Protein AF-A0A803NIW8-F1 (afdb_monomer_lite)

Foldseek 3Di:
DDPPVVVVVVVVVVVVVVVVPPPPPLPQDQEAEEEEAEQCPDLLNVLLVLLLVVLLVVCQVDCVLQVNHHYHYDYQHCNPPLVSSVVSLLVCLLDLHQEYEDDQALLSVVVSLVVCVQQLHAYEYQRNQAPPCFCVNRVRYFHLAHHLLQLLLQVLLVCLLLPHAEEAEEEEPDRRGVSSVVSNQVSNVVSNHHYPYYQYAYAPPPGDLVSLLVRLVVVLQFFFQHYEYYYADNVSLSNLLNCVVVVSLAPQHAAEYEQRVVSCQQWVPQDDPSSLLSCAQYKYKAWAFDDDPQLVVCQVCVCVSSVVVIGHGVSSQSSSVVSSLLSNLSSVCVVVVHHFDWAFDPVQVVVCPDPDPSSSRTRGPCSVSSSVSSQPDWDQGSRGTFHADPRNYTPWTKIFMWTRHDSHIDGFFMAIPQAGAANDDVVVVVVDHGHPDSVHHDTHFGQHRNRDSDSRPRTDDRPPPDAFEEEEWDALAPCQFWHDDPPDQDIDHLQVVLLVLLQVPFPDHRGHGYDYDDPNPFTDALQVSLVCQLVVVGQWYITQRWDDDVSVVRWDWFDFLFWWFKFKKAFWDFDDDCPPLLVPLDDPVVVVVVVVVLLVLLVVLLVQQVVPPCCCDDPPVSNSVSSNCQSVCLLVVNHDDDRPGPVSVVSSVVVNVVSVVVVVSSVVSSVVVVPDRDTDQCDQTDVSVLPDPFAEEEEPSDCVLVCCCPVSVDDPVRYDYDGYLVSQVVCNVVSVGRIYMTIDLSVLQSCLVPVRMDTHDDRPDGIGGTMIRGPPDPVSVSSNVSSVVCVVVCVSVVSCCVSRVPRPPPPPPPPPDPDDDDDDDDDDDDDDDDDDDDDDDDDDDDDDDDDDDDDDPDDDQFDFFFQKFKKFFFWKFFPLFLRHLFKIAGWPDFFKMKIKGFDPVFAWLAEFEPEEADDPSVVADRPLVRALLSQLLSQLSVVSVTGGTYMYMYMYQRDDPQQLRLSSLRSSLNSNQRNCVSRPNPDDLVSSLVSSQSSCCVPQRRGSNTNSNRNQFGMWGFPDVVVTDIDHQDADPVAWKKKKKKTWPDHQPLVNLVVLFDPDDDPVLVVQSVVLVVQLSVCRNVVVQLSVAVSSARRPTRQVRRQVVQFLSVVLQVQLVVLPFSHWGAGHSHNMIITMDRDQVSSVSSNVSSQVSCCPGRVTHIDIDMTIGTRGRMDIDDGHGD

Sequence (1186 aa):
MNLTFLLLILFILCFWAQCLNGASSSSRPAEVNVGAIFTLKTINGRVSKIAIKAAEHDVNSDKSVLGGTKLSISFHDSNFSGFLGIVGALRYMGSDTVAIIGPQNAVMAHVLSHLANELHIPLLSFTALDPNLSPIQYPYFVQTAPNDLFQMAAIADMVSYFGWSDVIAIFTDDDQSRNGVTALGDKLAEKLCKISYKAALPPDPKATRIDVEKQLVQIRMMESRVIVLHTFSYSGKLVFEVAKELGMMESGYVWIASTWLSTVLDSLSPLPSNTVKSIQGALTLRPHTPDSDKKSAFIARWNQLSNGSIGLNPYGLYAYDTVWIIARALKRLLDQGGNISFSSNTNLKSHSKGTLNLGALSNFDGGENLLNNILQTRMIGLTGPLGFNLDRFPRRPSFDIINVIGNGYKQIGYWSNYSGLSVDSPEVLYTKAPNKSFAHQRLDSVEWPGGTRITPRGWVFRDNGRKLRIGVPKRVSYKNFVSQINGTDMVHGYCIDVFRAAIRQLPYPVPYKFILFGDGHKNPSYSELVNMVSSGVFDAAVGDITIVTNRTKIVDFTQPYIESGLLVVTPVRKLNSIAWAFLRPFTPLMWAVTTVFFFFVGAVVWVLEHRINDEFRGPPKKQIITMIWFSLSTMFFAHRENTMSTLGRFVMLIWLFVVLIITSSYTANLTSILTVQHLSSPITGIDTLVTSNQPVGFQVGSFAENYLREELNIPQSRLVALGSPQEYAMALENGTVAAVIDERPYIELFLSEHCMFAIRGQEFTKSGWGFAFPKDSPLAIDMSTAMLTLSENGDLQKIHSKWLAKRLVHSLQSLTSTMAFSLQVPVKPVTFPLSKPLSKRKPLFVCNLSLPLRYPLTSIEPEPVYASVKAFAPATVANLGPGFDFLGCAVDGVGDYVSLSIDPQVHPGEIAISEINGDNANKLSKNPLWNCAGIAAIEVMKMLGVRSVGLSLSLDKGLPLGSGLGSSAASAAAAAVAVNEIFGGKLGVEELVLAGLKSEEKVSGYHADNVAPAIMGGFILIRNYEPLELIRLSFPEDKELFFVLVSPDFEAPTKKMRAALPAEIGMPHHVWNCSQAGALVASVLQGDLVGLGKALSSDKIVEPRRAPLIPGMEAVKKAAIEAGAYGCTISGAGPTAVAVTDNEMKGKVIGEQMINAFLNEGKLKAVANVQRLDRVGARLIGSIPR

Secondary structure (DSSP, 8-state):
--HHHHHHHHHHHHHHHHHHS--------SEEEEEEEE-TTSHHHHHHHHHHHHHHHHHHH-HHHHTTPEEEEEEEE-TT-HHHHHHHHHHHHTTTEEEEE--SSHHHHHHHHHHHHHHT--EEESS---TT--TTT-TTEEE-S--HHHHHHHHHHHHHHTT--EEEEEEESSHHHHHHHHHHHHHHHTTT-EEEEEEEEPSTT---HHHHHHHHHHHHTSSB-EEEEE--HHHHHHHHHHHHHTTTTSTT-EEEE-THHHHHHHHSPSPPHHHHHHHTT-EEEEE-----HHHHHHHHHHHHHHTTSS---HHHHHHHHHHHHHHHHHHHHHHTT----EEE-HHHHTTTTSSS-GGG-EEETTHHHHHHHHHT--EEETTEEE-B-TTSSBSS-EEEEEEEETTEEEEEEEEETTTEEESS-HHHHTTS-----GGG---PPPPBTTTB-SPP-SB---SS-PPEEEEEE--SS-TTTSEEPTTSS-EESHHHHHHHHHHHTSSS---EEEEEES-SSS---HHHHHHHHHTTSSSEE-SS-B--HHHHTTEEEPPPSEE--EEEEEEPEEP---TTGGGTTS-HHHHHHHHHHHHHHHHHHHHHHTTT-GGG-SSHHHHHHHHHHHHHHHHTT---S----HHHHHHHHHHHHHHHHHHHHHHHHHHHHHH---EE-S--SHHHHHHS---EEEETTSTHHHIIIIIS---GGGEEEE-SHHHHHHHHHTTS-SEEEEEHHHHHHHHHH-TTEEEES------EE--EEETT-HHHHHHHHHHHHHHHTSHHHHHHHHHH-TTTTSSSSSSSSS--------------------------------------S--PPPPPSEEEEEEEEEEEEE--TT-TTTEEEEEEEEEEEEEEEE-TTSPTT-EEEEEEEETTGGGS-SSGGGSHHHHHHHHHHHHHT--S--EEEEEEE-S-TTSSS-HHHHHHHHHHHHHHHHTTS-S-HHHHHHHHHHHHHHHT-S--TTHHHHHH-SEEEEEEETTEEEEEE---TTS--EEEEEEES----HHHHHHTS-SS--HHHHHHHHHHHHHHHHHHHHT-HHHHHHHHT--SSSHHHHGGGSTTHHHHHHHHHHTT-SEEEE-TTSS-EEEEES-HHHHHHHHHHHHHHIIIII---EEEEEEEBPSS-SEEEEEEE-

InterPro domains:
  IPR000870 Homoserine kinase [MF_00384] (869-1181)
  IPR000870 Homoserine kinase [TIGR00191] (871-1179)
  IPR001320 Ionotropic glutamate receptor, C-terminal [PF00060] (590-727)
  IPR001320 Ionotropic glutamate receptor, C-terminal [SM00079] (469-806)
  IPR001638 Solute-binding protein family 3/N-terminal domain of MltF [PF00497] (486-805)
  IPR001638 Solute-binding protein family 3/N-terminal domain of MltF [SM00062] (467-807)
  IPR001828 Receptor, ligand binding region [PF01094] (49-406)
  IPR006203 GHMP kinase, ATP-binding, conserved site [PS00627] (959-970)
  IPR006204 GHMP kinase N-terminal domain [PF00288] (938-1018)
  IPR013750 GHMP kinase, C-terminal domain [PF08544] (1082-1157)
  IPR014721 Small ribosomal subunit protein uS5 domain 2-type fold, subgroup [G3DSA:3.30.230.10] (864-1038)
  IPR015683 Ionotropic glutamate receptor [PTHR18966] (32-814)
  IPR020568 Ribosomal protein uS5 domain 2-type superfamily [SSF54211] (868-1028)
  IPR028082 Periplasmic binding protein-like I [SSF53822] (26-459)
  IPR036554 GHMP kinase, C-terminal domain superfamily [G3DSA:3.30.70.890] (1039-1169)
  IPR036554 GHMP kinase, C-terminal domain superfamily [SSF55060] (1040-1149)
  IPR044440 Plant glutamate receptor, periplasmic ligand-binding domain [cd19990] (33-423)

Structure (mmCIF, N/CA/C/O backbone):
data_AF-A0A803NIW8-F1
#
_entry.id   AF-A0A803NIW8-F1
#
loop_
_atom_site.group_PDB
_atom_site.id
_atom_site.type_symbol
_atom_site.label_atom_id
_atom_site.label_alt_id
_atom_site.label_comp_id
_atom_site.label_asym_id
_atom_site.label_entity_id
_atom_site.label_seq_id
_atom_site.pdbx_PDB_ins_code
_atom_site.Cartn_x
_atom_site.Cartn_y
_atom_site.Cartn_z
_atom_site.occupancy
_atom_site.B_iso_or_equiv
_atom_site.auth_seq_id
_atom_site.auth_comp_id
_atom_site.auth_asym_id
_atom_site.auth_atom_id
_atom_site.pdbx_PDB_model_num
ATOM 1 N N . MET A 1 1 ? -52.975 -57.046 46.363 1.00 48.50 1 MET A N 1
ATOM 2 C CA . MET A 1 1 ? -52.435 -55.789 45.792 1.00 48.50 1 MET A CA 1
ATOM 3 C C . MET A 1 1 ? -52.263 -54.796 46.935 1.00 48.50 1 MET A C 1
ATOM 5 O O . MET A 1 1 ? -53.197 -54.103 47.291 1.00 48.50 1 MET A O 1
ATOM 9 N N . ASN A 1 2 ? -51.259 -55.017 47.776 1.00 50.59 2 ASN A N 1
ATOM 10 C CA . ASN A 1 2 ? -49.882 -54.507 47.707 1.00 50.59 2 ASN A CA 1
ATOM 11 C C . ASN A 1 2 ? -49.752 -53.157 48.420 1.00 50.59 2 ASN A C 1
ATOM 13 O O . ASN A 1 2 ? -49.901 -52.094 47.830 1.00 50.59 2 ASN A O 1
ATOM 17 N N . LEU A 1 3 ? -49.426 -53.255 49.713 1.00 57.06 3 LEU A N 1
ATOM 18 C CA . LEU A 1 3 ? -49.017 -52.172 50.614 1.00 57.06 3 LEU A CA 1
ATOM 19 C C . LEU A 1 3 ? -47.909 -51.291 49.997 1.00 57.06 3 LEU A C 1
ATOM 21 O O . LEU A 1 3 ? -47.823 -50.099 50.274 1.00 57.06 3 LEU A O 1
ATOM 25 N N . THR A 1 4 ? -47.125 -51.861 49.079 1.00 61.88 4 THR A N 1
ATOM 26 C CA . THR A 1 4 ? -46.125 -51.175 48.254 1.00 61.88 4 THR A CA 1
ATOM 27 C C . THR A 1 4 ? -46.719 -50.147 47.285 1.00 61.88 4 THR A C 1
ATOM 29 O O . THR A 1 4 ? -46.072 -49.143 47.015 1.00 61.88 4 THR A O 1
ATOM 32 N N . PHE A 1 5 ? -47.956 -50.323 46.810 1.00 64.00 5 PHE A N 1
ATOM 33 C CA . PHE A 1 5 ? -48.635 -49.364 45.929 1.00 64.00 5 PHE A CA 1
ATOM 34 C C . PHE A 1 5 ? -49.197 -48.164 46.709 1.00 64.00 5 PHE A C 1
ATOM 36 O O . PHE A 1 5 ? -49.139 -47.032 46.236 1.00 64.00 5 PHE A O 1
ATOM 43 N N . LEU A 1 6 ? -49.662 -48.388 47.944 1.00 66.12 6 LEU A N 1
ATOM 44 C CA . LEU A 1 6 ? -50.133 -47.319 48.831 1.00 66.12 6 LEU A CA 1
ATOM 45 C C . LEU A 1 6 ? -48.966 -46.455 49.342 1.00 66.12 6 LEU A C 1
ATOM 47 O O . LEU A 1 6 ? -49.077 -45.233 49.390 1.00 66.12 6 LEU A O 1
ATOM 51 N N . LEU A 1 7 ? -47.827 -47.086 49.651 1.00 65.00 7 LEU A N 1
ATOM 52 C CA . LEU A 1 7 ? -46.582 -46.395 50.003 1.00 65.00 7 LEU A CA 1
ATOM 53 C C . LEU A 1 7 ? -46.025 -45.579 48.833 1.00 65.00 7 LEU A C 1
ATOM 55 O O . LEU A 1 7 ? -45.554 -44.471 49.058 1.00 65.00 7 LEU A O 1
ATOM 59 N N . LEU A 1 8 ? -46.137 -46.068 47.593 1.00 67.81 8 LEU A N 1
ATOM 60 C CA . LEU A 1 8 ? -45.722 -45.320 46.402 1.00 67.81 8 LEU A CA 1
ATOM 61 C C . LEU A 1 8 ? -46.595 -44.073 46.180 1.00 67.81 8 LEU A C 1
ATOM 63 O O . LEU A 1 8 ? -46.072 -43.006 45.879 1.00 67.81 8 LEU A O 1
ATOM 67 N N . ILE A 1 9 ? -47.911 -44.180 46.392 1.00 70.38 9 ILE A N 1
ATOM 68 C CA . ILE A 1 9 ? -48.841 -43.044 46.282 1.00 70.38 9 ILE A CA 1
ATOM 69 C C . ILE A 1 9 ? -48.594 -42.018 47.396 1.00 70.38 9 ILE A C 1
ATOM 71 O O . ILE A 1 9 ? -48.585 -40.821 47.116 1.00 70.38 9 ILE A O 1
ATOM 75 N N . LEU A 1 10 ? -48.319 -42.456 48.631 1.00 65.62 10 LEU A N 1
ATOM 76 C CA . LEU A 1 10 ? -47.940 -41.549 49.722 1.00 65.62 10 LEU A CA 1
ATOM 77 C C . LEU A 1 10 ? -46.584 -40.878 49.473 1.00 65.62 10 LEU A C 1
ATOM 79 O O . LEU A 1 10 ? -46.426 -39.702 49.784 1.00 65.62 10 LEU A O 1
ATOM 83 N N . PHE A 1 11 ? -45.621 -41.591 48.882 1.00 66.38 11 PHE A N 1
ATOM 84 C CA . PHE A 1 11 ? -44.321 -41.021 48.533 1.00 66.38 11 PHE A CA 1
ATOM 85 C C . PHE A 1 11 ? -44.454 -39.991 47.405 1.00 66.38 11 PHE A C 1
ATOM 87 O O . PHE A 1 11 ? -43.863 -38.922 47.497 1.00 66.38 11 PHE A O 1
ATOM 94 N N . ILE A 1 12 ? -45.293 -40.253 46.396 1.00 66.88 12 ILE A N 1
ATOM 95 C CA . ILE A 1 12 ? -45.586 -39.309 45.305 1.00 66.88 12 ILE A CA 1
ATOM 96 C C . ILE A 1 12 ? -46.367 -38.090 45.824 1.00 66.88 12 ILE A C 1
ATOM 98 O O . ILE A 1 12 ? -46.050 -36.968 45.439 1.00 66.88 12 ILE A O 1
ATOM 102 N N . LEU A 1 13 ? -47.320 -38.268 46.746 1.00 61.06 13 LEU A N 1
ATOM 103 C CA . LEU A 1 13 ? -48.052 -37.162 47.380 1.00 61.06 13 LEU A CA 1
ATOM 104 C C . LEU A 1 13 ? -47.162 -36.322 48.307 1.00 61.06 13 LEU A C 1
ATOM 106 O O . LEU A 1 13 ? -47.278 -35.100 48.294 1.00 61.06 13 LEU A O 1
ATOM 110 N N . CYS A 1 14 ? -46.236 -36.932 49.054 1.00 55.09 14 CYS A N 1
ATOM 111 C CA . CYS A 1 14 ? -45.240 -36.203 49.848 1.00 55.09 14 CYS A CA 1
ATOM 112 C C . CYS A 1 14 ? -44.210 -35.479 48.969 1.00 55.09 14 CYS A C 1
ATOM 114 O O . CYS A 1 14 ? -43.810 -34.367 49.306 1.00 55.09 14 CYS A O 1
ATOM 116 N N . PHE A 1 15 ? -43.828 -36.055 47.824 1.00 54.78 15 PHE A N 1
ATOM 117 C CA . PHE A 1 15 ? -42.943 -35.399 46.856 1.00 54.78 15 PHE A CA 1
ATOM 118 C C . PHE A 1 15 ? -43.640 -34.202 46.191 1.00 54.78 15 PHE A C 1
ATOM 120 O O . PHE A 1 15 ? -43.056 -33.130 46.079 1.00 54.78 15 PHE A O 1
ATOM 127 N N . TRP A 1 16 ? -44.927 -34.329 45.847 1.00 49.88 16 TRP A N 1
ATOM 128 C CA . TRP A 1 16 ? -45.732 -33.213 45.336 1.00 49.88 16 TRP A CA 1
ATOM 129 C C . TRP A 1 16 ? -46.012 -32.146 46.407 1.00 49.88 16 TRP A C 1
ATOM 131 O O . TRP A 1 16 ? -45.973 -30.956 46.098 1.00 49.88 16 TRP A O 1
ATOM 141 N N . ALA A 1 17 ? -46.209 -32.531 47.672 1.00 45.41 17 ALA A N 1
ATOM 142 C CA . ALA A 1 17 ? -46.365 -31.594 48.787 1.00 45.41 17 ALA A CA 1
ATOM 143 C C . ALA A 1 17 ? -45.058 -30.851 49.136 1.00 45.41 17 ALA A C 1
ATOM 145 O O . ALA A 1 17 ? -45.107 -29.686 49.528 1.00 45.41 17 ALA A O 1
ATOM 146 N N . GLN A 1 18 ? -43.888 -31.476 48.942 1.00 43.41 18 GLN A N 1
ATOM 147 C CA . GLN A 1 18 ? -42.586 -30.801 49.044 1.00 43.41 18 GLN A CA 1
ATOM 148 C C . GLN A 1 18 ? -42.293 -29.900 47.834 1.00 43.41 18 GLN A C 1
ATOM 150 O O . GLN A 1 18 ? -41.686 -28.845 48.007 1.00 43.41 18 GLN A O 1
ATOM 155 N N . CYS A 1 19 ? -42.791 -30.230 46.637 1.00 41.25 19 CYS A N 1
ATOM 156 C CA . CYS A 1 19 ? -42.693 -29.351 45.466 1.00 41.25 19 CYS A CA 1
ATOM 157 C C . CYS A 1 19 ? -43.647 -28.140 45.514 1.00 41.25 19 CYS A C 1
ATOM 159 O O . CYS A 1 19 ? -43.357 -27.126 44.885 1.00 41.25 19 CYS A O 1
ATOM 161 N N . LEU A 1 20 ? -44.748 -28.201 46.273 1.00 38.25 20 LEU A N 1
ATOM 162 C CA . LEU A 1 20 ? -45.708 -27.093 46.425 1.00 38.25 20 LEU A CA 1
ATOM 163 C C . LEU A 1 20 ? -45.376 -26.118 47.572 1.00 38.25 20 LEU A C 1
ATOM 165 O O . LEU A 1 20 ? -45.937 -25.027 47.607 1.00 38.25 20 LEU A O 1
ATOM 169 N N . ASN A 1 21 ? -44.431 -26.455 48.460 1.00 35.12 21 ASN A N 1
ATOM 170 C CA . ASN A 1 21 ? -44.010 -25.607 49.590 1.00 35.12 21 ASN A CA 1
ATOM 171 C C . ASN A 1 21 ? -42.604 -24.989 49.436 1.00 35.12 21 ASN A C 1
ATOM 173 O O . ASN A 1 21 ? -42.022 -24.499 50.400 1.00 35.12 21 ASN A O 1
ATOM 177 N N . GLY A 1 22 ? -42.077 -24.951 48.211 1.00 33.47 22 GLY A N 1
ATOM 178 C CA . GLY A 1 22 ? -40.828 -24.268 47.858 1.00 33.47 22 GLY A CA 1
ATOM 179 C C . GLY A 1 22 ? -41.006 -22.827 47.370 1.00 33.47 22 GLY A C 1
ATOM 180 O O . GLY A 1 22 ? -40.185 -22.352 46.597 1.00 33.47 22 GLY A O 1
ATOM 181 N N . ALA A 1 23 ? -42.069 -22.120 47.759 1.00 33.22 23 ALA A N 1
ATOM 182 C CA . ALA A 1 23 ? -42.164 -20.679 47.534 1.00 33.22 23 ALA A CA 1
ATOM 183 C C . ALA A 1 23 ? -41.540 -19.948 48.730 1.00 33.22 23 ALA A C 1
ATOM 185 O O . ALA A 1 23 ? -42.242 -19.393 49.573 1.00 33.22 23 ALA A O 1
ATOM 186 N N . SER A 1 24 ? -40.206 -19.948 48.821 1.00 34.69 24 SER A N 1
ATOM 187 C CA . SER A 1 24 ? -39.531 -18.938 49.634 1.00 34.69 24 SER A CA 1
ATOM 188 C C . SER A 1 24 ? -39.844 -17.587 48.994 1.00 34.69 24 SER A C 1
ATOM 190 O O . SER A 1 24 ? -39.315 -17.259 47.930 1.00 34.69 24 SER A O 1
ATOM 192 N N . SER A 1 25 ? -40.754 -16.825 49.595 1.00 37.41 25 SER A N 1
ATOM 193 C CA . SER A 1 25 ? -40.998 -15.440 49.218 1.00 37.41 25 SER A CA 1
ATOM 194 C C . SER A 1 25 ? -39.687 -14.667 49.384 1.00 37.41 25 SER A C 1
ATOM 196 O O . SER A 1 25 ? -39.322 -14.297 50.499 1.00 37.41 25 SER A O 1
ATOM 198 N N . SER A 1 26 ? -38.956 -14.464 48.287 1.00 44.22 26 SER A N 1
ATOM 199 C CA . SER A 1 26 ? -37.843 -13.519 48.227 1.00 44.22 26 SER A CA 1
ATOM 200 C C . SER A 1 26 ? -38.400 -12.149 48.610 1.00 44.22 26 SER A C 1
ATOM 202 O O . SER A 1 26 ? -39.197 -11.559 47.873 1.00 44.22 26 SER A O 1
ATOM 204 N N . SER A 1 27 ? -38.080 -11.680 49.817 1.00 58.97 27 SER A N 1
ATOM 205 C CA . SER A 1 27 ? -38.478 -10.352 50.262 1.00 58.97 27 SER A CA 1
ATOM 206 C C . SER A 1 27 ? -37.719 -9.340 49.412 1.00 58.97 27 SER A C 1
ATOM 208 O O . SER A 1 27 ? -36.509 -9.180 49.575 1.00 58.97 27 SER A O 1
ATOM 210 N N . ARG A 1 28 ? -38.414 -8.670 48.488 1.00 72.00 28 ARG A N 1
ATOM 211 C CA . ARG A 1 28 ? -37.819 -7.569 47.723 1.00 72.00 28 ARG A CA 1
ATOM 212 C C . ARG A 1 28 ? -37.252 -6.530 48.703 1.00 72.00 28 ARG A C 1
ATOM 214 O O . ARG A 1 28 ? -37.962 -6.157 49.640 1.00 72.00 28 ARG A O 1
ATOM 221 N N . PRO A 1 29 ? -36.009 -6.060 48.511 1.00 80.88 29 PRO A N 1
ATOM 222 C CA . PRO A 1 29 ? -35.410 -5.072 49.399 1.00 80.88 29 PRO A CA 1
ATOM 223 C C . PRO A 1 29 ? -36.199 -3.760 49.339 1.00 80.88 29 PRO A C 1
ATOM 225 O O . PRO A 1 29 ? -36.708 -3.382 48.283 1.00 80.88 29 PRO A O 1
ATOM 228 N N . ALA A 1 30 ? -36.313 -3.060 50.469 1.00 83.31 30 ALA A N 1
ATOM 229 C CA . ALA A 1 30 ? -37.034 -1.787 50.533 1.00 83.31 30 ALA A CA 1
ATOM 230 C C . ALA A 1 30 ? -36.297 -0.667 49.774 1.00 83.31 30 ALA A C 1
ATOM 232 O O . ALA A 1 30 ? -36.928 0.171 49.128 1.00 83.31 30 ALA A O 1
ATOM 233 N N . GLU A 1 31 ? -34.963 -0.680 49.811 1.00 89.00 31 GLU A N 1
ATOM 234 C CA . GLU A 1 31 ? -34.096 0.321 49.190 1.00 89.00 31 GLU A CA 1
ATOM 235 C C . GLU A 1 31 ? -32.829 -0.339 48.627 1.00 89.00 31 GLU A C 1
ATOM 237 O O . GLU A 1 31 ? -32.343 -1.327 49.177 1.00 89.00 31 GLU A O 1
ATOM 242 N N . VAL A 1 32 ? -32.310 0.194 47.518 1.00 91.69 32 VAL A N 1
ATOM 243 C CA . VAL A 1 32 ? -31.068 -0.249 46.868 1.00 91.69 32 VAL A CA 1
ATOM 244 C C . VAL A 1 32 ? -30.158 0.949 46.634 1.00 91.69 32 VAL A C 1
ATOM 246 O O . VAL A 1 32 ? -30.580 1.946 46.043 1.00 91.69 32 VAL A O 1
ATOM 249 N N . ASN A 1 33 ? -28.898 0.829 47.057 1.00 93.56 33 ASN A N 1
ATOM 250 C CA . ASN A 1 33 ? -27.931 1.922 47.017 1.00 93.56 33 ASN A CA 1
ATOM 251 C C . ASN A 1 33 ? -27.016 1.837 45.792 1.00 93.56 33 ASN A C 1
ATOM 253 O O . ASN A 1 33 ? -26.425 0.796 45.502 1.00 93.56 33 ASN A O 1
ATOM 257 N N . VAL A 1 34 ? -26.846 2.967 45.110 1.00 95.19 34 VAL A N 1
ATOM 258 C CA . VAL A 1 34 ? -25.893 3.164 44.012 1.00 95.19 34 VAL A CA 1
ATOM 259 C C . VAL A 1 34 ? -24.973 4.333 44.367 1.00 95.19 34 VAL A C 1
ATOM 261 O O . VAL A 1 34 ? -25.415 5.377 44.856 1.00 95.19 34 VAL A O 1
ATOM 264 N N . GLY A 1 35 ? -23.673 4.158 44.144 1.00 94.12 35 GLY A N 1
ATOM 265 C CA . GLY A 1 35 ? -22.672 5.201 44.368 1.00 94.12 35 GLY A CA 1
ATOM 266 C C . GLY A 1 35 ? -22.443 6.028 43.106 1.00 94.12 35 GLY A C 1
ATOM 267 O O . GLY A 1 35 ? -22.520 5.502 42.000 1.00 94.12 35 GLY A O 1
ATOM 268 N N . ALA A 1 36 ? -22.124 7.313 43.244 1.00 94.88 36 ALA A N 1
ATOM 269 C CA . ALA A 1 36 ? -21.737 8.177 42.130 1.00 94.88 36 ALA A CA 1
ATOM 270 C C . ALA A 1 36 ? -20.474 8.983 42.470 1.00 94.88 36 ALA A C 1
ATOM 272 O O . ALA A 1 36 ? -20.463 9.745 43.439 1.00 94.88 36 ALA A O 1
ATOM 273 N N . ILE A 1 37 ? -19.414 8.850 41.665 1.00 93.12 37 ILE A N 1
ATOM 274 C CA . ILE A 1 37 ? -18.107 9.487 41.907 1.00 93.12 37 ILE A CA 1
ATOM 275 C C . ILE A 1 37 ? -17.788 10.469 40.778 1.00 93.12 37 ILE A C 1
ATOM 277 O O . ILE A 1 37 ? -17.453 10.072 39.662 1.00 93.12 37 ILE A O 1
ATOM 281 N N . PHE A 1 38 ? -17.845 11.768 41.073 1.00 90.50 38 PHE A N 1
ATOM 282 C CA . PHE A 1 38 ? -17.615 12.825 40.083 1.00 90.50 38 PHE A CA 1
ATOM 283 C C . PHE A 1 38 ? -16.879 14.020 40.684 1.00 90.50 38 PHE A C 1
ATOM 285 O O . PHE A 1 38 ? -16.930 14.255 41.887 1.00 90.50 38 PHE A O 1
ATOM 292 N N . THR A 1 39 ? -16.253 14.835 39.832 1.00 89.56 39 THR A N 1
ATOM 293 C CA . THR A 1 39 ? -15.745 16.147 40.246 1.00 89.56 39 THR A CA 1
ATOM 294 C C . THR A 1 39 ? -16.846 17.180 40.031 1.00 89.56 39 THR A C 1
ATOM 296 O O . THR A 1 39 ? -17.001 17.732 38.935 1.00 89.56 39 THR A O 1
ATOM 299 N N . LEU A 1 40 ? -17.616 17.463 41.084 1.00 88.38 40 LEU A N 1
ATOM 300 C CA . LEU A 1 40 ? -18.875 18.217 40.988 1.00 88.38 40 LEU A CA 1
ATOM 301 C C . LEU A 1 40 ? -18.700 19.684 40.575 1.00 88.38 40 LEU A C 1
ATOM 303 O O . LEU A 1 40 ? -19.672 20.325 40.186 1.00 88.38 40 LEU A O 1
ATOM 307 N N . LYS A 1 41 ? -17.476 20.217 40.636 1.00 87.06 41 LYS A N 1
ATOM 308 C CA . LYS A 1 41 ? -17.135 21.580 40.195 1.00 87.06 41 LYS A CA 1
ATOM 309 C C . LYS A 1 41 ? -16.961 21.720 38.677 1.00 87.06 41 LYS A C 1
ATOM 311 O O . LYS A 1 41 ? -17.000 22.836 38.168 1.00 87.06 41 LYS A O 1
ATOM 316 N N . THR A 1 42 ? -16.761 20.622 37.950 1.00 89.75 42 THR A N 1
ATOM 317 C CA . THR A 1 42 ? -16.624 20.651 36.482 1.00 89.75 42 THR A CA 1
ATOM 318 C C . THR A 1 42 ? -17.977 20.846 35.791 1.00 89.75 42 THR A C 1
ATOM 320 O O . THR A 1 42 ? -19.021 20.573 36.383 1.00 89.75 42 THR A O 1
ATOM 323 N N . ILE A 1 43 ? -17.973 21.262 34.517 1.00 91.62 43 ILE A N 1
ATOM 324 C CA . ILE A 1 43 ? -19.198 21.379 33.700 1.00 91.62 43 ILE A CA 1
ATOM 325 C C . ILE A 1 43 ? -19.952 20.041 33.686 1.00 91.62 43 ILE A C 1
ATOM 327 O O . ILE A 1 43 ? -21.105 19.978 34.111 1.00 91.62 43 ILE A O 1
ATOM 331 N N . ASN A 1 44 ? -19.271 18.958 33.296 1.00 91.94 44 ASN A N 1
ATOM 332 C CA . ASN A 1 44 ? -19.871 17.625 33.246 1.00 91.94 44 ASN A CA 1
ATOM 333 C C . ASN A 1 44 ? -20.312 17.130 34.625 1.00 91.94 44 ASN A C 1
ATOM 335 O O . ASN A 1 44 ? -21.389 16.555 34.725 1.00 91.94 44 ASN A O 1
ATOM 339 N N . GLY A 1 45 ? -19.562 17.397 35.698 1.00 91.69 45 GLY A N 1
ATOM 340 C CA . GLY A 1 45 ? -19.965 17.026 37.057 1.00 91.69 45 GLY A CA 1
ATOM 341 C C . GLY A 1 45 ? -21.245 17.732 37.521 1.00 91.69 45 GLY A C 1
ATOM 342 O O . GLY A 1 45 ? -22.135 17.083 38.073 1.00 91.69 45 GLY A O 1
ATOM 343 N N . ARG A 1 46 ? -21.387 19.039 37.248 1.00 93.38 46 ARG A N 1
ATOM 344 C CA . ARG A 1 46 ? -22.603 19.813 37.566 1.00 93.38 46 ARG A CA 1
ATOM 345 C C . ARG A 1 46 ? -23.818 19.299 36.797 1.00 93.38 46 ARG A C 1
ATOM 347 O O . ARG A 1 46 ? -24.854 19.043 37.408 1.00 93.38 46 ARG A O 1
ATOM 354 N N . VAL A 1 47 ? -23.678 19.127 35.480 1.00 94.69 47 VAL A N 1
ATOM 355 C CA . VAL A 1 47 ? -24.751 18.626 34.605 1.00 94.69 47 VAL A CA 1
ATOM 356 C C . VAL A 1 47 ? -25.152 17.204 35.008 1.00 94.69 47 VAL A C 1
ATOM 358 O O . VAL A 1 47 ? -26.336 16.936 35.207 1.00 94.69 47 VAL A O 1
ATOM 361 N N . SER A 1 48 ? -24.178 16.316 35.223 1.00 94.56 48 SER A N 1
ATOM 362 C CA . SER A 1 48 ? -24.427 14.921 35.612 1.00 94.56 48 SER A CA 1
ATOM 363 C C . SER A 1 48 ? -25.151 14.816 36.948 1.00 94.56 48 SER A C 1
ATOM 365 O O . SER A 1 48 ? -26.075 14.022 37.074 1.00 94.56 48 SER A O 1
ATOM 367 N N . LYS A 1 49 ? -24.796 15.646 37.940 1.00 95.12 49 LYS A N 1
ATOM 368 C CA . LYS A 1 49 ? -25.471 15.657 39.247 1.00 95.12 49 LYS A CA 1
ATOM 369 C C . LYS A 1 49 ? -26.963 15.966 39.122 1.00 95.12 49 LYS A C 1
ATOM 371 O O . LYS A 1 49 ? -27.774 15.311 39.770 1.00 95.12 49 LYS A O 1
ATOM 376 N N . ILE A 1 50 ? -27.318 16.961 38.308 1.00 96.06 50 ILE A N 1
ATOM 377 C CA . ILE A 1 50 ? -28.717 17.352 38.077 1.00 96.06 50 ILE A CA 1
ATOM 378 C C . ILE A 1 50 ? -29.450 16.234 37.325 1.00 96.06 50 ILE A C 1
ATOM 380 O O . ILE A 1 50 ? -30.529 15.820 37.742 1.00 96.06 50 ILE A O 1
ATOM 384 N N . ALA A 1 51 ? -28.840 15.704 36.263 1.00 96.50 51 ALA A N 1
ATOM 385 C CA . ALA A 1 51 ? -29.434 14.657 35.437 1.00 96.50 51 ALA A CA 1
ATOM 386 C C . ALA A 1 51 ? -29.658 13.338 36.198 1.00 96.50 51 ALA A C 1
ATOM 388 O O . ALA A 1 51 ? -30.744 12.769 36.119 1.00 96.50 51 ALA A O 1
ATOM 389 N N . ILE A 1 52 ? -28.675 12.884 36.982 1.00 96.94 52 ILE A N 1
ATOM 390 C CA . ILE A 1 52 ? -28.771 11.661 37.794 1.00 96.94 52 ILE A CA 1
ATOM 391 C C . ILE A 1 52 ? -29.864 11.804 38.860 1.00 96.94 52 ILE A C 1
ATOM 393 O O . ILE A 1 52 ? -30.665 10.890 39.022 1.00 96.94 52 ILE A O 1
ATOM 397 N N . LYS A 1 53 ? -29.963 12.959 39.535 1.00 96.44 53 LYS A N 1
ATOM 398 C CA . LYS A 1 53 ? -31.046 13.216 40.503 1.00 96.44 53 LYS A CA 1
ATOM 399 C C . LYS A 1 53 ? -32.428 13.256 39.854 1.00 96.44 53 LYS A C 1
ATOM 401 O O . LYS A 1 53 ? -33.394 12.769 40.434 1.00 96.44 53 LYS A O 1
ATOM 406 N N . ALA A 1 54 ? -32.532 13.829 38.656 1.00 96.12 54 ALA A N 1
ATOM 407 C CA . ALA A 1 54 ? -33.780 13.812 37.902 1.00 96.12 54 ALA A CA 1
ATOM 408 C C . ALA A 1 54 ? -34.178 12.375 37.522 1.00 96.12 54 ALA A C 1
ATOM 410 O O . ALA A 1 54 ? -35.341 12.008 37.668 1.00 96.12 54 ALA A O 1
ATOM 411 N N . ALA A 1 55 ? -33.217 11.547 37.099 1.00 96.44 55 ALA A N 1
ATOM 412 C CA . ALA A 1 55 ? -33.459 10.139 36.792 1.00 96.44 55 ALA A CA 1
ATOM 413 C C . ALA A 1 55 ? -33.867 9.331 38.032 1.00 96.44 55 ALA A C 1
ATOM 415 O O . ALA A 1 55 ? -34.826 8.570 37.968 1.00 96.44 55 ALA A O 1
ATOM 416 N N . GLU A 1 56 ? -33.190 9.528 39.168 1.00 96.50 56 GLU A N 1
ATOM 417 C CA . GLU A 1 56 ? -33.542 8.915 40.456 1.00 96.50 56 GLU A CA 1
ATOM 418 C C . GLU A 1 56 ? -34.989 9.236 40.854 1.00 96.50 56 GLU A C 1
ATOM 420 O O . GLU A 1 56 ? -35.750 8.343 41.229 1.00 96.50 56 GLU A O 1
ATOM 425 N N . HIS A 1 57 ? -35.393 10.503 40.729 1.00 94.94 57 HIS A N 1
ATOM 426 C CA . HIS A 1 57 ? -36.761 10.928 41.006 1.00 94.94 57 HIS A CA 1
ATOM 427 C C . HIS A 1 57 ? -37.776 10.262 40.065 1.00 94.94 57 HIS A C 1
ATOM 429 O O . HIS A 1 57 ? -38.795 9.748 40.530 1.00 94.94 57 HIS A O 1
ATOM 435 N N . ASP A 1 58 ? -37.513 10.244 38.757 1.00 94.81 58 ASP A N 1
ATOM 436 C CA . ASP A 1 58 ? -38.432 9.655 37.778 1.00 94.81 58 ASP A CA 1
ATOM 437 C C . ASP A 1 58 ? -38.572 8.135 37.953 1.00 94.81 58 ASP A C 1
ATOM 439 O O . ASP A 1 58 ? -39.688 7.617 37.922 1.00 94.81 58 ASP A O 1
ATOM 443 N N . VAL A 1 59 ? -37.462 7.425 38.194 1.00 94.75 59 VAL A N 1
ATOM 444 C CA . VAL A 1 59 ? -37.456 5.974 38.449 1.00 94.75 59 VAL A CA 1
ATOM 445 C C . VAL A 1 59 ? -38.265 5.639 39.700 1.00 94.75 59 VAL A C 1
ATOM 447 O O . VAL A 1 59 ? -39.055 4.699 39.682 1.00 94.75 59 VAL A O 1
ATOM 450 N N . ASN A 1 60 ? -38.105 6.413 40.775 1.00 94.50 60 ASN A N 1
ATOM 451 C CA . ASN A 1 60 ? -38.831 6.193 42.028 1.00 94.50 60 ASN A CA 1
ATOM 452 C C . ASN A 1 60 ? -40.309 6.610 41.960 1.00 94.50 60 ASN A C 1
ATOM 454 O O . ASN A 1 60 ? -41.129 6.091 42.719 1.00 94.50 60 ASN A O 1
ATOM 458 N N . SER A 1 61 ? -40.658 7.543 41.071 1.00 91.94 61 SER A N 1
ATOM 459 C CA . SER A 1 61 ? -42.045 7.976 40.863 1.00 91.94 61 SER A CA 1
ATOM 460 C C . SER A 1 61 ? -42.875 6.911 40.140 1.00 91.94 61 SER A C 1
ATOM 462 O O . SER A 1 61 ? -44.074 6.779 40.396 1.00 91.94 61 SER A O 1
ATOM 464 N N . ASP A 1 62 ? -42.247 6.118 39.267 1.00 89.88 62 ASP A N 1
ATOM 465 C CA . ASP A 1 62 ? -42.896 5.021 38.555 1.00 89.88 62 ASP A CA 1
ATOM 466 C C . ASP A 1 62 ? -42.745 3.687 39.309 1.00 89.88 62 ASP A C 1
ATOM 468 O O . ASP A 1 62 ? -41.767 2.946 39.175 1.00 89.88 62 ASP A O 1
ATOM 472 N N . LYS A 1 63 ? -43.786 3.333 40.075 1.00 82.88 63 LYS A N 1
ATOM 473 C CA . LYS A 1 63 ? -43.839 2.088 40.862 1.00 82.88 63 LYS A CA 1
ATOM 474 C C . LYS A 1 63 ? -43.686 0.814 40.017 1.00 82.88 63 LYS A C 1
ATOM 476 O O . LYS A 1 63 ? -43.357 -0.235 40.575 1.00 82.88 63 LYS A O 1
ATOM 481 N N . SER A 1 64 ? -43.906 0.873 38.700 1.00 83.81 64 SER A N 1
ATOM 482 C CA . SER A 1 64 ? -43.765 -0.283 37.806 1.00 83.81 64 SER A CA 1
ATOM 483 C C . SER A 1 64 ? -42.301 -0.651 37.517 1.00 83.81 64 SER A C 1
ATOM 485 O O . SER A 1 64 ? -42.008 -1.805 37.173 1.00 83.81 64 SER A O 1
ATOM 487 N N . VAL A 1 65 ? -41.363 0.288 37.707 1.00 84.81 65 VAL A N 1
ATOM 488 C CA . VAL A 1 65 ? -39.950 0.109 37.345 1.00 84.81 65 VAL A CA 1
ATOM 489 C C . VAL A 1 65 ? -39.267 -0.864 38.300 1.00 84.81 65 VAL A C 1
ATOM 491 O O . VAL A 1 65 ? -38.858 -1.935 37.867 1.00 84.81 65 VAL A O 1
ATOM 494 N N . LEU A 1 66 ? -39.211 -0.571 39.600 1.00 86.12 66 LEU A N 1
ATOM 495 C CA . LEU A 1 66 ? -38.560 -1.443 40.594 1.00 86.12 66 LEU A CA 1
ATOM 496 C C . LEU A 1 66 ? -39.543 -2.252 41.461 1.00 86.12 66 LEU A C 1
ATOM 498 O O . LEU A 1 66 ? -39.131 -2.966 42.371 1.00 86.12 66 LEU A O 1
ATOM 502 N N . GLY A 1 67 ? -40.847 -2.194 41.166 1.00 77.44 67 GLY A N 1
ATOM 503 C CA . GLY A 1 67 ? -41.866 -3.031 41.811 1.00 77.44 67 GLY A CA 1
ATOM 504 C C . GLY A 1 67 ? -41.892 -2.902 43.337 1.00 77.44 67 GLY A C 1
ATOM 505 O O . GLY A 1 67 ? -41.951 -3.914 44.032 1.00 77.44 67 GLY A O 1
ATOM 506 N N . GLY A 1 68 ? -41.810 -1.664 43.836 1.00 79.00 68 GLY A N 1
ATOM 507 C CA . GLY A 1 68 ? -41.875 -1.321 45.262 1.00 79.00 68 GLY A CA 1
ATOM 508 C C . GLY A 1 68 ? -40.532 -1.005 45.932 1.00 79.00 68 GLY A C 1
ATOM 509 O O . GLY A 1 68 ? -40.538 -0.341 46.964 1.00 79.00 68 GLY A O 1
ATOM 510 N N . THR A 1 69 ? -39.400 -1.406 45.345 1.00 87.88 69 THR A N 1
ATOM 511 C CA . THR A 1 69 ? -38.053 -1.067 45.838 1.00 87.88 69 THR A CA 1
ATOM 512 C C . THR A 1 69 ? -37.656 0.355 45.433 1.00 87.88 69 THR A C 1
ATOM 514 O O . THR A 1 69 ? -37.824 0.735 44.274 1.00 87.88 69 THR A O 1
ATOM 517 N N . LYS A 1 70 ? -37.101 1.140 46.362 1.00 91.56 70 LYS A N 1
ATOM 518 C CA . LYS A 1 70 ? -36.613 2.503 46.096 1.00 91.56 70 LYS A CA 1
ATOM 519 C C . LYS A 1 70 ? -35.140 2.500 45.663 1.00 91.56 70 LYS A C 1
ATOM 521 O O . LYS A 1 70 ? -34.318 1.826 46.274 1.00 91.56 70 LYS A O 1
ATOM 526 N N . LEU A 1 71 ? -34.795 3.275 44.637 1.00 94.19 71 LEU A N 1
ATOM 527 C CA . LEU A 1 71 ? -33.413 3.530 44.223 1.00 94.19 71 LEU A CA 1
ATOM 528 C C . LEU A 1 71 ? -32.851 4.739 44.980 1.00 94.19 71 LEU A C 1
ATOM 530 O O . LEU A 1 71 ? -33.481 5.796 44.979 1.00 94.19 71 LEU A O 1
ATOM 534 N N . SER A 1 72 ? -31.671 4.588 45.579 1.00 95.50 72 SER A N 1
ATOM 535 C CA . SER A 1 72 ? -30.981 5.634 46.342 1.00 95.50 72 SER A CA 1
ATOM 536 C C . SER A 1 72 ? -29.607 5.900 45.742 1.00 95.50 72 SER A C 1
ATOM 538 O O . SER A 1 72 ? -28.770 4.994 45.694 1.00 95.50 72 SER A O 1
ATOM 540 N N . ILE A 1 73 ? -29.360 7.120 45.255 1.00 95.62 73 ILE A N 1
ATOM 541 C CA . ILE A 1 73 ? -28.076 7.480 44.638 1.00 95.62 73 ILE A CA 1
ATOM 542 C C . ILE A 1 73 ? -27.317 8.469 45.517 1.00 95.62 73 ILE A C 1
ATOM 544 O O . ILE A 1 73 ? -27.697 9.629 45.694 1.00 95.62 73 ILE A O 1
ATOM 548 N N . SER A 1 74 ? -26.173 8.025 46.030 1.00 94.62 74 SER A N 1
ATOM 549 C CA . SER A 1 74 ? -25.298 8.848 46.863 1.00 94.62 74 SER A CA 1
ATOM 550 C C . SER A 1 74 ? -24.130 9.405 46.048 1.00 94.62 74 SER A C 1
ATOM 552 O O . SER A 1 74 ? -23.551 8.711 45.218 1.00 94.62 74 SER A O 1
ATOM 554 N N . PHE A 1 75 ? -23.771 10.672 46.280 1.00 93.38 75 PHE A N 1
ATOM 555 C CA . PHE A 1 75 ? -22.702 11.358 45.544 1.00 93.38 75 PHE A CA 1
ATOM 556 C C . PHE A 1 75 ? -21.461 11.574 46.404 1.00 93.38 75 PHE A C 1
ATOM 558 O O . PHE A 1 75 ? -21.564 12.062 47.532 1.00 93.38 75 PHE A O 1
ATOM 565 N N . HIS A 1 76 ? -20.292 11.333 45.816 1.00 91.88 76 HIS A N 1
ATOM 566 C CA . HIS A 1 76 ? -18.991 11.666 46.382 1.00 91.88 76 HIS A CA 1
ATOM 567 C C . HIS A 1 76 ? -18.244 12.621 45.451 1.00 91.88 76 HIS A C 1
ATOM 569 O O . HIS A 1 76 ? -18.046 12.323 44.271 1.00 91.88 76 HIS A O 1
ATOM 575 N N . ASP A 1 77 ? -17.839 13.777 45.982 1.00 90.69 77 ASP A N 1
ATOM 576 C CA . ASP A 1 77 ? -17.070 14.769 45.227 1.00 90.69 77 ASP A CA 1
ATOM 577 C C . ASP A 1 77 ? -15.572 14.468 45.318 1.00 90.69 77 ASP A C 1
ATOM 579 O O . ASP A 1 77 ? -14.966 14.583 46.385 1.00 90.69 77 ASP A O 1
ATOM 583 N N . SER A 1 78 ? -14.955 14.120 44.188 1.00 85.44 78 SER A N 1
ATOM 584 C CA . SER A 1 78 ? -13.507 13.898 44.121 1.00 85.44 78 SER A CA 1
ATOM 585 C C . SER A 1 78 ? -12.690 15.194 44.158 1.00 85.44 78 SER A C 1
ATOM 587 O O . SER A 1 78 ? -11.484 15.131 44.383 1.00 85.44 78 SER A O 1
ATOM 589 N N . ASN A 1 79 ? -13.298 16.370 43.936 1.00 84.19 79 ASN A N 1
ATOM 590 C CA . ASN A 1 79 ? -12.641 17.687 43.984 1.00 84.19 79 ASN A CA 1
ATOM 591 C C . ASN A 1 79 ? -11.276 17.733 43.248 1.00 84.19 79 ASN A C 1
ATOM 593 O O . ASN A 1 79 ? -10.285 18.210 43.797 1.00 84.19 79 ASN A O 1
ATOM 597 N N . PHE A 1 80 ? -11.218 17.202 42.017 1.00 78.81 80 PHE A N 1
ATOM 598 C CA . PHE A 1 80 ? -10.006 17.086 41.179 1.00 78.81 80 PHE A CA 1
ATOM 599 C C . PHE A 1 80 ? -8.856 16.245 41.771 1.00 78.81 80 PHE A C 1
ATOM 601 O O . PHE A 1 80 ? -7.763 16.215 41.209 1.00 78.81 80 PHE A O 1
ATOM 608 N N . SER A 1 81 ? -9.079 15.533 42.878 1.00 82.44 81 SER A N 1
ATOM 609 C CA . SER A 1 81 ? -8.086 14.665 43.506 1.00 82.44 81 SER A CA 1
ATOM 610 C C . SER A 1 81 ? -8.377 13.201 43.201 1.00 82.44 81 SER A C 1
ATOM 612 O O . SER A 1 81 ? -9.431 12.672 43.560 1.00 82.44 81 SER A O 1
ATOM 614 N N . GLY A 1 82 ? -7.406 12.524 42.583 1.00 81.25 82 GLY A N 1
ATOM 615 C CA . GLY A 1 82 ? -7.491 11.083 42.363 1.00 81.25 82 GLY A CA 1
ATOM 616 C C . GLY A 1 82 ? -7.568 10.302 43.678 1.00 81.25 82 GLY A C 1
ATOM 617 O O . GLY A 1 82 ? -8.386 9.399 43.827 1.00 81.25 82 GLY A O 1
ATOM 618 N N . PHE A 1 83 ? -6.814 10.736 44.690 1.00 84.31 83 PHE A N 1
ATOM 619 C CA . PHE A 1 83 ? -6.851 10.141 46.024 1.00 84.31 83 PHE A CA 1
ATOM 620 C C . PHE A 1 83 ? -8.245 10.220 46.663 1.00 84.31 83 PHE A C 1
ATOM 622 O O . PHE A 1 83 ? -8.758 9.215 47.148 1.00 84.31 83 PHE A O 1
ATOM 629 N N . LEU A 1 84 ? -8.902 11.387 46.613 1.00 85.62 84 LEU A N 1
ATOM 630 C CA . LEU A 1 84 ? -10.267 11.520 47.137 1.00 85.62 84 LEU A CA 1
ATOM 631 C C . LEU A 1 84 ? -11.267 10.670 46.345 1.00 85.62 84 LEU A C 1
ATOM 633 O O . LEU A 1 84 ? -12.223 10.172 46.935 1.00 85.62 84 LEU A O 1
ATOM 637 N N . GLY A 1 85 ? -11.040 10.469 45.043 1.00 85.94 85 GLY A N 1
ATOM 638 C CA . GLY A 1 85 ? -11.808 9.527 44.227 1.00 85.94 85 GLY A CA 1
ATOM 639 C C . GLY A 1 85 ? -11.697 8.083 44.728 1.00 85.94 85 GLY A C 1
ATOM 640 O O . GLY A 1 85 ? -12.718 7.418 44.887 1.00 85.94 85 GLY A O 1
ATOM 641 N N . ILE A 1 86 ? -10.482 7.629 45.058 1.00 87.31 86 ILE A N 1
ATOM 642 C CA . ILE A 1 86 ? -10.230 6.296 45.632 1.00 87.31 86 ILE A CA 1
ATOM 643 C C . ILE A 1 86 ? -10.917 6.147 46.992 1.00 87.31 86 ILE A C 1
ATOM 645 O O . ILE A 1 86 ? -11.601 5.155 47.222 1.00 87.31 86 ILE A O 1
ATOM 649 N N . VAL A 1 87 ? -10.805 7.148 47.871 1.00 86.31 87 VAL A N 1
ATOM 650 C CA . VAL A 1 87 ? -11.486 7.139 49.179 1.00 86.31 87 VAL A CA 1
ATOM 651 C C . VAL A 1 87 ? -13.005 7.020 49.016 1.00 86.31 87 VAL A C 1
ATOM 653 O O . VAL A 1 87 ? -13.644 6.262 49.742 1.00 86.31 87 VAL A O 1
ATOM 656 N N . GLY A 1 88 ? -13.585 7.729 48.044 1.00 86.00 88 GLY A N 1
ATOM 657 C CA . GLY A 1 88 ? -15.008 7.624 47.718 1.00 86.00 88 GLY A CA 1
ATOM 658 C C . GLY A 1 88 ? -15.412 6.233 47.241 1.00 86.00 88 GLY A C 1
ATOM 659 O O . GLY A 1 88 ? -16.407 5.688 47.708 1.00 86.00 88 GLY A O 1
ATOM 660 N N . ALA A 1 89 ? -14.616 5.636 46.352 1.00 86.75 89 ALA A N 1
ATOM 661 C CA . ALA A 1 89 ? -14.861 4.285 45.861 1.00 86.75 89 ALA A CA 1
ATOM 662 C C . ALA A 1 89 ? -14.777 3.247 46.980 1.00 86.75 89 ALA A C 1
ATOM 664 O O . ALA A 1 89 ? -15.705 2.465 47.139 1.00 86.75 89 ALA A O 1
ATOM 665 N N . LEU A 1 90 ? -13.730 3.294 47.809 1.00 86.69 90 LEU A N 1
ATOM 666 C CA . LEU A 1 90 ? -13.577 2.402 48.961 1.00 86.69 90 LEU A CA 1
ATOM 667 C C . LEU A 1 90 ? -14.737 2.543 49.950 1.00 86.69 90 LEU A C 1
ATOM 669 O O . LEU A 1 90 ? -15.199 1.546 50.493 1.00 86.69 90 LEU A O 1
ATOM 673 N N . ARG A 1 91 ? -15.249 3.764 50.152 1.00 86.75 91 ARG A N 1
ATOM 674 C CA . ARG A 1 91 ? -16.439 3.997 50.976 1.00 86.75 91 ARG A CA 1
ATOM 675 C C . ARG A 1 91 ? -17.676 3.308 50.399 1.00 86.75 91 ARG A C 1
ATOM 677 O O . ARG A 1 91 ? -18.407 2.698 51.166 1.00 86.75 91 ARG A O 1
ATOM 684 N N . TYR A 1 92 ? -17.904 3.402 49.088 1.00 88.00 92 TYR A N 1
ATOM 685 C CA . TYR A 1 92 ? -19.046 2.746 48.438 1.00 88.00 92 TYR A CA 1
ATOM 686 C C . TYR A 1 92 ? -18.906 1.232 48.358 1.00 88.00 92 TYR A C 1
ATOM 688 O O . TYR A 1 92 ? -19.897 0.524 48.481 1.00 88.00 92 TYR A O 1
ATOM 696 N N . MET A 1 93 ? -17.687 0.743 48.174 1.00 84.25 93 MET A N 1
ATOM 697 C CA . MET A 1 93 ? -17.358 -0.680 48.132 1.00 84.25 93 MET A CA 1
ATOM 698 C C . MET A 1 93 ? -17.348 -1.333 49.528 1.00 84.25 93 MET A C 1
ATOM 700 O O . MET A 1 93 ? -17.435 -2.551 49.647 1.00 84.25 93 MET A O 1
ATOM 704 N N . GLY A 1 94 ? -17.238 -0.529 50.589 1.00 78.56 94 GLY A N 1
ATOM 705 C CA . GLY A 1 94 ? -17.423 -0.945 51.983 1.00 78.56 94 GLY A CA 1
ATOM 706 C C . GLY A 1 94 ? -18.844 -0.736 52.516 1.00 78.56 94 GLY A C 1
ATOM 707 O O . GLY A 1 94 ? -19.078 -0.932 53.706 1.00 78.56 94 GLY A O 1
ATOM 708 N N . SER A 1 95 ? -19.779 -0.297 51.671 1.00 80.00 95 SER A N 1
ATOM 709 C CA . SER A 1 95 ? -21.210 -0.215 51.980 1.00 80.00 95 SER A CA 1
ATOM 710 C C . SER A 1 95 ? -22.007 -1.132 51.053 1.00 80.00 95 SER A C 1
ATOM 712 O O . SER A 1 95 ? -21.480 -1.579 50.038 1.00 80.00 95 SER A O 1
ATOM 714 N N . ASP A 1 96 ? -23.285 -1.357 51.362 1.00 84.19 96 ASP A N 1
ATOM 715 C CA . ASP A 1 96 ? -24.204 -2.203 50.581 1.00 84.19 96 ASP A CA 1
ATOM 716 C C . ASP A 1 96 ? -24.610 -1.544 49.241 1.00 84.19 96 ASP A C 1
ATOM 718 O O . ASP A 1 96 ? -25.781 -1.236 48.993 1.00 84.19 96 ASP A O 1
ATOM 722 N N . THR A 1 97 ? -23.623 -1.254 48.387 1.00 90.12 97 THR A N 1
ATOM 723 C CA . THR A 1 97 ? -23.771 -0.592 47.086 1.00 90.12 97 THR A CA 1
ATOM 724 C C . THR A 1 97 ? -23.724 -1.623 45.965 1.00 90.12 97 THR A C 1
ATOM 726 O O . THR A 1 97 ? -22.761 -2.373 45.847 1.00 90.12 97 THR A O 1
ATOM 729 N N . VAL A 1 98 ? -24.723 -1.623 45.083 1.00 92.69 98 VAL A N 1
ATOM 730 C CA . VAL A 1 98 ? -24.833 -2.639 44.015 1.00 92.69 98 VAL A CA 1
ATOM 731 C C . VAL A 1 98 ? -24.119 -2.261 42.716 1.00 92.69 98 VAL A C 1
ATOM 733 O O . VAL A 1 98 ? -23.812 -3.129 41.906 1.00 92.69 98 VAL A O 1
ATOM 736 N N . ALA A 1 99 ? -23.886 -0.968 42.482 1.00 95.00 99 ALA A N 1
ATOM 737 C CA . ALA A 1 99 ? -23.206 -0.445 41.298 1.00 95.00 99 ALA A CA 1
ATOM 738 C C . ALA A 1 99 ? -22.635 0.951 41.577 1.00 95.00 99 ALA A C 1
ATOM 740 O O . ALA A 1 99 ? -23.135 1.678 42.443 1.00 95.00 99 ALA A O 1
ATOM 741 N N . ILE A 1 100 ? -21.619 1.353 40.813 1.00 95.69 100 ILE A N 1
ATOM 742 C CA . ILE A 1 100 ? -21.020 2.689 40.907 1.00 95.69 100 ILE A CA 1
ATOM 743 C C . ILE A 1 100 ? -21.090 3.384 39.541 1.00 95.69 100 ILE A C 1
ATOM 745 O O . ILE A 1 100 ? -20.697 2.825 38.519 1.00 95.69 100 ILE A O 1
ATOM 749 N N . ILE A 1 101 ? -21.583 4.623 39.531 1.00 96.44 101 ILE A N 1
ATOM 750 C CA . ILE A 1 101 ? -21.593 5.516 38.371 1.00 96.44 101 ILE A CA 1
ATOM 751 C C . ILE A 1 101 ? -20.368 6.437 38.449 1.00 96.44 101 ILE A C 1
ATOM 753 O O . ILE A 1 101 ? -20.169 7.154 39.431 1.00 96.44 101 ILE A O 1
ATOM 757 N N . GLY A 1 102 ? -19.552 6.447 37.402 1.00 90.38 102 GLY A N 1
ATOM 758 C CA . GLY A 1 102 ? -18.254 7.117 37.366 1.00 90.38 102 GLY A CA 1
ATOM 759 C C . GLY A 1 102 ? -17.093 6.112 37.419 1.00 90.38 102 GLY A C 1
ATOM 760 O O . GLY A 1 102 ? -17.305 4.933 37.166 1.00 90.38 102 GLY A O 1
ATOM 761 N N . PRO A 1 103 ? -15.855 6.548 37.705 1.00 90.62 103 PRO A N 1
ATOM 762 C CA . PRO A 1 103 ? -15.468 7.920 38.003 1.00 90.62 103 PRO A CA 1
ATOM 763 C C . PRO A 1 103 ? -15.539 8.823 36.767 1.00 90.62 103 PRO A C 1
ATOM 765 O O . PRO A 1 103 ? -15.652 8.356 35.630 1.00 90.62 103 PRO A O 1
ATOM 768 N N . GLN A 1 104 ? -15.443 10.136 36.997 1.00 86.50 104 GLN A N 1
ATOM 769 C CA . GLN A 1 104 ? -15.465 11.108 35.906 1.00 86.50 104 GLN A CA 1
ATOM 770 C C . GLN A 1 104 ? -14.242 11.010 34.975 1.00 86.50 104 GLN A C 1
ATOM 772 O O . GLN A 1 104 ? -14.389 11.178 33.769 1.00 86.50 104 GLN A O 1
ATOM 777 N N . ASN A 1 105 ? -13.052 10.790 35.542 1.00 83.75 105 ASN A N 1
ATOM 778 C CA . ASN A 1 105 ? -11.765 10.780 34.840 1.00 83.75 105 ASN A CA 1
ATOM 779 C C . ASN A 1 105 ? -11.303 9.336 34.584 1.00 83.75 105 ASN A C 1
ATOM 781 O O . ASN A 1 105 ? -11.350 8.517 35.507 1.00 83.75 105 ASN A O 1
ATOM 785 N N . ALA A 1 106 ? -10.801 9.040 33.382 1.00 87.50 106 ALA A N 1
ATOM 786 C CA . ALA A 1 106 ? -10.308 7.710 33.040 1.00 87.50 106 ALA A CA 1
ATOM 787 C C . ALA A 1 106 ? -9.064 7.274 33.826 1.00 87.50 106 ALA A C 1
ATOM 789 O O . ALA A 1 106 ? -8.960 6.094 34.148 1.00 87.50 106 ALA A O 1
ATOM 790 N N . VAL A 1 107 ? -8.194 8.203 34.250 1.00 85.44 107 VAL A N 1
ATOM 791 C CA . VAL A 1 107 ? -7.054 7.874 35.136 1.00 85.44 107 VAL A CA 1
ATOM 792 C C . VAL A 1 107 ? -7.554 7.158 36.397 1.00 85.44 107 VAL A C 1
ATOM 794 O O . VAL A 1 107 ? -6.983 6.170 36.850 1.00 85.44 107 VAL A O 1
ATOM 797 N N . MET A 1 108 ? -8.679 7.620 36.951 1.00 87.75 108 MET A N 1
ATOM 798 C CA . MET A 1 108 ? -9.313 6.953 38.087 1.00 87.75 108 MET A CA 1
ATOM 799 C C . MET A 1 108 ? -10.075 5.704 37.674 1.00 87.75 108 MET A C 1
ATOM 801 O O . MET A 1 108 ? -10.126 4.762 38.454 1.00 87.75 108 MET A O 1
ATOM 805 N N . ALA A 1 109 ? -10.653 5.661 36.475 1.00 91.88 109 ALA A N 1
ATOM 806 C CA . ALA A 1 109 ? -11.339 4.466 36.001 1.00 91.88 109 ALA A CA 1
ATOM 807 C C . ALA A 1 109 ? -10.381 3.271 35.913 1.00 91.88 109 ALA A C 1
ATOM 809 O O . ALA A 1 109 ? -10.756 2.195 36.365 1.00 91.88 109 ALA A O 1
ATOM 810 N N . HIS A 1 110 ? -9.138 3.459 35.453 1.00 91.00 110 HIS A N 1
ATOM 811 C CA . HIS A 1 110 ? -8.119 2.401 35.452 1.00 91.00 110 HIS A CA 1
ATOM 812 C C . HIS A 1 110 ? -7.869 1.835 36.855 1.00 91.00 110 HIS A C 1
ATOM 814 O O . HIS A 1 110 ? -7.904 0.622 37.055 1.00 91.00 110 HIS A O 1
ATOM 820 N N . VAL A 1 111 ? -7.677 2.711 37.847 1.00 90.81 111 VAL A N 1
ATOM 821 C CA . VAL A 1 111 ? -7.417 2.303 39.238 1.00 90.81 111 VAL A CA 1
ATOM 822 C C . VAL A 1 111 ? -8.643 1.638 39.867 1.00 90.81 111 VAL A C 1
ATOM 824 O O . VAL A 1 111 ? -8.542 0.561 40.450 1.00 90.81 111 VAL A O 1
ATOM 827 N N . LEU A 1 112 ? -9.817 2.260 39.742 1.00 91.50 112 LEU A N 1
ATOM 828 C CA . LEU A 1 112 ? -11.048 1.775 40.367 1.00 91.50 112 LEU A CA 1
ATOM 829 C C . LEU A 1 112 ? -11.574 0.494 39.724 1.00 91.50 112 LEU A C 1
ATOM 831 O O . LEU A 1 112 ? -12.214 -0.297 40.410 1.00 91.50 112 LEU A O 1
ATOM 835 N N . SER A 1 113 ? -11.279 0.257 38.446 1.00 92.75 113 SER A N 1
ATOM 836 C CA . SER A 1 113 ? -11.684 -0.975 37.770 1.00 92.75 113 SER A CA 1
ATOM 837 C C . SER A 1 113 ? -10.980 -2.207 38.341 1.00 92.75 113 SER A C 1
ATOM 839 O O . SER A 1 113 ? -11.591 -3.267 38.406 1.00 92.75 113 SER A O 1
ATOM 841 N N . HIS A 1 114 ? -9.743 -2.080 38.839 1.00 90.62 114 HIS A N 1
ATOM 842 C CA . HIS A 1 114 ? -9.088 -3.179 39.558 1.00 90.62 114 HIS A CA 1
ATOM 843 C C . HIS A 1 114 ? -9.831 -3.540 40.849 1.00 90.62 114 HIS A C 1
ATOM 845 O O . HIS A 1 114 ? -10.052 -4.715 41.119 1.00 90.62 114 HIS A O 1
ATOM 851 N N . LEU A 1 115 ? -10.278 -2.540 41.613 1.00 88.44 115 LEU A N 1
ATOM 852 C CA . LEU A 1 115 ? -11.071 -2.772 42.825 1.00 88.44 115 LEU A CA 1
ATOM 853 C C . LEU A 1 115 ? -12.452 -3.355 42.495 1.00 88.44 115 LEU A C 1
ATOM 855 O O . LEU A 1 115 ? -12.915 -4.275 43.160 1.00 88.44 115 LEU A O 1
ATOM 859 N N . ALA A 1 116 ? -13.092 -2.843 41.443 1.00 91.19 116 ALA A N 1
ATOM 860 C CA . ALA A 1 116 ? -14.377 -3.332 40.955 1.00 91.19 116 ALA A CA 1
ATOM 861 C C . ALA A 1 116 ? -14.315 -4.807 40.528 1.00 91.19 116 ALA A C 1
ATOM 863 O O . ALA A 1 116 ? -15.250 -5.553 40.812 1.00 91.19 116 ALA A O 1
ATOM 864 N N . ASN A 1 117 ? -13.212 -5.231 39.900 1.00 92.00 117 ASN A N 1
ATOM 865 C CA . ASN A 1 117 ? -12.987 -6.626 39.526 1.00 92.00 117 ASN A CA 1
ATOM 866 C C . ASN A 1 117 ? -12.911 -7.547 40.750 1.00 92.00 117 ASN A C 1
ATOM 868 O O . ASN A 1 117 ? -13.551 -8.590 40.748 1.00 92.00 117 ASN A O 1
ATOM 872 N N . GLU A 1 118 ? -12.166 -7.155 41.786 1.00 88.25 118 GLU A N 1
ATOM 873 C CA . GLU A 1 118 ? -11.991 -7.966 43.002 1.00 88.25 118 GLU A CA 1
ATOM 874 C C . GLU A 1 118 ? -13.273 -8.078 43.840 1.00 88.25 118 GLU A C 1
ATOM 876 O O . GLU A 1 118 ? -13.507 -9.094 44.493 1.00 88.25 118 GLU A O 1
ATOM 881 N N . LEU A 1 119 ? -14.102 -7.029 43.835 1.00 88.81 119 LEU A N 1
ATOM 882 C CA . LEU A 1 119 ? -15.327 -6.952 44.642 1.00 88.81 119 LEU A CA 1
ATOM 883 C C . LEU A 1 119 ? -16.603 -7.271 43.849 1.00 88.81 119 LEU A C 1
ATOM 885 O O . LEU A 1 119 ? -17.700 -7.248 44.407 1.00 88.81 119 LEU A O 1
ATOM 889 N N . HIS A 1 120 ? -16.463 -7.575 42.557 1.00 92.12 120 HIS A N 1
ATOM 890 C CA . HIS A 1 120 ? -17.550 -7.864 41.621 1.00 92.12 120 HIS A CA 1
ATOM 891 C C . HIS A 1 120 ? -18.616 -6.755 41.528 1.00 92.12 120 HIS A C 1
ATOM 893 O O . HIS A 1 120 ? -19.805 -7.027 41.372 1.00 92.12 120 HIS A O 1
ATOM 899 N N . ILE A 1 121 ? -18.218 -5.483 41.607 1.00 93.06 121 ILE A N 1
ATOM 900 C CA . ILE A 1 121 ? -19.153 -4.345 41.551 1.00 93.06 121 ILE A CA 1
ATOM 901 C C . ILE A 1 121 ? -19.116 -3.719 40.150 1.00 93.06 121 ILE A C 1
ATOM 903 O O . ILE A 1 121 ? -18.076 -3.190 39.760 1.00 93.06 121 ILE A O 1
ATOM 907 N N . PRO A 1 122 ? -20.227 -3.708 39.387 1.00 95.19 122 PRO A N 1
ATOM 908 C CA . PRO A 1 122 ? -20.274 -3.045 38.086 1.00 95.19 122 PRO A CA 1
ATOM 909 C C . PRO A 1 122 ? -19.977 -1.539 38.179 1.00 95.19 122 PRO A C 1
ATOM 911 O O . PRO A 1 122 ? -20.609 -0.811 38.954 1.00 95.19 122 PRO A O 1
ATOM 914 N N . LEU A 1 123 ? -19.049 -1.068 37.341 1.00 95.12 123 LEU A N 1
ATOM 915 C CA . LEU A 1 123 ? -18.625 0.329 37.237 1.00 95.12 123 LEU A CA 1
ATOM 916 C C . LEU A 1 123 ? -19.031 0.892 35.867 1.00 95.12 123 LEU A C 1
ATOM 918 O O . LEU A 1 123 ? -18.547 0.431 34.834 1.00 95.12 123 LEU A O 1
ATOM 922 N N . LEU A 1 124 ? -19.932 1.876 35.848 1.00 95.81 124 LEU A N 1
ATOM 923 C CA . LEU A 1 124 ? -20.478 2.451 34.616 1.00 95.81 124 LEU A CA 1
ATOM 924 C C . LEU A 1 124 ? -20.058 3.912 34.480 1.00 95.81 124 LEU A C 1
ATOM 926 O O . LEU A 1 124 ? -20.372 4.726 35.347 1.00 95.81 124 LEU A O 1
ATOM 930 N N . SER A 1 125 ? -19.417 4.282 33.372 1.00 95.38 125 SER A N 1
ATOM 931 C CA . SER A 1 125 ? -19.025 5.676 33.127 1.00 95.38 125 SER A CA 1
ATOM 932 C C . SER A 1 125 ? -19.352 6.139 31.710 1.00 95.38 125 SER A C 1
ATOM 934 O O . SER A 1 125 ? -19.160 5.419 30.735 1.00 95.38 125 SER A O 1
ATOM 936 N N . PHE A 1 126 ? -19.818 7.382 31.600 1.00 94.06 126 PHE A N 1
ATOM 937 C CA . PHE A 1 126 ? -20.069 8.086 30.336 1.00 94.06 126 PHE A CA 1
ATOM 938 C C . PHE A 1 126 ? -19.061 9.220 30.086 1.00 94.06 126 PHE A C 1
ATOM 940 O O . PHE A 1 126 ? -19.190 9.940 29.100 1.00 94.06 126 PHE A O 1
ATOM 947 N N . THR A 1 127 ? -18.075 9.412 30.970 1.00 92.50 127 THR A N 1
ATOM 948 C CA . THR A 1 127 ? -17.029 10.444 30.815 1.00 92.50 127 THR A CA 1
ATOM 949 C C . THR A 1 127 ? -15.605 9.896 30.892 1.00 92.50 127 THR A C 1
ATOM 951 O O . THR A 1 127 ? -14.696 10.547 30.387 1.00 92.50 127 THR A O 1
ATOM 954 N N . ALA A 1 128 ? -15.396 8.708 31.470 1.00 92.81 128 ALA A N 1
ATOM 955 C CA . ALA A 1 128 ? -14.130 7.981 31.375 1.00 92.81 128 ALA A CA 1
ATOM 956 C C . ALA A 1 128 ? -14.078 7.210 30.044 1.00 92.81 128 ALA A C 1
ATOM 958 O O . ALA A 1 128 ? -14.431 6.032 29.962 1.00 92.81 128 ALA A O 1
ATOM 959 N N . LEU A 1 129 ? -13.689 7.923 28.988 1.00 92.31 129 LEU A N 1
ATOM 960 C CA . LEU A 1 129 ? -13.820 7.502 27.590 1.00 92.31 129 LEU A CA 1
ATOM 961 C C . LEU A 1 129 ? -12.508 6.998 26.976 1.00 92.31 129 LEU A C 1
ATOM 963 O O . LEU A 1 129 ? -12.389 6.926 25.755 1.00 92.31 129 LEU A O 1
ATOM 967 N N . ASP A 1 130 ? -11.542 6.622 27.814 1.00 92.81 130 ASP A N 1
ATOM 968 C CA . ASP A 1 130 ? -10.261 6.081 27.362 1.00 92.81 130 ASP A CA 1
ATOM 969 C C . ASP A 1 130 ? -10.469 4.772 26.571 1.00 92.81 130 ASP A C 1
ATOM 971 O O . ASP A 1 130 ? -11.185 3.878 27.046 1.00 92.81 130 ASP A O 1
ATOM 975 N N . PRO A 1 131 ? -9.883 4.645 25.366 1.00 88.94 131 PRO A N 1
ATOM 976 C CA . PRO A 1 131 ? -9.976 3.431 24.560 1.00 88.94 131 PRO A CA 1
ATOM 977 C C . PRO A 1 131 ? -9.287 2.203 25.181 1.00 88.94 131 PRO A C 1
ATOM 979 O O . PRO A 1 131 ? -9.637 1.080 24.822 1.00 88.94 131 PRO A O 1
ATOM 982 N N . ASN A 1 132 ? -8.352 2.380 26.119 1.00 91.12 132 ASN A N 1
ATOM 983 C CA . ASN A 1 132 ? -7.589 1.294 26.744 1.00 91.12 132 ASN A CA 1
ATOM 984 C C . ASN A 1 132 ? -8.296 0.636 27.940 1.00 91.12 132 ASN A C 1
ATOM 986 O O . ASN A 1 132 ? -7.771 -0.321 28.513 1.00 91.12 132 ASN A O 1
ATOM 990 N N . LEU A 1 133 ? -9.494 1.090 28.322 1.00 90.19 133 LEU A N 1
ATOM 991 C CA . LEU A 1 133 ? -10.329 0.438 29.340 1.00 90.19 133 LEU A CA 1
ATOM 992 C C . LEU A 1 133 ? -11.000 -0.831 28.773 1.00 90.19 133 LEU A C 1
ATOM 994 O O . LEU A 1 133 ? -12.221 -0.922 28.660 1.00 90.19 133 LEU A O 1
ATOM 998 N N . SER A 1 134 ? -10.173 -1.811 28.395 1.00 87.38 134 SER A N 1
ATOM 999 C CA . SER A 1 134 ? -10.585 -3.052 27.734 1.00 87.38 134 SER A CA 1
ATOM 1000 C C . SER A 1 134 ? -11.364 -3.986 28.668 1.00 87.38 134 SER A C 1
ATOM 1002 O O . SER A 1 134 ? -10.939 -4.208 29.806 1.00 87.38 134 SER A O 1
ATOM 1004 N N . PRO A 1 135 ? -12.438 -4.638 28.182 1.00 89.62 135 PRO A N 1
ATOM 1005 C CA . PRO A 1 135 ? -13.211 -5.598 28.969 1.00 89.62 135 PRO A CA 1
ATOM 1006 C C . PRO A 1 135 ? -12.420 -6.851 29.367 1.00 89.62 135 PRO A C 1
ATOM 1008 O O . PRO A 1 135 ? -12.832 -7.546 30.291 1.00 89.62 135 PRO A O 1
ATOM 1011 N N . ILE A 1 136 ? -11.303 -7.147 28.687 1.00 88.44 136 ILE A N 1
ATOM 1012 C CA . ILE A 1 136 ? -10.426 -8.283 29.015 1.00 88.44 136 ILE A CA 1
ATOM 1013 C C . ILE A 1 136 ? -9.705 -8.031 30.343 1.00 88.44 136 ILE A C 1
ATOM 1015 O O . ILE A 1 136 ? -9.616 -8.921 31.182 1.00 88.44 136 ILE A O 1
ATOM 1019 N N . GLN A 1 137 ? -9.203 -6.811 30.540 1.00 91.25 137 GLN A N 1
ATOM 1020 C CA . GLN A 1 137 ? -8.504 -6.420 31.764 1.00 91.25 137 GLN A CA 1
ATOM 1021 C C . GLN A 1 137 ? -9.475 -5.931 32.847 1.00 91.25 137 GLN A C 1
ATOM 1023 O O . GLN A 1 137 ? -9.243 -6.134 34.039 1.00 91.25 137 GLN A O 1
ATOM 1028 N N . TYR A 1 138 ? -10.575 -5.299 32.437 1.00 93.31 138 TYR A N 1
ATOM 1029 C CA . TYR A 1 138 ? -11.551 -4.660 33.317 1.00 93.31 138 TYR A CA 1
ATOM 1030 C C . TYR A 1 138 ? -12.961 -5.240 33.112 1.00 93.31 138 TYR A C 1
ATOM 1032 O O . TYR A 1 138 ? -13.868 -4.543 32.645 1.00 93.31 138 TYR A O 1
ATOM 1040 N N . PRO A 1 139 ? -13.182 -6.522 33.466 1.00 92.69 139 PRO A N 1
ATOM 1041 C CA . PRO A 1 139 ? -14.437 -7.231 33.256 1.00 92.69 139 PRO A CA 1
ATOM 1042 C C . PRO A 1 139 ? -15.623 -6.725 34.079 1.00 92.69 139 PRO A C 1
ATOM 1044 O O . PRO A 1 139 ? -16.699 -7.288 33.911 1.00 92.69 139 PRO A O 1
ATOM 1047 N N . TYR A 1 140 ? -15.512 -5.681 34.900 1.00 94.06 140 TYR A N 1
ATOM 1048 C CA . TYR A 1 140 ? -16.666 -5.028 35.541 1.00 94.06 140 TYR A CA 1
ATOM 1049 C C . TYR A 1 140 ? -16.886 -3.578 35.092 1.00 94.06 140 TYR A C 1
ATOM 1051 O O . TYR A 1 140 ? -17.840 -2.940 35.535 1.00 94.06 140 TYR A O 1
ATOM 1059 N N . PHE A 1 141 ? -16.062 -3.066 34.173 1.00 95.12 141 PHE A N 1
ATOM 1060 C CA . PHE A 1 141 ? -16.209 -1.720 33.627 1.00 95.12 141 PHE A CA 1
ATOM 1061 C C . PHE A 1 141 ? -17.084 -1.707 32.365 1.00 95.12 141 PHE A C 1
ATOM 1063 O O . PHE A 1 141 ? -16.992 -2.603 31.516 1.00 95.12 141 PHE A O 1
ATOM 1070 N N . VAL A 1 142 ? -17.949 -0.696 32.246 1.00 94.94 142 VAL A N 1
ATOM 1071 C CA . VAL A 1 142 ? -18.840 -0.484 31.097 1.00 94.94 142 VAL A CA 1
ATOM 1072 C C . VAL A 1 142 ? -18.866 0.998 30.727 1.00 94.94 142 VAL A C 1
ATOM 1074 O O . VAL A 1 142 ? -19.164 1.859 31.558 1.00 94.94 142 VAL A O 1
ATOM 1077 N N . GLN A 1 143 ? -18.608 1.298 29.454 1.00 94.06 143 GLN A N 1
ATOM 1078 C CA . GLN A 1 143 ? -18.716 2.655 28.924 1.00 94.06 143 GLN A CA 1
ATOM 1079 C C . GLN A 1 143 ? -20.136 2.885 28.407 1.00 94.06 143 GLN A C 1
ATOM 1081 O O . GLN A 1 143 ? -20.606 2.167 27.527 1.00 94.06 143 GLN A O 1
ATOM 1086 N N . THR A 1 144 ? -20.841 3.886 28.936 1.00 94.31 144 THR A N 1
ATOM 1087 C CA . THR A 1 144 ? -22.231 4.185 28.541 1.00 94.31 144 THR A CA 1
ATOM 1088 C C . THR A 1 144 ? -22.354 5.293 27.494 1.00 94.31 144 THR A C 1
ATOM 1090 O O . THR A 1 144 ? -23.454 5.542 27.011 1.00 94.31 144 THR A O 1
ATOM 1093 N N . ALA A 1 145 ? -21.236 5.893 27.075 1.00 93.38 145 ALA A N 1
ATOM 1094 C CA . ALA A 1 145 ? -21.145 6.846 25.967 1.00 93.38 145 ALA A CA 1
ATOM 1095 C C . ALA A 1 145 ? -20.043 6.431 24.962 1.00 93.38 145 ALA A C 1
ATOM 1097 O O . ALA A 1 145 ? -19.187 5.612 25.310 1.00 93.38 145 ALA A O 1
ATOM 1098 N N . PRO A 1 146 ? -20.057 6.947 23.714 1.00 92.88 146 PRO A N 1
ATOM 1099 C CA . PRO A 1 146 ? -19.007 6.687 22.726 1.00 92.88 146 PRO A CA 1
ATOM 1100 C C . PRO A 1 146 ? -17.620 7.082 23.240 1.00 92.88 146 PRO A C 1
ATOM 1102 O O . PRO A 1 146 ? -17.437 8.207 23.698 1.00 92.88 146 PRO A O 1
ATOM 1105 N N . ASN A 1 147 ? -16.650 6.171 23.147 1.00 92.44 147 ASN A N 1
ATOM 1106 C CA . ASN A 1 147 ? -15.291 6.403 23.635 1.00 92.44 147 ASN A CA 1
ATOM 1107 C C . ASN A 1 147 ? -14.414 7.202 22.647 1.00 92.44 147 ASN A C 1
ATOM 1109 O O . ASN A 1 147 ? -14.792 7.431 21.491 1.00 92.44 147 ASN A O 1
ATOM 1113 N N . ASP A 1 148 ? -13.232 7.630 23.104 1.00 92.50 148 ASP A N 1
ATOM 1114 C CA . ASP A 1 148 ? -12.353 8.525 22.346 1.00 92.50 148 ASP A CA 1
ATOM 1115 C C . ASP A 1 148 ? -11.804 7.882 21.062 1.00 92.50 148 ASP A C 1
ATOM 1117 O O . ASP A 1 148 ? -11.537 8.606 20.106 1.00 92.50 148 ASP A O 1
ATOM 1121 N N . LEU A 1 149 ? -11.741 6.545 20.953 1.00 94.56 149 LEU A N 1
ATOM 1122 C CA . LEU A 1 149 ? -11.375 5.854 19.703 1.00 94.56 149 LEU A CA 1
ATOM 1123 C C . LEU A 1 149 ? -12.229 6.333 18.522 1.00 94.56 149 LEU A C 1
ATOM 1125 O O . LEU A 1 149 ? -11.712 6.622 17.442 1.00 94.56 149 LEU A O 1
ATOM 1129 N N . PHE A 1 150 ? -13.545 6.429 18.725 1.00 94.88 150 PHE A N 1
ATOM 1130 C CA . PHE A 1 150 ? -14.477 6.827 17.673 1.00 94.88 150 PHE A CA 1
ATOM 1131 C C . PHE A 1 150 ? -14.401 8.325 17.375 1.00 94.88 150 PHE A C 1
ATOM 1133 O O . PHE A 1 150 ? -14.525 8.722 16.219 1.00 94.88 150 PHE A O 1
ATOM 1140 N N . GLN A 1 151 ? -14.139 9.153 18.389 1.00 95.31 151 GLN A N 1
ATOM 1141 C CA . GLN A 1 151 ? -13.881 10.582 18.196 1.00 95.31 151 GLN A CA 1
ATOM 1142 C C . GLN A 1 151 ? -12.627 10.796 17.337 1.00 95.31 151 GLN A C 1
ATOM 1144 O O . GLN A 1 151 ? -12.643 11.606 16.412 1.00 95.31 151 GLN A O 1
ATOM 1149 N N . MET A 1 152 ? -11.554 10.047 17.601 1.00 97.19 152 MET A N 1
ATOM 1150 C CA . MET A 1 152 ? -10.312 10.149 16.833 1.00 97.19 152 MET A CA 1
ATOM 1151 C C . MET A 1 152 ? -10.456 9.607 15.415 1.00 97.19 152 MET A C 1
ATOM 1153 O O . MET A 1 152 ? -9.921 10.202 14.483 1.00 97.19 152 MET A O 1
ATOM 1157 N N . ALA A 1 153 ? -11.236 8.540 15.225 1.00 96.50 153 ALA A N 1
ATOM 1158 C CA . ALA A 1 153 ? -11.588 8.054 13.894 1.00 96.50 153 ALA A CA 1
ATOM 1159 C C . ALA A 1 153 ? -12.357 9.113 13.082 1.00 96.50 153 ALA A C 1
ATOM 1161 O O . ALA A 1 153 ? -12.054 9.319 11.908 1.00 96.50 153 ALA A O 1
ATOM 1162 N N . ALA A 1 154 ? -13.288 9.834 13.714 1.00 96.44 154 ALA A N 1
ATOM 1163 C CA . ALA A 1 154 ? -14.009 10.932 13.075 1.00 96.44 154 ALA A CA 1
ATOM 1164 C C . ALA A 1 154 ? -13.080 12.088 12.673 1.00 96.44 154 ALA A C 1
ATOM 1166 O O . ALA A 1 154 ? -13.165 12.582 11.550 1.00 96.44 154 ALA A O 1
ATOM 1167 N N . ILE A 1 155 ? -12.151 12.481 13.553 1.00 97.44 155 ILE A N 1
ATOM 1168 C CA . ILE A 1 155 ? -11.150 13.518 13.253 1.00 97.44 155 ILE A CA 1
ATOM 1169 C C . ILE A 1 155 ? -10.238 13.079 12.101 1.00 97.44 155 ILE A C 1
ATOM 1171 O O . ILE A 1 155 ? -9.991 13.868 11.193 1.00 97.44 155 ILE A O 1
ATOM 1175 N N . ALA A 1 156 ? -9.763 11.832 12.097 1.00 96.81 156 ALA A N 1
ATOM 1176 C CA . ALA A 1 156 ? -8.918 11.310 11.025 1.00 96.81 156 ALA A CA 1
ATOM 1177 C C . ALA A 1 156 ? -9.648 11.272 9.670 1.00 96.81 156 ALA A C 1
ATOM 1179 O O . ALA A 1 156 ? -9.078 11.674 8.654 1.00 96.81 156 ALA A O 1
ATOM 1180 N N . ASP A 1 157 ? -10.922 10.862 9.651 1.00 94.88 157 ASP A N 1
ATOM 1181 C CA . ASP A 1 157 ? -11.751 10.916 8.443 1.00 94.88 157 ASP A CA 1
ATOM 1182 C C . ASP A 1 157 ? -11.937 12.366 7.958 1.00 94.88 157 ASP A C 1
ATOM 1184 O O . ASP A 1 157 ? -11.838 12.615 6.758 1.00 94.88 157 ASP A O 1
ATOM 1188 N N . MET A 1 158 ? -12.129 13.340 8.860 1.00 95.31 158 MET A N 1
ATOM 1189 C CA . MET A 1 158 ? -12.192 14.765 8.493 1.00 95.31 158 MET A CA 1
ATOM 1190 C C . MET A 1 158 ? -10.875 15.260 7.881 1.00 95.31 158 MET A C 1
ATOM 1192 O O . MET A 1 158 ? -10.896 15.937 6.855 1.00 95.31 158 MET A O 1
ATOM 1196 N N . VAL A 1 159 ? -9.733 14.912 8.480 1.00 95.50 159 VAL A N 1
ATOM 1197 C CA . VAL A 1 159 ? -8.400 15.295 7.983 1.00 95.50 159 VAL A CA 1
ATOM 1198 C C . VAL A 1 159 ? -8.173 14.766 6.565 1.00 95.50 159 VAL A C 1
ATOM 1200 O O . VAL A 1 159 ? -7.788 15.527 5.675 1.00 95.50 159 VAL A O 1
ATOM 1203 N N . SER A 1 160 ? -8.495 13.491 6.339 1.00 92.69 160 SER A N 1
ATOM 1204 C CA . SER A 1 160 ? -8.399 12.850 5.026 1.00 92.69 160 SER A CA 1
ATOM 1205 C C . SER A 1 160 ? -9.378 13.456 4.008 1.00 92.69 160 SER A C 1
ATOM 1207 O O . SER A 1 160 ? -8.994 13.720 2.870 1.00 92.69 160 SER A O 1
ATOM 1209 N N . TYR A 1 161 ? -10.620 13.748 4.414 1.00 93.06 161 TYR A N 1
ATOM 1210 C CA . TYR A 1 161 ? -11.651 14.346 3.555 1.00 93.06 161 TYR A CA 1
ATOM 1211 C C . TYR A 1 161 ? -11.245 15.714 2.995 1.00 93.06 161 TYR A C 1
ATOM 1213 O O . TYR A 1 161 ? -11.466 15.986 1.815 1.00 93.06 161 TYR A O 1
ATOM 1221 N N . PHE A 1 162 ? -10.616 16.565 3.811 1.00 91.88 162 PHE A N 1
ATOM 1222 C CA . PHE A 1 162 ? -10.127 17.874 3.366 1.00 91.88 162 PHE A CA 1
ATOM 1223 C C . PHE A 1 162 ? -8.769 17.817 2.640 1.00 91.88 162 PHE A C 1
ATOM 1225 O O . PHE A 1 162 ? -8.278 18.855 2.196 1.00 91.88 162 PHE A O 1
ATOM 1232 N N . GLY A 1 163 ? -8.184 16.625 2.466 1.00 88.44 163 GLY A N 1
ATOM 1233 C CA . GLY A 1 163 ? -6.946 16.415 1.712 1.00 88.44 163 GLY A CA 1
ATOM 1234 C C . GLY A 1 163 ? -5.670 16.803 2.462 1.00 88.44 163 GLY A C 1
ATOM 1235 O O . GLY A 1 163 ? -4.654 17.078 1.827 1.00 88.44 163 GLY A O 1
ATOM 1236 N N . TRP A 1 164 ? -5.702 16.852 3.796 1.00 91.81 164 TRP A N 1
ATOM 1237 C CA . TRP A 1 164 ? -4.522 17.167 4.603 1.00 91.81 164 TRP A CA 1
ATOM 1238 C C . TRP A 1 164 ? -3.763 15.895 5.001 1.00 91.81 164 TRP A C 1
ATOM 1240 O O . TRP A 1 164 ? -4.362 14.908 5.423 1.00 91.81 164 TRP A O 1
ATOM 1250 N N . SER A 1 165 ? -2.432 15.930 4.914 1.00 86.19 165 SER A N 1
ATOM 1251 C CA . SER A 1 165 ? -1.549 14.798 5.246 1.00 86.19 165 SER A CA 1
ATOM 1252 C C . SER A 1 165 ? -0.881 14.914 6.617 1.00 86.19 165 SER A C 1
ATOM 1254 O O . SER A 1 165 ? -0.556 13.898 7.226 1.00 86.19 165 SER A O 1
ATOM 1256 N N . ASP A 1 166 ? -0.686 16.135 7.119 1.00 90.62 166 ASP A N 1
ATOM 1257 C CA . ASP A 1 166 ? 0.142 16.414 8.293 1.00 90.62 166 ASP A CA 1
ATOM 1258 C C . ASP A 1 166 ? -0.602 17.257 9.322 1.00 90.62 166 ASP A C 1
ATOM 1260 O O . ASP A 1 166 ? -1.000 18.391 9.041 1.00 90.62 166 ASP A O 1
ATOM 1264 N N . VAL A 1 167 ? -0.724 16.738 10.544 1.00 95.38 167 VAL A N 1
ATOM 1265 C CA . VAL A 1 167 ? -1.425 17.418 11.642 1.00 95.38 167 VAL A CA 1
ATOM 1266 C C . VAL A 1 167 ? -0.542 17.602 12.868 1.00 95.38 167 VAL A C 1
ATOM 1268 O O . VAL A 1 167 ? 0.424 16.869 13.083 1.00 95.38 167 VAL A O 1
ATOM 1271 N N . ILE A 1 168 ? -0.900 18.574 13.697 1.00 97.19 168 ILE A N 1
ATOM 1272 C CA . ILE A 1 168 ? -0.288 18.837 14.997 1.00 97.19 168 ILE A CA 1
ATOM 1273 C C . ILE A 1 168 ? -1.314 18.498 16.074 1.00 97.19 168 ILE A C 1
ATOM 1275 O O . ILE A 1 168 ? -2.440 18.985 16.022 1.00 97.19 168 ILE A O 1
ATOM 1279 N N . ALA A 1 169 ? -0.940 17.678 17.053 1.00 97.69 169 ALA A N 1
ATOM 1280 C CA . ALA A 1 169 ? -1.813 17.312 18.164 1.00 97.69 169 ALA A CA 1
ATOM 1281 C C . ALA A 1 169 ? -1.394 18.065 19.432 1.00 97.69 169 ALA A C 1
ATOM 1283 O O . ALA A 1 169 ? -0.288 17.859 19.929 1.00 97.69 169 ALA A O 1
ATOM 1284 N N . ILE A 1 170 ? -2.274 18.914 19.964 1.00 97.81 170 ILE A N 1
ATOM 1285 C CA . ILE A 1 170 ? -2.130 19.544 21.282 1.00 97.81 170 ILE A CA 1
ATOM 1286 C C . ILE A 1 170 ? -3.032 18.794 22.255 1.00 97.81 170 ILE A C 1
ATOM 1288 O O . ILE A 1 170 ? -4.239 18.700 22.019 1.00 97.81 170 ILE A O 1
ATOM 1292 N N . PHE A 1 171 ? -2.470 18.276 23.344 1.00 96.12 171 PHE A N 1
ATOM 1293 C CA . PHE A 1 171 ? -3.219 17.459 24.292 1.00 96.12 171 PHE A CA 1
ATOM 1294 C C . PHE A 1 171 ? -2.774 17.645 25.741 1.00 96.12 171 PHE A C 1
ATOM 1296 O O . PHE A 1 171 ? -1.675 18.123 26.015 1.00 96.12 171 PHE A O 1
ATOM 1303 N N . THR A 1 172 ? -3.650 17.292 26.677 1.00 93.38 172 THR A N 1
ATOM 1304 C CA . THR A 1 172 ? -3.342 17.283 28.112 1.00 93.38 172 THR A CA 1
ATOM 1305 C C . THR A 1 172 ? -2.562 16.010 28.463 1.00 93.38 172 THR A C 1
ATOM 1307 O O . THR A 1 172 ? -2.876 14.941 27.965 1.00 93.38 172 THR A O 1
ATOM 1310 N N . ASP A 1 173 ? -1.524 16.089 29.293 1.00 92.19 173 ASP A N 1
ATOM 1311 C CA . ASP A 1 173 ? -0.641 14.954 29.595 1.00 92.19 173 ASP A CA 1
ATOM 1312 C C . ASP A 1 173 ? -1.216 14.016 30.677 1.00 92.19 173 ASP A C 1
ATOM 1314 O O . ASP A 1 173 ? -0.655 13.831 31.761 1.00 92.19 173 ASP A O 1
ATOM 1318 N N . ASP A 1 174 ? -2.366 13.416 30.381 1.00 89.06 174 ASP A N 1
ATOM 1319 C CA . ASP A 1 174 ? -3.025 12.371 31.171 1.00 89.06 174 ASP A CA 1
ATOM 1320 C C . ASP A 1 174 ? -3.225 11.084 30.350 1.00 89.06 174 ASP A C 1
ATOM 1322 O O . ASP A 1 174 ? -3.016 11.078 29.136 1.00 89.06 174 ASP A O 1
ATOM 1326 N N . ASP A 1 175 ? -3.595 9.979 31.009 1.00 87.38 175 ASP A N 1
ATOM 1327 C CA . ASP A 1 175 ? -3.722 8.668 30.352 1.00 87.38 175 ASP A CA 1
ATOM 1328 C C . ASP A 1 175 ? -4.757 8.684 29.219 1.00 87.38 175 ASP A C 1
ATOM 1330 O O . ASP A 1 175 ? -4.441 8.253 28.110 1.00 87.38 175 ASP A O 1
ATOM 1334 N N . GLN A 1 176 ? -5.932 9.282 29.452 1.00 88.75 176 GLN A N 1
ATOM 1335 C CA . GLN A 1 176 ? -7.014 9.355 28.466 1.00 88.75 176 GLN A CA 1
ATOM 1336 C C . GLN A 1 176 ? -6.572 10.102 27.213 1.00 88.75 176 GLN A C 1
ATOM 1338 O O . GLN A 1 176 ? -6.721 9.610 26.096 1.00 88.75 176 GLN A O 1
ATOM 1343 N N . SER A 1 177 ? -5.989 11.281 27.405 1.00 91.44 177 SER A N 1
ATOM 1344 C CA . SER A 1 177 ? -5.553 12.160 26.329 1.00 91.44 177 SER A CA 1
ATOM 1345 C C . SER A 1 177 ? -4.357 11.576 25.565 1.00 91.44 177 SER A C 1
ATOM 1347 O O . SER A 1 177 ? -4.320 11.650 24.334 1.00 91.44 177 SER A O 1
ATOM 1349 N N . ARG A 1 178 ? -3.393 10.939 26.254 1.00 92.50 178 ARG A N 1
ATOM 1350 C CA . ARG A 1 178 ? -2.269 10.219 25.619 1.00 92.50 178 ARG A CA 1
ATOM 1351 C C . ARG A 1 178 ? -2.759 9.050 24.769 1.00 92.50 178 ARG A C 1
ATOM 1353 O O . ARG A 1 178 ? -2.318 8.892 23.625 1.00 92.50 178 ARG A O 1
ATOM 1360 N N . ASN A 1 179 ? -3.676 8.251 25.307 1.00 93.62 179 ASN A N 1
ATOM 1361 C CA . ASN A 1 179 ? -4.256 7.105 24.612 1.00 93.62 179 ASN A CA 1
ATOM 1362 C C . ASN A 1 179 ? -5.131 7.566 23.437 1.00 93.62 179 ASN A C 1
ATOM 1364 O O . ASN A 1 179 ? -5.045 6.998 22.350 1.00 93.62 179 ASN A O 1
ATOM 1368 N N . GLY A 1 180 ? -5.865 8.671 23.594 1.00 93.62 180 GLY A N 1
ATOM 1369 C CA . GLY A 1 180 ? -6.591 9.344 22.519 1.00 93.62 180 GLY A CA 1
ATOM 1370 C C . GLY A 1 180 ? -5.670 9.806 21.385 1.00 93.62 180 GLY A C 1
ATOM 1371 O O . GLY A 1 180 ? -5.900 9.474 20.227 1.00 93.62 180 GLY A O 1
ATOM 1372 N N . VAL A 1 181 ? -4.570 10.504 21.680 1.00 95.62 181 VAL A N 1
ATOM 1373 C CA . VAL A 1 181 ? -3.605 10.931 20.643 1.00 95.62 181 VAL A CA 1
ATOM 1374 C C . VAL A 1 181 ? -2.894 9.746 19.984 1.00 95.62 181 VAL A C 1
ATOM 1376 O O . VAL A 1 181 ? -2.538 9.821 18.806 1.00 95.62 181 VAL A O 1
ATOM 1379 N N . THR A 1 182 ? -2.699 8.646 20.708 1.00 95.62 182 THR A N 1
ATOM 1380 C CA . THR A 1 182 ? -2.176 7.398 20.133 1.00 95.62 182 THR A CA 1
ATOM 1381 C C . THR A 1 182 ? -3.178 6.802 19.146 1.00 95.62 182 THR A C 1
ATOM 1383 O O . THR A 1 182 ? -2.829 6.616 17.984 1.00 95.62 182 THR A O 1
ATOM 1386 N N . ALA A 1 183 ? -4.447 6.664 19.545 1.00 95.81 183 ALA A N 1
ATOM 1387 C CA . ALA A 1 183 ? -5.522 6.210 18.665 1.00 95.81 183 ALA A CA 1
ATOM 1388 C C . ALA A 1 183 ? -5.717 7.125 17.441 1.00 95.81 183 ALA A C 1
ATOM 1390 O O . ALA A 1 183 ? -5.997 6.645 16.344 1.00 95.81 183 ALA A O 1
ATOM 1391 N N . LEU A 1 184 ? -5.536 8.443 17.593 1.00 97.19 184 LEU A N 1
ATOM 1392 C CA . LEU A 1 184 ? -5.520 9.386 16.471 1.00 97.19 184 LEU A CA 1
ATOM 1393 C C . LEU A 1 184 ? -4.362 9.104 15.512 1.00 97.19 184 LEU A C 1
ATOM 1395 O O . LEU A 1 184 ? -4.566 9.126 14.303 1.00 97.19 184 LEU A O 1
ATOM 1399 N N . GLY A 1 185 ? -3.166 8.835 16.038 1.00 96.38 185 GLY A N 1
ATOM 1400 C CA . GLY A 1 185 ? -2.005 8.455 15.234 1.00 96.38 185 GLY A CA 1
ATOM 1401 C C . GLY A 1 185 ? -2.280 7.212 14.392 1.00 96.38 185 GLY A C 1
ATOM 1402 O O . GLY A 1 185 ? -2.052 7.241 13.184 1.00 96.38 185 GLY A O 1
ATOM 1403 N N . ASP A 1 186 ? -2.853 6.176 15.005 1.00 95.62 186 ASP A N 1
ATOM 1404 C CA . ASP A 1 186 ? -3.211 4.929 14.321 1.00 95.62 186 ASP A CA 1
ATOM 1405 C C . ASP A 1 186 ? -4.267 5.174 13.232 1.00 95.62 186 ASP A C 1
ATOM 1407 O O . ASP A 1 186 ? -4.117 4.736 12.090 1.00 95.62 186 ASP A O 1
ATOM 1411 N N . LYS A 1 187 ? -5.310 5.955 13.546 1.00 96.19 187 LYS A N 1
ATOM 1412 C CA . LYS A 1 187 ? -6.383 6.282 12.594 1.00 96.19 187 LYS A CA 1
ATOM 1413 C C . LYS A 1 187 ? -5.927 7.174 11.444 1.00 96.19 187 LYS A C 1
ATOM 1415 O O . LYS A 1 187 ? -6.446 7.040 10.341 1.00 96.19 187 LYS A O 1
ATOM 1420 N N . LEU A 1 188 ? -4.965 8.065 11.671 1.00 95.31 188 LEU A N 1
ATOM 1421 C CA . LEU A 1 188 ? -4.345 8.856 10.608 1.00 95.31 188 LEU A CA 1
ATOM 1422 C C . LEU A 1 188 ? -3.449 7.986 9.721 1.00 95.31 188 LEU A C 1
ATOM 1424 O O . LEU A 1 188 ? -3.505 8.122 8.500 1.00 95.31 188 LEU A O 1
ATOM 1428 N N . ALA A 1 189 ? -2.689 7.056 10.306 1.00 91.94 189 ALA A N 1
ATOM 1429 C CA . ALA A 1 189 ? -1.823 6.148 9.559 1.00 91.94 189 ALA A CA 1
ATOM 1430 C C . ALA A 1 189 ? -2.621 5.245 8.601 1.00 91.94 189 ALA A C 1
ATOM 1432 O O . ALA A 1 189 ? -2.220 5.077 7.449 1.00 91.94 189 ALA A O 1
ATOM 1433 N N . GLU A 1 190 ? -3.801 4.761 9.018 1.00 91.94 190 GLU A N 1
ATOM 1434 C CA . GLU A 1 190 ? -4.761 4.047 8.151 1.00 91.94 190 GLU A CA 1
ATOM 1435 C C . GLU A 1 190 ? -5.166 4.855 6.898 1.00 91.94 190 GLU A C 1
ATOM 1437 O O . GLU A 1 190 ? -5.628 4.283 5.910 1.00 91.94 190 GLU A O 1
ATOM 1442 N N . LYS A 1 191 ? -5.004 6.184 6.929 1.00 87.19 191 LYS A N 1
ATOM 1443 C CA . LYS A 1 191 ? -5.362 7.126 5.858 1.00 87.19 191 LYS A CA 1
ATOM 1444 C C . LYS A 1 191 ? -4.154 7.745 5.153 1.00 87.19 191 LYS A C 1
ATOM 1446 O O . LYS A 1 191 ? -4.341 8.673 4.372 1.00 87.19 191 LYS A O 1
ATOM 1451 N N . LEU A 1 192 ? -2.940 7.242 5.406 1.00 87.25 192 LEU A N 1
ATOM 1452 C CA . LEU A 1 192 ? -1.678 7.816 4.912 1.00 87.25 192 LEU A CA 1
ATOM 1453 C C . LEU A 1 192 ? -1.429 9.261 5.394 1.00 87.25 192 LEU A C 1
ATOM 1455 O O . LEU A 1 192 ? -0.706 10.023 4.755 1.00 87.25 192 LEU A O 1
ATOM 1459 N N . CYS A 1 193 ? -2.011 9.631 6.533 1.00 90.19 193 CYS A N 1
ATOM 1460 C CA . CYS A 1 193 ? -1.765 10.891 7.226 1.00 90.19 193 CYS A CA 1
ATOM 1461 C C . CYS A 1 193 ? -0.867 10.644 8.451 1.00 90.19 193 CYS A C 1
ATOM 1463 O O . CYS A 1 193 ? -0.795 9.530 8.974 1.00 90.19 193 CYS A O 1
ATOM 1465 N N . LYS A 1 194 ? -0.203 11.685 8.964 1.00 92.50 194 LYS A N 1
ATOM 1466 C CA . LYS A 1 194 ? 0.669 11.580 10.145 1.00 92.50 194 LYS A CA 1
ATOM 1467 C C . LYS A 1 194 ? 0.536 12.760 11.102 1.00 92.50 194 LYS A C 1
ATOM 1469 O O . LYS A 1 194 ? 0.165 13.873 10.728 1.00 92.50 194 LYS A O 1
ATOM 1474 N N . ILE A 1 195 ? 0.880 12.506 12.364 1.00 94.88 195 ILE A N 1
ATOM 1475 C CA . ILE A 1 195 ? 1.062 13.552 13.374 1.00 94.88 195 ILE A CA 1
ATOM 1476 C C . ILE A 1 195 ? 2.512 14.033 13.282 1.00 94.88 195 ILE A C 1
ATOM 1478 O O . ILE A 1 195 ? 3.431 13.298 13.638 1.00 94.88 195 ILE A O 1
ATOM 1482 N N . SER A 1 196 ? 2.716 15.262 12.811 1.00 90.06 196 SER A N 1
ATOM 1483 C CA . SER A 1 196 ? 4.047 15.862 12.646 1.00 90.06 196 SER A CA 1
ATOM 1484 C C . SER A 1 196 ? 4.628 16.382 13.964 1.00 90.06 196 SER A C 1
ATOM 1486 O O . SER A 1 196 ? 5.846 16.400 14.141 1.00 90.06 196 SER A O 1
ATOM 1488 N N . TYR A 1 197 ? 3.767 16.770 14.912 1.00 94.75 197 TYR A N 1
ATOM 1489 C CA . TYR A 1 197 ? 4.180 17.225 16.236 1.00 94.75 197 TYR A CA 1
ATOM 1490 C C . TYR A 1 197 ? 3.119 16.940 17.306 1.00 94.75 197 TYR A C 1
ATOM 1492 O O . TYR A 1 197 ? 1.920 17.088 17.066 1.00 94.75 197 TYR A O 1
ATOM 1500 N N . LYS A 1 198 ? 3.581 16.539 18.495 1.00 96.62 198 LYS A N 1
ATOM 1501 C CA . LYS A 1 198 ? 2.770 16.236 19.680 1.00 96.62 198 LYS A CA 1
ATOM 1502 C C . LYS A 1 198 ? 3.142 17.225 20.789 1.00 96.62 198 LYS A C 1
ATOM 1504 O O . LYS A 1 198 ? 4.239 17.144 21.333 1.00 96.62 198 LYS A O 1
ATOM 1509 N N . ALA A 1 199 ? 2.238 18.144 21.107 1.00 95.50 199 ALA A N 1
ATOM 1510 C CA . ALA A 1 199 ? 2.408 19.159 22.140 1.00 95.50 199 ALA A CA 1
ATOM 1511 C C . ALA A 1 199 ? 1.627 18.767 23.401 1.00 95.50 199 ALA A C 1
ATOM 1513 O O . ALA A 1 199 ? 0.397 18.836 23.423 1.00 95.50 199 ALA A O 1
ATOM 1514 N N . ALA A 1 200 ? 2.346 18.358 24.443 1.00 95.62 200 ALA A N 1
ATOM 1515 C CA . ALA A 1 200 ? 1.762 17.982 25.726 1.00 95.62 200 ALA A CA 1
ATOM 1516 C C . ALA A 1 200 ? 1.651 19.200 26.661 1.00 95.62 200 ALA A C 1
ATOM 1518 O O . ALA A 1 200 ? 2.603 19.970 26.808 1.00 95.62 200 ALA A O 1
ATOM 1519 N N . LEU A 1 201 ? 0.494 19.359 27.305 1.00 95.75 201 LEU A N 1
ATOM 1520 C CA . LEU A 1 201 ? 0.211 20.378 28.319 1.00 95.75 201 LEU A CA 1
ATOM 1521 C C . LEU A 1 201 ? 0.016 19.729 29.697 1.00 95.75 201 LEU A C 1
ATOM 1523 O O . LEU A 1 201 ? -0.461 18.597 29.762 1.00 95.75 201 LEU A O 1
ATOM 1527 N N . PRO A 1 202 ? 0.309 20.422 30.812 1.00 93.31 202 PRO A N 1
ATOM 1528 C CA . PRO A 1 202 ? 0.062 19.877 32.146 1.00 93.31 202 PRO A CA 1
ATOM 1529 C C . PRO A 1 202 ? -1.405 19.451 32.371 1.00 93.31 202 PRO A C 1
ATOM 1531 O O . PRO A 1 202 ? -2.305 20.074 31.799 1.00 93.31 202 PRO A O 1
ATOM 1534 N N . PRO A 1 203 ? -1.673 18.451 33.239 1.00 88.44 203 PRO A N 1
ATOM 1535 C CA . PRO A 1 203 ? -3.026 17.998 33.567 1.00 88.44 203 PRO A CA 1
ATOM 1536 C C . PRO A 1 203 ? -3.974 19.130 33.974 1.00 88.44 203 PRO A C 1
ATOM 1538 O O . PRO A 1 203 ? -3.621 19.980 34.793 1.00 88.44 203 PRO A O 1
ATOM 1541 N N . ASP A 1 204 ? -5.197 19.126 33.447 1.00 83.69 204 ASP A N 1
ATOM 1542 C CA . ASP A 1 204 ? -6.193 20.170 33.716 1.00 83.69 204 ASP A CA 1
ATOM 1543 C C . ASP A 1 204 ? -6.601 20.193 35.207 1.00 83.69 204 ASP A C 1
ATOM 1545 O O . ASP A 1 204 ? -6.811 19.126 35.793 1.00 83.69 204 ASP A O 1
ATOM 1549 N N . PRO A 1 205 ? -6.735 21.365 35.864 1.00 85.81 205 PRO A N 1
ATOM 1550 C CA . PRO A 1 205 ? -6.585 22.738 35.361 1.00 85.81 205 PRO A CA 1
ATOM 1551 C C . PRO A 1 205 ? -5.203 23.368 35.647 1.00 85.81 205 PRO A C 1
ATOM 1553 O O . PRO A 1 205 ? -5.101 24.579 35.826 1.00 85.81 205 PRO A O 1
ATOM 1556 N N . LYS A 1 206 ? -4.127 22.578 35.766 1.00 89.25 206 LYS A N 1
ATOM 1557 C CA . LYS A 1 206 ? -2.799 23.075 36.183 1.00 89.25 206 LYS A CA 1
ATOM 1558 C C . LYS A 1 206 ? -2.005 23.767 35.072 1.00 89.25 206 LYS A C 1
ATOM 1560 O O . LYS A 1 206 ? -0.973 24.358 35.372 1.00 89.25 206 LYS A O 1
ATOM 1565 N N . ALA A 1 207 ? -2.444 23.678 33.816 1.00 91.25 207 ALA A N 1
ATOM 1566 C CA . ALA A 1 207 ? -1.765 24.313 32.692 1.00 91.25 207 ALA A CA 1
ATOM 1567 C C . ALA A 1 207 ? -1.709 25.839 32.870 1.00 91.25 207 ALA A C 1
ATOM 1569 O O . ALA A 1 207 ? -2.734 26.488 33.102 1.00 91.25 207 ALA A O 1
ATOM 1570 N N . THR A 1 208 ? -0.511 26.414 32.755 1.00 94.62 208 THR A N 1
ATOM 1571 C CA . THR A 1 208 ? -0.313 27.864 32.830 1.00 94.62 208 THR A CA 1
ATOM 1572 C C . THR A 1 208 ? -0.274 28.487 31.438 1.00 94.62 208 THR A C 1
ATOM 1574 O O . THR A 1 208 ? -0.045 27.815 30.430 1.00 94.62 208 THR A O 1
ATOM 1577 N N . ARG A 1 209 ? -0.467 29.808 31.370 1.00 95.56 209 ARG A N 1
ATOM 1578 C CA . ARG A 1 209 ? -0.344 30.566 30.118 1.00 95.56 209 ARG A CA 1
ATOM 1579 C C . ARG A 1 209 ? 1.045 30.412 29.488 1.00 95.56 209 ARG A C 1
ATOM 1581 O O . ARG A 1 209 ? 1.138 30.247 28.279 1.00 95.56 209 ARG A O 1
ATOM 1588 N N . ILE A 1 210 ? 2.096 30.378 30.312 1.00 94.25 210 ILE A N 1
ATOM 1589 C CA . ILE A 1 210 ? 3.492 30.217 29.876 1.00 94.25 210 ILE A CA 1
ATOM 1590 C C . ILE A 1 210 ? 3.696 28.859 29.189 1.00 94.25 210 ILE A C 1
ATOM 1592 O O . ILE A 1 210 ? 4.344 28.788 28.144 1.00 94.25 210 ILE A O 1
ATOM 1596 N N . ASP A 1 211 ? 3.114 27.789 29.742 1.00 93.44 211 ASP A N 1
ATOM 1597 C CA . ASP A 1 211 ? 3.200 26.448 29.148 1.00 93.44 211 ASP A CA 1
ATOM 1598 C C . ASP A 1 211 ? 2.579 26.425 27.745 1.00 93.44 211 ASP A C 1
ATOM 1600 O O . ASP A 1 211 ? 3.163 25.881 26.808 1.00 93.44 211 ASP A O 1
ATOM 1604 N N . VAL A 1 212 ? 1.414 27.063 27.593 1.00 95.75 212 VAL A N 1
ATOM 1605 C CA . VAL A 1 212 ? 0.684 27.168 26.323 1.00 95.75 212 VAL A CA 1
ATOM 1606 C C . VAL A 1 212 ? 1.436 28.035 25.310 1.00 95.75 212 VAL A C 1
ATOM 1608 O O . VAL A 1 212 ? 1.629 27.609 24.172 1.00 95.75 212 VAL A O 1
ATOM 1611 N N . GLU A 1 213 ? 1.896 29.222 25.712 1.00 95.31 213 GLU A N 1
ATOM 1612 C CA . GLU A 1 213 ? 2.656 30.142 24.853 1.00 95.31 213 GLU A CA 1
ATOM 1613 C C . GLU A 1 213 ? 3.910 29.468 24.289 1.00 95.31 213 GLU A C 1
ATOM 1615 O O . GLU A 1 213 ? 4.156 29.528 23.082 1.00 95.31 213 GLU A O 1
ATOM 1620 N N . LYS A 1 214 ? 4.659 28.745 25.132 1.00 94.44 214 LYS A N 1
ATOM 1621 C CA . LYS A 1 214 ? 5.854 28.003 24.715 1.00 94.44 214 LYS A CA 1
ATOM 1622 C C . LYS A 1 214 ? 5.553 27.006 23.591 1.00 94.44 214 LYS A C 1
ATOM 1624 O O . LYS A 1 214 ? 6.294 26.953 22.610 1.00 94.44 214 LYS A O 1
ATOM 1629 N N . GLN A 1 215 ? 4.473 26.232 23.722 1.00 95.38 215 GLN A N 1
ATOM 1630 C CA . GLN A 1 215 ? 4.076 25.246 22.711 1.00 95.38 215 GLN A CA 1
ATOM 1631 C C . GLN A 1 215 ? 3.587 25.920 21.422 1.00 95.38 215 GLN A C 1
ATOM 1633 O O . GLN A 1 215 ? 3.994 25.538 20.325 1.00 95.38 215 GLN A O 1
ATOM 1638 N N . LEU A 1 216 ? 2.746 26.953 21.531 1.00 95.31 216 LEU A N 1
ATOM 1639 C CA . LEU A 1 216 ? 2.160 27.623 20.367 1.00 95.31 216 LEU A CA 1
ATOM 1640 C C . LEU A 1 216 ? 3.186 28.409 19.544 1.00 95.31 216 LEU A C 1
ATOM 1642 O O . LEU A 1 216 ? 3.117 28.383 18.315 1.00 95.31 216 LEU A O 1
ATOM 1646 N N . VAL A 1 217 ? 4.180 29.040 20.180 1.00 92.88 217 VAL A N 1
ATOM 1647 C CA . VAL A 1 217 ? 5.294 29.692 19.468 1.00 92.88 217 VAL A CA 1
ATOM 1648 C C . VAL A 1 217 ? 6.073 28.675 18.637 1.00 92.88 217 VAL A C 1
ATOM 1650 O O . VAL A 1 217 ? 6.381 28.937 17.475 1.00 92.88 217 VAL A O 1
ATOM 1653 N N . GLN A 1 218 ? 6.343 27.489 19.188 1.00 90.12 218 GLN A N 1
ATOM 1654 C CA . GLN A 1 218 ? 7.009 26.423 18.445 1.00 90.12 218 GLN A CA 1
ATOM 1655 C C . GLN A 1 218 ? 6.156 25.940 17.262 1.00 90.12 218 GLN A C 1
ATOM 1657 O O . GLN A 1 218 ? 6.673 25.805 16.153 1.00 90.12 218 GLN A O 1
ATOM 1662 N N . ILE A 1 219 ? 4.853 25.737 17.474 1.00 92.75 219 ILE A N 1
ATOM 1663 C CA . ILE A 1 219 ? 3.900 25.305 16.439 1.00 92.75 219 ILE A CA 1
ATOM 1664 C C . ILE A 1 219 ? 3.791 26.330 15.308 1.00 92.75 219 ILE A C 1
ATOM 1666 O O . ILE A 1 219 ? 3.768 25.959 14.135 1.00 92.75 219 ILE A O 1
ATOM 1670 N N . ARG A 1 220 ? 3.775 27.626 15.628 1.00 89.88 220 ARG A N 1
ATOM 1671 C CA . ARG A 1 220 ? 3.707 28.703 14.632 1.00 89.88 220 ARG A CA 1
ATOM 1672 C C . ARG A 1 220 ? 4.861 28.638 13.620 1.00 89.88 220 ARG A C 1
ATOM 1674 O O . ARG A 1 220 ? 4.645 28.912 12.440 1.00 89.88 220 ARG A O 1
ATOM 1681 N N . MET A 1 221 ? 6.049 28.212 14.053 1.00 85.31 221 MET A N 1
ATOM 1682 C CA . MET A 1 221 ? 7.241 28.076 13.202 1.00 85.31 221 MET A CA 1
ATOM 1683 C C . MET A 1 221 ? 7.255 26.802 12.334 1.00 85.31 221 MET A C 1
ATOM 1685 O O . MET A 1 221 ? 8.146 26.639 11.497 1.00 85.31 221 MET A O 1
ATOM 1689 N N . MET A 1 222 ? 6.304 25.882 12.523 1.00 86.31 222 MET A N 1
ATOM 1690 C CA . MET A 1 222 ? 6.198 24.642 11.742 1.00 86.31 222 MET A CA 1
ATOM 1691 C C . MET A 1 222 ? 5.495 24.874 10.398 1.00 86.31 222 MET A C 1
ATOM 1693 O O . MET A 1 222 ? 4.969 25.954 10.145 1.00 86.31 222 MET A O 1
ATOM 1697 N N . GLU A 1 223 ? 5.488 23.869 9.521 1.00 84.75 223 GLU A N 1
ATOM 1698 C CA . GLU A 1 223 ? 4.838 23.951 8.200 1.00 84.75 223 GLU A CA 1
ATOM 1699 C C . GLU A 1 223 ? 3.341 23.642 8.274 1.00 84.75 223 GLU A C 1
ATOM 1701 O O . GLU A 1 223 ? 2.541 24.328 7.638 1.00 84.75 223 GLU A O 1
ATOM 1706 N N . SER A 1 224 ? 2.945 22.650 9.080 1.00 89.75 224 SER A N 1
ATOM 1707 C CA . SER A 1 224 ? 1.535 22.288 9.242 1.00 89.75 224 SER A CA 1
ATOM 1708 C C . SER A 1 224 ? 0.744 23.410 9.926 1.00 89.75 224 SER A C 1
ATOM 1710 O O . SER A 1 224 ? 1.230 24.125 10.807 1.00 89.75 224 SER A O 1
ATOM 1712 N N . ARG A 1 225 ? -0.495 23.587 9.474 1.00 93.12 225 ARG A N 1
ATOM 1713 C CA . ARG A 1 225 ? -1.483 24.544 9.988 1.00 93.12 225 ARG A CA 1
ATOM 1714 C C . ARG A 1 225 ? -2.766 23.858 10.455 1.00 93.12 225 ARG A C 1
ATOM 1716 O O . ARG A 1 225 ? -3.710 24.550 10.830 1.00 93.12 225 ARG A O 1
ATOM 1723 N N . VAL A 1 226 ? -2.791 22.524 10.452 1.00 96.69 226 VAL A N 1
ATOM 1724 C CA . VAL A 1 226 ? -3.915 21.714 10.933 1.00 96.69 226 VAL A CA 1
ATOM 1725 C C . VAL A 1 226 ? -3.636 21.273 12.359 1.00 96.69 226 VAL A C 1
ATOM 1727 O O . VAL A 1 226 ? -2.732 20.477 12.608 1.00 96.69 226 VAL A O 1
ATOM 1730 N N . ILE A 1 227 ? -4.410 21.806 13.301 1.00 98.12 227 ILE A N 1
ATOM 1731 C CA . ILE A 1 227 ? -4.195 21.621 14.733 1.00 98.12 227 ILE A CA 1
ATOM 1732 C C . ILE A 1 227 ? -5.396 20.890 15.330 1.00 98.12 227 ILE A C 1
ATOM 1734 O O . ILE A 1 227 ? -6.528 21.376 15.296 1.00 98.12 227 ILE A O 1
ATOM 1738 N N . VAL A 1 228 ? -5.135 19.719 15.903 1.00 98.19 228 VAL A N 1
ATOM 1739 C CA . VAL A 1 228 ? -6.098 18.939 16.678 1.00 98.19 228 VAL A CA 1
ATOM 1740 C C . VAL A 1 228 ? -5.895 19.250 18.158 1.00 98.19 228 VAL A C 1
ATOM 1742 O O . VAL A 1 228 ? -4.810 19.039 18.696 1.00 98.19 228 VAL A O 1
ATOM 1745 N N . LEU A 1 229 ? -6.938 19.751 18.820 1.00 97.75 229 LEU A N 1
ATOM 1746 C CA . LEU A 1 229 ? -6.916 20.163 20.223 1.00 97.75 229 LEU A CA 1
ATOM 1747 C C . LEU A 1 229 ? -7.720 19.182 21.093 1.00 97.75 229 LEU A C 1
ATOM 1749 O O . LEU A 1 229 ? -8.951 19.272 21.222 1.00 97.75 229 LEU A O 1
ATOM 1753 N N . HIS A 1 230 ? -7.009 18.236 21.703 1.00 96.06 230 HIS A N 1
ATOM 1754 C CA . HIS A 1 230 ? -7.564 17.191 22.560 1.00 96.06 230 HIS A CA 1
ATOM 1755 C C . HIS A 1 230 ? -7.237 17.426 24.039 1.00 96.06 230 HIS A C 1
ATOM 1757 O O . HIS A 1 230 ? -6.266 16.907 24.577 1.00 96.06 230 HIS A O 1
ATOM 1763 N N . THR A 1 231 ? -8.037 18.267 24.690 1.00 93.88 231 THR A N 1
ATOM 1764 C CA . THR A 1 231 ? -7.829 18.715 26.075 1.00 93.88 231 THR A CA 1
ATOM 1765 C C . THR A 1 231 ? -9.161 18.752 26.832 1.00 93.88 231 THR A C 1
ATOM 1767 O O . THR A 1 231 ? -10.184 18.266 26.349 1.00 93.88 231 THR A O 1
ATOM 1770 N N . PHE A 1 232 ? -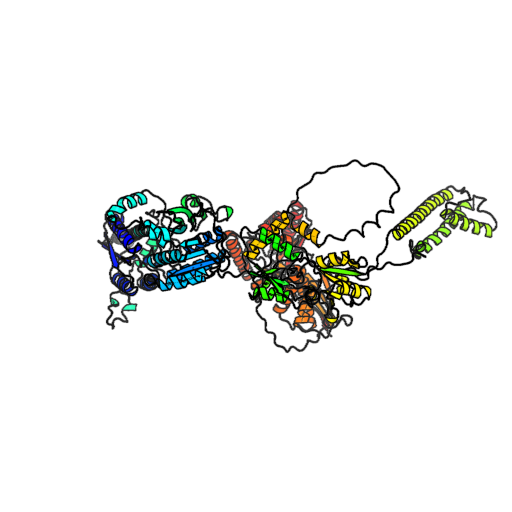9.170 19.363 28.017 1.00 91.00 232 PHE A N 1
ATOM 1771 C CA . PHE A 1 232 ? -10.384 19.690 28.764 1.00 91.00 232 PHE A CA 1
ATOM 1772 C C . PHE A 1 232 ? -10.731 21.183 28.686 1.00 91.00 232 PHE A C 1
ATOM 1774 O O . PHE A 1 232 ? -9.976 22.008 28.170 1.00 91.00 232 PHE A O 1
ATOM 1781 N N . SER A 1 233 ? -11.893 21.551 29.232 1.00 91.44 233 SER A N 1
ATOM 1782 C CA . SER A 1 233 ? -12.479 22.881 29.060 1.00 91.44 233 SER A CA 1
ATOM 1783 C C . SER A 1 233 ? -11.617 24.041 29.570 1.00 91.44 233 SER A C 1
ATOM 1785 O O . SER A 1 233 ? -11.709 25.124 28.997 1.00 91.44 233 SER A O 1
ATOM 1787 N N . TYR A 1 234 ? -10.826 23.886 30.640 1.00 91.25 234 TYR A N 1
ATOM 1788 C CA . TYR A 1 234 ? -9.989 24.987 31.135 1.00 91.25 234 TYR A CA 1
ATOM 1789 C C . TYR A 1 234 ? -8.771 25.206 30.225 1.00 91.25 234 TYR A C 1
ATOM 1791 O O . TYR A 1 234 ? -8.651 26.276 29.626 1.00 91.25 234 TYR A O 1
ATOM 1799 N N . SER A 1 235 ? -7.945 24.175 30.031 1.00 93.38 235 SER A N 1
ATOM 1800 C CA . SER A 1 235 ? -6.761 24.232 29.161 1.00 93.38 235 SER A CA 1
ATOM 1801 C C . SER A 1 235 ? -7.113 24.583 27.709 1.00 93.38 235 SER A C 1
ATOM 1803 O O . SER A 1 235 ? -6.447 25.410 27.094 1.00 93.38 235 SER A O 1
ATOM 1805 N N . GLY A 1 236 ? -8.195 24.024 27.157 1.00 94.19 236 GLY A N 1
ATOM 1806 C CA . GLY A 1 236 ? -8.621 24.294 25.782 1.00 94.19 236 GLY A CA 1
ATOM 1807 C C . GLY A 1 236 ? -9.019 25.752 25.530 1.00 94.19 236 GLY A C 1
ATOM 1808 O O . GLY A 1 236 ? -8.626 26.328 24.517 1.00 94.19 236 GLY A O 1
ATOM 1809 N N . LYS A 1 237 ? -9.735 26.391 26.469 1.00 93.81 237 LYS A N 1
ATOM 1810 C CA . LYS A 1 237 ? -10.058 27.829 26.376 1.00 93.81 237 LYS A CA 1
ATOM 1811 C C . LYS A 1 237 ? -8.801 28.698 26.412 1.00 93.81 237 LYS A C 1
ATOM 1813 O O . LYS A 1 237 ? -8.702 29.631 25.620 1.00 93.81 237 LYS A O 1
ATOM 1818 N N . LEU A 1 238 ? -7.855 28.368 27.295 1.00 95.12 238 LEU A N 1
ATOM 1819 C CA . LEU A 1 238 ? -6.580 29.076 27.409 1.00 95.12 238 LEU A CA 1
ATOM 1820 C C . LEU A 1 238 ? -5.758 28.969 26.114 1.00 95.12 238 LEU A C 1
ATOM 1822 O O . LEU A 1 238 ? -5.213 29.967 25.656 1.00 95.12 238 LEU A O 1
ATOM 1826 N N . VAL A 1 239 ? -5.726 27.788 25.482 1.00 96.88 239 VAL A N 1
ATOM 1827 C CA . VAL A 1 239 ? -5.065 27.589 24.180 1.00 96.88 239 VAL A CA 1
ATOM 1828 C C . VAL A 1 239 ? -5.653 28.501 23.108 1.00 96.88 239 VAL A C 1
ATOM 1830 O O . VAL A 1 239 ? -4.892 29.180 22.428 1.00 96.88 239 VAL A O 1
ATOM 1833 N N . PHE A 1 240 ? -6.979 28.568 22.969 1.00 96.62 240 PHE A N 1
ATOM 1834 C CA . PHE A 1 240 ? -7.607 29.443 21.973 1.00 96.62 240 PHE A CA 1
ATOM 1835 C C . PHE A 1 240 ? -7.390 30.935 22.253 1.00 96.62 240 PHE A C 1
ATOM 1837 O O . PHE A 1 240 ? -7.200 31.712 21.319 1.00 96.62 240 PHE A O 1
ATOM 1844 N N . GLU A 1 241 ? -7.405 31.349 23.524 1.00 95.19 241 GLU A N 1
ATOM 1845 C CA . GLU A 1 241 ? -7.099 32.729 23.919 1.00 95.19 241 GLU A CA 1
ATOM 1846 C C . GLU A 1 241 ? -5.691 33.135 23.464 1.00 95.19 241 GLU A C 1
ATOM 1848 O O . GLU A 1 241 ? -5.544 34.102 22.716 1.00 95.19 241 GLU A O 1
ATOM 1853 N N . VAL A 1 242 ? -4.678 32.340 23.820 1.00 96.19 242 VAL A N 1
ATOM 1854 C CA . VAL A 1 242 ? -3.281 32.593 23.438 1.00 96.19 242 VAL A CA 1
ATOM 1855 C C . VAL A 1 242 ? -3.082 32.457 21.923 1.00 96.19 242 VAL A C 1
ATOM 1857 O O . VAL A 1 242 ? -2.400 33.273 21.308 1.00 96.19 242 VAL A O 1
ATOM 1860 N N . ALA A 1 243 ? -3.707 31.467 21.278 1.00 96.19 243 ALA A N 1
ATOM 1861 C CA . ALA A 1 243 ? -3.627 31.279 19.829 1.00 96.19 243 ALA A CA 1
ATOM 1862 C C . ALA A 1 243 ? -4.130 32.509 19.066 1.00 96.19 243 ALA A C 1
ATOM 1864 O O . ALA A 1 243 ? -3.523 32.913 18.074 1.00 96.19 243 ALA A O 1
ATOM 1865 N N . LYS A 1 244 ? -5.208 33.138 19.541 1.00 94.62 244 LYS A N 1
ATOM 1866 C CA . LYS A 1 244 ? -5.730 34.372 18.954 1.00 94.62 244 LYS A CA 1
ATOM 1867 C C . LYS A 1 244 ? -4.739 35.528 19.084 1.00 94.62 244 LYS A C 1
ATOM 1869 O O . LYS A 1 244 ? -4.525 36.243 18.111 1.00 94.62 244 LYS A O 1
ATOM 1874 N N . GLU A 1 245 ? -4.130 35.704 20.253 1.00 93.94 245 GLU A N 1
ATOM 1875 C CA . GLU A 1 245 ? -3.119 36.746 20.478 1.00 93.94 245 GLU A CA 1
ATOM 1876 C C . GLU A 1 245 ? -1.867 36.548 19.615 1.00 93.94 245 GLU A C 1
ATOM 1878 O O . GLU A 1 245 ? -1.269 37.518 19.155 1.00 93.94 245 GLU A O 1
ATOM 1883 N N . LEU A 1 246 ? -1.503 35.294 19.338 1.00 93.31 246 LEU A N 1
ATOM 1884 C CA . LEU A 1 246 ? -0.383 34.938 18.466 1.00 93.31 246 LEU A CA 1
ATOM 1885 C C . LEU A 1 246 ? -0.716 34.988 16.963 1.00 93.31 246 LEU A C 1
ATOM 1887 O O . LEU A 1 246 ? 0.153 34.650 16.153 1.00 93.31 246 LEU A O 1
ATOM 1891 N N . GLY A 1 247 ? -1.937 35.390 16.581 1.00 92.38 247 GLY A N 1
ATOM 1892 C CA . GLY A 1 247 ? -2.389 35.459 15.183 1.00 92.38 247 GLY A CA 1
ATOM 1893 C C . GLY A 1 247 ? -2.697 34.095 14.550 1.00 92.38 247 GLY A C 1
ATOM 1894 O O . GLY A 1 247 ? -2.828 33.979 13.337 1.00 92.38 247 GLY A O 1
ATOM 1895 N N . MET A 1 248 ? -2.830 33.033 15.349 1.00 94.38 248 MET A N 1
ATOM 1896 C CA . MET A 1 248 ? -3.081 31.664 14.872 1.00 94.38 248 MET A CA 1
ATOM 1897 C C . MET A 1 248 ? -4.573 31.360 14.643 1.00 94.38 248 MET A C 1
ATOM 1899 O O . MET A 1 248 ? -4.934 30.225 14.342 1.00 94.38 248 MET A O 1
ATOM 1903 N N . MET A 1 249 ? -5.444 32.365 14.782 1.00 94.31 249 MET A N 1
ATOM 1904 C CA . MET A 1 249 ? -6.884 32.308 14.467 1.00 94.31 249 MET A CA 1
ATOM 1905 C C . MET A 1 249 ? -7.233 33.086 13.181 1.00 94.31 249 MET A C 1
ATOM 1907 O O . MET A 1 249 ? -8.382 33.477 12.969 1.00 94.31 249 MET A O 1
ATOM 1911 N N . GLU A 1 250 ? -6.238 33.337 12.327 1.00 90.44 250 GLU A N 1
ATOM 1912 C CA . GLU A 1 250 ? -6.389 34.003 11.029 1.00 90.44 250 GLU A CA 1
ATOM 1913 C C . GLU A 1 250 ? -6.530 33.004 9.863 1.00 90.44 250 GLU A C 1
ATOM 1915 O O . GLU A 1 250 ? -6.427 31.786 10.033 1.00 90.44 250 GLU A O 1
ATOM 1920 N N . SER A 1 251 ? -6.756 33.531 8.653 1.00 89.06 251 SER A N 1
ATOM 1921 C CA . SER A 1 251 ? -6.902 32.733 7.430 1.00 89.06 251 SER A CA 1
ATOM 1922 C C . SER A 1 251 ? -5.680 31.846 7.184 1.00 89.06 251 SER A C 1
ATOM 1924 O O . SER A 1 251 ? -4.551 32.325 7.114 1.00 89.06 251 SER A O 1
ATOM 1926 N N . GLY A 1 252 ? -5.918 30.548 6.983 1.00 88.00 252 GLY A N 1
ATOM 1927 C CA . GLY A 1 252 ? -4.883 29.547 6.709 1.00 88.00 252 GLY A CA 1
ATOM 1928 C C . GLY A 1 252 ? -4.687 28.526 7.831 1.00 88.00 252 GLY A C 1
ATOM 1929 O O . GLY A 1 252 ? -4.183 27.438 7.554 1.00 88.00 252 GLY A O 1
ATOM 1930 N N . TYR A 1 253 ? -5.123 28.836 9.057 1.00 93.81 253 TYR A N 1
ATOM 1931 C CA . TYR A 1 253 ? -5.150 27.889 10.173 1.00 93.81 253 TYR A CA 1
ATOM 1932 C C . TYR A 1 253 ? -6.423 27.047 10.183 1.00 93.81 253 TYR A C 1
ATOM 1934 O O . TYR A 1 253 ? -7.495 27.497 9.786 1.00 93.81 253 TYR A O 1
ATOM 1942 N N . VAL A 1 254 ? -6.298 25.821 10.681 1.00 96.94 254 VAL A N 1
ATOM 1943 C CA . VAL A 1 254 ? -7.404 24.890 10.895 1.00 96.94 254 VAL A CA 1
ATOM 1944 C C . VAL A 1 254 ? -7.330 24.392 12.331 1.00 96.94 254 VAL A C 1
ATOM 1946 O O . VAL A 1 254 ? -6.303 23.864 12.751 1.00 96.94 254 VAL A O 1
ATOM 1949 N N . TRP A 1 255 ? -8.435 24.521 13.064 1.00 97.69 255 TRP A N 1
ATOM 1950 C CA . TRP A 1 255 ? -8.556 24.055 14.442 1.00 97.69 255 TRP A CA 1
ATOM 1951 C C . TRP A 1 255 ? -9.679 23.032 14.554 1.00 97.69 255 TRP A C 1
ATOM 1953 O O . TRP A 1 255 ? -10.827 23.335 14.230 1.00 97.69 255 TRP A O 1
ATOM 1963 N N . ILE A 1 256 ? -9.350 21.832 15.029 1.00 98.12 256 ILE A N 1
ATOM 1964 C CA . ILE A 1 256 ? -10.307 20.755 15.298 1.00 98.12 256 ILE A CA 1
ATOM 1965 C C . ILE A 1 256 ? -10.225 20.415 16.784 1.00 98.12 256 ILE A C 1
ATOM 1967 O O . ILE A 1 256 ? -9.269 19.792 17.241 1.00 98.12 256 ILE A O 1
ATOM 1971 N N . ALA A 1 257 ? -11.216 20.836 17.560 1.00 97.38 257 ALA A N 1
ATOM 1972 C CA . ALA A 1 257 ? -11.309 20.540 18.981 1.00 97.38 257 ALA A CA 1
ATOM 1973 C C . ALA A 1 257 ? -12.120 19.263 19.230 1.00 97.38 257 ALA A C 1
ATOM 1975 O O . ALA A 1 257 ? -13.170 19.036 18.628 1.00 97.38 257 ALA A O 1
ATOM 1976 N N . SER A 1 258 ? -11.675 18.453 20.186 1.00 95.38 258 SER A N 1
ATOM 1977 C CA . SER A 1 258 ? -12.475 17.326 20.696 1.00 95.38 258 SER A CA 1
ATOM 1978 C C . SER A 1 258 ? -13.759 17.793 21.413 1.00 95.38 258 SER A C 1
ATOM 1980 O O . SER A 1 258 ? -14.033 18.990 21.529 1.00 95.38 258 SER A O 1
ATOM 1982 N N . THR A 1 259 ? -14.571 16.848 21.894 1.00 95.06 259 THR A N 1
ATOM 1983 C CA . THR A 1 259 ? -15.934 17.090 22.414 1.00 95.06 259 THR A CA 1
ATOM 1984 C C . THR A 1 259 ? -16.045 18.033 23.619 1.00 95.06 259 THR A C 1
ATOM 1986 O O . THR A 1 259 ? -17.147 18.457 23.981 1.00 95.06 259 THR A O 1
ATOM 1989 N N . TRP A 1 260 ? -14.936 18.429 24.249 1.00 93.88 260 TRP A N 1
ATOM 1990 C CA . TRP A 1 260 ? -14.972 19.428 25.318 1.00 93.88 260 TRP A CA 1
ATOM 1991 C C . TRP A 1 260 ? -15.506 20.784 24.828 1.00 93.88 260 TRP A C 1
ATOM 1993 O O . TRP A 1 260 ? -16.143 21.492 25.611 1.00 93.88 260 TRP A O 1
ATOM 2003 N N . LEU A 1 261 ? -15.269 21.161 23.562 1.00 95.00 261 LEU A N 1
ATOM 2004 C CA . LEU A 1 261 ? -15.690 22.467 23.046 1.00 95.00 261 LEU A CA 1
ATOM 2005 C C . LEU A 1 261 ? -17.207 22.512 22.835 1.00 95.00 261 LEU A C 1
ATOM 2007 O O . LEU A 1 261 ? -17.847 23.456 23.292 1.00 95.00 261 LEU A O 1
ATOM 2011 N N . SER A 1 262 ? -17.803 21.467 22.251 1.00 94.56 262 SER A N 1
ATOM 2012 C CA . SER A 1 262 ? -19.268 21.340 22.158 1.00 94.56 262 SER A CA 1
ATOM 2013 C C . SER A 1 262 ? -19.930 21.306 23.538 1.00 94.56 262 SER A C 1
ATOM 2015 O O . SER A 1 262 ? -20.933 21.978 23.759 1.00 94.56 262 SER A O 1
ATOM 2017 N N . THR A 1 263 ? -19.302 20.647 24.513 1.00 94.12 263 THR A N 1
ATOM 2018 C CA . THR A 1 263 ? -19.746 20.659 25.917 1.00 94.12 263 THR A CA 1
ATOM 2019 C C . THR A 1 263 ? -19.788 22.077 26.505 1.00 94.12 263 THR A C 1
ATOM 2021 O O . THR A 1 263 ? -20.721 22.427 27.228 1.00 94.12 263 THR A O 1
ATOM 2024 N N . VAL A 1 264 ? -18.789 22.913 26.205 1.00 93.75 264 VAL A N 1
ATOM 2025 C CA . VAL A 1 264 ? -18.750 24.320 26.640 1.00 93.75 264 VAL A CA 1
ATOM 2026 C C . VAL A 1 264 ? -19.835 25.141 25.941 1.00 93.75 264 VAL A C 1
ATOM 2028 O O . VAL A 1 264 ? -20.503 25.932 26.607 1.00 93.75 264 VAL A O 1
ATOM 2031 N N . LEU A 1 265 ? -20.026 24.935 24.634 1.00 92.38 265 LEU A N 1
ATOM 2032 C CA . LEU A 1 265 ? -21.043 25.625 23.839 1.00 92.38 265 LEU A CA 1
ATOM 2033 C C . LEU A 1 265 ? -22.458 25.316 24.340 1.00 92.38 265 LEU A C 1
ATOM 2035 O O . LEU A 1 265 ? -23.242 26.239 24.523 1.00 92.38 265 LEU A O 1
ATOM 2039 N N . ASP A 1 266 ? -22.770 24.053 24.626 1.00 92.44 266 ASP A N 1
ATOM 2040 C CA . ASP A 1 266 ? -24.112 23.653 25.059 1.00 92.44 266 ASP A CA 1
ATOM 2041 C C . ASP A 1 266 ? -24.396 24.043 26.527 1.00 92.44 266 ASP A C 1
ATOM 2043 O O . ASP A 1 266 ? -25.517 24.416 26.874 1.00 92.44 266 ASP A O 1
ATOM 2047 N N . SER A 1 267 ? -23.390 24.001 27.413 1.00 92.94 267 SER A N 1
ATOM 2048 C CA . SER A 1 267 ? -23.599 24.245 28.850 1.00 92.94 267 SER A CA 1
ATOM 2049 C C . SER A 1 267 ? -23.426 25.690 29.316 1.00 92.94 267 SER A C 1
ATOM 2051 O O . SER A 1 267 ? -24.007 26.047 30.342 1.00 92.94 267 SER A O 1
ATOM 2053 N N . LEU A 1 268 ? -22.618 26.506 28.633 1.00 89.19 268 LEU A N 1
ATOM 2054 C CA . LEU A 1 268 ? -22.278 27.873 29.064 1.00 89.19 268 LEU A CA 1
ATOM 2055 C C . LEU A 1 268 ? -22.770 28.959 28.090 1.00 89.19 268 LEU A C 1
ATOM 2057 O O . LEU A 1 268 ? -22.275 30.082 28.137 1.00 89.19 268 LEU A O 1
ATOM 2061 N N . SER A 1 269 ? -23.718 28.642 27.206 1.00 82.31 269 SER A N 1
ATOM 2062 C CA . SER A 1 269 ? -24.300 29.624 26.284 1.00 82.31 269 SER A CA 1
ATOM 2063 C C . SER A 1 269 ? -25.220 30.628 27.006 1.00 82.31 269 SER A C 1
ATOM 2065 O O . SER A 1 269 ? -26.026 30.203 27.838 1.00 82.31 269 SER A O 1
ATOM 2067 N N . PRO A 1 270 ? -25.158 31.939 26.682 1.00 82.56 270 PRO A N 1
ATOM 2068 C CA . PRO A 1 270 ? -24.235 32.569 25.734 1.00 82.56 270 PRO A CA 1
ATOM 2069 C C . PRO A 1 270 ? -22.830 32.760 26.328 1.00 82.56 270 PRO A C 1
ATOM 2071 O O . PRO A 1 270 ? -22.667 33.194 27.469 1.00 82.56 270 PRO A O 1
ATOM 2074 N N . LEU A 1 271 ? -21.799 32.481 25.526 1.00 85.12 271 LEU A N 1
ATOM 2075 C CA . LEU A 1 271 ? -20.405 32.663 25.934 1.00 85.12 271 LEU A CA 1
ATOM 2076 C C . LEU A 1 271 ? -19.991 34.150 25.934 1.00 85.12 271 LEU A C 1
ATOM 2078 O O . LEU A 1 271 ? -20.517 34.937 25.141 1.00 85.12 271 LEU A O 1
ATOM 2082 N N . PRO A 1 272 ? -18.995 34.548 26.754 1.00 85.56 272 PRO A N 1
ATOM 2083 C CA . PRO A 1 272 ? -18.423 35.891 26.702 1.00 85.56 272 PRO A CA 1
ATOM 2084 C C . PRO A 1 272 ? -17.889 36.232 25.305 1.00 85.56 272 PRO A C 1
ATOM 2086 O O . PRO A 1 272 ? -17.233 35.409 24.662 1.00 85.56 272 PRO A O 1
ATOM 2089 N N . SER A 1 273 ? -18.095 37.473 24.858 1.00 83.44 273 SER A N 1
ATOM 2090 C CA . SER A 1 273 ? -17.737 37.920 23.501 1.00 83.44 273 SER A CA 1
ATOM 2091 C C . SER A 1 273 ? -16.255 37.719 23.152 1.00 83.44 273 SER A C 1
ATOM 2093 O O . SER A 1 273 ? -15.925 37.403 22.010 1.00 83.44 273 SER A O 1
ATOM 2095 N N . ASN A 1 274 ? -15.351 37.853 24.128 1.00 83.88 274 ASN A N 1
ATOM 2096 C CA . ASN A 1 274 ? -13.921 37.603 23.933 1.00 83.88 274 ASN A CA 1
ATOM 2097 C C . ASN A 1 274 ? -13.621 36.131 23.628 1.00 83.88 274 ASN A C 1
ATOM 2099 O O . ASN A 1 274 ? -12.838 35.862 22.717 1.00 83.88 274 ASN A O 1
ATOM 2103 N N . THR A 1 275 ? -14.278 35.209 24.339 1.00 84.00 275 THR A N 1
ATOM 2104 C CA . THR A 1 275 ? -14.149 33.759 24.139 1.00 84.00 275 THR A CA 1
ATOM 2105 C C . THR A 1 275 ? -14.737 33.340 22.802 1.00 84.00 275 THR A C 1
ATOM 2107 O O . THR A 1 275 ? -14.102 32.595 22.073 1.00 84.00 275 THR A O 1
ATOM 2110 N N . VAL A 1 276 ? -15.905 33.866 22.426 1.00 86.75 276 VAL A N 1
ATOM 2111 C CA . VAL A 1 276 ? -16.508 33.600 21.110 1.00 86.75 276 VAL A CA 1
ATOM 2112 C C . VAL A 1 276 ? -15.542 33.973 19.981 1.00 86.75 276 VAL A C 1
ATOM 2114 O O . VAL A 1 276 ? -15.275 33.180 19.082 1.00 86.75 276 VAL A O 1
ATOM 2117 N N . LYS A 1 277 ? -14.932 35.159 20.072 1.00 86.94 277 LYS A N 1
ATOM 2118 C CA . LYS A 1 277 ? -13.960 35.624 19.076 1.00 86.94 277 LYS A CA 1
ATOM 2119 C C . LYS A 1 277 ? -12.665 34.801 19.038 1.00 86.94 277 LYS A C 1
ATOM 2121 O O . LYS A 1 277 ? -11.942 34.927 18.058 1.00 86.94 277 LYS A O 1
ATOM 2126 N N . SER A 1 278 ? -12.307 34.056 20.088 1.00 91.56 278 SER A N 1
ATOM 2127 C CA . SER A 1 278 ? -11.087 33.229 20.102 1.00 91.56 278 SER A CA 1
ATOM 2128 C C . SER A 1 278 ? -11.290 31.824 19.544 1.00 91.56 278 SER A C 1
ATOM 2130 O O . SER A 1 278 ? -10.304 31.166 19.245 1.00 91.56 278 SER A O 1
ATOM 2132 N N . ILE A 1 279 ? -12.538 31.387 19.356 1.00 93.69 279 ILE A N 1
ATOM 2133 C CA . ILE A 1 279 ? -12.888 30.056 18.830 1.00 93.69 279 ILE A CA 1
ATOM 2134 C C . ILE A 1 279 ? -13.588 30.106 17.460 1.00 93.69 279 ILE A C 1
ATOM 2136 O O . ILE A 1 279 ? -14.025 29.075 16.956 1.00 93.69 279 ILE A O 1
ATOM 2140 N N . GLN A 1 280 ? -13.722 31.293 16.857 1.00 92.94 280 GLN A N 1
ATOM 2141 C CA . GLN A 1 280 ? -14.393 31.487 15.566 1.00 92.94 280 GLN A CA 1
ATOM 2142 C C . GLN A 1 280 ? -13.746 30.631 14.464 1.00 92.94 280 GLN A C 1
ATOM 2144 O O . GLN A 1 280 ? -12.536 30.700 14.247 1.00 92.94 280 GLN A O 1
ATOM 2149 N N . GLY A 1 281 ? -14.567 29.862 13.743 1.00 93.56 281 GLY A N 1
ATOM 2150 C CA . GLY A 1 281 ? -14.136 28.981 12.656 1.00 93.56 281 GLY A CA 1
ATOM 2151 C C . GLY A 1 281 ? -13.486 27.668 13.107 1.00 93.56 281 GLY A C 1
ATOM 2152 O O . GLY A 1 281 ? -12.980 26.921 12.270 1.00 93.56 281 GLY A O 1
ATOM 2153 N N . ALA A 1 282 ? -13.463 27.375 14.413 1.00 96.44 282 ALA A N 1
ATOM 2154 C CA . ALA A 1 282 ? -13.024 26.079 14.916 1.00 96.44 282 ALA A CA 1
ATOM 2155 C C . ALA A 1 282 ? -14.101 25.008 14.688 1.00 96.44 282 ALA A C 1
ATOM 2157 O O . ALA A 1 282 ? -15.296 25.238 14.896 1.00 96.44 282 ALA A O 1
ATOM 2158 N N . LEU A 1 283 ? -13.655 23.809 14.321 1.00 97.50 283 LEU A N 1
ATOM 2159 C CA . LEU A 1 283 ? -14.496 22.623 14.229 1.00 97.50 283 LEU A CA 1
ATOM 2160 C C . LEU A 1 283 ? -14.489 21.866 15.554 1.00 97.50 283 LEU A C 1
ATOM 2162 O O . LEU A 1 283 ? -13.474 21.807 16.246 1.00 97.50 283 LEU A O 1
ATOM 2166 N N . THR A 1 284 ? -15.608 21.243 15.899 1.00 96.81 284 THR A N 1
ATOM 2167 C CA . THR A 1 284 ? -15.688 20.321 17.031 1.00 96.81 284 THR A CA 1
ATOM 2168 C C . THR A 1 284 ? -16.689 19.206 16.784 1.00 96.81 284 THR A C 1
ATOM 2170 O O . THR A 1 284 ? -17.521 19.281 15.879 1.00 96.81 284 THR A O 1
ATOM 2173 N N . LEU A 1 285 ? -16.596 18.159 17.597 1.00 96.81 285 LEU A N 1
ATOM 2174 C CA . LEU A 1 285 ? -17.518 17.035 17.581 1.00 96.81 285 LEU A CA 1
ATOM 2175 C C . LEU A 1 285 ? -18.455 17.110 18.779 1.00 96.81 285 LEU A C 1
ATOM 2177 O O . LEU A 1 285 ? -18.066 17.520 19.872 1.00 96.81 285 LEU A O 1
ATOM 2181 N N . ARG A 1 286 ? -19.689 16.662 18.596 1.00 96.12 286 ARG A N 1
ATOM 2182 C CA . ARG A 1 286 ? -20.664 16.474 19.673 1.00 96.12 286 ARG A CA 1
ATOM 2183 C C . ARG A 1 286 ? -21.206 15.052 19.587 1.00 96.12 286 ARG A C 1
ATOM 2185 O O . ARG A 1 286 ? -21.587 14.657 18.492 1.00 96.12 286 ARG A O 1
ATOM 2192 N N . PRO A 1 287 ? -21.244 14.258 20.673 1.00 95.50 287 PRO A N 1
ATOM 2193 C CA . PRO A 1 287 ? -21.856 12.932 20.620 1.00 95.50 287 PRO A CA 1
ATOM 2194 C C . PRO A 1 287 ? -23.290 13.034 20.094 1.00 95.50 287 PRO A C 1
ATOM 2196 O O . PRO A 1 287 ? -24.102 13.777 20.651 1.00 95.50 287 PRO A O 1
ATOM 2199 N N . HIS A 1 288 ? -23.585 12.316 19.011 1.00 94.88 288 HIS A N 1
ATOM 2200 C CA . HIS A 1 288 ? -24.888 12.392 18.364 1.00 94.88 288 HIS A CA 1
ATOM 2201 C C . HIS A 1 288 ? -25.946 11.750 19.263 1.00 94.88 288 HIS A C 1
ATOM 2203 O O . HIS A 1 288 ? -25.762 10.633 19.750 1.00 94.88 288 HIS A O 1
ATOM 2209 N N . THR A 1 289 ? -27.053 12.458 19.474 1.00 93.25 289 THR A N 1
ATOM 2210 C CA . THR A 1 289 ? -28.224 11.949 20.196 1.00 93.25 289 THR A CA 1
ATOM 2211 C C . THR A 1 289 ? -29.468 12.250 19.359 1.00 93.25 289 THR A C 1
ATOM 2213 O O . THR A 1 289 ? -29.771 13.433 19.166 1.00 93.25 289 THR A O 1
ATOM 2216 N N . PRO A 1 290 ? -30.192 11.234 18.858 1.00 91.88 290 PRO A N 1
ATOM 2217 C CA . PRO A 1 290 ? -31.333 11.446 17.975 1.00 91.88 290 PRO A CA 1
ATOM 2218 C C . PRO A 1 290 ? -32.435 12.254 18.660 1.00 91.88 290 PRO A C 1
ATOM 2220 O O . PRO A 1 290 ? -32.641 12.152 19.875 1.00 91.88 290 PRO A O 1
ATOM 2223 N N . ASP A 1 291 ? -33.168 13.048 17.886 1.00 91.25 291 ASP A N 1
ATOM 2224 C CA . ASP A 1 291 ? -34.316 13.779 18.411 1.00 91.25 291 ASP A CA 1
ATOM 2225 C C . ASP A 1 291 ? -35.488 12.831 18.685 1.00 91.25 291 ASP A C 1
ATOM 2227 O O . ASP A 1 291 ? -35.795 11.927 17.908 1.00 91.25 291 ASP A O 1
ATOM 2231 N N . SER A 1 292 ? -36.121 13.005 19.844 1.00 93.56 292 SER A N 1
ATOM 2232 C CA . SER A 1 292 ? -37.251 12.188 20.287 1.00 93.56 292 SER A CA 1
ATOM 2233 C C . SER A 1 292 ? -38.146 12.977 21.235 1.00 93.56 292 SER A C 1
ATOM 2235 O O . SER A 1 292 ? -37.668 13.860 21.950 1.00 93.56 292 SER A O 1
ATOM 2237 N N . ASP A 1 293 ? -39.426 12.609 21.317 1.00 93.25 293 ASP A N 1
ATOM 2238 C CA . ASP A 1 293 ? -40.382 13.265 22.221 1.00 93.25 293 ASP A CA 1
ATOM 2239 C C . ASP A 1 293 ? -39.917 13.220 23.683 1.00 93.25 293 ASP A C 1
ATOM 2241 O O . ASP A 1 293 ? -40.067 14.192 24.423 1.00 93.25 293 ASP A O 1
ATOM 2245 N N . LYS A 1 294 ? -39.269 12.119 24.093 1.00 92.00 294 LYS A N 1
ATOM 2246 C CA . LYS A 1 294 ? -38.692 11.975 25.438 1.00 92.00 294 LYS A CA 1
ATOM 2247 C C . LYS A 1 294 ? -37.563 12.974 25.688 1.00 92.00 294 LYS A C 1
ATOM 2249 O O . LYS A 1 294 ? -37.535 13.609 26.740 1.00 92.00 294 LYS A O 1
ATOM 2254 N N . LYS A 1 295 ? -36.643 13.120 24.726 1.00 94.75 295 LYS A N 1
ATOM 2255 C CA . LYS A 1 295 ? -35.540 14.089 24.789 1.00 94.75 295 LYS A CA 1
ATOM 2256 C C . LYS A 1 295 ? -36.091 15.515 24.847 1.00 94.75 295 LYS A C 1
ATOM 2258 O O . LYS A 1 295 ? -35.695 16.273 25.727 1.00 94.75 295 LYS A O 1
ATOM 2263 N N . SER A 1 296 ? -37.059 15.848 23.994 1.00 94.12 296 SER A N 1
ATOM 2264 C CA . SER A 1 296 ? -37.716 17.161 23.969 1.00 94.12 296 SER A CA 1
ATOM 2265 C C . SER A 1 296 ? -38.427 17.488 25.287 1.00 94.12 296 SER A C 1
ATOM 2267 O O . SER A 1 296 ? -38.250 18.581 25.824 1.00 94.12 296 SER A O 1
ATOM 2269 N N . ALA A 1 297 ? -39.162 16.533 25.868 1.00 94.31 297 ALA A N 1
ATOM 2270 C CA . ALA A 1 297 ? -39.810 16.698 27.171 1.00 94.31 297 ALA A CA 1
ATOM 2271 C C . ALA A 1 297 ? -38.795 16.891 28.312 1.00 94.31 297 ALA A C 1
ATOM 2273 O O . ALA A 1 297 ? -39.005 17.718 29.203 1.00 94.31 297 ALA A O 1
ATOM 2274 N N . PHE A 1 298 ? -37.671 16.167 28.281 1.00 95.50 298 PHE A N 1
ATOM 2275 C CA . PHE A 1 298 ? -36.600 16.333 29.263 1.00 95.50 298 PHE A CA 1
ATOM 2276 C C . PHE A 1 298 ? -35.907 17.698 29.142 1.00 95.50 298 PHE A C 1
ATOM 2278 O O . PHE A 1 298 ? -35.686 18.363 30.155 1.00 95.50 298 PHE A O 1
ATOM 2285 N N . ILE A 1 299 ? -35.622 18.145 27.913 1.00 94.25 299 ILE A N 1
ATOM 2286 C CA . ILE A 1 299 ? -35.064 19.475 27.628 1.00 94.25 299 ILE A CA 1
ATOM 2287 C C . ILE A 1 299 ? -36.009 20.574 28.131 1.00 94.25 299 ILE A C 1
ATOM 2289 O O . ILE A 1 299 ? -35.551 21.515 28.778 1.00 94.25 299 ILE A O 1
ATOM 2293 N N . ALA A 1 300 ? -37.322 20.440 27.911 1.00 93.56 300 ALA A N 1
ATOM 2294 C CA . ALA A 1 300 ? -38.312 21.445 28.308 1.00 93.56 300 ALA A CA 1
ATOM 2295 C C . ALA A 1 300 ? -38.310 21.733 29.821 1.00 93.56 300 ALA A C 1
ATOM 2297 O O . ALA A 1 300 ? -38.453 22.883 30.235 1.00 93.56 300 ALA A O 1
ATOM 2298 N N . ARG A 1 301 ? -38.088 20.710 30.655 1.00 94.88 301 ARG A N 1
ATOM 2299 C CA . ARG A 1 301 ? -37.991 20.866 32.118 1.00 94.88 301 ARG A CA 1
ATOM 2300 C C . ARG A 1 301 ? -36.570 21.131 32.628 1.00 94.88 301 ARG A C 1
ATOM 2302 O O . ARG A 1 301 ? -36.394 21.376 33.820 1.00 94.88 301 ARG A O 1
ATOM 2309 N N . TRP A 1 302 ? -35.548 21.113 31.766 1.00 94.56 302 TRP A N 1
ATOM 2310 C CA . TRP A 1 302 ? -34.151 21.274 32.188 1.00 94.56 302 TRP A CA 1
ATOM 2311 C C . TRP A 1 302 ? -33.897 22.605 32.897 1.00 94.56 302 TRP A C 1
ATOM 2313 O O . TRP A 1 302 ? -33.239 22.625 33.933 1.00 94.56 302 TRP A O 1
ATOM 2323 N N . ASN A 1 303 ? -34.464 23.706 32.393 1.00 89.81 303 ASN A N 1
ATOM 2324 C CA . ASN A 1 303 ? -34.301 25.029 33.005 1.00 89.81 303 ASN A CA 1
ATOM 2325 C C . ASN A 1 303 ? -34.841 25.084 34.442 1.00 89.81 303 ASN A C 1
ATOM 2327 O O . ASN A 1 303 ? -34.237 25.735 35.293 1.00 89.81 303 ASN A O 1
ATOM 2331 N N . GLN A 1 304 ? -35.935 24.367 34.723 1.00 92.12 304 GLN A N 1
ATOM 2332 C CA . GLN A 1 304 ? -36.484 24.236 36.074 1.00 92.12 304 GLN A CA 1
ATOM 2333 C C . GLN A 1 304 ? -35.585 23.360 36.957 1.00 92.12 304 GLN A C 1
ATOM 2335 O O . GLN A 1 304 ? -35.357 23.690 38.114 1.00 92.12 304 GLN A O 1
ATOM 2340 N N . LEU A 1 305 ? -35.038 22.268 36.415 1.00 92.81 305 LEU A N 1
ATOM 2341 C CA . LEU A 1 305 ? -34.137 21.371 37.149 1.00 92.81 305 LEU A CA 1
ATOM 2342 C C . LEU A 1 305 ? -32.783 22.022 37.474 1.00 92.81 305 LEU A C 1
ATOM 2344 O O . LEU A 1 305 ? -32.190 21.739 38.514 1.00 92.81 305 LEU A O 1
ATOM 2348 N N . SER A 1 306 ? -32.278 22.880 36.586 1.00 91.19 306 SER A N 1
ATOM 2349 C CA . SER A 1 306 ? -30.978 23.541 36.728 1.00 91.19 306 SER A CA 1
ATOM 2350 C C . SER A 1 306 ? -31.053 24.916 37.392 1.00 91.19 306 SER A C 1
ATOM 2352 O O . SER A 1 306 ? -30.001 25.519 37.634 1.00 91.19 306 SER A O 1
ATOM 2354 N N . ASN A 1 307 ? -32.259 25.427 37.668 1.00 88.06 307 ASN A N 1
ATOM 2355 C CA . ASN A 1 307 ? -32.522 26.818 38.057 1.00 88.06 307 ASN A CA 1
ATOM 2356 C C . ASN A 1 307 ? -31.866 27.836 37.101 1.00 88.06 307 ASN A C 1
ATOM 2358 O O . ASN A 1 307 ? -31.365 28.871 37.535 1.00 88.06 307 ASN A O 1
ATOM 2362 N N . GLY A 1 308 ? -31.769 27.500 35.809 1.00 83.25 308 GLY A N 1
ATOM 2363 C CA . GLY A 1 308 ? -31.078 28.308 34.796 1.00 83.25 308 GLY A CA 1
ATOM 2364 C C . GLY A 1 308 ? -29.560 28.446 34.993 1.00 83.25 308 GLY A C 1
ATOM 2365 O O . GLY A 1 308 ? -28.925 29.241 34.310 1.00 83.25 308 GLY A O 1
ATOM 2366 N N . SER A 1 309 ? -28.950 27.693 35.917 1.00 86.94 309 SER A N 1
ATOM 2367 C CA . SER A 1 309 ? -27.534 27.865 36.282 1.00 86.94 309 SER A CA 1
ATOM 2368 C C . SER A 1 309 ? -26.536 27.231 35.305 1.00 86.94 309 SER A C 1
ATOM 2370 O O . SER A 1 309 ? -25.334 27.510 35.401 1.00 86.94 309 SER A O 1
ATOM 2372 N N . ILE A 1 310 ? -26.997 26.314 34.445 1.00 92.94 310 ILE A N 1
ATOM 2373 C CA . ILE A 1 310 ? -26.182 25.578 33.469 1.00 92.94 310 ILE A CA 1
ATOM 2374 C C . ILE A 1 310 ? -27.059 24.953 32.369 1.00 92.94 310 ILE A C 1
ATOM 2376 O O . ILE A 1 310 ? -28.142 24.427 32.649 1.00 92.94 310 ILE A O 1
ATOM 2380 N N . GLY A 1 311 ? -26.581 24.983 31.125 1.00 92.94 311 GLY A N 1
ATOM 2381 C CA . GLY A 1 311 ? -27.223 24.344 29.972 1.00 92.94 311 GLY A CA 1
ATOM 2382 C C . GLY A 1 311 ? -26.989 22.829 29.901 1.00 92.94 311 GLY A C 1
ATOM 2383 O O . GLY A 1 311 ? -26.028 22.300 30.475 1.00 92.94 311 GLY A O 1
ATOM 2384 N N . LEU A 1 312 ? -27.881 22.127 29.203 1.00 94.38 312 LEU A N 1
ATOM 2385 C CA . LEU A 1 312 ? -27.823 20.676 29.026 1.00 94.38 312 LEU A CA 1
ATOM 2386 C C . LEU A 1 312 ? -26.877 20.314 27.881 1.00 94.38 312 LEU A C 1
ATOM 2388 O O . LEU A 1 312 ? -27.082 20.749 26.755 1.00 94.38 312 LEU A O 1
ATOM 2392 N N . ASN A 1 313 ? -25.891 19.468 28.165 1.00 94.38 313 ASN A N 1
ATOM 2393 C CA . ASN A 1 313 ? -25.014 18.872 27.158 1.00 94.38 313 ASN A CA 1
ATOM 2394 C C . ASN A 1 313 ? -25.320 17.366 26.980 1.00 94.38 313 ASN A C 1
ATOM 2396 O O . ASN A 1 313 ? -26.012 16.781 27.825 1.00 94.38 313 ASN A O 1
ATOM 2400 N N . PRO A 1 314 ? -24.794 16.703 25.929 1.00 94.62 314 PRO A N 1
ATOM 2401 C CA . PRO A 1 314 ? -25.059 15.283 25.681 1.00 94.62 314 PRO A CA 1
ATOM 2402 C C . PRO A 1 314 ? -24.666 14.352 26.834 1.00 94.62 314 PRO A C 1
ATOM 2404 O O . PRO A 1 314 ? -25.359 13.369 27.082 1.00 94.62 314 PRO A O 1
ATOM 2407 N N . TYR A 1 315 ? -23.607 14.660 27.590 1.00 95.00 315 TYR A N 1
ATOM 2408 C CA . TYR A 1 315 ? -23.199 13.848 28.743 1.00 95.00 315 TYR A CA 1
ATOM 2409 C C . TYR A 1 315 ? -24.239 13.864 29.870 1.00 95.00 315 TYR A C 1
ATOM 2411 O O . TYR A 1 315 ? -24.373 12.873 30.579 1.00 95.00 315 TYR A O 1
ATOM 2419 N N . GLY A 1 316 ? -25.042 14.926 29.994 1.00 95.44 316 GLY A N 1
ATOM 2420 C CA . GLY A 1 316 ? -26.216 14.939 30.872 1.00 95.44 316 GLY A CA 1
ATOM 2421 C C . GLY A 1 316 ? -27.298 13.944 30.450 1.00 95.44 316 GLY A C 1
ATOM 2422 O O . GLY A 1 316 ? -27.900 13.295 31.303 1.00 95.44 316 GLY A O 1
ATOM 2423 N N . LEU A 1 317 ? -27.509 13.772 29.142 1.00 96.25 317 LEU A N 1
ATOM 2424 C CA . LEU A 1 317 ? -28.441 12.772 28.610 1.00 96.25 317 LEU A CA 1
ATOM 2425 C C . LEU A 1 317 ? -27.930 11.350 28.885 1.00 96.25 317 LEU A C 1
ATOM 2427 O O . LEU A 1 317 ? -28.684 10.516 29.384 1.00 96.25 317 LEU A O 1
ATOM 2431 N N . TYR A 1 318 ? -26.637 11.093 28.651 1.00 95.94 318 TYR A N 1
ATOM 2432 C CA . TYR A 1 318 ? -26.012 9.808 28.988 1.00 95.94 318 TYR A CA 1
ATOM 2433 C C . TYR A 1 318 ? -26.046 9.514 30.492 1.00 95.94 318 TYR A C 1
ATOM 2435 O O . TYR A 1 318 ? -26.265 8.368 30.887 1.00 95.94 318 TYR A O 1
ATOM 2443 N N . ALA A 1 319 ? -25.873 10.530 31.341 1.00 96.62 319 ALA A N 1
ATOM 2444 C CA . ALA A 1 319 ? -25.973 10.384 32.790 1.00 96.62 319 ALA A CA 1
ATOM 2445 C C . ALA A 1 319 ? -27.376 9.927 33.218 1.00 96.62 319 ALA A C 1
ATOM 2447 O O . ALA A 1 319 ? -27.508 8.996 34.013 1.00 96.62 319 ALA A O 1
ATOM 2448 N N . TYR A 1 320 ? -28.416 10.544 32.649 1.00 96.69 320 TYR A N 1
ATOM 2449 C CA . TYR A 1 320 ? -29.809 10.170 32.889 1.00 96.69 320 TYR A CA 1
ATOM 2450 C C . TYR A 1 320 ? -30.092 8.730 32.431 1.00 96.69 320 TYR A C 1
ATOM 2452 O O . TYR A 1 320 ? -30.625 7.921 33.191 1.00 96.69 320 TYR A O 1
ATOM 2460 N N . ASP A 1 321 ? -29.676 8.378 31.214 1.00 96.12 321 ASP A N 1
ATOM 2461 C CA . ASP A 1 321 ? -29.887 7.040 30.659 1.00 96.12 321 ASP A CA 1
ATOM 2462 C C . ASP A 1 321 ? -29.092 5.950 31.398 1.00 96.12 321 ASP A C 1
ATOM 2464 O O . ASP A 1 321 ? -29.579 4.830 31.544 1.00 96.12 321 ASP A O 1
ATOM 2468 N N . THR A 1 322 ? -27.909 6.268 31.935 1.00 96.50 322 THR A N 1
ATOM 2469 C CA . THR A 1 322 ? -27.101 5.333 32.741 1.00 96.50 322 THR A CA 1
ATOM 2470 C C . THR A 1 322 ? -27.850 4.884 33.999 1.00 96.50 322 THR A C 1
ATOM 2472 O O . THR A 1 322 ? -27.846 3.697 34.326 1.00 96.50 322 THR A O 1
ATOM 2475 N N . VAL A 1 323 ? -28.561 5.797 34.671 1.00 97.06 323 VAL A N 1
ATOM 2476 C CA . VAL A 1 323 ? -29.408 5.459 35.829 1.00 97.06 323 VAL A CA 1
ATOM 2477 C C . VAL A 1 323 ? -30.551 4.530 35.416 1.00 97.06 323 VAL A C 1
ATOM 2479 O O . VAL A 1 323 ? -30.819 3.539 36.095 1.00 97.06 323 VAL A O 1
ATOM 2482 N N . TRP A 1 324 ? -31.192 4.796 34.276 1.00 95.62 324 TRP A N 1
ATOM 2483 C CA . TRP A 1 324 ? -32.255 3.936 33.754 1.00 95.62 324 TRP A CA 1
ATOM 2484 C C . TRP A 1 324 ? -31.769 2.543 33.347 1.00 95.62 324 TRP A C 1
ATOM 2486 O O . TRP A 1 324 ? -32.494 1.566 33.550 1.00 95.62 324 TRP A O 1
ATOM 2496 N N . ILE A 1 325 ? -30.554 2.433 32.802 1.00 95.31 325 ILE A N 1
ATOM 2497 C CA . ILE A 1 325 ? -29.918 1.144 32.499 1.00 95.31 325 ILE A CA 1
ATOM 2498 C C . ILE A 1 325 ? -29.755 0.335 33.789 1.00 95.31 325 ILE A C 1
ATOM 2500 O O . ILE A 1 325 ? -30.185 -0.818 33.839 1.00 95.31 325 ILE A O 1
ATOM 2504 N N . ILE A 1 326 ? -29.215 0.950 34.847 1.00 95.75 326 ILE A N 1
ATOM 2505 C CA . ILE A 1 326 ? -29.048 0.300 36.154 1.00 95.75 326 ILE A CA 1
ATOM 2506 C C . ILE A 1 326 ? -30.410 -0.105 36.731 1.00 95.75 326 ILE A C 1
ATOM 2508 O O . ILE A 1 326 ? -30.586 -1.255 37.123 1.00 95.75 326 ILE A O 1
ATOM 2512 N N . ALA A 1 327 ? -31.405 0.786 36.713 1.00 94.94 327 ALA A N 1
ATOM 2513 C CA . ALA A 1 327 ? -32.741 0.497 37.233 1.00 94.94 327 ALA A CA 1
ATOM 2514 C C . ALA A 1 327 ? -33.416 -0.684 36.509 1.00 94.94 327 ALA A C 1
ATOM 2516 O O . ALA A 1 327 ? -33.999 -1.559 37.149 1.00 94.94 327 ALA A O 1
ATOM 2517 N N . ARG A 1 328 ? -33.310 -0.765 35.174 1.00 93.56 328 ARG A N 1
ATOM 2518 C CA . ARG A 1 328 ? -33.860 -1.892 34.397 1.00 93.56 328 ARG A CA 1
ATOM 2519 C C . ARG A 1 328 ? -33.103 -3.196 34.626 1.00 93.56 328 ARG A C 1
ATOM 2521 O O . ARG A 1 328 ? -33.731 -4.254 34.664 1.00 93.56 328 ARG A O 1
ATOM 2528 N N . ALA A 1 329 ? -31.784 -3.131 34.775 1.00 93.75 329 ALA A N 1
ATOM 2529 C CA . ALA A 1 329 ? -30.976 -4.302 35.087 1.00 93.75 329 ALA A CA 1
ATOM 2530 C C . ALA A 1 329 ? -31.290 -4.841 36.492 1.00 93.75 329 ALA A C 1
ATOM 2532 O O . ALA A 1 329 ? -31.476 -6.046 36.654 1.00 93.75 329 ALA A O 1
ATOM 2533 N N . LEU A 1 330 ? -31.453 -3.951 37.477 1.00 92.94 330 LEU A N 1
ATOM 2534 C CA . LEU A 1 330 ? -31.886 -4.301 38.832 1.00 92.94 330 LEU A CA 1
ATOM 2535 C C . LEU A 1 330 ? -33.292 -4.895 38.845 1.00 92.94 330 LEU A C 1
ATOM 2537 O O . LEU A 1 330 ? -33.508 -5.919 39.484 1.00 92.94 330 LEU A O 1
ATOM 2541 N N . LYS A 1 331 ? -34.233 -4.317 38.087 1.00 91.69 331 LYS A N 1
ATOM 2542 C CA . LYS A 1 331 ? -35.569 -4.897 37.912 1.00 91.69 331 LYS A CA 1
ATOM 2543 C C . LYS A 1 331 ? -35.479 -6.355 37.459 1.00 91.69 331 LYS A C 1
ATOM 2545 O O . LYS A 1 331 ? -36.096 -7.218 38.070 1.00 91.69 331 LYS A O 1
ATOM 2550 N N . ARG A 1 332 ? -34.703 -6.629 36.404 1.00 91.50 332 ARG A N 1
ATOM 2551 C CA . ARG A 1 332 ? -34.528 -7.991 35.873 1.00 91.50 332 ARG A CA 1
ATOM 2552 C C . ARG A 1 332 ? -33.921 -8.934 36.904 1.00 91.50 332 ARG A C 1
ATOM 2554 O O . ARG A 1 332 ? -34.413 -10.045 37.041 1.00 91.50 332 ARG A O 1
ATOM 2561 N N . LEU A 1 333 ? -32.908 -8.477 37.638 1.00 90.81 333 LEU A N 1
ATOM 2562 C CA . LEU A 1 333 ? -32.277 -9.259 38.698 1.00 90.81 333 LEU A CA 1
ATOM 2563 C C . LEU A 1 333 ? -33.288 -9.650 39.790 1.00 90.81 333 LEU A C 1
ATOM 2565 O O . LEU A 1 333 ? -33.362 -10.815 40.171 1.00 90.81 333 LEU A O 1
ATOM 2569 N N . LEU A 1 334 ? -34.100 -8.693 40.249 1.00 88.69 334 LEU A N 1
ATOM 2570 C CA . LEU A 1 334 ? -35.118 -8.915 41.280 1.00 88.69 334 LEU A CA 1
ATOM 2571 C C . LEU A 1 334 ? -36.282 -9.784 40.777 1.00 88.69 334 LEU A C 1
ATOM 2573 O O . LEU A 1 334 ? -36.766 -10.649 41.504 1.00 88.69 334 LEU A O 1
ATOM 2577 N N . ASP A 1 335 ? -36.722 -9.587 39.532 1.00 87.38 335 ASP A N 1
ATOM 2578 C CA . ASP A 1 335 ? -37.789 -10.380 38.910 1.00 87.38 335 ASP A CA 1
ATOM 2579 C C . ASP A 1 335 ? -37.349 -11.841 38.662 1.00 87.38 335 ASP A C 1
ATOM 2581 O O . ASP A 1 335 ? -38.180 -12.744 38.711 1.00 87.38 335 ASP A O 1
ATOM 2585 N N . GLN A 1 336 ? -36.049 -12.094 38.457 1.00 86.38 336 GLN A N 1
ATOM 2586 C CA . GLN A 1 336 ? -35.452 -13.436 38.343 1.00 86.38 336 GLN A CA 1
ATOM 2587 C C . GLN A 1 336 ? -35.274 -14.151 39.697 1.00 86.38 336 GLN A C 1
ATOM 2589 O O . GLN A 1 336 ? -34.770 -15.271 39.733 1.00 86.38 336 GLN A O 1
ATOM 2594 N N . GLY A 1 337 ? -35.668 -13.523 40.811 1.00 75.75 337 GLY A N 1
ATOM 2595 C CA . GLY A 1 337 ? -35.481 -14.070 42.157 1.00 75.75 337 GLY A CA 1
ATOM 2596 C C . GLY A 1 337 ? -34.063 -13.898 42.712 1.00 75.75 337 GLY A C 1
ATOM 2597 O O . GLY A 1 337 ? -33.727 -14.539 43.705 1.00 75.75 337 GLY A O 1
ATOM 2598 N N . GLY A 1 338 ? -33.233 -13.043 42.103 1.00 74.94 338 GLY A N 1
ATOM 2599 C CA . GLY A 1 338 ? -31.895 -12.733 42.605 1.00 74.94 338 GLY A CA 1
ATOM 2600 C C . GLY A 1 338 ? -31.950 -12.055 43.976 1.00 74.94 338 GLY A C 1
ATOM 2601 O O . GLY A 1 338 ? -32.673 -11.074 44.158 1.00 74.94 338 GLY A O 1
ATOM 2602 N N . ASN A 1 339 ? -31.183 -12.571 44.940 1.00 75.12 339 ASN A N 1
ATOM 2603 C CA . ASN A 1 339 ? -31.046 -11.965 46.264 1.00 75.12 339 ASN A CA 1
ATOM 2604 C C . ASN A 1 339 ? -29.902 -10.936 46.261 1.00 75.12 339 ASN A C 1
ATOM 2606 O O . ASN A 1 339 ? -28.829 -11.213 45.724 1.00 75.12 339 ASN A O 1
ATOM 2610 N N . ILE A 1 340 ? -30.118 -9.758 46.853 1.00 84.31 340 ILE A N 1
ATOM 2611 C CA . ILE A 1 340 ? -29.055 -8.763 47.048 1.00 84.31 340 ILE A CA 1
ATOM 2612 C C . ILE A 1 340 ? -28.349 -9.110 48.358 1.00 84.31 340 ILE A C 1
ATOM 2614 O O . ILE A 1 340 ? -28.846 -8.791 49.436 1.00 84.31 340 ILE A O 1
ATOM 2618 N N . SER A 1 341 ? -27.210 -9.793 48.259 1.00 84.44 341 SER A N 1
ATOM 2619 C CA . SER A 1 341 ? -26.360 -10.145 49.397 1.00 84.44 341 SER A CA 1
ATOM 2620 C C . SER A 1 341 ? -24.914 -9.718 49.170 1.00 84.44 341 SER A C 1
ATOM 2622 O O . SER A 1 341 ? -24.449 -9.585 48.033 1.00 84.44 341 SER A O 1
ATOM 2624 N N . PHE A 1 342 ? -24.222 -9.491 50.283 1.00 85.12 342 PHE A N 1
ATOM 2625 C CA . PHE A 1 342 ? -22.829 -9.079 50.319 1.00 85.12 342 PHE A CA 1
ATOM 2626 C C . PHE A 1 342 ? -22.051 -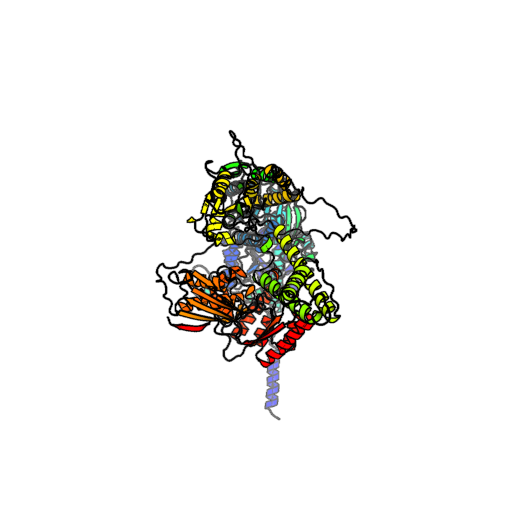10.058 51.198 1.00 85.12 342 PHE A C 1
ATOM 2628 O O . PHE A 1 342 ? -22.403 -10.272 52.362 1.00 85.12 342 PHE A O 1
ATOM 2635 N N . SER A 1 343 ? -20.996 -10.660 50.651 1.00 81.44 343 SER A N 1
ATOM 2636 C CA . SER A 1 343 ? -20.150 -11.615 51.368 1.00 81.44 343 SER A CA 1
ATOM 2637 C C . SER A 1 343 ? -18.801 -11.000 51.738 1.00 81.44 343 SER A C 1
ATOM 2639 O O . SER A 1 343 ? -18.212 -10.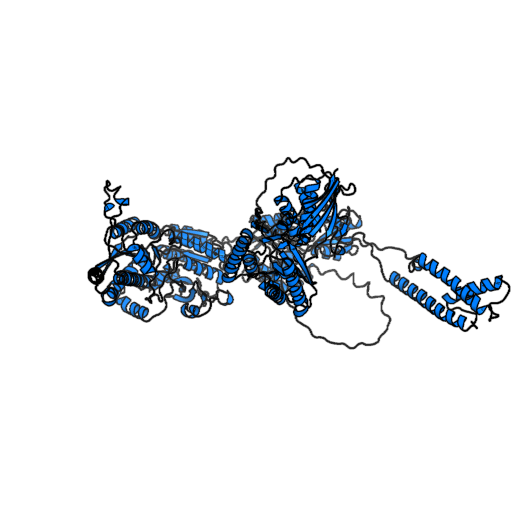203 51.009 1.00 81.44 343 SER A O 1
ATOM 2641 N N . SER A 1 344 ? -18.278 -11.355 52.914 1.00 71.25 344 SER A N 1
ATOM 2642 C CA . SER A 1 344 ? -16.958 -10.878 53.342 1.00 71.25 344 SER A CA 1
ATOM 2643 C C . SER A 1 344 ? -15.855 -11.580 52.542 1.00 71.25 344 SER A C 1
ATOM 2645 O O . SER A 1 344 ? -15.773 -12.810 52.591 1.00 71.25 344 SER A O 1
ATOM 2647 N N . ASN A 1 345 ? -14.971 -10.830 51.882 1.00 63.66 345 ASN A N 1
ATOM 2648 C CA . ASN A 1 345 ? -13.900 -11.406 51.065 1.00 63.66 345 ASN A CA 1
ATOM 2649 C C . ASN A 1 345 ? -12.836 -12.106 51.940 1.00 63.66 345 ASN A C 1
ATOM 2651 O O . ASN A 1 345 ? -12.191 -11.487 52.792 1.00 63.66 345 ASN A O 1
ATOM 2655 N N . THR A 1 346 ? -12.637 -13.411 51.742 1.00 58.12 346 THR A N 1
ATOM 2656 C CA . THR A 1 346 ? -11.710 -14.235 52.539 1.00 58.12 346 THR A CA 1
ATOM 2657 C C . THR A 1 346 ? -10.239 -13.881 52.316 1.00 58.12 346 THR A C 1
ATOM 2659 O O . THR A 1 346 ? -9.448 -14.017 53.249 1.00 58.12 346 THR A O 1
ATOM 2662 N N . ASN A 1 347 ? -9.874 -13.362 51.137 1.00 60.62 347 ASN A N 1
ATOM 2663 C CA . ASN A 1 347 ? -8.496 -12.968 50.814 1.00 60.62 347 ASN A CA 1
ATOM 2664 C C . ASN A 1 347 ? -8.054 -11.717 51.593 1.00 60.62 347 ASN A C 1
ATOM 2666 O O . ASN A 1 347 ? -6.883 -11.586 51.948 1.00 60.62 347 ASN A O 1
ATOM 2670 N N . LEU A 1 348 ? -8.998 -10.831 51.930 1.00 59.06 348 LEU A N 1
ATOM 2671 C CA . LEU A 1 348 ? -8.746 -9.604 52.696 1.00 59.06 348 LEU A CA 1
ATOM 2672 C C . LEU A 1 348 ? -8.725 -9.832 54.219 1.00 59.06 348 LEU A C 1
ATOM 2674 O O . LEU A 1 348 ? -8.174 -9.014 54.958 1.00 59.06 348 LEU A O 1
ATOM 2678 N N . LYS A 1 349 ? -9.254 -10.965 54.710 1.00 51.22 349 LYS A N 1
ATOM 2679 C CA . LYS A 1 349 ? -9.232 -11.311 56.144 1.00 51.22 349 LYS A CA 1
ATOM 2680 C C . LYS A 1 349 ? -7.840 -11.680 56.665 1.00 51.22 349 LYS A C 1
ATOM 2682 O O . LYS A 1 349 ? -7.566 -11.446 57.839 1.00 51.22 349 LYS A O 1
ATOM 2687 N N . SER A 1 350 ? -6.939 -12.208 55.831 1.00 47.56 350 SER A N 1
ATOM 2688 C CA . SER A 1 350 ? -5.602 -12.638 56.286 1.00 47.56 350 SER A CA 1
ATOM 2689 C C . SER A 1 350 ? -4.659 -11.475 56.637 1.00 47.56 350 SER A C 1
ATOM 2691 O O . SER A 1 350 ? -3.675 -11.682 57.344 1.00 47.56 350 SER A O 1
ATOM 2693 N N . HIS A 1 351 ? -4.990 -10.245 56.225 1.00 49.38 351 HIS A N 1
ATOM 2694 C CA . HIS A 1 351 ? -4.180 -9.039 56.443 1.00 49.38 351 HIS A CA 1
ATOM 2695 C C . HIS A 1 351 ? -4.792 -8.055 57.464 1.00 49.38 351 HIS A C 1
ATOM 2697 O O . HIS A 1 351 ? -4.295 -6.940 57.625 1.00 49.38 351 HIS A O 1
ATOM 2703 N N . SER A 1 352 ? -5.836 -8.446 58.211 1.00 46.09 352 SER A N 1
ATOM 2704 C CA . SER A 1 352 ? -6.602 -7.549 59.101 1.00 46.09 352 SER A CA 1
ATOM 2705 C C . SER A 1 352 ? -5.901 -7.140 60.417 1.00 46.09 352 SER A C 1
ATOM 2707 O O . SER A 1 352 ? -6.565 -6.734 61.370 1.00 46.09 352 SER A O 1
ATO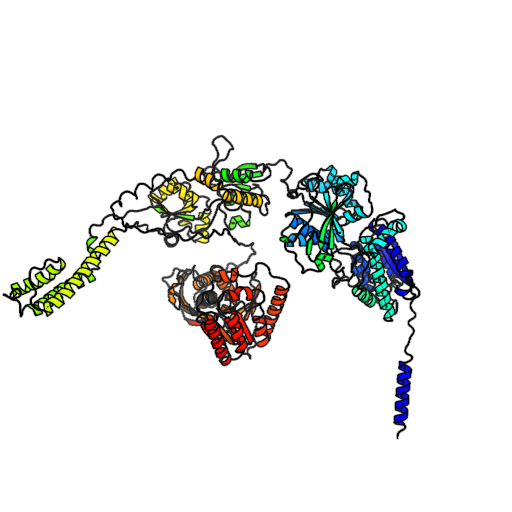M 2709 N N . LYS A 1 353 ? -4.567 -7.245 60.510 1.00 49.50 353 LYS A N 1
ATOM 2710 C CA . LYS A 1 353 ? -3.786 -6.755 61.667 1.00 49.50 353 LYS A CA 1
ATOM 2711 C C . LYS A 1 353 ? -3.346 -5.284 61.540 1.00 49.50 353 LYS A C 1
ATOM 2713 O O . LYS A 1 353 ? -2.715 -4.770 62.458 1.00 49.50 353 LYS A O 1
ATOM 2718 N N . GLY A 1 354 ? -3.653 -4.613 60.426 1.00 51.34 354 GLY A N 1
ATOM 2719 C CA . GLY A 1 354 ? -3.326 -3.199 60.192 1.00 51.34 354 GLY A CA 1
ATOM 2720 C C . GLY A 1 354 ? -4.434 -2.214 60.597 1.00 51.34 354 GLY A C 1
ATOM 2721 O O . GLY A 1 354 ? -5.599 -2.578 60.705 1.00 51.34 354 GLY A O 1
ATOM 2722 N N . THR A 1 355 ? -4.072 -0.939 60.765 1.00 47.47 355 THR A N 1
ATOM 2723 C CA . THR A 1 355 ? -4.940 0.204 61.135 1.00 47.47 355 THR A CA 1
ATOM 2724 C C . THR A 1 355 ? -6.003 0.592 60.093 1.00 47.47 355 THR A C 1
ATOM 2726 O O . THR A 1 355 ? -6.862 1.423 60.382 1.00 47.47 355 THR A O 1
ATOM 2729 N N . LEU A 1 356 ? -5.975 0.008 58.891 1.00 56.25 356 LEU A N 1
ATOM 2730 C CA . LEU A 1 356 ? -6.986 0.203 57.848 1.00 56.25 356 LEU A CA 1
ATOM 2731 C C . LEU A 1 356 ? -8.035 -0.915 57.944 1.00 56.25 356 LEU A C 1
ATOM 2733 O O . LEU A 1 356 ? -7.693 -2.089 57.817 1.00 56.25 356 LEU A O 1
ATOM 2737 N N . ASN A 1 357 ? -9.313 -0.563 58.137 1.00 61.16 357 ASN A N 1
ATOM 2738 C CA . ASN A 1 357 ? -10.430 -1.513 58.255 1.00 61.16 357 ASN A CA 1
ATOM 2739 C C . ASN A 1 357 ? -10.823 -2.128 56.890 1.00 61.16 357 ASN A C 1
ATOM 2741 O O . ASN A 1 357 ? -11.951 -1.991 56.426 1.00 61.16 357 ASN A O 1
ATOM 2745 N N . LEU A 1 358 ? -9.873 -2.789 56.220 1.00 62.94 358 LEU A N 1
ATOM 2746 C CA . LEU A 1 358 ? -10.065 -3.459 54.924 1.00 62.94 358 LEU A CA 1
ATOM 2747 C C . LEU A 1 358 ? -11.021 -4.660 55.015 1.00 62.94 358 LEU A C 1
ATOM 2749 O O . LEU A 1 358 ? -11.549 -5.099 53.999 1.00 62.94 358 LEU A O 1
ATOM 2753 N N . GLY A 1 359 ? -11.283 -5.160 56.228 1.00 58.88 359 GLY A N 1
ATOM 2754 C CA . GLY A 1 359 ? -12.284 -6.197 56.491 1.00 58.88 359 GLY A CA 1
ATOM 2755 C C . GLY A 1 359 ? -13.736 -5.732 56.324 1.00 58.88 359 GLY A C 1
ATOM 2756 O O . GLY A 1 359 ? -14.628 -6.574 56.343 1.00 58.88 359 GLY A O 1
ATOM 2757 N N . ALA A 1 360 ? -13.973 -4.425 56.152 1.00 64.06 360 ALA A N 1
ATOM 2758 C CA . ALA A 1 360 ? -15.288 -3.864 55.837 1.00 64.06 360 ALA A CA 1
ATOM 2759 C C . ALA A 1 360 ? -15.642 -3.932 54.337 1.00 64.06 360 ALA A C 1
ATOM 2761 O O . ALA A 1 360 ? -16.787 -3.680 53.979 1.00 64.06 360 ALA A O 1
ATOM 2762 N N . LEU A 1 361 ? -14.683 -4.254 53.457 1.00 77.88 361 LEU A N 1
ATOM 2763 C CA . LEU A 1 361 ? -14.955 -4.442 52.030 1.00 77.88 361 LEU A CA 1
ATOM 2764 C C . LEU A 1 361 ? -15.667 -5.779 51.809 1.00 77.88 361 LEU A C 1
ATOM 2766 O O . LEU A 1 361 ? -15.234 -6.820 52.315 1.00 77.88 361 LEU A O 1
ATOM 2770 N N . SER A 1 362 ? -16.751 -5.745 51.040 1.00 79.38 362 SER A N 1
ATOM 2771 C CA . SER A 1 362 ? -17.574 -6.917 50.754 1.00 79.38 362 SER A CA 1
ATOM 2772 C C . SER A 1 362 ? -17.696 -7.145 49.252 1.00 79.38 362 SER A C 1
ATOM 2774 O O . SER A 1 362 ? -17.692 -6.201 48.461 1.00 79.38 362 SER A O 1
ATOM 2776 N N . ASN A 1 363 ? -17.763 -8.414 48.864 1.00 84.44 363 ASN A N 1
ATOM 2777 C CA . ASN A 1 363 ? -18.039 -8.804 47.493 1.00 84.44 363 ASN A CA 1
ATOM 2778 C C . ASN A 1 363 ? -19.550 -8.748 47.280 1.00 84.44 363 ASN A C 1
ATOM 2780 O O . ASN A 1 363 ? -20.312 -9.267 48.100 1.00 84.44 363 ASN A O 1
ATOM 2784 N N . PHE A 1 364 ? -19.985 -8.155 46.172 1.00 88.88 364 PHE A N 1
ATOM 2785 C CA . PHE A 1 364 ? -21.388 -8.213 45.786 1.00 88.88 364 PHE A CA 1
ATOM 2786 C C . PHE A 1 364 ? -21.674 -9.555 45.098 1.00 88.88 364 PHE A C 1
ATOM 2788 O O . PHE A 1 364 ? -21.269 -9.778 43.956 1.00 88.88 364 PHE A O 1
ATOM 2795 N N . ASP A 1 365 ? -22.391 -10.452 45.782 1.00 85.94 365 ASP A N 1
ATOM 2796 C CA . ASP A 1 365 ? -22.617 -11.829 45.309 1.00 85.94 365 ASP A CA 1
ATOM 2797 C C . ASP A 1 365 ? -23.426 -11.871 43.999 1.00 85.94 365 ASP A C 1
ATOM 2799 O O . ASP A 1 365 ? -23.254 -12.758 43.165 1.00 85.94 365 ASP A O 1
ATOM 2803 N N . GLY A 1 366 ? -24.299 -10.879 43.791 1.00 86.94 366 GLY A N 1
ATOM 2804 C CA . GLY A 1 366 ? -25.099 -10.713 42.575 1.00 86.94 366 GLY A CA 1
ATOM 2805 C C . GLY A 1 366 ? -24.400 -9.946 41.445 1.00 86.94 366 GLY A C 1
ATOM 2806 O O . GLY A 1 366 ? -25.044 -9.652 40.436 1.00 86.94 366 GLY A O 1
ATOM 2807 N N . GLY A 1 367 ? -23.119 -9.601 41.600 1.00 89.75 367 GLY A N 1
ATOM 2808 C CA . GLY A 1 367 ? -22.373 -8.697 40.722 1.00 89.75 367 GLY A CA 1
ATOM 2809 C C . GLY A 1 367 ? -22.335 -9.097 39.256 1.00 89.75 367 GLY A C 1
ATOM 2810 O O . GLY A 1 367 ? -22.699 -8.311 38.378 1.00 89.75 367 GLY A O 1
ATOM 2811 N N . GLU A 1 368 ? -21.948 -10.341 38.985 1.00 91.69 368 GLU A N 1
ATOM 2812 C CA . GLU A 1 368 ? -21.868 -10.878 37.625 1.00 91.69 368 GLU A CA 1
ATOM 2813 C C . GLU A 1 368 ? -23.251 -10.937 36.955 1.00 91.69 368 GLU A C 1
ATOM 2815 O O . GLU A 1 368 ? -23.415 -10.542 35.799 1.00 91.69 368 GLU A O 1
ATOM 2820 N N . ASN A 1 369 ? -24.281 -11.340 37.704 1.00 92.50 369 ASN A N 1
ATOM 2821 C CA . ASN A 1 369 ? -25.660 -11.371 37.214 1.00 92.50 369 ASN A CA 1
ATOM 2822 C C . ASN A 1 369 ? -26.174 -9.964 36.887 1.00 92.50 369 ASN A C 1
ATOM 2824 O O . ASN A 1 369 ? -26.817 -9.761 35.853 1.00 92.50 369 ASN A O 1
ATOM 2828 N N . LEU A 1 370 ? -25.869 -8.973 37.733 1.00 93.62 370 LEU A N 1
ATOM 2829 C CA . LEU A 1 370 ? -26.226 -7.581 37.473 1.00 93.62 370 LEU A CA 1
ATOM 2830 C C . LEU A 1 370 ? -25.503 -7.043 36.234 1.00 93.62 370 LEU A C 1
ATOM 2832 O O . LEU A 1 370 ? -26.144 -6.425 35.385 1.00 93.62 370 LEU A O 1
ATOM 2836 N N . LEU A 1 371 ? -24.204 -7.314 36.092 1.00 93.94 371 LEU A N 1
ATOM 2837 C CA . LEU A 1 371 ? -23.425 -6.936 34.913 1.00 93.94 371 LEU A CA 1
ATOM 2838 C C . LEU A 1 371 ? -24.002 -7.555 33.632 1.00 93.94 371 LEU A C 1
ATOM 2840 O O . LEU A 1 371 ? -24.215 -6.850 32.644 1.00 93.94 371 LEU A O 1
ATOM 2844 N N . ASN A 1 372 ? -24.319 -8.850 33.652 1.00 93.12 372 ASN A N 1
ATOM 2845 C CA . ASN A 1 372 ? -24.943 -9.535 32.521 1.00 93.12 372 ASN A CA 1
ATOM 2846 C C . ASN A 1 372 ? -26.297 -8.905 32.166 1.00 93.12 372 ASN A C 1
ATOM 2848 O O . ASN A 1 372 ? -26.577 -8.644 30.993 1.00 93.12 372 ASN A O 1
ATOM 2852 N N . ASN A 1 373 ? -27.107 -8.565 33.171 1.00 93.88 373 ASN A N 1
ATOM 2853 C CA . ASN A 1 373 ? -28.372 -7.862 32.973 1.00 93.88 373 ASN A CA 1
ATOM 2854 C C . ASN A 1 373 ? -28.179 -6.443 32.401 1.00 93.88 373 ASN A C 1
ATOM 2856 O O . ASN A 1 373 ? -28.959 -6.034 31.533 1.00 93.88 373 ASN A O 1
ATOM 2860 N N . ILE A 1 374 ? -27.134 -5.711 32.808 1.00 94.75 374 ILE A N 1
ATOM 2861 C CA . ILE A 1 374 ? -26.752 -4.411 32.227 1.00 94.75 374 ILE A CA 1
ATOM 2862 C C . ILE A 1 374 ? -26.423 -4.576 30.739 1.00 94.75 374 ILE A C 1
ATOM 2864 O O . ILE A 1 374 ? -27.015 -3.896 29.901 1.00 94.75 374 ILE A O 1
ATOM 2868 N N . LEU A 1 375 ? -25.546 -5.520 30.387 1.00 92.88 375 LEU A N 1
ATOM 2869 C CA . LEU A 1 375 ? -25.113 -5.743 29.002 1.00 92.88 375 LEU A CA 1
ATOM 2870 C C . LEU A 1 375 ? -26.261 -6.214 28.090 1.00 92.88 375 LEU A C 1
ATOM 2872 O O . LEU A 1 375 ? -26.310 -5.864 26.908 1.00 92.88 375 LEU A O 1
ATOM 2876 N N . GLN A 1 376 ? -27.225 -6.961 28.636 1.00 92.12 376 GLN A N 1
ATOM 2877 C CA . GLN A 1 376 ? -28.431 -7.414 27.931 1.00 92.12 376 GLN A CA 1
ATOM 2878 C C . GLN A 1 376 ? -29.568 -6.378 27.914 1.00 92.12 376 GLN A C 1
ATOM 2880 O O . GLN A 1 376 ? -30.638 -6.633 27.339 1.00 92.12 376 GLN A O 1
ATOM 2885 N N . THR A 1 377 ? -29.395 -5.219 28.553 1.00 90.88 377 THR A N 1
ATOM 2886 C CA . THR A 1 377 ? -30.417 -4.172 28.560 1.00 90.88 377 THR A CA 1
ATOM 2887 C C . THR A 1 377 ? -30.520 -3.544 27.172 1.00 90.88 377 THR A C 1
ATOM 2889 O O . THR A 1 377 ? -29.557 -3.014 26.624 1.00 90.88 377 THR A O 1
ATOM 2892 N N . ARG A 1 378 ? -31.723 -3.609 26.590 1.00 91.88 378 ARG A N 1
ATOM 2893 C CA . ARG A 1 378 ? -32.091 -2.903 25.357 1.00 91.88 378 ARG A CA 1
ATOM 2894 C C . ARG A 1 378 ? -33.225 -1.948 25.681 1.00 91.88 378 ARG A C 1
ATOM 2896 O O . ARG A 1 378 ? -34.276 -2.377 26.165 1.00 91.88 378 ARG A O 1
ATOM 2903 N N . MET A 1 379 ? -33.009 -0.659 25.459 1.00 90.44 379 MET A N 1
ATOM 2904 C CA . MET A 1 379 ? -34.011 0.362 25.752 1.00 90.44 379 MET A CA 1
ATOM 2905 C C . MET A 1 379 ? -33.924 1.546 24.800 1.00 90.44 379 MET A C 1
ATOM 2907 O O . MET A 1 379 ? -32.911 1.749 24.148 1.00 90.44 379 MET A O 1
ATOM 2911 N N . ILE A 1 380 ? -34.996 2.332 24.739 1.00 92.25 380 ILE A N 1
ATOM 2912 C CA . ILE A 1 380 ? -35.005 3.629 24.061 1.00 92.25 380 ILE A CA 1
ATOM 2913 C C . ILE A 1 380 ? -35.006 4.697 25.156 1.00 92.25 380 ILE A C 1
ATOM 2915 O O . ILE A 1 380 ? -36.032 4.893 25.830 1.00 92.25 380 ILE A O 1
ATOM 2919 N N . GLY A 1 381 ? -33.832 5.292 25.365 1.00 92.12 381 GLY A N 1
ATOM 2920 C CA . GLY A 1 381 ? -33.570 6.361 26.328 1.00 92.12 381 GLY A CA 1
ATOM 2921 C C . GLY A 1 381 ? -33.674 7.751 25.701 1.00 92.12 381 GLY A C 1
ATOM 2922 O O . GLY A 1 381 ? -34.241 7.912 24.620 1.00 92.12 381 GLY A O 1
ATOM 2923 N N . LEU A 1 382 ? -33.121 8.753 26.381 1.00 94.12 382 LEU A N 1
ATOM 2924 C CA . LEU A 1 382 ? -33.015 10.126 25.876 1.00 94.12 382 LEU A CA 1
ATOM 2925 C C . LEU A 1 382 ? -31.967 10.265 24.763 1.00 94.12 382 LEU A C 1
ATOM 2927 O O . LEU A 1 382 ? -32.090 11.131 23.902 1.00 94.12 382 LEU A O 1
ATOM 2931 N N . THR A 1 383 ? -30.949 9.410 24.779 1.00 93.50 383 THR A N 1
ATOM 2932 C CA . THR A 1 383 ? -29.859 9.354 23.793 1.00 93.50 383 THR A CA 1
ATOM 2933 C C . THR A 1 383 ? -30.185 8.480 22.578 1.00 93.50 383 THR A C 1
ATOM 2935 O O . THR A 1 383 ? -29.345 8.324 21.697 1.00 93.50 383 THR A O 1
ATOM 2938 N N . GLY A 1 384 ? -31.407 7.936 22.502 1.00 90.19 384 GLY A N 1
ATOM 2939 C CA . GLY A 1 384 ? -31.870 7.068 21.418 1.00 90.19 384 GLY A CA 1
ATOM 2940 C C . GLY A 1 384 ? -31.868 5.573 21.779 1.00 90.19 384 GLY A C 1
ATOM 2941 O O . GLY A 1 384 ? -32.046 5.210 22.948 1.00 90.19 384 GLY A O 1
ATOM 2942 N N . PRO A 1 385 ? -31.749 4.674 20.781 1.00 89.38 385 PRO A N 1
ATOM 2943 C CA . PRO A 1 385 ? -31.673 3.233 21.006 1.00 89.38 385 PRO A CA 1
ATOM 2944 C C . PRO A 1 385 ? -30.364 2.834 21.700 1.00 89.38 385 PRO A C 1
ATOM 2946 O O . PRO A 1 385 ? -29.284 2.910 21.120 1.00 89.38 385 PRO A O 1
ATOM 2949 N N . LEU A 1 386 ? -30.476 2.348 22.932 1.00 87.19 386 LEU A N 1
ATOM 2950 C CA . LEU A 1 386 ? -29.362 1.924 23.772 1.00 87.19 386 LEU A CA 1
ATOM 2951 C C . LEU A 1 386 ? -29.187 0.406 23.752 1.00 87.19 386 LEU A C 1
ATOM 2953 O O . LEU A 1 386 ? -30.143 -0.365 23.898 1.00 87.19 386 LEU A O 1
ATOM 2957 N N . GLY A 1 387 ? -27.932 -0.010 23.623 1.00 87.62 387 GLY A N 1
ATOM 2958 C CA . GLY A 1 387 ? -27.479 -1.386 23.772 1.00 87.62 387 GLY A CA 1
ATOM 2959 C C . GLY A 1 387 ? -25.963 -1.468 23.622 1.00 87.62 387 GLY A C 1
ATOM 2960 O O . GLY A 1 387 ? -25.361 -0.625 22.958 1.00 87.62 387 GLY A O 1
ATOM 2961 N N . PHE A 1 388 ? -25.355 -2.491 24.215 1.00 90.12 388 PHE A N 1
ATOM 2962 C CA . PHE A 1 388 ? -23.900 -2.651 24.245 1.00 90.12 388 PHE A CA 1
ATOM 2963 C C . PHE A 1 388 ? -23.401 -3.647 23.189 1.00 90.12 388 PHE A C 1
ATOM 2965 O O . PHE A 1 388 ? -24.124 -4.561 22.760 1.00 90.12 388 PHE A O 1
ATOM 2972 N N . ASN A 1 389 ? -22.168 -3.437 22.735 1.00 84.06 389 ASN A N 1
ATOM 2973 C CA . ASN A 1 389 ? -21.396 -4.421 21.975 1.00 84.06 389 ASN A CA 1
ATOM 2974 C C . ASN A 1 389 ? -20.671 -5.396 22.916 1.00 84.06 389 ASN A C 1
ATOM 2976 O O . ASN A 1 389 ? -20.662 -5.197 24.129 1.00 84.06 389 ASN A O 1
ATOM 2980 N N . LEU A 1 390 ? -20.045 -6.435 22.350 1.00 82.62 390 LEU A N 1
ATOM 2981 C CA . LEU A 1 390 ? -19.168 -7.347 23.101 1.00 82.62 390 LEU A CA 1
ATOM 2982 C C . LEU A 1 390 ? -18.030 -6.586 23.803 1.00 82.62 390 LEU A C 1
ATOM 2984 O O . LEU A 1 390 ? -17.670 -6.914 24.928 1.00 82.62 390 LEU A O 1
ATOM 2988 N N . ASP A 1 391 ? -17.571 -5.501 23.182 1.00 80.12 391 ASP A N 1
ATOM 2989 C CA . ASP A 1 391 ? -16.529 -4.610 23.697 1.00 80.12 391 ASP A CA 1
ATOM 2990 C C . ASP A 1 391 ? -17.030 -3.598 24.753 1.00 80.12 391 ASP A C 1
ATOM 2992 O O . ASP A 1 391 ? -16.291 -2.714 25.172 1.00 80.12 391 ASP A O 1
ATOM 2996 N N . ARG A 1 392 ? -18.294 -3.715 25.193 1.00 87.38 392 ARG A N 1
ATOM 2997 C CA . ARG A 1 392 ? -18.895 -2.985 26.332 1.00 87.38 392 ARG A CA 1
ATOM 2998 C C . ARG A 1 392 ? -18.971 -1.456 26.236 1.00 87.38 392 ARG A C 1
ATOM 3000 O O . ARG A 1 392 ? -19.086 -0.776 27.254 1.00 87.38 392 ARG A O 1
ATOM 3007 N N . PHE A 1 393 ? -19.011 -0.930 25.020 1.00 87.44 393 PHE A N 1
ATOM 3008 C CA . PHE A 1 393 ? -19.434 0.440 24.714 1.00 87.44 393 PHE A CA 1
ATOM 3009 C C . PHE A 1 393 ? -20.740 0.445 23.890 1.00 87.44 393 PHE A C 1
ATOM 3011 O O . PHE A 1 393 ? -21.179 -0.621 23.424 1.00 87.44 393 PHE A O 1
ATOM 3018 N N . PRO A 1 394 ? -21.398 1.608 23.699 1.00 88.88 394 PRO A N 1
ATOM 3019 C CA . PRO A 1 394 ? -22.680 1.686 23.003 1.00 88.88 394 PRO A CA 1
ATOM 3020 C C . PRO A 1 394 ? -22.607 1.263 21.529 1.00 88.88 394 PRO A C 1
ATOM 3022 O O . PRO A 1 394 ? -21.637 1.528 20.816 1.00 88.88 394 PRO A O 1
ATOM 3025 N N . ARG A 1 395 ? -23.675 0.627 21.040 1.00 85.19 395 ARG A N 1
ATOM 3026 C CA . ARG A 1 395 ? -23.849 0.275 19.623 1.00 85.19 395 ARG A CA 1
ATOM 3027 C C . ARG A 1 395 ? -23.926 1.529 18.754 1.00 85.19 395 ARG A C 1
ATOM 3029 O O . ARG A 1 395 ? -24.648 2.459 19.081 1.00 85.19 395 ARG A O 1
ATOM 3036 N N . ARG A 1 396 ? -23.271 1.480 17.586 1.00 87.69 396 ARG A N 1
ATOM 3037 C CA . ARG A 1 396 ? -23.316 2.519 16.535 1.00 87.69 396 ARG A CA 1
ATOM 3038 C C . ARG A 1 396 ? -22.930 3.924 17.040 1.00 87.69 396 ARG A C 1
ATOM 3040 O O . ARG A 1 396 ? -23.747 4.837 16.976 1.00 87.69 396 ARG A O 1
ATOM 3047 N N . PRO A 1 397 ? -21.686 4.113 17.511 1.00 91.69 397 PRO A N 1
ATOM 3048 C CA . PRO A 1 397 ? -21.206 5.431 17.908 1.00 91.69 397 PRO A CA 1
ATOM 3049 C C . PRO A 1 397 ? -21.228 6.399 16.717 1.00 91.69 397 PRO A C 1
ATOM 3051 O O . PRO A 1 397 ? -20.777 6.068 15.612 1.00 91.69 397 PRO A O 1
ATOM 3054 N N . SER A 1 398 ? -21.747 7.598 16.968 1.00 94.81 398 SER A N 1
ATOM 3055 C CA . SER A 1 398 ? -21.890 8.673 15.989 1.00 94.81 398 SER A CA 1
ATOM 3056 C C . SER A 1 398 ? -21.700 10.043 16.635 1.00 94.81 398 SER A C 1
ATOM 3058 O O . SER A 1 398 ? -21.960 10.220 17.827 1.00 94.81 398 SER A O 1
ATOM 3060 N N . PHE A 1 399 ? -21.262 11.014 15.838 1.00 96.88 399 PHE A N 1
ATOM 3061 C CA . PHE A 1 399 ? -20.993 12.387 16.253 1.00 96.88 399 PHE A CA 1
ATOM 3062 C C . PHE A 1 399 ? -21.616 13.383 15.273 1.00 96.88 399 PHE A C 1
ATOM 3064 O O . PHE A 1 399 ? -21.581 13.169 14.064 1.00 96.88 399 PHE A O 1
ATOM 3071 N N . ASP A 1 400 ? -22.128 14.492 15.794 1.00 97.06 400 ASP A N 1
ATOM 3072 C CA . ASP A 1 400 ? -22.414 15.692 15.013 1.00 97.06 400 ASP A CA 1
ATOM 3073 C C . ASP A 1 400 ? -21.113 16.459 14.810 1.00 97.06 400 ASP A C 1
ATOM 3075 O O . ASP A 1 400 ? -20.331 16.633 15.751 1.00 97.06 400 ASP A O 1
ATOM 3079 N N . ILE A 1 401 ? -20.907 16.966 13.601 1.00 97.44 401 ILE A N 1
ATOM 3080 C CA . ILE A 1 401 ? -19.772 17.823 13.283 1.00 97.44 401 ILE A CA 1
ATOM 3081 C C . ILE A 1 401 ? -20.263 19.262 13.292 1.00 97.44 401 ILE A C 1
ATOM 3083 O O . ILE A 1 401 ? -21.178 19.641 12.557 1.00 97.44 401 ILE A O 1
ATOM 3087 N N . ILE A 1 402 ? -19.649 20.063 14.151 1.00 96.44 402 ILE A N 1
ATOM 3088 C CA . ILE A 1 402 ? -20.077 21.416 14.469 1.00 96.44 402 ILE A CA 1
ATOM 3089 C C . ILE A 1 402 ? -18.986 22.393 14.054 1.00 96.44 402 ILE A C 1
ATOM 3091 O O . ILE A 1 402 ? -17.822 22.218 14.403 1.00 96.44 402 ILE A O 1
ATOM 3095 N N . ASN A 1 403 ? -19.383 23.448 13.348 1.00 96.31 403 ASN A N 1
ATOM 3096 C CA . ASN A 1 403 ? -18.549 24.604 13.066 1.00 96.31 403 ASN A CA 1
ATOM 3097 C C . ASN A 1 403 ? -18.981 25.801 13.921 1.00 96.31 403 ASN A C 1
ATOM 3099 O O . ASN A 1 403 ? -20.165 26.146 13.945 1.00 96.31 403 ASN A O 1
ATOM 3103 N N . VAL A 1 404 ? -18.044 26.447 14.610 1.00 93.75 404 VAL A N 1
ATOM 3104 C CA . VAL A 1 404 ? -18.337 27.600 15.472 1.00 93.75 404 VAL A CA 1
ATOM 3105 C C . VAL A 1 404 ? -18.395 28.882 14.642 1.00 93.75 404 VAL A C 1
ATOM 3107 O O . VAL A 1 404 ? -17.399 29.279 14.036 1.00 93.75 404 VAL A O 1
ATOM 3110 N N . ILE A 1 405 ? -19.563 29.536 14.611 1.00 89.38 405 ILE A N 1
ATOM 3111 C CA . ILE A 1 405 ? -19.816 30.718 13.774 1.00 89.38 405 ILE A CA 1
ATOM 3112 C C . ILE A 1 405 ? -20.592 31.773 14.566 1.00 89.38 405 ILE A C 1
ATOM 3114 O O . ILE A 1 405 ? -21.721 31.542 15.008 1.00 89.38 405 ILE A O 1
ATOM 3118 N N . GLY A 1 406 ? -20.014 32.970 14.686 1.00 82.38 406 GLY A N 1
ATOM 3119 C CA . GLY A 1 406 ? -20.630 34.084 15.398 1.00 82.38 406 GLY A CA 1
ATOM 3120 C C . GLY A 1 406 ? -20.858 33.714 16.861 1.00 82.38 406 GLY A C 1
ATOM 3121 O O . GLY A 1 406 ? -20.031 33.051 17.468 1.00 82.38 406 GLY A O 1
ATOM 3122 N N . ASN A 1 407 ? -22.004 34.090 17.428 1.00 74.50 407 ASN A N 1
ATOM 3123 C CA . ASN A 1 407 ? -22.333 33.787 18.829 1.00 74.50 407 ASN A CA 1
ATOM 3124 C C . ASN A 1 407 ? -22.864 32.360 19.060 1.00 74.50 407 ASN A C 1
ATOM 3126 O O . ASN A 1 407 ? -23.328 32.055 20.158 1.00 74.50 407 ASN A O 1
ATOM 3130 N N . GLY A 1 408 ? -22.843 31.500 18.044 1.00 81.88 408 GLY A N 1
ATOM 3131 C CA . GLY A 1 408 ? -23.390 30.154 18.121 1.00 81.88 408 GLY A CA 1
ATOM 3132 C C . GLY A 1 408 ? -22.567 29.167 17.311 1.00 81.88 408 GLY A C 1
ATOM 3133 O O . GLY A 1 408 ? -21.344 29.260 17.214 1.00 81.88 408 GLY A O 1
ATOM 3134 N N . TYR A 1 409 ? -23.252 28.193 16.733 1.00 90.50 409 TYR A N 1
ATOM 3135 C CA . TYR A 1 409 ? -22.622 27.174 15.919 1.00 90.50 409 TYR A CA 1
ATOM 3136 C C . TYR A 1 409 ? -23.557 26.703 14.811 1.00 90.50 409 TYR A C 1
ATOM 3138 O O . TYR A 1 409 ? -24.779 26.814 14.911 1.00 90.50 409 TYR A O 1
ATOM 3146 N N . LYS A 1 410 ? -22.968 26.153 13.752 1.00 93.00 410 LYS A N 1
ATOM 3147 C CA . LYS A 1 410 ? -23.670 25.499 12.655 1.00 93.00 410 LYS A CA 1
ATOM 3148 C C . LYS A 1 410 ? -23.230 24.044 12.593 1.00 93.00 410 LYS A C 1
ATOM 3150 O O . LYS A 1 410 ? -22.040 23.762 12.494 1.00 93.00 410 LYS A O 1
ATOM 3155 N N . GLN A 1 411 ? -24.181 23.121 12.616 1.00 95.00 411 GLN A N 1
ATOM 3156 C CA . GLN A 1 411 ? -23.892 21.725 12.317 1.00 95.00 411 GLN A CA 1
ATOM 3157 C C . GLN A 1 411 ? -23.670 21.569 10.808 1.00 95.00 411 GLN A C 1
ATOM 3159 O O . GLN A 1 411 ? -24.494 22.027 10.020 1.00 95.00 411 GLN A O 1
ATOM 3164 N N . ILE A 1 412 ? -22.547 20.970 10.415 1.00 95.62 412 ILE A N 1
ATOM 3165 C CA . ILE A 1 412 ? -22.148 20.812 9.004 1.00 95.62 412 ILE A CA 1
ATOM 3166 C C . ILE A 1 412 ? -22.329 19.381 8.484 1.00 95.62 412 ILE A C 1
ATOM 3168 O O . ILE A 1 412 ? -22.152 19.121 7.297 1.00 95.62 412 ILE A O 1
ATOM 3172 N N . GLY A 1 413 ? -22.649 18.446 9.371 1.00 95.75 413 GLY A N 1
ATOM 3173 C CA . GLY A 1 413 ? -22.879 17.051 9.035 1.00 95.75 413 GLY A CA 1
ATOM 3174 C C . GLY A 1 413 ? -22.715 16.150 10.248 1.00 95.75 413 GLY A C 1
ATOM 3175 O O . GLY A 1 413 ? -22.699 16.607 11.394 1.00 95.75 413 GLY A O 1
ATOM 3176 N N . TYR A 1 414 ? -22.565 14.868 9.966 1.00 96.06 414 TYR A N 1
ATOM 3177 C CA . TYR A 1 414 ? -22.476 13.773 10.909 1.00 96.06 414 TYR A CA 1
ATOM 3178 C C . TYR A 1 414 ? -21.299 12.874 10.553 1.00 96.06 414 TYR A C 1
ATOM 3180 O O . TYR A 1 414 ? -20.901 12.749 9.395 1.00 96.06 414 TYR A O 1
ATOM 3188 N N . TRP A 1 415 ? -20.790 12.184 11.560 1.00 96.19 415 TRP A N 1
ATOM 3189 C CA . TRP A 1 415 ? -19.924 11.034 11.395 1.00 96.19 415 TRP A CA 1
ATOM 3190 C C . TRP A 1 415 ? -20.546 9.836 12.102 1.00 96.19 415 TRP A C 1
ATOM 3192 O O . TRP A 1 415 ? -21.040 9.953 13.224 1.00 96.19 415 TRP A O 1
ATOM 3202 N N . SER A 1 416 ? -20.493 8.661 11.481 1.00 93.75 416 SER A N 1
ATOM 3203 C CA . SER A 1 416 ? -20.805 7.406 12.164 1.00 93.75 416 SER A CA 1
ATOM 3204 C C . SER A 1 416 ? -19.783 6.336 11.812 1.00 93.75 416 SER A C 1
ATOM 3206 O O . SER A 1 416 ? -19.301 6.265 10.680 1.00 93.75 416 SER A O 1
ATOM 3208 N N . ASN A 1 417 ? -19.528 5.411 12.739 1.00 90.56 417 ASN A N 1
ATOM 3209 C CA . ASN A 1 417 ? -18.677 4.258 12.434 1.00 90.56 417 ASN A CA 1
ATOM 3210 C C . ASN A 1 417 ? -19.283 3.339 11.341 1.00 90.56 417 ASN A C 1
ATOM 3212 O O . ASN A 1 417 ? -18.607 2.458 10.812 1.00 90.56 417 ASN A O 1
ATOM 3216 N N . TYR A 1 418 ? -20.551 3.537 10.968 1.00 88.88 418 TYR A N 1
ATOM 3217 C CA . TYR A 1 418 ? -21.231 2.775 9.921 1.00 88.88 418 TYR A CA 1
ATOM 3218 C C . TYR A 1 418 ? -20.993 3.354 8.516 1.00 88.88 418 TYR A C 1
ATOM 3220 O O . TYR A 1 418 ? -20.634 2.612 7.603 1.00 88.88 418 TYR A O 1
ATOM 3228 N N . SER A 1 419 ? -21.152 4.670 8.348 1.00 88.56 419 SER A N 1
ATOM 3229 C CA . SER A 1 419 ? -21.165 5.362 7.046 1.00 88.56 419 SER A CA 1
ATOM 3230 C C . SER A 1 419 ? -19.999 6.332 6.815 1.00 88.56 419 SER A C 1
ATOM 3232 O O . SER A 1 419 ? -19.822 6.794 5.694 1.00 88.56 419 SER A O 1
ATOM 3234 N N . GLY A 1 420 ? -19.203 6.658 7.838 1.00 92.50 420 GLY A N 1
ATOM 3235 C CA . GLY A 1 420 ? -18.234 7.759 7.766 1.00 92.50 420 GLY A CA 1
ATOM 3236 C C . GLY A 1 420 ? -18.927 9.127 7.793 1.00 92.50 420 GLY A C 1
ATOM 3237 O O . GLY A 1 420 ? -19.957 9.276 8.456 1.00 92.50 420 GLY A O 1
ATOM 3238 N N . LEU A 1 421 ? -18.362 10.111 7.084 1.00 94.44 421 LEU A N 1
ATOM 3239 C CA . LEU A 1 421 ? -18.864 11.492 7.006 1.00 94.44 421 LEU A CA 1
ATOM 3240 C C . LEU A 1 421 ? -20.103 11.610 6.106 1.00 94.44 421 LEU A C 1
ATOM 3242 O O . LEU A 1 421 ? -20.085 11.148 4.967 1.00 94.44 421 LEU A O 1
ATOM 3246 N N . SER A 1 422 ? -21.166 12.260 6.579 1.00 93.62 422 SER A N 1
ATOM 3247 C CA . SER A 1 422 ? -22.382 12.492 5.792 1.00 93.62 422 SER A CA 1
ATOM 3248 C C . SER A 1 422 ? -23.144 13.740 6.231 1.00 93.62 422 SER A C 1
ATOM 3250 O O . SER A 1 422 ? -23.019 14.185 7.365 1.00 93.62 422 SER A O 1
ATOM 3252 N N . VAL A 1 423 ? -23.985 14.275 5.346 1.00 93.19 423 VAL A N 1
ATOM 3253 C CA . VAL A 1 423 ? -24.959 15.328 5.679 1.00 93.19 423 VAL A CA 1
ATOM 3254 C C . VAL A 1 423 ? -26.272 14.721 6.192 1.00 93.19 423 VAL A C 1
ATOM 3256 O O . VAL A 1 423 ? -26.960 15.341 6.999 1.00 93.19 423 VAL A O 1
ATOM 3259 N N . ASP A 1 424 ? -26.597 13.495 5.773 1.00 91.38 424 ASP A N 1
ATOM 3260 C CA . ASP A 1 424 ? -27.784 12.778 6.239 1.00 91.38 424 ASP A CA 1
ATOM 3261 C C . ASP A 1 424 ? -27.586 12.289 7.680 1.00 91.38 424 ASP A C 1
ATOM 3263 O O . ASP A 1 424 ? -26.483 11.883 8.065 1.00 91.38 424 ASP A O 1
ATOM 3267 N N . SER A 1 425 ? -28.663 12.274 8.471 1.00 92.12 425 SER A N 1
ATOM 3268 C CA . SER A 1 425 ? -28.585 11.810 9.857 1.00 92.12 425 SER A CA 1
ATOM 3269 C C . SER A 1 425 ? -28.241 10.312 9.938 1.00 92.12 425 SER A C 1
ATOM 3271 O O . SER A 1 425 ? -28.625 9.531 9.050 1.00 92.12 425 SER A O 1
ATOM 3273 N N . PRO A 1 426 ? -27.545 9.865 11.002 1.00 91.69 426 PRO A N 1
ATOM 3274 C CA . PRO A 1 426 ? -27.152 8.466 11.146 1.00 91.69 426 PRO A CA 1
ATOM 3275 C C . PRO A 1 426 ? -28.335 7.488 11.071 1.00 91.69 426 PRO A C 1
ATOM 3277 O O . PRO A 1 426 ? -28.203 6.413 10.490 1.00 91.69 426 PRO A O 1
ATOM 3280 N N . GLU A 1 427 ? -29.513 7.868 11.573 1.00 89.88 427 GLU A N 1
ATOM 3281 C CA . GLU A 1 427 ? -30.727 7.036 11.598 1.00 89.88 427 GLU A CA 1
ATOM 3282 C C . GLU A 1 427 ? -31.189 6.678 10.187 1.00 89.88 427 GLU A C 1
ATOM 3284 O O . GLU A 1 427 ? -31.520 5.521 9.919 1.00 89.88 427 GLU A O 1
ATOM 3289 N N . VAL A 1 428 ? -31.170 7.655 9.273 1.00 88.50 428 VAL A N 1
ATOM 3290 C CA . VAL A 1 428 ? -31.524 7.454 7.863 1.00 88.50 428 VAL A CA 1
ATOM 3291 C C . VAL A 1 428 ? -30.515 6.516 7.208 1.00 88.50 428 VAL A C 1
ATOM 3293 O O . VAL A 1 428 ? -30.893 5.600 6.475 1.00 88.50 428 VAL A O 1
ATOM 3296 N N . LEU A 1 429 ? -29.227 6.696 7.495 1.00 87.25 429 LEU A N 1
ATOM 3297 C CA . LEU A 1 429 ? -28.152 5.899 6.905 1.00 87.25 429 LEU A CA 1
ATOM 3298 C C . LEU A 1 429 ? -28.147 4.455 7.405 1.00 87.25 429 LEU A C 1
ATOM 3300 O O . LEU A 1 429 ? -27.855 3.544 6.632 1.00 87.25 429 LEU A O 1
ATOM 3304 N N . TYR A 1 430 ? -28.548 4.218 8.653 1.00 87.25 430 TYR A N 1
ATOM 3305 C CA . TYR A 1 430 ? -28.669 2.876 9.217 1.00 87.25 430 TYR A CA 1
ATOM 3306 C C . TYR A 1 430 ? -29.743 2.007 8.546 1.00 87.25 430 TYR A C 1
ATOM 3308 O O . TYR A 1 430 ? -29.732 0.790 8.742 1.00 87.25 430 TYR A O 1
ATOM 3316 N N . THR A 1 431 ? -30.657 2.596 7.766 1.00 85.50 431 THR A N 1
ATOM 3317 C CA . THR A 1 431 ? -31.643 1.849 6.960 1.00 85.50 431 THR A CA 1
ATOM 3318 C C . THR A 1 431 ? -31.071 1.327 5.639 1.00 85.50 431 THR A C 1
ATOM 3320 O O . THR A 1 431 ? -31.668 0.457 5.007 1.00 85.50 431 THR A O 1
ATOM 3323 N N . LYS A 1 432 ? -29.907 1.836 5.220 1.00 84.56 432 LYS A N 1
ATOM 3324 C CA . LYS A 1 432 ? -29.231 1.493 3.964 1.00 84.56 432 LYS A CA 1
ATOM 3325 C C . LYS A 1 432 ? -28.022 0.594 4.234 1.00 84.56 432 LYS A C 1
ATOM 3327 O O . LYS A 1 432 ? -27.536 0.504 5.361 1.00 84.56 432 LYS A O 1
ATOM 3332 N N . ALA A 1 433 ? -27.507 -0.063 3.195 1.00 81.69 433 ALA A N 1
ATOM 3333 C CA . ALA A 1 433 ? -26.256 -0.820 3.289 1.00 81.69 433 ALA A CA 1
ATOM 3334 C C . ALA A 1 433 ? -25.071 0.111 3.642 1.00 81.69 433 ALA A C 1
ATOM 3336 O O . ALA A 1 433 ? -25.056 1.261 3.192 1.00 81.69 433 ALA A O 1
ATOM 3337 N N . PRO A 1 434 ? -24.081 -0.356 4.427 1.00 79.38 434 PRO A N 1
ATOM 3338 C CA . PRO A 1 434 ? -22.951 0.475 4.827 1.00 79.38 434 PRO A CA 1
ATOM 3339 C C . PRO A 1 434 ? -22.110 0.842 3.602 1.00 79.38 434 PRO A C 1
ATOM 3341 O O . PRO A 1 434 ? -21.704 -0.027 2.831 1.00 79.38 434 PRO A O 1
ATOM 3344 N N . ASN A 1 435 ? -21.831 2.133 3.429 1.00 76.62 435 ASN A N 1
ATOM 3345 C CA . ASN A 1 435 ? -21.027 2.646 2.326 1.00 76.62 435 ASN A CA 1
ATOM 3346 C C . ASN A 1 435 ? -20.082 3.732 2.850 1.00 76.62 435 ASN A C 1
ATOM 3348 O O . ASN A 1 435 ? -20.541 4.795 3.254 1.00 76.62 435 ASN A O 1
ATOM 3352 N N . LYS A 1 436 ? -18.775 3.447 2.845 1.00 79.44 436 LYS A N 1
ATOM 3353 C CA . LYS A 1 436 ? -17.706 4.361 3.293 1.00 79.44 436 LYS A CA 1
ATOM 3354 C C . LYS A 1 436 ? -16.876 4.934 2.136 1.00 79.44 436 LYS A C 1
ATOM 3356 O O . LYS A 1 436 ? -15.816 5.514 2.369 1.00 79.44 436 LYS A O 1
ATOM 3361 N N . SER A 1 437 ? -17.314 4.740 0.890 1.00 78.50 437 SER A N 1
ATOM 3362 C CA . SER A 1 437 ? -16.568 5.208 -0.284 1.00 78.50 437 SER A CA 1
ATOM 3363 C C . SER A 1 437 ? -16.429 6.734 -0.295 1.00 78.50 437 SER A C 1
ATOM 3365 O O . SER A 1 437 ? -17.353 7.459 0.075 1.00 78.50 437 SER A O 1
ATOM 3367 N N . PHE A 1 438 ? -15.278 7.228 -0.762 1.00 74.81 438 PHE A N 1
ATOM 3368 C CA . PHE A 1 438 ? -14.958 8.661 -0.770 1.00 74.81 438 PHE A CA 1
ATOM 3369 C C . PHE A 1 438 ? -16.006 9.502 -1.524 1.00 74.81 438 PHE A C 1
ATOM 3371 O O . PHE A 1 438 ? -16.338 10.601 -1.101 1.00 74.81 438 PHE A O 1
ATOM 3378 N N . ALA A 1 439 ? -16.609 8.960 -2.591 1.00 75.31 439 ALA A N 1
ATOM 3379 C CA . ALA A 1 439 ? -17.635 9.646 -3.386 1.00 75.31 439 ALA A CA 1
ATOM 3380 C C . ALA A 1 439 ? -18.940 9.950 -2.617 1.00 75.31 439 ALA A C 1
ATOM 3382 O O . ALA A 1 439 ? -19.697 10.848 -3.004 1.00 75.31 439 ALA A O 1
ATOM 3383 N N . HIS A 1 440 ? -19.215 9.194 -1.550 1.00 79.62 440 HIS A N 1
ATOM 3384 C CA . HIS A 1 440 ? -20.395 9.362 -0.703 1.00 79.62 440 HIS A CA 1
ATOM 3385 C C . HIS A 1 440 ? -20.117 10.157 0.576 1.00 79.62 440 HIS A C 1
ATOM 3387 O O . HIS A 1 440 ? -21.073 10.560 1.238 1.00 79.62 440 HIS A O 1
ATOM 3393 N N . GLN A 1 441 ? -18.847 10.427 0.896 1.00 85.19 441 GLN A N 1
ATOM 3394 C CA . GLN A 1 441 ? -18.494 11.282 2.022 1.00 85.19 441 GLN A CA 1
ATOM 3395 C C . GLN A 1 441 ? -18.753 12.742 1.665 1.00 85.19 441 GLN A C 1
ATOM 3397 O O . GLN A 1 441 ? -18.252 13.237 0.655 1.00 85.19 441 GLN A O 1
ATOM 3402 N N . ARG A 1 442 ? -19.588 13.419 2.457 1.00 90.44 442 ARG A N 1
ATOM 3403 C CA . ARG A 1 442 ? -19.995 14.807 2.203 1.00 90.44 442 ARG A CA 1
ATOM 3404 C C . ARG A 1 442 ? -20.225 15.552 3.506 1.00 90.44 442 ARG A C 1
ATOM 3406 O O . ARG A 1 442 ? -20.840 15.011 4.420 1.00 90.44 442 ARG A O 1
ATOM 3413 N N . LEU A 1 443 ? -19.784 16.804 3.537 1.00 92.88 443 LEU A N 1
ATOM 3414 C CA . LEU A 1 443 ? -20.061 17.780 4.588 1.00 92.88 443 LEU A CA 1
ATOM 3415 C C . LEU A 1 443 ? -20.505 19.097 3.951 1.00 92.88 443 LEU A C 1
ATOM 3417 O O . LEU A 1 443 ? -20.086 19.423 2.836 1.00 92.88 443 LEU A O 1
ATOM 3421 N N . ASP A 1 444 ? -21.316 19.864 4.672 1.00 93.69 444 ASP A N 1
ATOM 3422 C CA . ASP A 1 444 ? -21.667 21.226 4.288 1.00 93.69 444 ASP A CA 1
ATOM 3423 C C . ASP A 1 444 ? -20.451 22.163 4.328 1.00 93.69 444 ASP A C 1
ATOM 3425 O O . ASP A 1 444 ? -19.433 21.901 4.972 1.00 93.69 444 ASP A O 1
ATOM 3429 N N . SER A 1 445 ? -20.579 23.308 3.650 1.00 91.31 445 SER A N 1
ATOM 3430 C CA . SER A 1 445 ? -19.544 24.346 3.625 1.00 91.31 445 SER A CA 1
ATOM 3431 C C . SER A 1 445 ? -19.147 24.790 5.037 1.00 91.31 445 SER A C 1
ATOM 3433 O O . SER A 1 445 ? -19.993 25.195 5.843 1.00 91.31 445 SER A O 1
ATOM 3435 N N . VAL A 1 446 ? -17.837 24.744 5.286 1.00 94.25 446 VAL A N 1
ATOM 3436 C CA . VAL A 1 446 ? -17.183 25.193 6.517 1.00 94.25 446 VAL A CA 1
ATOM 3437 C C . VAL A 1 446 ? -16.733 26.642 6.367 1.00 94.25 446 VAL A C 1
ATOM 3439 O O . VAL A 1 446 ? -16.244 27.051 5.315 1.00 94.25 446 VAL A O 1
ATOM 3442 N N . GLU A 1 447 ? -16.898 27.412 7.435 1.00 94.31 447 GLU A N 1
ATOM 3443 C CA . GLU A 1 447 ? -16.283 28.725 7.611 1.00 94.31 447 GLU A CA 1
ATOM 3444 C C . GLU A 1 447 ? -15.076 28.558 8.530 1.00 94.31 447 GLU A C 1
ATOM 3446 O O . GLU A 1 447 ? -15.230 28.114 9.665 1.00 94.31 447 GLU A O 1
ATOM 3451 N N . TRP A 1 448 ? -13.895 28.870 8.015 1.00 94.75 448 TRP A N 1
ATOM 3452 C CA . TRP A 1 448 ? -12.610 28.678 8.679 1.00 94.75 448 TRP A CA 1
ATOM 3453 C C . TRP A 1 448 ? -12.190 29.933 9.459 1.00 94.75 448 TRP A C 1
ATOM 3455 O O . TRP A 1 448 ? -12.759 31.014 9.246 1.00 94.75 448 TRP A O 1
ATOM 3465 N N . PRO A 1 449 ? -11.167 29.836 10.330 1.00 94.00 449 PRO A N 1
ATOM 3466 C CA . PRO A 1 449 ? -10.563 31.003 10.965 1.00 94.00 449 PRO A CA 1
ATOM 3467 C C . PRO A 1 449 ? -10.217 32.091 9.933 1.00 94.00 449 PRO A C 1
ATOM 3469 O O . PRO A 1 449 ? -9.840 31.803 8.796 1.00 94.00 449 PRO A O 1
ATOM 3472 N N . GLY A 1 450 ? -10.420 33.359 10.296 1.00 87.94 450 GLY A N 1
ATOM 3473 C CA . GLY A 1 450 ? -10.341 34.491 9.362 1.00 87.94 450 GLY A CA 1
ATOM 3474 C C . GLY A 1 450 ? -11.587 34.732 8.490 1.00 87.94 450 GLY A C 1
ATOM 3475 O O . GLY A 1 450 ? -11.576 35.663 7.690 1.00 87.94 450 GLY A O 1
ATOM 3476 N N . GLY A 1 451 ? -12.663 33.945 8.639 1.00 88.00 451 GLY A N 1
ATOM 3477 C CA . GLY A 1 451 ? -13.962 34.192 7.987 1.00 88.00 451 GLY A CA 1
ATOM 3478 C C . GLY A 1 451 ? -14.044 33.756 6.519 1.00 88.00 451 GLY A C 1
ATOM 3479 O O . GLY A 1 451 ? -14.918 34.208 5.779 1.00 88.00 451 GLY A O 1
ATOM 3480 N N . THR A 1 452 ? -13.131 32.891 6.072 1.00 89.75 452 THR A N 1
ATOM 3481 C CA . THR A 1 452 ? -13.112 32.356 4.702 1.00 89.75 452 THR A CA 1
ATOM 3482 C C . THR A 1 452 ? -13.880 31.040 4.597 1.00 89.75 452 THR A C 1
ATOM 3484 O O . THR A 1 452 ? -13.861 30.219 5.511 1.00 89.75 452 THR A O 1
ATOM 3487 N N . ARG A 1 453 ? -14.530 30.802 3.453 1.00 90.94 453 ARG A N 1
ATOM 3488 C CA . ARG A 1 453 ? -15.147 29.503 3.112 1.00 90.94 453 ARG A CA 1
ATOM 3489 C C . ARG A 1 453 ? -14.254 28.618 2.244 1.00 90.94 453 ARG A C 1
ATOM 3491 O O . ARG A 1 453 ? -14.625 27.492 1.924 1.00 90.94 453 ARG A O 1
ATOM 3498 N N . ILE A 1 454 ? -13.096 29.132 1.833 1.00 89.25 454 ILE A N 1
ATOM 3499 C CA . ILE A 1 454 ? -12.116 28.382 1.049 1.00 89.25 454 ILE A CA 1
ATOM 3500 C C . ILE A 1 454 ? -11.342 27.488 2.013 1.00 89.25 454 ILE A C 1
ATOM 3502 O O . ILE A 1 454 ? -10.741 27.992 2.961 1.00 89.25 454 ILE A O 1
ATOM 3506 N N . THR A 1 455 ? -11.353 26.179 1.762 1.00 90.81 455 THR A N 1
ATOM 3507 C CA . THR A 1 455 ? -10.596 25.202 2.551 1.00 90.81 455 THR A CA 1
ATOM 3508 C C . THR A 1 455 ? -9.112 25.569 2.568 1.00 90.81 455 THR A C 1
ATOM 3510 O O . THR A 1 455 ? -8.500 25.655 1.499 1.00 90.81 455 THR A O 1
ATOM 3513 N N . PRO A 1 456 ? -8.511 25.791 3.752 1.00 91.50 456 PRO A N 1
ATOM 3514 C CA . PRO A 1 456 ? -7.087 26.041 3.855 1.00 91.50 456 PRO A CA 1
ATOM 3515 C C . PRO A 1 456 ? -6.288 24.864 3.303 1.00 91.50 456 PRO A C 1
ATOM 3517 O O . PRO A 1 456 ? -6.650 23.705 3.495 1.00 91.50 456 PRO A O 1
ATOM 3520 N N . ARG A 1 457 ? -5.138 25.154 2.692 1.00 86.44 457 ARG A N 1
ATOM 3521 C CA . ARG A 1 457 ? -4.210 24.125 2.195 1.00 86.44 457 ARG A CA 1
ATOM 3522 C C . ARG A 1 457 ? -3.682 23.201 3.307 1.00 86.44 457 ARG A C 1
ATOM 3524 O O . ARG A 1 457 ? -3.171 22.127 3.023 1.00 86.44 457 ARG A O 1
ATOM 3531 N N . GLY A 1 458 ? -3.765 23.631 4.567 1.00 86.56 458 GLY A N 1
ATOM 3532 C CA . GLY A 1 458 ? -3.317 22.863 5.732 1.00 86.56 458 GLY A CA 1
ATOM 3533 C C . GLY A 1 458 ? -1.813 22.943 6.007 1.00 86.56 458 GLY A C 1
ATOM 3534 O O . GLY A 1 458 ? -1.367 22.489 7.056 1.00 86.56 458 GLY A O 1
ATOM 3535 N N . TRP A 1 459 ? -1.031 23.573 5.127 1.00 86.50 459 TRP A N 1
ATOM 3536 C CA . TRP A 1 459 ? 0.395 23.819 5.337 1.00 86.50 459 TRP A CA 1
ATOM 3537 C C . TRP A 1 459 ? 0.867 25.123 4.684 1.00 86.50 459 TRP A C 1
ATOM 3539 O O . TRP A 1 459 ? 0.320 25.576 3.670 1.00 86.50 459 TRP A O 1
ATOM 3549 N N . VAL A 1 460 ? 1.928 25.710 5.230 1.00 84.56 460 VAL A N 1
ATOM 3550 C CA . VAL A 1 460 ? 2.651 26.867 4.685 1.00 84.56 460 VAL A CA 1
ATOM 3551 C C . VAL A 1 460 ? 4.154 26.607 4.691 1.00 84.56 460 VAL A C 1
ATOM 3553 O O . VAL A 1 460 ? 4.639 25.741 5.414 1.00 84.56 460 VAL A O 1
ATOM 3556 N N . PHE A 1 461 ? 4.906 27.352 3.879 1.00 76.88 461 PHE A N 1
ATOM 3557 C CA . PHE A 1 461 ? 6.361 27.360 4.018 1.00 76.88 461 PHE A CA 1
ATOM 3558 C C . PHE A 1 461 ? 6.732 27.883 5.407 1.00 76.88 461 PHE A C 1
ATOM 3560 O O . PHE A 1 461 ? 6.041 28.753 5.936 1.00 76.88 461 PHE A O 1
ATOM 3567 N N . ARG A 1 462 ? 7.826 27.373 5.983 1.00 71.00 462 ARG A N 1
ATOM 3568 C CA . ARG A 1 462 ? 8.307 27.831 7.294 1.00 71.00 462 ARG A CA 1
ATOM 3569 C C . ARG A 1 462 ? 8.443 29.351 7.303 1.00 71.00 462 ARG A C 1
ATOM 3571 O O . ARG A 1 462 ? 9.100 29.920 6.425 1.00 71.00 462 ARG A O 1
ATOM 3578 N N . ASP A 1 463 ? 7.822 29.979 8.295 1.00 61.97 463 ASP A N 1
ATOM 3579 C CA . ASP A 1 463 ? 7.725 31.432 8.447 1.00 61.97 463 ASP A CA 1
ATOM 3580 C C . ASP A 1 463 ? 9.047 32.031 8.965 1.00 61.97 463 ASP A C 1
ATOM 3582 O O . ASP A 1 463 ? 9.151 32.584 10.055 1.00 61.97 463 ASP A O 1
ATOM 3586 N N . ASN A 1 464 ? 10.110 31.843 8.179 1.00 59.44 464 ASN A N 1
ATOM 3587 C CA . ASN A 1 464 ? 11.476 32.264 8.495 1.00 59.44 464 ASN A CA 1
ATOM 3588 C C . ASN A 1 464 ? 11.987 33.305 7.479 1.00 59.44 464 ASN A C 1
ATOM 3590 O O . ASN A 1 464 ? 13.175 33.625 7.472 1.00 59.44 464 ASN A O 1
ATOM 3594 N N . GLY A 1 465 ? 11.146 33.744 6.528 1.00 59.62 465 GLY A N 1
ATOM 3595 C CA . GLY A 1 465 ? 11.543 34.609 5.403 1.00 59.62 465 GLY A CA 1
ATOM 3596 C C . GLY A 1 465 ? 12.529 33.966 4.411 1.00 59.62 465 GLY A C 1
ATOM 3597 O O . GLY A 1 465 ? 13.081 34.639 3.536 1.00 59.62 465 GLY A O 1
ATOM 3598 N N . ARG A 1 466 ? 12.785 32.657 4.530 1.00 70.38 466 ARG A N 1
ATOM 3599 C CA . ARG A 1 466 ? 13.802 31.940 3.753 1.00 70.38 466 ARG A CA 1
ATOM 3600 C C . ARG A 1 466 ? 13.240 31.489 2.404 1.00 70.38 466 ARG A C 1
ATOM 3602 O O . ARG A 1 466 ? 12.339 30.662 2.348 1.00 70.38 466 ARG A O 1
ATOM 3609 N N . LYS A 1 467 ? 13.823 31.986 1.308 1.00 84.25 467 LYS A N 1
ATOM 3610 C CA . LYS A 1 467 ? 13.554 31.475 -0.050 1.00 84.25 467 LYS A CA 1
ATOM 3611 C C . LYS A 1 467 ? 14.051 30.031 -0.182 1.00 84.25 467 LYS A C 1
ATOM 3613 O O . LYS A 1 467 ? 15.147 29.734 0.303 1.00 84.25 467 LYS A O 1
ATOM 3618 N N . LEU A 1 468 ? 13.306 29.186 -0.898 1.00 88.19 468 LEU A N 1
ATOM 3619 C CA . LEU A 1 468 ? 13.722 27.818 -1.216 1.00 88.19 468 LEU A CA 1
ATOM 3620 C C . LEU A 1 468 ? 15.057 27.828 -1.970 1.00 88.19 468 LEU A C 1
ATOM 3622 O O . LEU A 1 468 ? 15.236 28.566 -2.943 1.00 88.19 468 LEU A O 1
ATOM 3626 N N . ARG A 1 469 ? 16.000 27.013 -1.510 1.00 92.56 469 ARG A N 1
ATOM 3627 C CA . ARG A 1 469 ? 17.313 26.800 -2.118 1.00 92.56 469 ARG A CA 1
ATOM 3628 C C . ARG A 1 469 ? 17.195 25.687 -3.145 1.00 92.56 469 ARG A C 1
ATOM 3630 O O . ARG A 1 469 ? 17.173 24.514 -2.781 1.00 92.56 469 ARG A O 1
ATOM 3637 N N . ILE A 1 470 ? 17.126 26.060 -4.413 1.00 94.56 470 ILE A N 1
ATOM 3638 C CA . ILE A 1 470 ? 17.014 25.099 -5.505 1.00 94.56 470 ILE A CA 1
ATOM 3639 C C . ILE A 1 470 ? 18.406 24.815 -6.056 1.00 94.56 470 ILE A C 1
ATOM 3641 O O . ILE A 1 470 ? 19.028 25.707 -6.634 1.00 94.56 470 ILE A O 1
ATOM 3645 N N . GLY A 1 471 ? 18.886 23.587 -5.877 1.00 94.56 471 GLY A N 1
ATOM 3646 C CA . GLY A 1 471 ? 20.143 23.122 -6.455 1.00 94.56 471 GLY A CA 1
ATOM 3647 C C . GLY A 1 471 ? 20.011 22.922 -7.964 1.00 94.56 471 GLY A C 1
ATOM 3648 O O . GLY A 1 471 ? 19.048 22.312 -8.429 1.00 94.56 471 GLY A O 1
ATOM 3649 N N . VAL A 1 472 ? 20.961 23.443 -8.738 1.00 94.19 472 VAL A N 1
ATOM 3650 C CA . VAL A 1 472 ? 20.950 23.378 -10.206 1.00 94.19 472 VAL A CA 1
ATOM 3651 C C . VAL A 1 472 ? 22.331 22.960 -10.719 1.00 94.19 472 VAL A C 1
ATOM 3653 O O . VAL A 1 472 ? 23.322 23.573 -10.318 1.00 94.19 472 VAL A O 1
ATOM 3656 N N . PRO A 1 473 ? 22.449 21.947 -11.598 1.00 92.25 473 PRO A N 1
ATOM 3657 C CA . PRO A 1 473 ? 23.750 21.465 -12.055 1.00 92.25 473 PRO A CA 1
ATOM 3658 C C . PRO A 1 473 ? 24.466 22.508 -12.928 1.00 92.25 473 PRO A C 1
ATOM 3660 O O . PRO A 1 473 ? 23.931 22.991 -13.926 1.00 92.25 473 PRO A O 1
ATOM 3663 N N . LYS A 1 474 ? 25.712 22.840 -12.579 1.00 90.19 474 LYS A N 1
ATOM 3664 C CA . LYS A 1 474 ? 26.594 23.715 -13.360 1.00 90.19 474 LYS A CA 1
ATOM 3665 C C . LYS A 1 474 ? 27.290 22.900 -14.451 1.00 90.19 474 LYS A C 1
ATOM 3667 O O . LYS A 1 474 ? 28.426 22.463 -14.285 1.00 90.19 474 LYS A O 1
ATOM 3672 N N . ARG A 1 475 ? 26.588 22.666 -15.561 1.00 86.62 475 ARG A N 1
ATOM 3673 C CA . ARG A 1 475 ? 27.097 21.847 -16.672 1.00 86.62 475 ARG A CA 1
ATOM 3674 C C . ARG A 1 475 ? 28.175 22.552 -17.495 1.00 86.62 475 ARG A C 1
ATOM 3676 O O . ARG A 1 475 ? 28.110 23.758 -17.739 1.00 86.62 475 ARG A O 1
ATOM 3683 N N . VAL A 1 476 ? 29.126 21.761 -17.995 1.00 85.19 476 VAL A N 1
ATOM 3684 C CA . VAL A 1 476 ? 30.154 22.206 -18.954 1.00 85.19 476 VAL A CA 1
ATOM 3685 C C . VAL A 1 476 ? 29.784 21.803 -20.384 1.00 85.19 476 VAL A C 1
ATOM 3687 O O . VAL A 1 476 ? 30.019 22.571 -21.317 1.00 85.19 476 VAL A O 1
ATOM 3690 N N . SER A 1 477 ? 29.115 20.658 -20.542 1.00 84.50 477 SER A N 1
ATOM 3691 C CA . SER A 1 477 ? 28.587 20.141 -21.813 1.00 84.50 477 SER A CA 1
ATOM 3692 C C . SER A 1 477 ? 27.067 20.288 -21.921 1.00 84.50 477 SER A C 1
ATOM 3694 O O . SER A 1 477 ? 26.374 20.363 -20.905 1.00 84.50 477 SER A O 1
ATOM 3696 N N . TYR A 1 478 ? 26.548 20.316 -23.155 1.00 86.06 478 TYR A N 1
ATOM 3697 C CA . TYR A 1 478 ? 25.114 20.451 -23.447 1.00 86.06 478 TYR A CA 1
ATOM 3698 C C . TYR A 1 478 ? 24.439 21.625 -22.700 1.00 86.06 478 TYR A C 1
ATOM 3700 O O . TYR A 1 478 ? 23.380 21.492 -22.087 1.00 86.06 478 TYR A O 1
ATOM 3708 N N . LYS A 1 479 ? 25.060 22.814 -22.774 1.00 86.69 479 LYS A N 1
ATOM 3709 C CA . LYS A 1 479 ? 24.652 24.051 -22.070 1.00 86.69 479 LYS A CA 1
ATOM 3710 C C . LYS A 1 479 ? 23.227 24.539 -22.389 1.00 86.69 479 LYS A C 1
ATOM 3712 O O . LYS A 1 479 ? 22.699 25.390 -21.674 1.00 86.69 479 LYS A O 1
ATOM 3717 N N . ASN A 1 480 ? 22.600 23.998 -23.434 1.00 87.00 480 ASN A N 1
ATOM 3718 C CA . ASN A 1 480 ? 21.211 24.256 -23.818 1.00 87.00 480 ASN A CA 1
ATOM 3719 C C . ASN A 1 480 ? 20.209 23.786 -22.747 1.00 87.00 480 ASN A C 1
ATOM 3721 O O . ASN A 1 480 ? 19.138 24.379 -22.613 1.00 87.00 480 ASN A O 1
ATOM 3725 N N . PHE A 1 481 ? 20.539 22.744 -21.975 1.00 89.12 481 PHE A N 1
ATOM 3726 C CA . PHE A 1 481 ? 19.641 22.218 -20.942 1.00 89.12 481 PHE A CA 1
ATOM 3727 C C . PHE A 1 481 ? 19.692 23.039 -19.655 1.00 89.12 481 PHE A C 1
ATOM 3729 O O . PHE A 1 481 ? 18.643 23.427 -19.134 1.00 89.12 481 PHE A O 1
ATOM 3736 N N . VAL A 1 482 ? 20.902 23.359 -19.186 1.00 90.38 482 VAL A N 1
ATOM 3737 C CA . VAL A 1 482 ? 21.154 24.204 -18.014 1.00 90.38 482 VAL A CA 1
ATOM 3738 C C . VAL A 1 482 ? 22.484 24.941 -18.190 1.00 90.38 482 VAL A C 1
ATOM 3740 O O . VAL A 1 482 ? 23.524 24.317 -18.397 1.00 90.38 482 VAL A O 1
ATOM 3743 N N . SER A 1 483 ? 22.476 26.268 -18.073 1.00 85.62 483 SER A N 1
ATOM 3744 C CA . SER A 1 483 ? 23.695 27.079 -18.048 1.00 85.62 483 SER A CA 1
ATOM 3745 C C . SER A 1 483 ? 23.517 28.417 -17.326 1.00 85.62 483 SER A C 1
ATOM 3747 O O . SER A 1 483 ? 22.422 28.980 -17.223 1.00 85.62 483 SER A O 1
ATOM 3749 N N . GLN A 1 484 ? 24.628 28.939 -16.811 1.00 85.69 484 GLN A N 1
ATOM 3750 C CA . GLN A 1 484 ? 24.704 30.265 -16.203 1.00 85.69 484 GLN A CA 1
ATOM 3751 C C . GLN A 1 484 ? 24.955 31.326 -17.280 1.00 85.69 484 GLN A C 1
ATOM 3753 O O . GLN A 1 484 ? 25.748 31.108 -18.196 1.00 85.69 484 GLN A O 1
ATOM 3758 N N . ILE A 1 485 ? 24.299 32.481 -17.165 1.00 81.25 485 ILE A N 1
ATOM 3759 C CA . ILE A 1 485 ? 24.602 33.649 -17.998 1.00 81.25 485 ILE A CA 1
ATOM 3760 C C . ILE A 1 485 ? 25.875 34.306 -17.453 1.00 81.25 485 ILE A C 1
ATOM 3762 O O . ILE A 1 485 ? 25.907 34.736 -16.298 1.00 81.25 485 ILE A O 1
ATOM 3766 N N . ASN A 1 486 ? 26.918 34.383 -18.284 1.00 72.88 486 ASN A N 1
ATOM 3767 C CA . ASN A 1 486 ? 28.221 34.937 -17.909 1.00 72.88 486 ASN A CA 1
ATOM 3768 C C . ASN A 1 486 ? 28.082 36.321 -17.250 1.00 72.88 486 ASN A C 1
ATOM 3770 O O . ASN A 1 486 ? 27.466 37.221 -17.816 1.00 72.88 486 ASN A O 1
ATOM 3774 N N . GLY A 1 487 ? 28.671 36.485 -16.062 1.00 66.06 487 GLY A N 1
ATOM 3775 C CA . GLY A 1 487 ? 28.650 37.744 -15.306 1.00 66.06 487 GLY A CA 1
ATOM 3776 C C . GLY A 1 487 ? 27.408 37.976 -14.436 1.00 66.06 487 GLY A C 1
ATOM 3777 O O . GLY A 1 487 ? 27.314 39.027 -13.811 1.00 66.06 487 GLY A O 1
ATOM 3778 N N . THR A 1 488 ? 26.471 37.020 -14.354 1.00 75.06 488 THR A N 1
ATOM 3779 C CA . THR A 1 488 ? 25.291 37.100 -13.469 1.00 75.06 488 THR A CA 1
ATOM 3780 C C . THR A 1 488 ? 25.027 35.777 -12.742 1.00 75.06 488 THR A C 1
ATOM 3782 O O . THR A 1 488 ? 25.416 34.709 -13.213 1.00 75.06 488 THR A O 1
ATOM 3785 N N . ASP A 1 489 ? 24.273 35.815 -11.641 1.00 69.44 489 ASP A N 1
ATOM 3786 C CA . ASP A 1 489 ? 23.750 34.610 -10.967 1.00 69.44 489 ASP A CA 1
ATOM 3787 C C . ASP A 1 489 ? 22.502 34.026 -11.665 1.00 69.44 489 ASP A C 1
ATOM 3789 O O . ASP A 1 489 ? 21.814 33.150 -11.133 1.00 69.44 489 ASP A O 1
ATOM 3793 N N . MET A 1 490 ? 22.159 34.517 -12.863 1.00 81.88 490 MET A N 1
ATOM 3794 C CA . MET A 1 490 ? 20.972 34.072 -13.583 1.00 81.88 490 MET A CA 1
ATOM 3795 C C . MET A 1 490 ? 21.243 32.767 -14.330 1.00 81.88 490 MET A C 1
ATOM 3797 O O . MET A 1 490 ? 22.164 32.655 -15.141 1.00 81.88 490 MET A O 1
ATOM 3801 N N . VAL A 1 491 ? 20.376 31.785 -14.086 1.00 89.06 491 VAL A N 1
ATOM 3802 C CA . VAL A 1 491 ? 20.397 30.489 -14.769 1.00 89.06 491 VAL A CA 1
ATOM 3803 C C . VAL A 1 491 ? 19.319 30.447 -15.854 1.00 89.06 491 VAL A C 1
ATOM 3805 O O . VAL A 1 491 ? 18.213 30.982 -15.682 1.00 89.06 491 VAL A O 1
ATOM 3808 N N . HIS A 1 492 ? 19.644 29.815 -16.978 1.00 90.44 492 HIS A N 1
ATOM 3809 C CA . HIS A 1 492 ? 18.758 29.601 -18.119 1.00 90.44 492 HIS A CA 1
ATOM 3810 C C . HIS A 1 492 ? 18.989 28.216 -18.738 1.00 90.44 492 HIS A C 1
ATOM 3812 O O . HIS A 1 492 ? 19.927 27.512 -18.370 1.00 90.44 492 HIS A O 1
ATOM 3818 N N . GLY A 1 493 ? 18.102 27.816 -19.646 1.00 91.50 493 GLY A N 1
ATOM 3819 C CA . GLY A 1 493 ? 18.133 26.511 -20.304 1.00 91.50 493 GLY A CA 1
ATOM 3820 C C . GLY A 1 493 ? 16.757 25.854 -20.323 1.00 91.50 493 GLY A C 1
ATOM 3821 O O . GLY A 1 493 ? 15.823 26.328 -19.666 1.00 91.50 493 GLY A O 1
ATOM 3822 N N . TYR A 1 494 ? 16.636 24.761 -21.073 1.00 93.38 494 TYR A N 1
ATOM 3823 C CA . TYR A 1 494 ? 15.398 23.992 -21.210 1.00 93.38 494 TYR A CA 1
ATOM 3824 C C . TYR A 1 494 ? 14.774 23.629 -19.851 1.00 93.38 494 TYR A C 1
ATOM 3826 O O . TYR A 1 494 ? 13.620 23.977 -19.595 1.00 93.38 494 TYR A O 1
ATOM 3834 N N . CYS A 1 495 ? 15.542 23.023 -18.939 1.00 94.50 495 CYS A N 1
ATOM 3835 C CA . CYS A 1 495 ? 15.017 22.531 -17.659 1.00 94.50 495 CYS A CA 1
ATOM 3836 C C . CYS A 1 495 ? 14.548 23.679 -16.744 1.00 94.50 495 CYS A C 1
ATOM 3838 O O . CYS A 1 495 ? 13.585 23.538 -15.989 1.00 94.50 495 CYS A O 1
ATOM 3840 N N . ILE A 1 496 ? 15.193 24.846 -16.847 1.00 94.81 496 ILE A N 1
ATOM 3841 C CA . ILE A 1 496 ? 14.845 26.047 -16.076 1.00 94.81 496 ILE A CA 1
ATOM 3842 C C . ILE A 1 496 ? 13.563 26.695 -16.603 1.00 94.81 496 ILE A C 1
ATOM 3844 O O . ILE A 1 496 ? 12.730 27.137 -15.809 1.00 94.81 496 ILE A O 1
ATOM 3848 N N . ASP A 1 497 ? 13.382 26.745 -17.924 1.00 94.69 497 ASP A N 1
ATOM 3849 C CA . ASP A 1 497 ? 12.152 27.253 -18.534 1.00 94.69 497 ASP A CA 1
ATOM 3850 C C . ASP A 1 497 ? 10.952 26.357 -18.182 1.00 94.69 497 ASP A C 1
ATOM 3852 O O . ASP A 1 497 ? 9.894 26.886 -17.830 1.00 94.69 497 ASP A O 1
ATOM 3856 N N . VAL A 1 498 ? 11.129 25.027 -18.181 1.00 95.25 498 VAL A N 1
ATOM 3857 C CA . VAL A 1 498 ? 10.103 24.068 -17.727 1.00 95.25 498 VAL A CA 1
ATOM 3858 C C . VAL A 1 498 ? 9.747 24.306 -16.256 1.00 95.25 498 VAL A C 1
ATOM 3860 O O . VAL A 1 498 ? 8.571 24.458 -15.927 1.00 95.25 498 VAL A O 1
ATOM 3863 N N . PHE A 1 499 ? 10.742 24.426 -15.370 1.00 95.31 499 PHE A N 1
ATOM 3864 C CA . PHE A 1 499 ? 10.503 24.696 -13.949 1.00 95.31 499 PHE A CA 1
ATOM 3865 C C . PHE A 1 499 ? 9.771 26.028 -13.716 1.00 95.31 499 PHE A C 1
ATOM 3867 O O . PHE A 1 499 ? 8.801 26.092 -12.961 1.00 95.31 499 PHE A O 1
ATOM 3874 N N . ARG A 1 500 ? 10.188 27.105 -14.395 1.00 94.94 500 ARG A N 1
ATOM 3875 C CA . ARG A 1 500 ? 9.525 28.416 -14.296 1.00 94.94 500 ARG A CA 1
ATOM 3876 C C . ARG A 1 500 ? 8.087 28.371 -14.801 1.00 94.94 500 ARG A C 1
ATOM 3878 O O . ARG A 1 500 ? 7.235 29.029 -14.210 1.00 94.94 500 ARG A O 1
ATOM 3885 N N . ALA A 1 501 ? 7.817 27.634 -15.878 1.00 94.62 501 ALA A N 1
ATOM 3886 C CA . ALA A 1 501 ? 6.461 27.438 -16.376 1.00 94.62 501 ALA A CA 1
ATOM 3887 C C . ALA A 1 501 ? 5.598 26.685 -15.352 1.00 94.62 501 ALA A C 1
ATOM 3889 O O . ALA A 1 501 ? 4.460 27.081 -15.128 1.00 94.62 501 ALA A O 1
ATOM 3890 N N . ALA A 1 502 ? 6.164 25.679 -14.677 1.00 94.50 502 ALA A N 1
ATOM 3891 C CA . ALA A 1 502 ? 5.490 24.904 -13.636 1.00 94.50 502 ALA A CA 1
ATOM 3892 C C . ALA A 1 502 ? 5.035 25.775 -12.470 1.00 94.50 502 ALA A C 1
ATOM 3894 O O . ALA A 1 502 ? 3.876 25.751 -12.075 1.00 94.50 502 ALA A O 1
ATOM 3895 N N . ILE A 1 503 ? 5.958 26.588 -11.951 1.00 93.06 503 ILE A N 1
ATOM 3896 C CA . ILE A 1 503 ? 5.701 27.441 -10.793 1.00 93.06 503 ILE A CA 1
ATOM 3897 C C . ILE A 1 503 ? 4.596 28.458 -11.097 1.00 93.06 503 ILE A C 1
ATOM 3899 O O . ILE A 1 503 ? 3.799 28.763 -10.219 1.00 93.06 503 ILE A O 1
ATOM 3903 N N . ARG A 1 504 ? 4.501 28.956 -12.338 1.00 92.69 504 ARG A N 1
ATOM 3904 C CA . ARG A 1 504 ? 3.425 29.880 -12.743 1.00 92.69 504 ARG A CA 1
ATOM 3905 C C . ARG A 1 504 ? 2.034 29.240 -12.753 1.00 92.69 504 ARG A C 1
ATOM 3907 O O . ARG A 1 504 ? 1.063 29.984 -12.739 1.00 92.69 504 ARG A O 1
ATOM 3914 N N . GLN A 1 505 ? 1.936 27.910 -12.804 1.00 92.94 505 GLN A N 1
ATOM 3915 C CA . GLN A 1 505 ? 0.655 27.196 -12.721 1.00 92.94 505 GLN A CA 1
ATOM 3916 C C . GLN A 1 505 ? 0.175 27.021 -11.274 1.00 92.94 505 GLN A C 1
ATOM 3918 O O . GLN A 1 505 ? -0.981 26.668 -11.054 1.00 92.94 505 GLN A O 1
ATOM 3923 N N . LEU A 1 506 ? 1.044 27.248 -10.283 1.00 88.88 506 LEU A N 1
ATOM 3924 C CA . LEU A 1 506 ? 0.666 27.126 -8.881 1.00 88.88 506 LEU A CA 1
ATOM 3925 C C . LEU A 1 506 ? -0.206 28.321 -8.456 1.00 88.88 506 LEU A C 1
ATOM 3927 O O . LEU A 1 506 ? 0.120 29.462 -8.787 1.00 88.88 506 LEU A O 1
ATOM 3931 N N . PRO A 1 507 ? -1.272 28.104 -7.664 1.00 82.62 507 PRO A N 1
ATOM 3932 C CA . PRO A 1 507 ? -2.183 29.171 -7.238 1.00 82.62 507 PRO A CA 1
ATOM 3933 C C . PRO A 1 507 ? -1.602 30.075 -6.134 1.00 82.62 507 PRO A C 1
ATOM 3935 O O . PRO A 1 507 ? -2.314 30.898 -5.563 1.00 82.62 507 PRO A O 1
ATOM 3938 N N . TYR A 1 508 ? -0.319 29.920 -5.800 1.00 82.56 508 TYR A N 1
ATOM 3939 C CA . TYR A 1 508 ? 0.369 30.655 -4.744 1.00 82.56 508 TYR A CA 1
ATOM 3940 C C . TYR A 1 508 ? 1.820 30.959 -5.141 1.00 82.56 508 TYR A C 1
ATOM 3942 O O . TYR A 1 508 ? 2.435 30.211 -5.906 1.00 82.56 508 TYR A O 1
ATOM 3950 N N . PRO A 1 509 ? 2.411 32.037 -4.597 1.00 82.12 509 PRO A N 1
ATOM 3951 C CA . PRO A 1 509 ? 3.806 32.353 -4.852 1.00 82.12 509 PRO A CA 1
ATOM 3952 C C . PRO A 1 509 ? 4.731 31.339 -4.170 1.00 82.12 509 PRO A C 1
ATOM 3954 O O . PRO A 1 509 ? 4.592 31.034 -2.985 1.00 82.12 509 PRO A O 1
ATOM 3957 N N . VAL A 1 510 ? 5.729 30.865 -4.912 1.00 86.94 510 VAL A N 1
ATOM 3958 C CA . VAL A 1 510 ? 6.828 30.049 -4.384 1.00 86.94 510 VAL A CA 1
ATOM 3959 C C . VAL A 1 510 ? 8.109 30.875 -4.462 1.00 86.94 510 VAL A C 1
ATOM 3961 O O . VAL A 1 510 ? 8.657 31.042 -5.552 1.00 86.94 510 VAL A O 1
ATOM 3964 N N . PRO A 1 511 ? 8.598 31.445 -3.349 1.00 87.69 511 PRO A N 1
ATOM 3965 C CA . PRO A 1 511 ? 9.842 32.198 -3.356 1.00 87.69 511 PRO A CA 1
ATOM 3966 C C . PRO A 1 511 ? 11.036 31.238 -3.378 1.00 87.69 511 PRO A C 1
ATOM 3968 O O . PRO A 1 511 ? 11.257 30.480 -2.435 1.00 87.69 511 PRO A O 1
ATOM 3971 N N . TYR A 1 512 ? 11.847 31.298 -4.431 1.00 90.31 512 TYR A N 1
ATOM 3972 C CA . TYR A 1 512 ? 13.035 30.457 -4.584 1.00 90.31 512 TYR A CA 1
ATOM 3973 C C . TYR A 1 512 ? 14.261 31.257 -5.029 1.00 90.31 512 TYR A C 1
ATOM 3975 O O . TYR A 1 512 ? 14.159 32.386 -5.516 1.00 90.31 512 TYR A O 1
ATOM 3983 N N . LYS A 1 513 ? 15.438 30.657 -4.855 1.00 91.62 513 LYS A N 1
ATOM 3984 C CA . LYS A 1 513 ? 16.698 31.077 -5.471 1.00 91.62 513 LYS A CA 1
ATOM 3985 C C . LYS A 1 513 ? 17.427 29.854 -6.019 1.00 91.62 513 LYS A C 1
ATOM 3987 O O . LYS A 1 513 ? 17.421 28.800 -5.383 1.00 91.62 513 LYS A O 1
ATOM 3992 N N . PHE A 1 514 ? 18.058 30.003 -7.178 1.00 92.75 514 PHE A N 1
ATOM 3993 C CA . PHE A 1 514 ? 18.904 28.955 -7.739 1.00 92.75 514 PHE A CA 1
ATOM 3994 C C . PHE A 1 514 ? 20.296 29.010 -7.112 1.00 92.75 514 PHE A C 1
ATOM 3996 O O . PHE A 1 514 ? 20.840 30.091 -6.894 1.00 92.75 514 PHE A O 1
ATOM 4003 N N . ILE A 1 515 ? 20.854 27.842 -6.814 1.00 92.81 515 ILE A N 1
ATOM 4004 C CA . ILE A 1 515 ? 22.220 27.667 -6.333 1.00 92.81 515 ILE A CA 1
ATOM 4005 C C . ILE A 1 515 ? 22.888 26.660 -7.260 1.00 92.81 515 ILE A C 1
ATOM 4007 O O . ILE A 1 515 ? 22.411 25.538 -7.420 1.00 92.81 515 ILE A O 1
ATOM 4011 N N . LEU A 1 516 ? 23.976 27.083 -7.894 1.00 91.00 516 LEU A N 1
ATOM 4012 C CA . LEU A 1 516 ? 24.721 26.245 -8.822 1.00 91.00 516 LEU A CA 1
ATOM 4013 C C . LEU A 1 516 ? 25.522 25.180 -8.068 1.00 91.00 516 LEU A C 1
ATOM 4015 O O . LEU A 1 516 ? 26.137 25.466 -7.042 1.00 91.00 516 LEU A O 1
ATOM 4019 N N . PHE A 1 517 ? 25.526 23.964 -8.604 1.00 90.44 517 PHE A N 1
ATOM 4020 C CA . PHE A 1 517 ? 26.224 22.808 -8.056 1.00 90.44 517 PHE A CA 1
ATOM 4021 C C . PHE A 1 517 ? 27.231 22.254 -9.071 1.00 90.44 517 PHE A C 1
ATOM 4023 O O . PHE A 1 517 ? 26.855 21.938 -10.200 1.00 90.44 517 PHE A O 1
ATOM 4030 N N . GLY A 1 518 ? 28.499 22.132 -8.672 1.00 87.19 518 GLY A N 1
ATOM 4031 C CA . GLY A 1 518 ? 29.608 21.669 -9.515 1.00 87.19 518 GLY A CA 1
ATOM 4032 C C . GLY A 1 518 ? 30.774 22.659 -9.576 1.00 87.19 518 GLY A C 1
ATOM 4033 O O . GLY A 1 518 ? 30.616 23.846 -9.287 1.00 87.19 518 GLY A O 1
ATOM 4034 N N . ASP A 1 519 ? 31.946 22.169 -9.979 1.00 83.06 519 ASP A N 1
ATOM 4035 C CA . ASP A 1 519 ? 33.179 22.962 -10.091 1.00 83.06 519 ASP A CA 1
ATOM 4036 C C . ASP A 1 519 ? 33.174 23.914 -11.308 1.00 83.06 519 ASP A C 1
ATOM 4038 O O . ASP A 1 519 ? 33.842 24.946 -11.312 1.00 83.06 519 ASP A O 1
ATOM 4042 N N . GLY A 1 520 ? 32.360 23.620 -12.327 1.00 80.56 520 GLY A N 1
ATOM 4043 C CA . GLY A 1 520 ? 32.327 24.351 -13.594 1.00 80.56 520 GLY A CA 1
ATOM 4044 C C . GLY A 1 520 ? 33.462 23.991 -14.558 1.00 80.56 520 GLY A C 1
ATOM 4045 O O . GLY A 1 520 ? 33.570 24.630 -15.604 1.00 80.56 520 GLY A O 1
ATOM 4046 N N . HIS A 1 521 ? 34.271 22.981 -14.231 1.00 80.94 521 HIS A N 1
ATOM 4047 C CA . HIS A 1 521 ? 35.312 22.410 -15.086 1.00 80.94 521 HIS A CA 1
ATOM 4048 C C . HIS A 1 521 ? 34.897 21.052 -15.664 1.00 80.94 521 HIS A C 1
ATOM 4050 O O . HIS A 1 521 ? 35.267 20.737 -16.795 1.00 80.94 521 HIS A O 1
ATOM 4056 N N . LYS A 1 522 ? 34.076 20.280 -14.940 1.00 82.19 522 LYS A N 1
ATOM 4057 C CA . LYS A 1 522 ? 33.477 19.017 -15.395 1.00 82.19 522 LYS A CA 1
ATOM 4058 C C . LYS A 1 522 ? 31.970 19.007 -15.124 1.00 82.19 522 LYS A C 1
ATOM 4060 O O . LYS A 1 522 ? 31.456 19.823 -14.361 1.00 82.19 522 LYS A O 1
ATOM 4065 N N . ASN A 1 523 ? 31.234 18.096 -15.767 1.00 84.06 523 ASN A N 1
ATOM 4066 C CA . ASN A 1 523 ? 29.820 17.912 -15.430 1.00 84.06 523 ASN A CA 1
ATOM 4067 C C . ASN A 1 523 ? 29.700 17.381 -13.984 1.00 84.06 523 ASN A C 1
ATOM 4069 O O . ASN A 1 523 ? 30.457 16.479 -13.614 1.00 84.06 523 ASN A O 1
ATOM 4073 N N . PRO A 1 524 ? 28.772 17.915 -13.170 1.00 87.25 524 PRO A N 1
ATOM 4074 C CA . PRO A 1 524 ? 28.634 17.532 -11.767 1.00 87.25 524 PRO A CA 1
ATOM 4075 C C . PRO A 1 524 ? 28.030 16.133 -11.583 1.00 87.25 524 PRO A C 1
ATOM 4077 O O . PRO A 1 524 ? 27.288 15.641 -12.432 1.00 87.25 524 PRO A O 1
ATOM 4080 N N . SER A 1 525 ? 28.284 15.518 -10.422 1.00 88.56 525 SER A N 1
ATOM 4081 C CA . SER A 1 525 ? 27.644 14.258 -10.026 1.00 88.56 525 SER A CA 1
ATOM 4082 C C . SER A 1 525 ? 26.177 14.480 -9.649 1.00 88.56 525 SER A C 1
ATOM 4084 O O . SER A 1 525 ? 25.849 15.053 -8.609 1.00 88.56 525 SER A O 1
ATOM 4086 N N . TYR A 1 526 ? 25.264 13.974 -10.474 1.00 89.12 526 TYR A N 1
ATOM 4087 C CA . TYR A 1 526 ? 23.823 14.080 -10.222 1.00 89.12 526 TYR A CA 1
ATOM 4088 C C . TYR A 1 526 ? 23.372 13.307 -8.975 1.00 89.12 526 TYR A C 1
ATOM 4090 O O . TYR A 1 526 ? 22.380 13.671 -8.346 1.00 89.12 526 TYR A O 1
ATOM 4098 N N . SER A 1 527 ? 24.094 12.251 -8.596 1.00 88.88 527 SER A N 1
ATOM 4099 C CA . SER A 1 527 ? 23.795 11.485 -7.382 1.00 88.88 527 SER A CA 1
ATOM 4100 C C . SER A 1 527 ? 24.126 12.283 -6.117 1.00 88.88 527 SER A C 1
ATOM 4102 O O . SER A 1 527 ? 23.346 12.268 -5.169 1.00 88.88 527 SER A O 1
ATOM 4104 N N . GLU A 1 528 ? 25.218 13.054 -6.120 1.00 90.69 528 GLU A N 1
ATOM 4105 C CA . GLU A 1 528 ? 25.548 13.965 -5.015 1.00 90.69 528 GLU A CA 1
ATOM 4106 C C . GLU A 1 528 ? 24.544 15.113 -4.900 1.00 90.69 528 GLU A C 1
ATOM 4108 O O . GLU A 1 528 ? 24.089 15.417 -3.797 1.00 90.69 528 GLU A O 1
ATOM 4113 N N . LEU A 1 529 ? 24.136 15.703 -6.031 1.00 92.44 529 LEU A N 1
ATOM 4114 C CA . LEU A 1 529 ? 23.110 16.750 -6.056 1.00 92.44 529 LEU A CA 1
ATOM 4115 C C . LEU A 1 529 ? 21.804 16.276 -5.399 1.00 92.44 529 LEU A C 1
ATOM 4117 O O . LEU A 1 529 ? 21.210 16.997 -4.600 1.00 92.44 529 LEU A O 1
ATOM 4121 N N . VAL A 1 530 ? 21.375 15.049 -5.702 1.00 93.19 530 VAL A N 1
ATOM 4122 C CA . VAL A 1 530 ? 20.173 14.451 -5.108 1.00 93.19 530 VAL A CA 1
ATOM 4123 C C . VAL A 1 530 ? 20.371 14.109 -3.626 1.00 93.19 530 VAL A C 1
ATOM 4125 O O . VAL A 1 530 ? 19.483 14.379 -2.817 1.00 93.19 530 VAL A O 1
ATOM 4128 N N . ASN A 1 531 ? 21.547 13.616 -3.228 1.00 93.00 531 ASN A N 1
ATOM 4129 C CA . ASN A 1 531 ? 21.877 13.411 -1.813 1.00 93.00 531 ASN A CA 1
ATOM 4130 C C . ASN A 1 531 ? 21.830 14.722 -1.007 1.00 93.00 531 ASN A C 1
ATOM 4132 O O . ASN A 1 531 ? 21.420 14.719 0.153 1.00 93.00 531 ASN A O 1
ATOM 4136 N N . MET A 1 532 ? 22.204 15.855 -1.609 1.00 94.38 532 MET A N 1
ATOM 4137 C CA . MET A 1 532 ? 22.090 17.176 -0.978 1.00 94.38 532 MET A CA 1
ATOM 4138 C C . MET A 1 532 ? 20.637 17.636 -0.780 1.00 94.38 532 MET A C 1
ATOM 4140 O O . MET A 1 532 ? 20.372 18.427 0.127 1.00 94.38 532 MET A O 1
ATOM 4144 N N . VAL A 1 533 ? 19.687 17.136 -1.578 1.00 94.94 533 VAL A N 1
ATOM 4145 C CA . VAL A 1 533 ? 18.248 17.346 -1.335 1.00 94.94 533 VAL A CA 1
ATOM 4146 C C . VAL A 1 533 ? 17.784 16.495 -0.153 1.00 94.94 533 VAL A C 1
ATOM 4148 O O . VAL A 1 533 ? 17.137 17.006 0.757 1.00 94.94 533 VAL A O 1
ATOM 4151 N N . SER A 1 534 ? 18.175 15.218 -0.118 1.00 91.94 534 SER A N 1
ATOM 4152 C CA . SER A 1 534 ? 17.827 14.302 0.979 1.00 91.94 534 SER A CA 1
ATOM 4153 C C . SER A 1 534 ? 18.383 14.762 2.338 1.00 91.94 534 SER A C 1
ATOM 4155 O O . SER A 1 534 ? 17.688 14.696 3.348 1.00 91.94 534 SER A O 1
ATOM 4157 N N . SER A 1 535 ? 19.600 15.321 2.369 1.00 90.56 535 SER A N 1
ATOM 4158 C CA . SER A 1 535 ? 20.222 15.863 3.590 1.00 90.56 535 SER A CA 1
ATOM 4159 C C . SER A 1 535 ? 19.731 17.264 3.993 1.00 90.56 535 SER A C 1
ATOM 4161 O O . SER A 1 535 ? 20.202 17.819 4.986 1.00 90.56 535 SER A O 1
ATOM 4163 N N . GLY A 1 536 ? 18.797 17.862 3.244 1.00 85.81 536 GLY A N 1
ATOM 4164 C CA . GLY A 1 536 ? 18.236 19.184 3.545 1.00 85.81 536 GLY A CA 1
ATOM 4165 C C . GLY A 1 536 ? 19.188 20.360 3.280 1.00 85.81 536 GLY A C 1
ATOM 4166 O O . GLY A 1 536 ? 18.960 21.475 3.766 1.00 85.81 536 GLY A O 1
ATOM 4167 N N . VAL A 1 537 ? 20.263 20.154 2.510 1.00 92.12 537 VAL A N 1
ATOM 4168 C CA . VAL A 1 537 ? 21.146 21.235 2.028 1.00 92.12 537 VAL A CA 1
ATOM 4169 C C . VAL A 1 537 ? 20.468 22.022 0.905 1.00 92.12 537 VAL A C 1
ATOM 4171 O O . VAL A 1 537 ? 20.546 23.253 0.887 1.00 92.12 537 VAL A O 1
ATOM 4174 N N . PHE A 1 538 ? 19.757 21.335 0.014 1.00 93.44 538 PHE A N 1
ATOM 4175 C CA . PHE A 1 538 ? 18.842 21.939 -0.949 1.00 93.44 538 PHE A CA 1
ATOM 4176 C C . PHE A 1 538 ? 17.404 21.564 -0.613 1.00 93.44 538 PHE A C 1
ATOM 4178 O O . PHE A 1 538 ? 17.134 20.464 -0.145 1.00 93.44 538 PHE A O 1
ATOM 4185 N N . ASP A 1 539 ? 16.483 22.489 -0.866 1.00 91.44 539 ASP A N 1
ATOM 4186 C CA . ASP A 1 539 ? 15.057 22.271 -0.615 1.00 91.44 539 ASP A CA 1
ATOM 4187 C C . ASP A 1 539 ? 14.373 21.622 -1.842 1.00 91.44 539 ASP A C 1
ATOM 4189 O O . ASP A 1 539 ? 13.280 21.078 -1.731 1.00 91.44 539 ASP A O 1
ATOM 4193 N N . ALA A 1 540 ? 15.030 21.667 -3.009 1.00 94.50 540 ALA A N 1
ATOM 4194 C CA . ALA A 1 540 ? 14.714 20.914 -4.225 1.00 94.50 540 ALA A CA 1
ATOM 4195 C C . ALA A 1 540 ? 15.928 20.925 -5.175 1.00 94.50 540 ALA A C 1
ATOM 4197 O O . ALA A 1 540 ? 16.800 21.789 -5.048 1.00 94.50 540 ALA A O 1
ATOM 4198 N N . ALA A 1 541 ? 15.969 20.032 -6.165 1.00 96.56 541 ALA A N 1
ATOM 4199 C CA . ALA A 1 541 ? 16.925 20.101 -7.269 1.00 96.56 541 ALA A CA 1
ATOM 4200 C C . ALA A 1 541 ? 16.221 20.124 -8.630 1.00 96.56 541 ALA A C 1
ATOM 4202 O O . ALA A 1 541 ? 15.309 19.341 -8.902 1.00 96.56 541 ALA A O 1
ATOM 4203 N N . VAL A 1 542 ? 16.668 21.038 -9.491 1.00 96.12 542 VAL A N 1
ATOM 4204 C CA . VAL A 1 542 ? 16.091 21.304 -10.811 1.00 96.12 542 VAL A CA 1
ATOM 4205 C C . VAL A 1 542 ? 17.177 21.176 -11.864 1.00 96.12 542 VAL A C 1
ATOM 4207 O O . VAL A 1 542 ? 18.209 21.839 -11.801 1.00 96.12 542 VAL A O 1
ATOM 4210 N N . GLY A 1 543 ? 16.917 20.345 -12.862 1.00 93.06 543 GLY A N 1
ATOM 4211 C CA . GLY A 1 543 ? 17.827 20.086 -13.962 1.00 93.06 543 GLY A CA 1
ATOM 4212 C C . GLY A 1 543 ? 17.385 18.855 -14.734 1.00 93.06 543 GLY A C 1
ATOM 4213 O O . GLY A 1 543 ? 16.318 18.292 -14.488 1.00 93.06 543 GLY A O 1
ATOM 4214 N N . ASP A 1 544 ? 18.240 18.441 -15.646 1.00 92.19 544 ASP A N 1
ATOM 4215 C CA . ASP A 1 544 ? 18.246 17.187 -16.400 1.00 92.19 544 ASP A CA 1
ATOM 4216 C C . ASP A 1 544 ? 18.586 15.976 -15.509 1.00 92.19 544 ASP A C 1
ATOM 4218 O O . ASP A 1 544 ? 19.533 15.228 -15.738 1.00 92.19 544 ASP A O 1
ATOM 4222 N N . ILE A 1 545 ? 17.827 15.819 -14.422 1.00 93.06 545 ILE A N 1
ATOM 4223 C CA . ILE A 1 545 ? 18.026 14.759 -13.435 1.00 93.06 545 ILE A CA 1
ATOM 4224 C C . ILE A 1 545 ? 17.198 13.544 -13.841 1.00 93.06 545 ILE A C 1
ATOM 4226 O O . ILE A 1 545 ? 15.973 13.537 -13.710 1.00 93.06 545 ILE A O 1
ATOM 4230 N N . THR A 1 546 ? 17.873 12.487 -14.280 1.00 92.25 546 THR A N 1
ATOM 4231 C CA . THR A 1 546 ? 17.215 11.222 -14.623 1.00 92.25 546 THR A CA 1
ATOM 4232 C C . THR A 1 546 ? 16.668 10.512 -13.389 1.00 92.25 546 THR A C 1
ATOM 4234 O O . THR A 1 546 ? 17.378 10.329 -12.388 1.00 92.25 546 THR A O 1
ATOM 4237 N N . ILE A 1 547 ? 15.400 10.101 -13.483 1.00 92.31 547 ILE A N 1
ATOM 4238 C CA . ILE A 1 547 ? 14.688 9.326 -12.466 1.00 92.31 547 ILE A CA 1
ATOM 4239 C C . ILE A 1 547 ? 15.180 7.875 -12.537 1.00 92.31 547 ILE A C 1
ATOM 4241 O O . ILE A 1 547 ? 14.917 7.169 -13.509 1.00 92.31 547 ILE A O 1
ATOM 4245 N N . VAL A 1 548 ? 15.898 7.438 -11.502 1.00 89.38 548 VAL A N 1
ATOM 4246 C CA . VAL A 1 548 ? 16.443 6.076 -11.370 1.00 89.38 548 VAL A CA 1
ATOM 4247 C C . VAL A 1 548 ? 16.179 5.524 -9.973 1.00 89.38 548 VAL A C 1
ATOM 4249 O O . VAL A 1 548 ? 16.099 6.290 -9.009 1.00 89.38 548 VAL A O 1
ATOM 4252 N N . THR A 1 549 ? 16.121 4.196 -9.850 1.00 86.44 549 THR A N 1
ATOM 4253 C CA . THR A 1 549 ? 15.750 3.464 -8.625 1.00 86.44 549 THR A CA 1
ATOM 4254 C C . THR A 1 549 ? 16.499 3.930 -7.380 1.00 86.44 549 THR A C 1
ATOM 4256 O O . THR A 1 549 ? 15.904 4.124 -6.325 1.00 86.44 549 THR A O 1
ATOM 4259 N N . ASN A 1 550 ? 17.818 4.125 -7.480 1.00 85.12 550 ASN A N 1
ATOM 4260 C CA . ASN A 1 550 ? 18.633 4.494 -6.322 1.00 85.12 550 ASN A CA 1
ATOM 4261 C C . ASN A 1 550 ? 18.279 5.899 -5.796 1.00 85.12 550 ASN A C 1
ATOM 4263 O O . ASN A 1 550 ? 18.263 6.139 -4.593 1.00 85.12 550 ASN A O 1
ATOM 4267 N N . ARG A 1 551 ? 17.909 6.821 -6.695 1.00 89.81 551 ARG A N 1
ATOM 4268 C CA . ARG A 1 551 ? 17.516 8.191 -6.333 1.00 89.81 551 ARG A CA 1
ATOM 4269 C C . ARG A 1 551 ? 16.097 8.235 -5.767 1.00 89.81 551 ARG A C 1
ATOM 4271 O O . ARG A 1 551 ? 15.871 8.928 -4.783 1.00 89.81 551 ARG A O 1
ATOM 4278 N N . THR A 1 552 ? 15.162 7.452 -6.313 1.00 89.81 552 THR A N 1
ATOM 4279 C CA . THR A 1 552 ? 13.769 7.400 -5.821 1.00 89.81 552 THR A CA 1
ATOM 4280 C C . THR A 1 552 ? 13.639 6.821 -4.409 1.00 89.81 552 THR A C 1
ATOM 4282 O O . THR A 1 552 ? 12.608 6.990 -3.768 1.00 89.81 552 THR A O 1
ATOM 4285 N N . LYS A 1 553 ? 14.665 6.131 -3.889 1.00 88.75 553 LYS A N 1
ATOM 4286 C CA . LYS A 1 553 ? 14.665 5.646 -2.498 1.00 88.75 553 LYS A CA 1
ATOM 4287 C C . LYS A 1 553 ? 14.775 6.781 -1.473 1.00 88.75 553 LYS A C 1
ATOM 4289 O O . LYS A 1 553 ? 14.206 6.670 -0.383 1.00 88.75 553 LYS A O 1
ATOM 4294 N N . ILE A 1 554 ? 15.500 7.847 -1.823 1.00 91.88 554 ILE A N 1
ATOM 4295 C CA . ILE A 1 554 ? 15.927 8.912 -0.899 1.00 91.88 554 ILE A CA 1
ATOM 4296 C C . ILE A 1 554 ? 15.243 10.267 -1.133 1.00 91.88 554 ILE A C 1
ATOM 4298 O O . ILE A 1 554 ? 15.262 11.108 -0.233 1.00 91.88 554 ILE A O 1
ATOM 4302 N N . VAL A 1 555 ? 14.649 10.482 -2.311 1.00 94.69 555 VAL A N 1
ATOM 4303 C CA . VAL A 1 555 ? 13.913 11.700 -2.689 1.00 94.69 555 VAL A CA 1
ATOM 4304 C C . VAL A 1 555 ? 12.685 11.351 -3.529 1.00 94.69 555 VAL A C 1
ATOM 4306 O O . VAL A 1 555 ? 12.669 10.319 -4.203 1.00 94.69 555 VAL A O 1
ATOM 4309 N N . ASP A 1 556 ? 11.708 12.254 -3.554 1.00 94.06 556 ASP A N 1
ATOM 4310 C CA . ASP A 1 556 ? 10.566 12.170 -4.461 1.00 94.06 556 ASP A CA 1
ATOM 4311 C C . ASP A 1 556 ? 10.825 12.977 -5.732 1.00 94.06 556 ASP A C 1
ATOM 4313 O O . ASP A 1 556 ? 11.468 14.029 -5.713 1.00 94.06 556 ASP A O 1
ATOM 4317 N N . PHE A 1 557 ? 10.309 12.488 -6.856 1.00 95.06 557 PHE A N 1
ATOM 4318 C CA . PHE A 1 557 ? 10.419 13.160 -8.145 1.00 95.06 557 PHE A CA 1
ATOM 4319 C C . PHE A 1 557 ? 9.063 13.636 -8.638 1.00 95.06 557 PHE A C 1
ATOM 4321 O O . PHE A 1 557 ? 8.031 13.012 -8.389 1.00 95.06 557 PHE A O 1
ATOM 4328 N N . THR A 1 558 ? 9.076 14.717 -9.414 1.00 95.94 558 THR A N 1
ATOM 4329 C CA . THR A 1 558 ? 7.902 15.095 -10.198 1.00 95.94 558 THR A CA 1
ATOM 4330 C C . THR A 1 558 ? 7.592 14.057 -11.272 1.00 95.94 558 THR A C 1
ATOM 4332 O O . THR A 1 558 ? 8.449 13.255 -11.651 1.00 95.94 558 THR A O 1
ATOM 4335 N N . GLN A 1 559 ? 6.394 14.136 -11.860 1.00 94.00 559 GLN A N 1
ATOM 4336 C CA . GLN A 1 559 ? 6.151 13.490 -13.153 1.00 94.00 559 GLN A CA 1
ATOM 4337 C C . GLN A 1 559 ? 7.253 13.873 -14.162 1.00 94.00 559 GLN A C 1
ATOM 4339 O O . GLN A 1 559 ? 7.693 15.032 -14.165 1.00 94.00 559 GLN A O 1
ATOM 4344 N N . PRO A 1 560 ? 7.725 12.918 -14.989 1.00 94.12 560 PRO A N 1
ATOM 4345 C CA . PRO A 1 560 ? 8.802 13.182 -15.925 1.00 94.12 560 PRO A CA 1
ATOM 4346 C C . PRO A 1 560 ? 8.345 14.174 -16.991 1.00 94.12 560 PRO A C 1
ATOM 4348 O O . PRO A 1 560 ? 7.275 14.007 -17.577 1.00 94.12 560 PRO A O 1
ATOM 4351 N N . TYR A 1 561 ? 9.163 15.189 -17.253 1.00 92.12 561 TYR A N 1
ATOM 4352 C CA . TYR A 1 561 ? 8.840 16.242 -18.219 1.00 92.12 561 TYR A CA 1
ATOM 4353 C C . TYR A 1 561 ? 9.470 16.009 -19.600 1.00 92.12 561 TYR A C 1
ATOM 4355 O O . TYR A 1 561 ? 9.120 16.697 -20.550 1.00 92.12 561 TYR A O 1
ATOM 4363 N N . ILE A 1 562 ? 10.373 15.037 -19.739 1.00 90.69 562 ILE A N 1
ATOM 4364 C CA . ILE A 1 562 ? 10.939 14.595 -21.021 1.00 90.69 562 ILE A CA 1
ATOM 4365 C C . ILE A 1 562 ? 11.358 13.122 -20.918 1.00 90.69 562 ILE A C 1
ATOM 4367 O O . ILE A 1 562 ? 11.714 12.654 -19.834 1.00 90.69 562 ILE A O 1
ATOM 4371 N N . GLU A 1 563 ? 11.281 12.384 -22.026 1.00 88.06 563 GLU A N 1
ATOM 4372 C CA . GLU A 1 563 ? 11.752 10.995 -22.121 1.00 88.06 563 GLU A CA 1
ATOM 4373 C C . GLU A 1 563 ? 13.273 10.964 -22.340 1.00 88.06 563 GLU A C 1
ATOM 4375 O O . GLU A 1 563 ? 13.801 11.711 -23.162 1.00 88.06 563 GLU A O 1
ATOM 4380 N N . SER A 1 564 ? 13.984 10.128 -21.580 1.00 86.50 564 SER A N 1
ATOM 4381 C CA . SER A 1 564 ? 15.451 10.154 -21.487 1.00 86.50 564 SER A CA 1
ATOM 4382 C C . SER A 1 564 ? 16.080 8.755 -21.441 1.00 86.50 564 SER A C 1
ATOM 4384 O O . SER A 1 564 ? 17.000 8.506 -20.658 1.00 86.50 564 SER A O 1
ATOM 4386 N N . GLY A 1 565 ? 15.569 7.804 -22.225 1.00 87.38 565 GLY A N 1
ATOM 4387 C CA . GLY A 1 565 ? 16.199 6.490 -22.321 1.00 87.38 565 GLY A CA 1
ATOM 4388 C C . GLY A 1 565 ? 17.536 6.505 -23.058 1.00 87.38 565 GLY A C 1
ATOM 4389 O O . GLY A 1 565 ? 17.886 7.470 -23.740 1.00 87.38 565 GLY A O 1
ATOM 4390 N N . LEU A 1 566 ? 18.298 5.426 -22.888 1.00 90.81 566 LEU A N 1
ATOM 4391 C CA . LEU A 1 566 ? 19.642 5.256 -23.433 1.00 90.81 566 LEU A CA 1
ATOM 4392 C C . LEU A 1 566 ? 19.593 4.733 -24.872 1.00 90.81 566 LEU A C 1
ATOM 4394 O O . LEU A 1 566 ? 18.846 3.803 -25.189 1.00 90.81 566 LEU A O 1
ATOM 4398 N N . LEU A 1 567 ? 20.433 5.319 -25.725 1.00 91.44 567 LEU A N 1
ATOM 4399 C CA . LEU A 1 567 ? 20.584 4.975 -27.138 1.00 91.44 567 LEU A CA 1
ATOM 4400 C C . LEU A 1 567 ? 22.037 4.634 -27.465 1.00 91.44 567 LEU A C 1
ATOM 4402 O O . LEU A 1 567 ? 22.955 5.157 -26.840 1.00 91.44 567 LEU A O 1
ATOM 4406 N N . VAL A 1 568 ? 22.241 3.790 -28.480 1.00 91.56 568 VAL A N 1
ATOM 4407 C CA . VAL A 1 568 ? 23.574 3.438 -28.995 1.00 91.56 568 VAL A CA 1
ATOM 4408 C C . VAL A 1 568 ? 23.851 4.223 -30.276 1.00 91.56 568 VAL A C 1
ATOM 4410 O O . VAL A 1 568 ? 23.079 4.143 -31.234 1.00 91.56 568 VAL A O 1
ATOM 4413 N N . VAL A 1 569 ? 24.968 4.951 -30.320 1.00 91.12 569 VAL A N 1
ATOM 4414 C CA . VAL A 1 569 ? 25.409 5.733 -31.486 1.00 91.12 569 VAL A CA 1
ATOM 4415 C C . VAL A 1 569 ? 26.694 5.159 -32.069 1.00 91.12 569 VAL A C 1
ATOM 4417 O O . VAL A 1 569 ? 27.647 4.894 -31.339 1.00 91.12 569 VAL A O 1
ATOM 4420 N N . THR A 1 570 ? 26.723 4.980 -33.394 1.00 89.06 570 THR A N 1
ATOM 4421 C CA . THR A 1 570 ? 27.853 4.383 -34.136 1.00 89.06 570 THR A CA 1
ATOM 4422 C C . THR A 1 570 ? 28.134 5.132 -35.448 1.00 89.06 570 THR A C 1
ATOM 4424 O O . THR A 1 570 ? 27.223 5.776 -35.982 1.00 89.06 570 THR A O 1
ATOM 4427 N N . PRO A 1 571 ? 29.360 5.053 -36.004 1.00 86.31 571 PRO A N 1
ATOM 4428 C CA . PRO A 1 571 ? 29.685 5.639 -37.306 1.00 86.31 571 PRO A CA 1
ATOM 4429 C C . PRO A 1 571 ? 29.054 4.865 -38.477 1.00 86.31 571 PRO A C 1
ATOM 4431 O O . PRO A 1 571 ? 28.953 3.636 -38.457 1.00 86.31 571 PRO A O 1
ATOM 4434 N N . VAL A 1 572 ? 28.663 5.574 -39.541 1.00 76.56 572 VAL A N 1
ATOM 4435 C CA . VAL A 1 572 ? 28.053 4.979 -40.745 1.00 76.56 572 VAL A CA 1
ATOM 4436 C C . VAL A 1 572 ? 29.102 4.777 -41.849 1.00 76.56 572 VAL A C 1
ATOM 4438 O O . VAL A 1 572 ? 29.635 5.746 -42.383 1.00 76.56 572 VAL A O 1
ATOM 4441 N N . ARG A 1 573 ? 29.377 3.521 -42.246 1.00 66.38 573 ARG A N 1
ATOM 4442 C CA . ARG A 1 573 ? 30.300 3.179 -43.354 1.00 66.38 573 ARG A CA 1
ATOM 4443 C C . ARG A 1 573 ? 29.540 2.778 -44.628 1.00 66.38 573 ARG A C 1
ATOM 4445 O O . ARG A 1 573 ? 28.605 1.981 -44.567 1.00 66.38 573 ARG A O 1
ATOM 4452 N N . LYS A 1 574 ? 29.960 3.299 -45.790 1.00 58.72 574 LYS A N 1
ATOM 4453 C CA . LYS A 1 574 ? 29.466 2.899 -47.125 1.00 58.72 574 LYS A CA 1
ATOM 4454 C C . LYS A 1 574 ? 30.401 1.841 -47.735 1.00 58.72 574 LYS A C 1
ATOM 4456 O O . LYS A 1 574 ? 31.610 2.055 -47.758 1.00 58.72 574 LYS A O 1
ATOM 4461 N N . LEU A 1 575 ? 29.865 0.719 -48.223 1.00 55.47 575 LEU A N 1
ATOM 4462 C CA . LEU A 1 575 ? 30.629 -0.321 -48.937 1.00 55.47 575 LEU A CA 1
ATOM 4463 C C . LEU A 1 575 ? 30.798 0.049 -50.424 1.00 55.47 575 LEU A C 1
ATOM 4465 O O . LEU A 1 575 ? 29.830 0.459 -51.059 1.00 55.47 575 LEU A O 1
ATOM 4469 N N . ASN A 1 576 ? 32.000 -0.137 -50.987 1.00 49.16 576 ASN A N 1
ATOM 4470 C CA . ASN A 1 576 ? 32.303 0.129 -52.402 1.00 49.16 576 ASN A CA 1
ATOM 4471 C C . ASN A 1 576 ? 32.466 -1.153 -53.254 1.00 49.16 576 ASN A C 1
ATOM 4473 O O . ASN A 1 576 ? 33.109 -2.112 -52.836 1.00 49.16 576 ASN A O 1
ATOM 4477 N N . SER A 1 577 ? 31.983 -1.037 -54.503 1.00 52.62 577 SER A N 1
ATOM 4478 C CA . SER A 1 577 ? 32.183 -1.827 -55.742 1.00 52.62 577 SER A CA 1
ATOM 4479 C C . SER A 1 577 ? 31.331 -3.085 -56.020 1.00 52.62 577 SER A C 1
ATOM 4481 O O . SER A 1 577 ? 31.417 -4.116 -55.359 1.00 52.62 577 SER A O 1
ATOM 4483 N N . ILE A 1 578 ? 30.553 -2.983 -57.110 1.00 61.94 578 ILE A N 1
ATOM 4484 C CA . ILE A 1 578 ? 29.519 -3.898 -57.643 1.00 61.94 578 ILE A CA 1
ATOM 4485 C C . ILE A 1 578 ? 30.046 -4.636 -58.910 1.00 61.94 578 ILE A C 1
ATOM 4487 O O . ILE A 1 578 ? 29.278 -5.122 -59.728 1.00 61.94 578 ILE A O 1
ATOM 4491 N N . ALA A 1 579 ? 31.365 -4.749 -59.120 1.00 61.12 579 ALA A N 1
ATOM 4492 C CA . ALA A 1 579 ? 31.930 -5.189 -60.413 1.00 61.12 579 ALA A CA 1
ATOM 4493 C C . ALA A 1 579 ? 31.543 -6.620 -60.875 1.00 61.12 579 ALA A C 1
ATOM 4495 O O . ALA A 1 579 ? 31.453 -6.869 -62.072 1.00 61.12 579 ALA A O 1
ATOM 4496 N N . TRP A 1 580 ? 31.260 -7.551 -59.952 1.00 70.06 580 TRP A N 1
ATOM 4497 C CA . TRP A 1 580 ? 30.888 -8.951 -60.257 1.00 70.06 580 TRP A CA 1
ATOM 4498 C C . TRP A 1 580 ? 29.444 -9.306 -59.870 1.00 70.06 580 TRP A C 1
ATOM 4500 O O . TRP A 1 580 ? 29.095 -10.476 -59.706 1.00 70.06 580 TRP A O 1
ATOM 4510 N N . ALA A 1 581 ? 28.578 -8.304 -59.696 1.00 69.88 581 ALA A N 1
ATOM 4511 C CA . ALA A 1 581 ? 27.214 -8.526 -59.219 1.00 69.88 581 ALA A CA 1
ATOM 4512 C C . ALA A 1 581 ? 26.359 -9.394 -60.159 1.00 69.88 581 ALA A C 1
ATOM 4514 O O . ALA A 1 581 ? 25.441 -10.049 -59.682 1.00 69.88 581 ALA A O 1
ATOM 4515 N N . PHE A 1 582 ? 26.692 -9.474 -61.453 1.00 75.81 582 PHE A N 1
ATOM 4516 C CA . PHE A 1 582 ? 25.942 -10.259 -62.442 1.00 75.81 582 PHE A CA 1
ATOM 4517 C C . PHE A 1 582 ? 26.038 -11.787 -62.251 1.00 75.81 582 PHE A C 1
ATOM 4519 O O . PHE A 1 582 ? 25.174 -12.506 -62.747 1.00 75.81 582 PHE A O 1
ATOM 4526 N N . LEU A 1 583 ? 27.038 -12.301 -61.519 1.00 81.38 583 LEU A N 1
ATOM 4527 C CA . LEU A 1 583 ? 27.161 -13.738 -61.209 1.00 81.38 583 LEU A CA 1
ATOM 4528 C C . LEU A 1 583 ? 26.467 -14.141 -59.898 1.00 81.38 583 LEU A C 1
ATOM 4530 O O . LEU A 1 583 ? 26.214 -15.323 -59.689 1.00 81.38 583 LEU A O 1
ATOM 4534 N N . ARG A 1 584 ? 26.135 -13.177 -59.028 1.00 76.88 584 ARG A N 1
ATOM 4535 C CA . ARG A 1 584 ? 25.480 -13.413 -57.727 1.00 76.88 584 ARG A CA 1
ATOM 4536 C C . ARG A 1 584 ? 24.025 -13.919 -57.769 1.00 76.88 584 ARG A C 1
ATOM 4538 O O . ARG A 1 584 ? 23.649 -14.561 -56.791 1.00 76.88 584 ARG A O 1
ATOM 4545 N N . PRO A 1 585 ? 23.192 -13.659 -58.804 1.00 84.88 585 PRO A N 1
ATOM 4546 C CA . PRO A 1 585 ? 21.777 -14.045 -58.776 1.00 84.88 585 PRO A CA 1
ATOM 4547 C C . PRO A 1 585 ? 21.522 -15.554 -58.682 1.00 84.88 585 PRO A C 1
ATOM 4549 O O . PRO A 1 585 ? 20.459 -15.946 -58.202 1.00 84.88 585 PRO A O 1
ATOM 4552 N N . PHE A 1 586 ? 22.479 -16.387 -59.112 1.00 86.94 586 PHE A N 1
ATOM 4553 C CA . PHE A 1 586 ? 22.417 -17.848 -59.029 1.00 86.94 586 PHE A CA 1
ATOM 4554 C C . PHE A 1 586 ? 23.663 -18.426 -58.359 1.00 86.94 586 PHE A C 1
ATOM 4556 O O . PHE A 1 586 ? 24.772 -17.915 -58.514 1.00 86.94 586 PHE A O 1
ATOM 4563 N N . THR A 1 587 ? 23.486 -19.531 -57.631 1.00 89.25 587 THR A N 1
ATOM 4564 C CA . THR A 1 587 ? 24.605 -20.271 -57.039 1.00 89.25 587 THR A CA 1
ATOM 4565 C C . THR A 1 587 ? 25.435 -20.962 -58.129 1.00 89.25 587 THR A C 1
ATOM 4567 O O . THR A 1 587 ? 24.907 -21.282 -59.198 1.00 89.25 587 THR A O 1
ATOM 4570 N N . PRO A 1 588 ? 26.720 -21.271 -57.875 1.00 85.62 588 PRO A N 1
ATOM 4571 C CA . PRO A 1 588 ? 27.547 -22.028 -58.819 1.00 85.62 588 PRO A CA 1
ATOM 4572 C C . PRO A 1 588 ? 26.918 -23.366 -59.241 1.00 85.62 588 PRO A C 1
ATOM 4574 O O . PRO A 1 588 ? 27.025 -23.768 -60.397 1.00 85.62 588 PRO A O 1
ATOM 4577 N N . LEU A 1 589 ? 26.197 -24.021 -58.323 1.00 87.00 589 LEU A N 1
ATOM 4578 C CA . LEU A 1 589 ? 25.457 -25.251 -58.602 1.00 87.00 589 LEU A CA 1
ATOM 4579 C C . LEU A 1 589 ? 24.323 -25.024 -59.614 1.00 87.00 589 LEU A C 1
ATOM 4581 O O . LEU A 1 589 ? 24.174 -25.808 -60.546 1.00 87.00 589 LEU A O 1
ATOM 4585 N N . MET A 1 590 ? 23.556 -23.939 -59.474 1.00 87.19 590 MET A N 1
ATOM 4586 C CA . MET A 1 590 ? 22.474 -23.606 -60.409 1.00 87.19 590 MET A CA 1
ATOM 4587 C C . MET A 1 590 ? 22.999 -23.300 -61.814 1.00 87.19 590 MET A C 1
ATOM 4589 O O . MET A 1 590 ? 22.395 -23.731 -62.798 1.00 87.19 590 MET A O 1
ATOM 4593 N N . TRP A 1 591 ? 24.147 -22.627 -61.925 1.00 88.44 591 TRP A N 1
ATOM 4594 C CA . TRP A 1 591 ? 24.821 -22.417 -63.211 1.00 88.44 591 TRP A CA 1
ATOM 4595 C C . TRP A 1 591 ? 25.237 -23.737 -63.873 1.00 88.44 591 TRP A C 1
ATOM 4597 O O . TRP A 1 591 ? 25.016 -23.926 -65.074 1.00 88.44 591 TRP A O 1
ATOM 4607 N N . ALA A 1 592 ? 25.784 -24.672 -63.092 1.00 86.69 592 ALA A N 1
ATOM 4608 C CA . ALA A 1 592 ? 26.172 -25.992 -63.583 1.00 86.69 592 ALA A CA 1
ATOM 4609 C C . ALA A 1 592 ? 24.959 -26.813 -64.056 1.00 86.69 592 ALA A C 1
ATOM 4611 O O . ALA A 1 592 ? 24.961 -27.313 -65.180 1.00 86.69 592 ALA A O 1
ATOM 4612 N N . VAL A 1 593 ? 23.899 -26.896 -63.242 1.00 87.69 593 VAL A N 1
ATOM 4613 C CA . VAL A 1 593 ? 22.663 -27.628 -63.580 1.00 87.69 593 VAL A CA 1
ATOM 4614 C C . VAL A 1 593 ? 22.017 -27.066 -64.844 1.00 87.69 593 VAL A C 1
ATOM 4616 O O . VAL A 1 593 ? 21.657 -27.826 -65.741 1.00 87.69 593 VAL A O 1
ATOM 4619 N N . THR A 1 594 ? 21.932 -25.738 -64.949 1.00 86.38 594 THR A N 1
ATOM 4620 C CA . THR A 1 594 ? 21.385 -25.056 -66.129 1.00 86.38 594 THR A CA 1
ATOM 4621 C C . THR A 1 594 ? 22.165 -25.450 -67.385 1.00 86.38 594 THR A C 1
ATOM 4623 O O . THR A 1 594 ? 21.572 -25.901 -68.362 1.00 86.38 594 THR A O 1
ATOM 4626 N N . THR A 1 595 ? 23.499 -25.384 -67.333 1.00 85.31 595 THR A N 1
ATOM 4627 C CA . THR A 1 595 ? 24.386 -25.746 -68.452 1.00 85.31 595 THR A CA 1
ATOM 4628 C C . THR A 1 595 ? 24.212 -27.205 -68.890 1.00 85.31 595 THR A C 1
ATOM 4630 O O . THR A 1 595 ? 24.102 -27.478 -70.083 1.00 85.31 595 THR A O 1
ATOM 4633 N N . VAL A 1 596 ? 24.137 -28.151 -67.948 1.00 87.00 596 VAL A N 1
ATOM 4634 C CA . VAL A 1 596 ? 23.927 -29.579 -68.256 1.00 87.00 596 VAL A CA 1
ATOM 4635 C C . VAL A 1 596 ? 22.577 -29.809 -68.937 1.00 87.00 596 VAL A C 1
ATOM 4637 O O . VAL A 1 596 ? 22.492 -30.547 -69.920 1.00 87.00 596 VAL A O 1
ATOM 4640 N N . PHE A 1 597 ? 21.524 -29.149 -68.454 1.00 85.75 597 PHE A N 1
ATOM 4641 C CA . PHE A 1 597 ? 20.178 -29.305 -68.996 1.00 85.75 597 PHE A CA 1
ATOM 4642 C C . PHE A 1 597 ? 20.051 -28.731 -70.421 1.00 85.75 597 PHE A C 1
ATOM 4644 O O . PHE A 1 597 ? 19.362 -29.322 -71.252 1.00 85.75 597 PHE A O 1
ATOM 4651 N N . PHE A 1 598 ? 20.791 -27.660 -70.747 1.00 84.12 598 PHE A N 1
ATOM 4652 C CA . PHE A 1 598 ? 20.904 -27.134 -72.117 1.00 84.12 598 PHE A CA 1
ATOM 4653 C C . PHE A 1 598 ? 21.409 -28.199 -73.103 1.00 84.12 598 PHE A C 1
ATOM 4655 O O . PHE A 1 598 ? 20.790 -28.421 -74.146 1.00 84.12 598 PHE A O 1
ATOM 4662 N N . PHE A 1 599 ? 22.495 -28.901 -72.766 1.00 85.19 599 PHE A N 1
ATOM 4663 C CA . PHE A 1 599 ? 23.036 -29.960 -73.625 1.00 85.19 599 PHE A CA 1
ATOM 4664 C C . PHE A 1 599 ? 22.108 -31.177 -73.711 1.00 85.19 599 PHE A C 1
ATOM 4666 O O . PHE A 1 599 ? 21.956 -31.760 -74.786 1.00 85.19 599 PHE A O 1
ATOM 4673 N N . PHE A 1 600 ? 21.454 -31.539 -72.604 1.00 86.38 600 PHE A N 1
ATOM 4674 C CA . PHE A 1 600 ? 20.508 -32.653 -72.561 1.00 86.38 600 PHE A CA 1
ATOM 4675 C C . PHE A 1 600 ? 19.309 -32.429 -73.492 1.00 86.38 600 PHE A C 1
ATOM 4677 O O . PHE A 1 600 ? 18.997 -33.290 -74.312 1.00 86.38 600 PHE A O 1
ATOM 4684 N N . VAL A 1 601 ? 18.669 -31.257 -73.427 1.00 84.06 601 VAL A N 1
ATOM 4685 C CA . VAL A 1 601 ? 17.523 -30.942 -74.294 1.00 84.06 601 VAL A CA 1
ATOM 4686 C C . VAL A 1 601 ? 17.945 -30.848 -75.761 1.00 84.06 601 VAL A C 1
ATOM 4688 O O . VAL A 1 601 ? 17.235 -31.359 -76.626 1.00 84.06 601 VAL A O 1
ATOM 4691 N N . GLY A 1 602 ? 19.125 -30.284 -76.049 1.00 83.62 602 GLY A N 1
ATOM 4692 C CA . GLY A 1 602 ? 19.697 -30.284 -77.399 1.00 83.62 602 GLY A CA 1
ATOM 4693 C C . GLY A 1 602 ? 19.835 -31.695 -77.980 1.00 83.62 602 GLY A C 1
ATOM 4694 O O . GLY A 1 602 ? 19.431 -31.936 -79.117 1.00 83.62 602 GLY A O 1
ATOM 4695 N N . ALA A 1 603 ? 20.328 -32.649 -77.183 1.00 83.50 603 ALA A N 1
ATOM 4696 C CA . ALA A 1 603 ? 20.441 -34.049 -77.587 1.00 83.50 603 ALA A CA 1
ATOM 4697 C C . ALA A 1 603 ? 19.070 -34.717 -77.802 1.00 83.50 603 ALA A C 1
ATOM 4699 O O . ALA A 1 603 ? 18.891 -35.444 -78.778 1.00 83.50 603 ALA A O 1
ATOM 4700 N N . VAL A 1 604 ? 18.084 -34.448 -76.937 1.00 83.81 604 VAL A N 1
ATOM 4701 C CA . VAL A 1 604 ? 16.717 -34.983 -77.078 1.00 83.81 604 VAL A CA 1
ATOM 4702 C C . VAL A 1 604 ? 16.053 -34.474 -78.359 1.00 83.81 604 VAL A C 1
ATOM 4704 O O . VAL A 1 604 ? 15.503 -35.272 -79.118 1.00 83.81 604 VAL A O 1
ATOM 4707 N N . VAL A 1 605 ? 16.133 -33.170 -78.641 1.00 80.25 605 VAL A N 1
ATOM 4708 C CA . VAL A 1 605 ? 15.572 -32.597 -79.876 1.00 80.25 605 VAL A CA 1
ATOM 4709 C C . VAL A 1 605 ? 16.297 -33.144 -81.104 1.00 80.25 605 VAL A C 1
ATOM 4711 O O . VAL A 1 605 ? 15.641 -33.510 -82.077 1.00 80.25 605 VAL A O 1
ATOM 4714 N N . TRP A 1 606 ? 17.623 -33.302 -81.038 1.00 83.06 606 TRP A N 1
ATOM 4715 C CA . TRP A 1 606 ? 18.390 -33.939 -82.107 1.00 83.06 606 TRP A CA 1
ATOM 4716 C C . TRP A 1 606 ? 17.900 -35.368 -82.388 1.00 83.06 606 TRP A C 1
ATOM 4718 O O . TRP A 1 606 ? 17.610 -35.678 -83.537 1.00 83.06 606 TRP A O 1
ATOM 4728 N N . VAL A 1 607 ? 17.702 -36.220 -81.373 1.00 82.06 607 VAL A N 1
ATOM 4729 C CA . VAL A 1 607 ? 17.184 -37.593 -81.571 1.00 82.06 607 VAL A CA 1
ATOM 4730 C C . VAL A 1 607 ? 15.807 -37.596 -82.247 1.00 82.06 607 VAL A C 1
ATOM 4732 O O . VAL A 1 607 ? 15.543 -38.434 -83.114 1.00 82.06 607 VAL A O 1
ATOM 4735 N N . LEU A 1 608 ? 14.931 -36.664 -81.862 1.00 81.50 608 LEU A N 1
ATOM 4736 C CA . LEU A 1 608 ? 13.558 -36.581 -82.363 1.00 81.50 608 LEU A CA 1
ATOM 4737 C C . LEU A 1 608 ? 13.458 -36.014 -83.786 1.00 81.50 608 LEU A C 1
ATOM 4739 O O . LEU A 1 608 ? 12.591 -36.441 -84.549 1.00 81.50 608 LEU A O 1
ATOM 4743 N N . GLU A 1 609 ? 14.330 -35.075 -84.153 1.00 79.62 609 GLU A N 1
ATOM 4744 C CA . GLU A 1 609 ? 14.297 -34.388 -85.451 1.00 79.62 609 GLU A CA 1
ATOM 4745 C C . GLU A 1 609 ? 15.237 -35.025 -86.487 1.00 79.62 609 GLU A C 1
ATOM 4747 O O . GLU A 1 609 ? 14.928 -35.009 -87.676 1.00 79.62 609 GLU A O 1
ATOM 4752 N N . HIS A 1 610 ? 16.330 -35.678 -86.073 1.00 78.19 610 HIS A N 1
ATOM 4753 C CA . HIS A 1 610 ? 17.351 -36.238 -86.975 1.00 78.19 610 HIS A CA 1
ATOM 4754 C C . HIS A 1 610 ? 16.785 -37.230 -88.009 1.00 78.19 610 HIS A C 1
ATOM 4756 O O . HIS A 1 610 ? 17.252 -37.315 -89.151 1.00 78.19 610 HIS A O 1
ATOM 4762 N N . ARG A 1 611 ? 15.738 -37.976 -87.633 1.00 71.12 611 ARG A N 1
ATOM 4763 C CA . ARG A 1 611 ? 15.093 -38.948 -88.526 1.00 71.12 611 ARG A CA 1
ATOM 4764 C C . ARG A 1 611 ? 14.161 -38.327 -89.561 1.00 71.12 611 ARG A C 1
ATOM 4766 O O . ARG A 1 611 ? 13.925 -38.986 -90.565 1.00 71.12 611 ARG A O 1
ATOM 4773 N N . ILE A 1 612 ? 13.654 -37.113 -89.357 1.00 70.19 612 ILE A N 1
ATOM 4774 C CA . ILE A 1 612 ? 12.555 -36.546 -90.163 1.00 70.19 612 ILE A CA 1
ATOM 4775 C C . ILE A 1 612 ? 12.970 -35.236 -90.851 1.00 70.19 612 ILE A C 1
ATOM 4777 O O . ILE A 1 612 ? 12.448 -34.918 -91.914 1.00 70.19 612 ILE A O 1
ATOM 4781 N N . ASN A 1 613 ? 13.930 -34.505 -90.288 1.00 71.88 613 ASN A N 1
ATOM 4782 C CA . ASN A 1 613 ? 14.304 -33.167 -90.721 1.00 71.88 613 ASN A CA 1
ATOM 4783 C C . ASN A 1 613 ? 15.716 -33.138 -91.324 1.00 71.88 613 ASN A C 1
ATOM 4785 O O . ASN A 1 613 ? 16.693 -33.486 -90.658 1.00 71.88 613 ASN A O 1
ATOM 4789 N N . ASP A 1 614 ? 15.828 -32.696 -92.578 1.00 70.38 614 ASP A N 1
ATOM 4790 C CA . ASP A 1 614 ? 17.105 -32.603 -93.292 1.00 70.38 614 ASP A CA 1
ATOM 4791 C C . ASP A 1 614 ? 18.028 -31.497 -92.744 1.00 70.38 614 ASP A C 1
ATOM 4793 O O . ASP A 1 614 ? 19.246 -31.584 -92.920 1.00 70.38 614 ASP A O 1
ATOM 4797 N N . GLU A 1 615 ? 17.493 -30.512 -92.007 1.00 69.75 615 GLU A N 1
ATOM 4798 C CA . GLU A 1 615 ? 18.288 -29.463 -91.341 1.00 69.75 615 GLU A CA 1
ATOM 4799 C C . GLU A 1 615 ? 19.210 -30.042 -90.248 1.00 69.75 615 GLU A C 1
ATOM 4801 O O . GLU A 1 615 ? 20.344 -29.590 -90.086 1.00 69.75 615 GLU A O 1
ATOM 4806 N N . PHE A 1 616 ? 18.789 -31.133 -89.593 1.00 69.94 616 PHE A N 1
ATOM 4807 C CA . PHE A 1 616 ? 19.546 -31.844 -88.549 1.00 69.94 616 PHE A CA 1
ATOM 4808 C C . PHE A 1 616 ? 20.397 -33.012 -89.103 1.00 69.94 616 PHE A C 1
ATOM 4810 O O . PHE A 1 616 ? 20.861 -33.880 -88.347 1.00 69.94 616 PHE A O 1
ATOM 4817 N N . ARG A 1 617 ? 20.620 -33.056 -90.428 1.00 68.25 617 ARG A N 1
ATOM 4818 C CA . ARG A 1 617 ? 21.415 -34.082 -91.134 1.00 68.25 617 ARG A CA 1
ATOM 4819 C C . ARG A 1 617 ? 22.698 -33.507 -91.758 1.00 68.25 617 ARG A C 1
ATOM 4821 O O . ARG A 1 617 ? 22.832 -32.318 -92.043 1.00 68.25 617 ARG A O 1
ATOM 4828 N N . GLY A 1 618 ? 23.693 -34.373 -91.963 1.00 72.44 618 GLY A N 1
ATOM 4829 C CA . GLY A 1 618 ? 25.010 -34.011 -92.509 1.00 72.44 618 GLY A CA 1
ATOM 4830 C C . GLY A 1 618 ? 26.154 -34.844 -91.917 1.00 72.44 618 GLY A C 1
ATOM 4831 O O . GLY A 1 618 ? 25.886 -35.782 -91.167 1.00 72.44 618 GLY A O 1
ATOM 4832 N N . PRO A 1 619 ? 27.429 -34.528 -92.217 1.00 76.25 619 PRO A N 1
ATOM 4833 C CA . PRO A 1 619 ? 28.573 -35.209 -91.606 1.00 76.25 619 PRO A CA 1
ATOM 4834 C C . PRO A 1 619 ? 28.568 -35.040 -90.072 1.00 76.25 619 PRO A C 1
ATOM 4836 O O . PRO A 1 619 ? 28.073 -34.018 -89.587 1.00 76.25 619 PRO A O 1
ATOM 4839 N N . PRO A 1 620 ? 29.151 -35.975 -89.290 1.00 73.25 620 PRO A N 1
ATOM 4840 C CA . PRO A 1 620 ? 29.028 -36.011 -87.823 1.00 73.25 620 PRO A CA 1
ATOM 4841 C C . PRO A 1 620 ? 29.389 -34.685 -87.135 1.00 73.25 620 PRO A C 1
ATOM 4843 O O . PRO A 1 620 ? 28.740 -34.258 -86.184 1.00 73.25 620 PRO A O 1
ATOM 4846 N N . LYS A 1 621 ? 30.382 -33.974 -87.683 1.00 75.38 621 LYS A N 1
ATOM 4847 C CA . LYS A 1 621 ? 30.813 -32.656 -87.204 1.00 75.38 621 LYS A CA 1
ATOM 4848 C C . LYS A 1 621 ? 29.719 -31.585 -87.321 1.00 75.38 621 LYS A C 1
ATOM 4850 O O . LYS A 1 621 ? 29.598 -30.754 -86.430 1.00 75.38 621 LYS A O 1
ATOM 4855 N N . LYS A 1 622 ? 28.916 -31.602 -88.391 1.00 76.94 622 LYS A N 1
ATOM 4856 C CA . LYS A 1 622 ? 27.816 -30.646 -88.599 1.00 76.94 622 LYS A CA 1
ATOM 4857 C C . LYS A 1 622 ? 26.678 -30.902 -87.608 1.00 76.94 622 LYS A C 1
ATOM 4859 O O . LYS A 1 622 ? 26.164 -29.955 -87.038 1.00 76.94 622 LYS A O 1
ATOM 4864 N N . GLN A 1 623 ? 26.364 -32.166 -87.329 1.00 75.69 623 GLN A N 1
ATOM 4865 C CA . GLN A 1 623 ? 25.280 -32.547 -86.415 1.00 75.69 623 GLN A CA 1
ATOM 4866 C C . GLN A 1 623 ? 25.541 -32.117 -84.964 1.00 75.69 623 GLN A C 1
ATOM 4868 O O . GLN A 1 623 ? 24.651 -31.574 -84.318 1.00 75.69 623 GLN A O 1
ATOM 4873 N N . ILE A 1 624 ? 26.771 -32.295 -84.467 1.00 77.19 624 ILE A N 1
ATOM 4874 C CA . ILE A 1 624 ? 27.152 -31.858 -83.112 1.00 77.19 624 ILE A CA 1
ATOM 4875 C C . ILE A 1 624 ? 27.087 -30.329 -82.995 1.00 77.19 624 ILE A C 1
ATOM 4877 O O . ILE A 1 624 ? 26.605 -29.804 -81.992 1.00 77.19 624 ILE A O 1
ATOM 4881 N N . ILE A 1 625 ? 27.538 -29.610 -84.029 1.00 79.12 625 ILE A N 1
ATOM 4882 C CA . ILE A 1 625 ? 27.464 -28.144 -84.068 1.00 79.12 625 ILE A CA 1
ATOM 4883 C C . ILE A 1 625 ? 26.005 -27.691 -84.055 1.00 79.12 625 ILE A C 1
ATOM 4885 O O . ILE A 1 625 ? 25.655 -26.831 -83.253 1.00 79.12 625 ILE A O 1
ATOM 4889 N N . THR A 1 626 ? 25.154 -28.299 -84.880 1.00 77.62 626 THR A N 1
ATOM 4890 C CA . THR A 1 626 ? 23.722 -27.999 -84.918 1.00 77.62 626 THR A CA 1
ATOM 4891 C C . THR A 1 626 ? 23.054 -28.277 -83.569 1.00 77.62 626 THR A C 1
ATOM 4893 O O . THR A 1 626 ? 22.336 -27.420 -83.074 1.00 77.62 626 THR A O 1
ATOM 4896 N N . MET A 1 627 ? 23.363 -29.395 -82.902 1.00 80.00 627 MET A N 1
ATOM 4897 C CA . MET A 1 627 ? 22.833 -29.729 -81.571 1.00 80.00 627 MET A CA 1
ATOM 4898 C C . MET A 1 627 ? 23.166 -28.659 -80.516 1.00 80.00 627 MET A C 1
ATOM 4900 O O . MET A 1 627 ? 22.277 -28.184 -79.810 1.00 80.00 627 MET A O 1
ATOM 4904 N N . ILE A 1 628 ? 24.440 -28.263 -80.424 1.00 79.50 628 ILE A N 1
ATOM 4905 C CA . ILE A 1 628 ? 24.920 -27.292 -79.427 1.00 79.50 628 ILE A CA 1
ATOM 4906 C C . ILE A 1 628 ? 24.416 -25.881 -79.749 1.00 79.50 628 ILE A C 1
ATOM 4908 O O . ILE A 1 628 ? 23.984 -25.144 -78.859 1.00 79.50 628 ILE A O 1
ATOM 4912 N N . TRP A 1 629 ? 24.460 -25.499 -81.027 1.00 79.69 629 TRP A N 1
ATOM 4913 C CA . TRP A 1 629 ? 24.013 -24.188 -81.485 1.00 79.69 629 TRP A CA 1
ATOM 4914 C C . TRP A 1 629 ? 22.508 -24.020 -81.304 1.00 79.69 629 TRP A C 1
ATOM 4916 O O . TRP A 1 629 ? 22.061 -22.994 -80.793 1.00 79.69 629 TRP A O 1
ATOM 4926 N N . PHE A 1 630 ? 21.730 -25.049 -81.640 1.00 79.12 630 PHE A N 1
ATOM 4927 C CA . PHE A 1 630 ? 20.290 -25.060 -81.438 1.00 79.12 630 PHE A CA 1
ATOM 4928 C C . PHE A 1 630 ? 19.955 -24.893 -79.951 1.00 79.12 630 PHE A C 1
ATOM 4930 O O . PHE A 1 630 ? 19.253 -23.942 -79.607 1.00 79.12 630 PHE A O 1
ATOM 4937 N N . SER A 1 631 ? 20.546 -25.688 -79.045 1.00 77.25 631 SER A N 1
ATOM 4938 C CA . SER A 1 631 ? 20.293 -25.545 -77.602 1.00 77.25 631 SER A CA 1
ATOM 4939 C C . SER A 1 631 ? 20.679 -24.170 -77.052 1.00 77.25 631 SER A C 1
ATOM 4941 O O . SER A 1 631 ? 19.902 -23.572 -76.314 1.00 77.25 631 SER A O 1
ATOM 4943 N N . LEU A 1 632 ? 21.833 -23.614 -77.435 1.00 76.25 632 LEU A N 1
ATOM 4944 C CA . LEU A 1 632 ? 22.273 -22.301 -76.944 1.00 76.25 632 LEU A CA 1
ATOM 4945 C C . LEU A 1 632 ? 21.437 -21.148 -77.517 1.00 76.25 632 LEU A C 1
ATOM 4947 O O . LEU A 1 632 ? 21.125 -20.197 -76.803 1.00 76.25 632 LEU A O 1
ATOM 4951 N N . SER A 1 633 ? 21.019 -21.241 -78.781 1.00 77.00 633 SER A N 1
ATOM 4952 C CA . SER A 1 633 ? 20.211 -20.205 -79.437 1.00 77.00 633 SER A CA 1
ATOM 4953 C C . SER A 1 633 ? 18.817 -20.045 -78.817 1.00 77.00 633 SER A C 1
ATOM 4955 O O . SER A 1 633 ? 18.271 -18.940 -78.812 1.00 77.00 633 SER A O 1
ATOM 4957 N N . THR A 1 634 ? 18.266 -21.110 -78.215 1.00 75.88 634 THR A N 1
ATOM 4958 C CA . THR A 1 634 ? 16.974 -21.049 -77.508 1.00 75.88 634 THR A CA 1
ATOM 4959 C C . THR A 1 634 ? 17.004 -20.160 -76.264 1.00 75.88 634 THR A C 1
ATOM 4961 O O . THR A 1 634 ? 15.988 -19.544 -75.954 1.00 75.88 634 THR A O 1
ATOM 4964 N N . MET A 1 635 ? 18.160 -20.004 -75.601 1.00 74.75 635 MET A N 1
ATOM 4965 C CA . MET A 1 635 ? 18.319 -19.130 -74.427 1.00 74.75 635 MET A CA 1
ATOM 4966 C C . MET A 1 635 ? 18.104 -17.647 -74.760 1.00 74.75 635 MET A C 1
ATOM 4968 O O . MET A 1 635 ? 17.639 -16.878 -73.923 1.00 74.75 635 MET A O 1
ATOM 4972 N N . PHE A 1 636 ? 18.438 -17.258 -75.991 1.00 73.00 636 PHE A N 1
ATOM 4973 C CA . PHE A 1 636 ? 18.359 -15.883 -76.481 1.00 73.00 636 PHE A CA 1
ATOM 4974 C C . PHE A 1 636 ? 17.168 -15.659 -77.423 1.00 73.00 636 PHE A C 1
ATOM 4976 O O . PHE A 1 636 ? 17.122 -14.639 -78.104 1.00 73.00 636 PHE A O 1
ATOM 4983 N N . PHE A 1 637 ? 16.224 -16.612 -77.492 1.00 65.31 637 PHE A N 1
ATOM 4984 C CA . PHE A 1 637 ? 15.092 -16.598 -78.430 1.00 65.31 637 PHE A CA 1
ATOM 4985 C C . PHE A 1 637 ? 15.510 -16.411 -79.907 1.00 65.31 637 PHE A C 1
ATOM 4987 O O . PHE A 1 637 ? 14.776 -15.837 -80.706 1.00 65.31 637 PHE A O 1
ATOM 4994 N N . ALA A 1 638 ? 16.689 -16.914 -80.287 1.00 62.00 638 ALA A N 1
ATOM 4995 C CA . ALA A 1 638 ? 17.306 -16.709 -81.600 1.00 62.00 638 ALA A CA 1
ATOM 4996 C C . ALA A 1 638 ? 17.350 -18.000 -82.444 1.00 62.00 638 ALA A C 1
ATOM 4998 O O . ALA A 1 638 ? 18.364 -18.299 -83.079 1.00 62.00 638 ALA A O 1
ATOM 4999 N N . HIS A 1 639 ? 16.281 -18.808 -82.428 1.00 61.72 639 HIS A N 1
ATOM 5000 C CA . HIS A 1 639 ? 16.268 -20.082 -83.154 1.00 61.72 639 HIS A CA 1
ATOM 5001 C C . HIS A 1 639 ? 16.187 -19.859 -84.675 1.00 61.72 639 HIS A C 1
ATOM 5003 O O . HIS A 1 639 ? 15.384 -19.065 -85.163 1.00 61.72 639 HIS A O 1
ATOM 5009 N N . ARG A 1 640 ? 17.024 -20.569 -85.440 1.00 56.25 640 ARG A N 1
ATOM 5010 C CA . ARG A 1 640 ? 17.121 -20.428 -86.907 1.00 56.25 640 ARG A CA 1
ATOM 5011 C C . ARG A 1 640 ? 16.557 -21.622 -87.688 1.00 56.25 640 ARG A C 1
ATOM 5013 O O . ARG A 1 640 ? 16.318 -21.481 -88.879 1.00 56.25 640 ARG A O 1
ATOM 5020 N N . GLU A 1 641 ? 16.352 -22.757 -87.021 1.00 66.19 641 GLU A N 1
ATOM 5021 C CA . GLU A 1 641 ? 15.940 -24.037 -87.618 1.00 66.19 641 GLU A CA 1
ATOM 5022 C C . GLU A 1 641 ? 14.498 -24.383 -87.224 1.00 66.19 641 GLU A C 1
ATOM 5024 O O . GLU A 1 641 ? 14.068 -24.103 -86.099 1.00 66.19 641 GLU A O 1
ATOM 5029 N N . ASN A 1 642 ? 13.742 -24.974 -88.150 1.00 64.38 642 ASN A N 1
ATOM 5030 C CA . ASN A 1 642 ? 12.324 -25.280 -87.960 1.00 64.38 642 ASN A CA 1
ATOM 5031 C C . ASN A 1 642 ? 12.150 -26.724 -87.478 1.00 64.38 642 ASN A C 1
ATOM 5033 O O . ASN A 1 642 ? 12.613 -27.650 -88.132 1.00 64.38 642 ASN A O 1
ATOM 5037 N N . THR A 1 643 ? 11.425 -26.949 -86.378 1.00 69.75 643 THR A N 1
ATOM 5038 C CA . THR A 1 643 ? 11.089 -28.312 -85.924 1.00 69.75 643 THR A CA 1
ATOM 5039 C C . THR A 1 643 ? 9.918 -28.886 -86.726 1.00 69.75 643 THR A C 1
ATOM 5041 O O . THR A 1 643 ? 8.843 -28.277 -86.836 1.00 69.75 643 THR A O 1
ATOM 5044 N N . MET A 1 644 ? 10.116 -30.068 -87.313 1.00 70.56 644 MET A N 1
ATOM 5045 C CA . MET A 1 644 ? 9.134 -30.729 -88.180 1.00 70.56 644 MET A CA 1
ATOM 5046 C C . MET A 1 644 ? 8.370 -31.836 -87.444 1.00 70.56 644 MET A C 1
ATOM 5048 O O . MET A 1 644 ? 7.222 -32.113 -87.795 1.00 70.56 644 MET A O 1
ATOM 5052 N N . SER A 1 645 ? 8.947 -32.429 -86.391 1.00 79.06 645 SER A N 1
ATOM 5053 C CA . SER A 1 645 ? 8.300 -33.465 -85.580 1.00 79.06 645 SER A CA 1
ATOM 5054 C C . SER A 1 645 ? 7.255 -32.873 -84.631 1.00 79.06 645 SER A C 1
ATOM 5056 O O . SER A 1 645 ? 7.521 -31.922 -83.895 1.00 79.06 645 SER A O 1
ATOM 5058 N N . THR A 1 646 ? 6.062 -33.473 -84.570 1.00 77.81 646 THR A N 1
ATOM 5059 C CA . THR A 1 646 ? 5.027 -33.106 -83.585 1.00 77.81 646 THR A CA 1
ATOM 5060 C C . THR A 1 646 ? 5.506 -33.315 -82.147 1.00 77.81 646 THR A C 1
ATOM 5062 O O . THR A 1 646 ? 5.227 -32.486 -81.282 1.00 77.81 646 THR A O 1
ATOM 5065 N N . LEU A 1 647 ? 6.287 -34.372 -81.898 1.00 77.50 647 LEU A N 1
ATOM 5066 C CA . LEU A 1 647 ? 6.881 -34.647 -80.589 1.00 77.50 647 LEU A CA 1
ATOM 5067 C C . LEU A 1 647 ? 8.043 -33.685 -80.277 1.00 77.50 647 LEU A C 1
ATOM 5069 O O . LEU A 1 647 ? 8.165 -33.221 -79.146 1.00 77.50 647 LEU A O 1
ATOM 5073 N N . GLY A 1 648 ? 8.843 -33.319 -81.287 1.00 77.50 648 GLY A N 1
ATOM 5074 C CA . GLY A 1 648 ? 9.902 -32.307 -81.167 1.00 77.50 648 GLY A CA 1
ATOM 5075 C C . GLY A 1 648 ? 9.352 -30.918 -80.826 1.00 77.50 648 GLY A C 1
ATOM 5076 O O . GLY A 1 648 ? 9.860 -30.256 -79.921 1.00 77.50 648 GLY A O 1
ATOM 5077 N N . ARG A 1 649 ? 8.239 -30.516 -81.457 1.00 78.31 649 ARG A N 1
ATOM 5078 C CA . ARG A 1 649 ? 7.511 -29.274 -81.134 1.00 78.31 649 ARG A CA 1
ATOM 5079 C C . ARG A 1 649 ? 6.987 -29.251 -79.700 1.00 78.31 649 ARG A C 1
ATOM 5081 O O . ARG A 1 649 ? 7.066 -28.214 -79.046 1.00 78.31 649 ARG A O 1
ATOM 5088 N N . PHE A 1 650 ? 6.483 -30.379 -79.197 1.00 81.81 650 PHE A N 1
ATOM 5089 C CA . PHE A 1 650 ? 5.999 -30.475 -77.818 1.00 81.81 650 PHE A CA 1
ATOM 5090 C C . PHE A 1 650 ? 7.135 -30.306 -76.795 1.00 81.81 650 PHE A C 1
ATOM 5092 O O . PHE A 1 650 ? 7.011 -29.511 -75.864 1.00 81.81 650 PHE A O 1
ATOM 5099 N N . VAL A 1 651 ? 8.273 -30.981 -77.005 1.00 83.81 651 VAL A N 1
ATOM 5100 C CA . VAL A 1 651 ? 9.471 -30.833 -76.155 1.00 83.81 651 VAL A CA 1
ATOM 5101 C C . VAL A 1 651 ? 10.010 -29.399 -76.200 1.00 83.81 651 VAL A C 1
ATOM 5103 O O . VAL A 1 651 ? 10.348 -28.835 -75.160 1.00 83.81 651 VAL A O 1
ATOM 5106 N N . MET A 1 652 ? 10.021 -28.773 -77.380 1.00 80.62 652 MET A N 1
ATOM 5107 C CA . MET A 1 652 ? 10.442 -27.380 -77.545 1.00 80.62 652 MET A CA 1
ATOM 5108 C C . MET A 1 652 ? 9.546 -26.379 -76.812 1.00 80.62 652 MET A C 1
ATOM 5110 O O . MET A 1 652 ? 10.055 -25.419 -76.237 1.00 80.62 652 MET A O 1
ATOM 5114 N N . LEU A 1 653 ? 8.231 -26.600 -76.786 1.00 82.56 653 LEU A N 1
ATOM 5115 C CA . LEU A 1 653 ? 7.295 -25.728 -76.075 1.00 82.56 653 LEU A CA 1
ATOM 5116 C C . LEU A 1 653 ? 7.549 -25.753 -74.561 1.00 82.56 653 LEU A C 1
ATOM 5118 O O . LEU A 1 653 ? 7.628 -24.698 -73.931 1.00 82.56 653 LEU A O 1
ATOM 5122 N N . ILE A 1 654 ? 7.748 -26.947 -73.990 1.00 85.00 654 ILE A N 1
ATOM 5123 C CA . ILE A 1 654 ? 8.115 -27.106 -72.574 1.00 85.00 654 ILE A CA 1
ATOM 5124 C C . ILE A 1 654 ? 9.462 -26.430 -72.294 1.00 85.00 654 ILE A C 1
ATOM 5126 O O . ILE A 1 654 ? 9.618 -25.737 -71.291 1.00 85.00 654 ILE A O 1
ATOM 5130 N N . TRP A 1 655 ? 10.434 -26.590 -73.192 1.00 86.69 655 TRP A N 1
ATOM 5131 C CA . TRP A 1 655 ? 11.762 -26.014 -73.021 1.00 86.69 655 TRP A CA 1
ATOM 5132 C C . TRP A 1 655 ? 11.772 -24.481 -73.038 1.00 86.69 655 TRP A C 1
ATOM 5134 O O . TRP A 1 655 ? 12.376 -23.859 -72.164 1.00 86.69 655 TRP A O 1
ATOM 5144 N N . LEU A 1 656 ? 11.043 -23.857 -73.966 1.00 84.38 656 LEU A N 1
ATOM 5145 C CA . LEU A 1 656 ? 10.893 -22.399 -74.014 1.00 84.38 656 LEU A CA 1
ATOM 5146 C C . LEU A 1 656 ? 10.232 -21.848 -72.741 1.00 84.38 656 LEU A C 1
ATOM 5148 O O . LEU A 1 656 ? 10.615 -20.779 -72.265 1.00 84.38 656 LEU A O 1
ATOM 5152 N N . PHE A 1 657 ? 9.297 -22.595 -72.144 1.00 86.12 657 PHE A N 1
ATOM 5153 C CA . PHE A 1 657 ? 8.699 -22.234 -70.858 1.00 86.12 657 PHE A CA 1
ATOM 5154 C C . PHE A 1 657 ? 9.724 -22.265 -69.709 1.00 86.12 657 PHE A C 1
ATOM 5156 O O . PHE A 1 657 ? 9.762 -21.350 -68.887 1.00 86.12 657 PHE A O 1
ATOM 5163 N N . VAL A 1 658 ? 10.614 -23.263 -69.679 1.00 86.88 658 VAL A N 1
ATOM 5164 C CA . VAL A 1 658 ? 11.707 -23.341 -68.691 1.00 86.88 658 VAL A CA 1
ATOM 5165 C C . VAL A 1 658 ? 12.700 -22.185 -68.859 1.00 86.88 658 VAL A C 1
ATOM 5167 O O . VAL A 1 658 ? 13.060 -21.539 -67.875 1.00 86.88 658 VAL A O 1
ATOM 5170 N N . VAL A 1 659 ? 13.101 -21.868 -70.095 1.00 85.62 659 VAL A N 1
ATOM 5171 C CA . VAL A 1 659 ? 14.001 -20.737 -70.393 1.00 85.62 659 VAL A CA 1
ATOM 5172 C C . VAL A 1 659 ? 13.394 -19.401 -69.939 1.00 85.62 659 VAL A C 1
ATOM 5174 O O . VAL A 1 659 ? 14.099 -18.564 -69.365 1.00 85.62 659 VAL A O 1
ATOM 5177 N N . LEU A 1 660 ? 12.083 -19.211 -70.121 1.00 85.75 660 LEU A N 1
ATOM 5178 C CA . LEU A 1 660 ? 11.363 -18.025 -69.648 1.00 85.75 660 LEU A CA 1
ATOM 5179 C C . LEU A 1 660 ? 11.415 -17.890 -68.117 1.00 85.75 660 LEU A C 1
ATOM 5181 O O . LEU A 1 660 ? 11.626 -16.794 -67.601 1.00 85.75 660 LEU A O 1
ATOM 5185 N N . ILE A 1 661 ? 11.258 -18.991 -67.376 1.00 87.75 661 ILE A N 1
ATOM 5186 C CA . ILE A 1 661 ? 11.331 -18.985 -65.906 1.00 87.75 661 ILE A CA 1
ATOM 5187 C C . ILE A 1 661 ? 12.747 -18.636 -65.437 1.00 87.75 661 ILE A C 1
ATOM 5189 O O . ILE A 1 661 ? 12.909 -17.792 -64.553 1.00 87.75 661 ILE A O 1
ATOM 5193 N N . ILE A 1 662 ? 13.774 -19.245 -66.038 1.00 87.50 662 ILE A N 1
ATOM 5194 C CA . ILE A 1 662 ? 15.179 -19.016 -65.665 1.00 87.50 662 ILE A CA 1
ATOM 5195 C C . ILE A 1 662 ? 15.571 -17.550 -65.890 1.00 87.50 662 ILE A C 1
ATOM 5197 O O . ILE A 1 662 ? 16.128 -16.914 -64.995 1.00 87.50 662 ILE A O 1
ATOM 5201 N N . THR A 1 663 ? 15.250 -16.990 -67.059 1.00 84.88 663 THR A N 1
ATOM 5202 C CA . THR A 1 663 ? 15.557 -15.587 -67.391 1.00 84.88 663 THR A CA 1
ATOM 5203 C C . THR A 1 663 ? 14.796 -14.613 -66.488 1.00 84.88 663 THR A C 1
ATOM 5205 O O . THR A 1 663 ? 15.392 -13.681 -65.942 1.00 84.88 663 THR A O 1
ATOM 5208 N N . SER A 1 664 ? 13.511 -14.876 -66.234 1.00 85.81 664 SER A N 1
ATOM 5209 C CA . SER A 1 664 ? 12.678 -14.057 -65.345 1.00 85.81 664 SER A CA 1
ATOM 5210 C C . SER A 1 664 ? 13.195 -14.072 -63.899 1.00 85.81 664 SER A C 1
ATOM 5212 O O . SER A 1 664 ? 13.374 -13.017 -63.291 1.00 85.81 664 SER A O 1
ATOM 5214 N N . SER A 1 665 ? 13.532 -15.249 -63.358 1.00 87.69 665 SER A N 1
ATOM 5215 C CA . SER A 1 665 ? 14.092 -15.388 -62.004 1.00 87.69 665 SER A CA 1
ATOM 5216 C C . SER A 1 665 ? 15.464 -14.724 -61.862 1.00 87.69 665 SER A C 1
ATOM 5218 O O . SER A 1 665 ? 15.728 -14.097 -60.834 1.00 87.69 665 SER A O 1
ATOM 5220 N N . TYR A 1 666 ? 16.322 -14.825 -62.883 1.00 88.88 666 TYR A N 1
ATOM 5221 C CA . TYR A 1 666 ? 17.625 -14.159 -62.898 1.00 88.88 666 TYR A CA 1
ATOM 5222 C C . TYR A 1 666 ? 17.469 -12.637 -62.806 1.00 88.88 666 TYR A C 1
ATOM 5224 O O . TYR A 1 666 ? 18.097 -11.996 -61.959 1.00 88.88 666 TYR A O 1
ATOM 5232 N N . THR A 1 667 ? 16.597 -12.063 -63.644 1.00 85.31 667 THR A N 1
ATOM 5233 C CA . THR A 1 667 ? 16.357 -10.613 -63.653 1.00 85.31 667 THR A CA 1
ATOM 5234 C C . THR A 1 667 ? 15.779 -10.118 -62.328 1.00 85.31 667 THR A C 1
ATOM 5236 O O . THR A 1 667 ? 16.325 -9.174 -61.767 1.00 85.31 667 THR A O 1
ATOM 5239 N N . ALA A 1 668 ? 14.776 -10.799 -61.760 1.00 85.12 668 ALA A N 1
ATOM 5240 C CA . ALA A 1 668 ? 14.168 -10.416 -60.484 1.00 85.12 668 ALA A CA 1
ATOM 5241 C C . ALA A 1 668 ? 15.181 -10.382 -59.323 1.00 85.12 668 ALA A C 1
ATOM 5243 O O . ALA A 1 668 ? 15.226 -9.413 -58.559 1.00 85.12 668 ALA A O 1
ATOM 5244 N N . ASN A 1 669 ? 16.041 -11.400 -59.220 1.00 83.06 669 ASN A N 1
ATOM 5245 C CA . ASN A 1 669 ? 17.074 -11.456 -58.184 1.00 83.06 669 ASN A CA 1
ATOM 5246 C C . ASN A 1 669 ? 18.137 -10.368 -58.371 1.00 83.06 669 ASN A C 1
ATOM 5248 O O . ASN A 1 669 ? 18.537 -9.726 -57.399 1.00 83.06 669 ASN A O 1
ATOM 5252 N N . LEU A 1 670 ? 18.581 -10.127 -59.609 1.00 81.81 670 LEU A N 1
ATOM 5253 C CA . LEU A 1 670 ? 19.555 -9.074 -59.891 1.00 81.81 670 LEU A CA 1
ATOM 5254 C C . LEU A 1 670 ? 18.994 -7.689 -59.538 1.00 81.81 670 LEU A C 1
ATOM 5256 O O . LEU A 1 670 ? 19.686 -6.900 -58.895 1.00 81.81 670 LEU A O 1
ATOM 5260 N N . THR A 1 671 ? 17.736 -7.409 -59.892 1.00 77.38 671 THR A N 1
ATOM 5261 C CA . THR A 1 671 ? 17.074 -6.145 -59.547 1.00 77.38 671 THR A CA 1
ATOM 5262 C C . THR A 1 671 ? 16.936 -5.985 -58.034 1.00 77.38 671 THR A C 1
ATOM 5264 O O . THR A 1 671 ? 17.303 -4.934 -57.515 1.00 77.38 671 THR A O 1
ATOM 5267 N N . SER A 1 672 ? 16.520 -7.031 -57.307 1.00 78.38 672 SER A N 1
ATOM 5268 C CA . SER A 1 672 ? 16.437 -7.003 -55.838 1.00 78.38 672 SER A CA 1
ATOM 5269 C C . SER A 1 672 ? 17.785 -6.671 -55.189 1.00 78.38 672 SER A C 1
ATOM 5271 O O . SER A 1 672 ? 17.846 -5.851 -54.273 1.00 78.38 672 SER A O 1
ATOM 5273 N N . ILE A 1 673 ? 18.876 -7.274 -55.670 1.00 73.06 673 ILE A N 1
ATOM 5274 C CA . ILE A 1 673 ? 20.227 -7.038 -55.141 1.00 73.06 673 ILE A CA 1
ATOM 5275 C C . ILE A 1 673 ? 20.693 -5.605 -55.434 1.00 73.06 673 ILE A C 1
ATOM 5277 O O . ILE A 1 673 ? 21.325 -4.983 -54.584 1.00 73.06 673 ILE A O 1
ATOM 5281 N N . LEU A 1 674 ? 20.366 -5.059 -56.609 1.00 69.06 674 LEU A N 1
ATOM 5282 C CA . LEU A 1 674 ? 20.739 -3.692 -56.988 1.00 69.06 674 LEU A CA 1
ATOM 5283 C C . LEU A 1 674 ? 19.901 -2.615 -56.278 1.00 69.06 674 LEU A C 1
ATOM 5285 O O . LEU A 1 674 ? 20.366 -1.486 -56.139 1.00 69.06 674 LEU A O 1
ATOM 5289 N N . THR A 1 675 ? 18.701 -2.949 -55.795 1.00 66.56 675 THR A N 1
ATOM 5290 C CA . THR A 1 675 ? 17.848 -2.010 -55.044 1.00 66.56 675 THR A CA 1
ATOM 5291 C C . THR A 1 675 ? 18.215 -1.858 -53.563 1.00 66.56 675 THR A C 1
ATOM 5293 O O . THR A 1 675 ? 17.876 -0.839 -52.963 1.00 66.56 675 THR A O 1
ATOM 5296 N N . VAL A 1 676 ? 18.924 -2.817 -52.952 1.00 56.16 676 VAL A N 1
ATOM 5297 C CA . VAL A 1 676 ? 19.249 -2.782 -51.513 1.00 56.16 676 VAL A CA 1
ATOM 5298 C C . VAL A 1 676 ? 20.650 -2.204 -51.287 1.00 56.16 676 VAL A C 1
ATOM 5300 O O . VAL A 1 676 ? 21.663 -2.888 -51.427 1.00 56.16 676 VAL A O 1
ATOM 5303 N N . GLN A 1 677 ? 20.728 -0.934 -50.879 1.00 50.72 677 GLN A N 1
ATOM 5304 C CA . GLN A 1 677 ? 21.968 -0.368 -50.339 1.00 50.72 677 GLN A CA 1
ATOM 5305 C C . GLN A 1 677 ? 22.219 -0.920 -48.928 1.00 50.72 677 GLN A C 1
ATOM 5307 O O . GLN A 1 677 ? 21.571 -0.513 -47.965 1.00 50.72 677 GLN A O 1
ATOM 5312 N N . HIS A 1 678 ? 23.179 -1.832 -48.782 1.00 53.72 678 HIS A N 1
ATOM 5313 C CA . HIS A 1 678 ? 23.606 -2.304 -47.465 1.00 53.72 678 HIS A CA 1
ATOM 5314 C C . HIS A 1 678 ? 24.537 -1.282 -46.789 1.00 53.72 678 HIS A C 1
ATOM 5316 O O . HIS A 1 678 ? 25.678 -1.083 -47.207 1.00 53.72 678 HIS A O 1
ATOM 5322 N N . LEU A 1 679 ? 24.060 -0.658 -45.708 1.00 55.53 679 LEU A N 1
ATOM 5323 C CA . LEU A 1 679 ? 24.894 0.048 -44.731 1.00 55.53 679 LEU A CA 1
ATOM 5324 C C . LEU A 1 679 ? 25.430 -0.983 -43.729 1.00 55.53 679 LEU A C 1
ATOM 5326 O O . LEU A 1 679 ? 24.665 -1.512 -42.925 1.00 55.53 679 LEU A O 1
ATOM 5330 N N . SER A 1 680 ? 26.727 -1.286 -43.764 1.00 54.94 680 SER A N 1
ATOM 5331 C CA . SER A 1 680 ? 27.339 -2.215 -42.808 1.00 54.94 680 SER A CA 1
ATOM 5332 C C . SER A 1 680 ? 27.867 -1.458 -41.588 1.00 54.94 680 SER A C 1
ATOM 5334 O O . SER A 1 680 ? 28.825 -0.692 -41.706 1.00 54.94 680 SER A O 1
ATOM 5336 N N . SER A 1 681 ? 27.279 -1.696 -40.415 1.00 62.94 681 SER A N 1
ATOM 5337 C CA . SER A 1 681 ? 27.926 -1.433 -39.124 1.00 62.94 681 SER A CA 1
ATOM 5338 C C . SER A 1 681 ? 28.071 -2.763 -38.382 1.00 62.94 681 SER A C 1
ATOM 5340 O O . SER A 1 681 ? 27.109 -3.531 -38.374 1.00 62.94 681 SER A O 1
ATOM 5342 N N . PRO A 1 682 ? 29.234 -3.056 -37.772 1.00 66.88 682 PRO A N 1
ATOM 5343 C CA . PRO A 1 682 ? 29.422 -4.260 -36.963 1.00 66.88 682 PRO A CA 1
ATOM 5344 C C . PRO A 1 682 ? 28.581 -4.257 -35.675 1.00 66.88 682 PRO A C 1
ATOM 5346 O O . PRO A 1 682 ? 28.331 -5.320 -35.120 1.00 66.88 682 PRO A O 1
ATOM 5349 N N . ILE A 1 683 ? 28.116 -3.086 -35.218 1.00 78.75 683 ILE A N 1
ATOM 5350 C CA . ILE A 1 683 ? 27.255 -2.942 -34.037 1.00 78.75 683 ILE A CA 1
ATOM 5351 C C . ILE A 1 683 ? 25.838 -2.607 -34.505 1.00 78.75 683 ILE A C 1
ATOM 5353 O O . ILE A 1 683 ? 25.589 -1.540 -35.075 1.00 78.75 683 ILE A O 1
ATOM 5357 N N . THR A 1 684 ? 24.902 -3.524 -34.263 1.00 79.38 684 THR A N 1
ATOM 5358 C CA . THR A 1 684 ? 23.487 -3.378 -34.642 1.00 79.38 684 THR A CA 1
ATOM 5359 C C . THR A 1 684 ? 22.607 -2.919 -33.480 1.00 79.38 684 THR A C 1
ATOM 5361 O O . THR A 1 684 ? 21.497 -2.448 -33.723 1.00 79.38 684 THR A O 1
ATOM 5364 N N . GLY A 1 685 ? 23.106 -2.989 -32.242 1.00 84.12 685 GLY A N 1
ATOM 5365 C CA . GLY A 1 685 ? 22.420 -2.538 -31.032 1.00 84.12 685 GLY A CA 1
ATOM 5366 C C . GLY A 1 685 ? 23.196 -2.860 -29.752 1.00 84.12 685 GLY A C 1
ATOM 5367 O O . GLY A 1 685 ? 24.376 -3.218 -29.798 1.00 84.12 685 GLY A O 1
ATOM 5368 N N . ILE A 1 686 ? 22.520 -2.745 -28.605 1.00 84.81 686 ILE A N 1
ATOM 5369 C CA . ILE A 1 686 ? 23.125 -2.989 -27.289 1.00 84.81 686 ILE A CA 1
ATOM 5370 C C . ILE A 1 686 ? 23.582 -4.443 -27.117 1.00 84.81 686 ILE A C 1
ATOM 5372 O O . ILE A 1 686 ? 24.684 -4.666 -26.624 1.00 84.81 686 ILE A O 1
ATOM 5376 N N . ASP A 1 687 ? 22.819 -5.417 -27.622 1.00 84.31 687 ASP A N 1
ATOM 5377 C CA . ASP A 1 687 ? 23.142 -6.845 -27.489 1.00 84.31 687 ASP A CA 1
ATOM 5378 C C . ASP A 1 687 ? 24.495 -7.176 -28.127 1.00 84.31 687 ASP A C 1
ATOM 5380 O O . ASP A 1 687 ? 25.359 -7.780 -27.495 1.00 84.31 687 ASP A O 1
ATOM 5384 N N . THR A 1 688 ? 24.727 -6.675 -29.348 1.00 83.75 688 THR A N 1
ATOM 5385 C CA . THR A 1 688 ? 26.012 -6.843 -30.045 1.00 83.75 688 THR A CA 1
ATOM 5386 C C . THR A 1 688 ? 27.166 -6.155 -29.324 1.00 83.75 688 THR A C 1
ATOM 5388 O O . THR A 1 688 ? 28.293 -6.648 -29.348 1.00 83.75 688 THR A O 1
ATOM 5391 N N . LEU A 1 689 ? 26.897 -5.024 -28.664 1.00 84.25 689 LEU A N 1
ATOM 5392 C CA . LEU A 1 689 ? 27.911 -4.254 -27.954 1.00 84.25 689 LEU A CA 1
ATOM 5393 C C . LEU A 1 689 ? 28.353 -4.964 -26.668 1.00 84.25 689 LEU A C 1
ATOM 5395 O O . LEU A 1 689 ? 29.555 -5.040 -26.400 1.00 84.25 689 LEU A O 1
ATOM 5399 N N . VAL A 1 690 ? 27.402 -5.525 -25.915 1.00 84.75 690 VAL A N 1
ATOM 5400 C CA . VAL A 1 690 ? 27.662 -6.293 -24.687 1.00 84.75 690 VAL A CA 1
ATOM 5401 C C . VAL A 1 690 ? 28.502 -7.531 -25.001 1.00 84.75 690 VAL A C 1
ATOM 5403 O O . VAL A 1 690 ? 29.509 -7.753 -24.334 1.00 84.75 690 VAL A O 1
ATOM 5406 N N . THR A 1 691 ? 28.162 -8.268 -26.066 1.00 83.25 691 THR A N 1
ATOM 5407 C CA . THR A 1 691 ? 28.909 -9.465 -26.498 1.00 83.25 691 THR A CA 1
ATOM 5408 C C . THR A 1 691 ? 30.273 -9.163 -27.124 1.00 83.25 691 THR A C 1
ATOM 5410 O O . THR A 1 691 ? 31.114 -10.050 -27.226 1.00 83.25 691 THR A O 1
ATOM 5413 N N . SER A 1 692 ? 30.504 -7.932 -27.589 1.00 81.88 692 SER A N 1
ATOM 5414 C CA . SER A 1 692 ? 31.795 -7.530 -28.159 1.00 81.88 692 SER A CA 1
ATOM 5415 C C . SER A 1 692 ? 32.810 -7.200 -27.062 1.00 81.88 692 SER A C 1
ATOM 5417 O O . SER A 1 692 ? 32.421 -6.777 -25.984 1.00 81.88 692 SER A O 1
ATOM 5419 N N . ASN A 1 693 ? 34.112 -7.272 -27.355 1.00 84.31 693 ASN A N 1
ATOM 5420 C CA . ASN A 1 693 ? 35.174 -6.773 -26.463 1.00 84.31 693 ASN A CA 1
ATOM 5421 C C . ASN A 1 693 ? 35.587 -5.320 -26.765 1.00 84.31 693 ASN A C 1
ATOM 5423 O O . ASN A 1 693 ? 36.655 -4.874 -26.349 1.00 84.31 693 ASN A O 1
ATOM 5427 N N . GLN A 1 694 ? 34.773 -4.574 -27.516 1.00 86.38 694 GLN A N 1
ATOM 5428 C CA . GLN A 1 694 ? 35.136 -3.225 -27.947 1.00 86.38 694 GLN A CA 1
ATOM 5429 C C . GLN A 1 694 ? 34.878 -2.171 -26.848 1.00 86.38 694 GLN A C 1
ATOM 5431 O O . GLN A 1 694 ? 33.967 -2.362 -26.027 1.00 86.38 694 GLN A O 1
ATOM 5436 N N . PRO A 1 695 ? 35.658 -1.067 -26.815 1.00 92.25 695 PRO A N 1
ATOM 5437 C CA . PRO A 1 695 ? 35.447 0.029 -25.871 1.00 92.25 695 PRO A CA 1
ATOM 5438 C C . PRO A 1 695 ? 34.143 0.791 -26.142 1.00 92.25 695 PRO A C 1
ATOM 5440 O O . PRO A 1 695 ? 33.759 1.000 -27.298 1.00 92.25 695 PRO A O 1
ATOM 5443 N N . VAL A 1 696 ? 33.488 1.236 -25.069 1.00 92.94 696 VAL A N 1
ATOM 5444 C CA . VAL A 1 696 ? 32.192 1.926 -25.080 1.00 92.94 696 VAL A CA 1
ATOM 5445 C C . VAL A 1 696 ? 32.334 3.292 -24.419 1.00 92.94 696 VAL A C 1
ATOM 5447 O O . VAL A 1 696 ? 32.765 3.392 -23.271 1.00 92.94 696 VAL A O 1
ATOM 5450 N N . GLY A 1 697 ? 31.960 4.345 -25.140 1.00 92.50 697 GLY A N 1
ATOM 5451 C CA . GLY A 1 697 ? 31.937 5.708 -24.617 1.00 92.50 697 GLY A CA 1
ATOM 5452 C C . GLY A 1 697 ? 30.646 6.015 -23.856 1.00 92.50 697 GLY A C 1
ATOM 5453 O O . GLY A 1 697 ? 29.574 5.570 -24.266 1.00 92.50 697 GLY A O 1
ATOM 5454 N N . PHE A 1 698 ? 30.728 6.807 -22.788 1.00 91.44 698 PHE A N 1
ATOM 5455 C CA . PHE A 1 698 ? 29.565 7.304 -22.041 1.00 91.44 698 PHE A CA 1
ATOM 5456 C C . PHE A 1 698 ? 29.813 8.716 -21.489 1.00 91.44 698 PHE A C 1
ATOM 5458 O O . PHE A 1 698 ? 30.959 9.152 -21.371 1.00 91.44 698 PHE A O 1
ATOM 5465 N N . GLN A 1 699 ? 28.749 9.432 -21.115 1.00 87.62 699 GLN A N 1
ATOM 5466 C CA . GLN A 1 699 ? 28.869 10.780 -20.553 1.00 87.62 699 GLN A CA 1
ATOM 5467 C C . GLN A 1 699 ? 29.407 10.787 -19.114 1.00 87.62 699 GLN A C 1
ATOM 5469 O O . GLN A 1 699 ? 28.822 10.166 -18.224 1.00 87.62 699 GLN A O 1
ATOM 5474 N N . VAL A 1 700 ? 30.433 11.597 -18.839 1.00 84.44 700 VAL A N 1
ATOM 5475 C CA . VAL A 1 700 ? 30.910 11.843 -17.463 1.00 84.44 700 VAL A CA 1
ATOM 5476 C C . VAL A 1 700 ? 29.777 12.387 -16.580 1.00 84.44 700 VAL A C 1
ATOM 5478 O O . VAL A 1 700 ? 29.150 13.396 -16.917 1.00 84.44 700 VAL A O 1
ATOM 5481 N N . GLY A 1 701 ? 29.558 11.751 -15.425 1.00 73.38 701 GLY A N 1
ATOM 5482 C CA . GLY A 1 701 ? 28.552 12.153 -14.433 1.00 73.38 701 GLY A CA 1
ATOM 5483 C C . GLY A 1 701 ? 27.124 11.675 -14.732 1.00 73.38 701 GLY A C 1
ATOM 5484 O O . GLY A 1 701 ? 26.217 11.946 -13.939 1.00 73.38 701 GLY A O 1
ATOM 5485 N N . SER A 1 702 ? 26.914 10.956 -15.841 1.00 79.75 702 SER A N 1
ATOM 5486 C CA . SER A 1 702 ? 25.630 10.333 -16.182 1.00 79.75 702 SER A CA 1
ATOM 5487 C C . SER A 1 702 ? 25.393 9.043 -15.395 1.00 79.75 702 SER A C 1
ATOM 5489 O O . SER A 1 702 ? 26.323 8.369 -14.957 1.00 79.75 702 SER A O 1
ATOM 5491 N N . PHE A 1 703 ? 24.120 8.664 -15.244 1.00 84.94 703 PHE A N 1
ATOM 5492 C CA . PHE A 1 703 ? 23.760 7.362 -14.676 1.00 84.94 703 PHE A CA 1
ATOM 5493 C C . PHE A 1 703 ? 24.123 6.192 -15.608 1.00 84.94 703 PHE A C 1
ATOM 5495 O O . PHE A 1 703 ? 24.145 5.048 -15.151 1.00 84.94 703 PHE A O 1
ATOM 5502 N N . ALA A 1 704 ? 24.411 6.476 -16.887 1.00 87.81 704 ALA A N 1
ATOM 5503 C CA . ALA A 1 704 ? 24.790 5.480 -17.882 1.00 87.81 704 ALA A CA 1
ATOM 5504 C C . ALA A 1 704 ? 25.984 4.633 -17.420 1.00 87.81 704 ALA A C 1
ATOM 5506 O O . ALA A 1 704 ? 25.957 3.428 -17.616 1.00 87.81 704 ALA A O 1
ATOM 5507 N N . GLU A 1 705 ? 26.978 5.214 -16.738 1.00 87.81 705 GLU A N 1
ATOM 5508 C CA . GLU A 1 705 ? 28.133 4.463 -16.218 1.00 87.81 705 GLU A CA 1
ATOM 5509 C C . GLU A 1 705 ? 27.708 3.319 -15.294 1.00 87.81 705 GLU A C 1
ATOM 5511 O O . GLU A 1 705 ? 28.020 2.155 -15.544 1.00 87.81 705 GLU A O 1
ATOM 5516 N N . ASN A 1 706 ? 26.951 3.656 -14.246 1.00 85.50 706 ASN A N 1
ATOM 5517 C CA . ASN A 1 706 ? 26.484 2.676 -13.274 1.00 85.50 706 ASN A CA 1
ATOM 5518 C C . ASN A 1 706 ? 25.562 1.657 -13.945 1.00 85.50 706 ASN A C 1
ATOM 5520 O O . ASN A 1 706 ? 25.676 0.475 -13.662 1.00 85.50 706 ASN A O 1
ATOM 5524 N N . TYR A 1 707 ? 24.709 2.082 -14.883 1.00 87.19 707 TYR A N 1
ATOM 5525 C CA . TYR A 1 707 ? 23.842 1.165 -15.623 1.00 87.19 707 TYR A CA 1
ATOM 5526 C C . TYR A 1 707 ? 24.643 0.170 -16.484 1.00 87.19 707 TYR A C 1
ATOM 5528 O O . TYR A 1 707 ? 24.396 -1.032 -16.443 1.00 87.19 707 TYR A O 1
ATOM 5536 N N . LEU A 1 708 ? 25.642 0.641 -17.237 1.00 89.69 708 LEU A N 1
ATOM 5537 C CA . LEU A 1 708 ? 26.487 -0.219 -18.071 1.00 89.69 708 LEU A CA 1
ATOM 5538 C C . LEU A 1 708 ? 27.323 -1.192 -17.230 1.00 89.69 708 LEU A C 1
ATOM 5540 O O . LEU A 1 708 ? 27.488 -2.347 -17.619 1.00 89.69 708 LEU A O 1
ATOM 5544 N N . ARG A 1 709 ? 27.823 -0.743 -16.075 1.00 87.69 709 ARG A N 1
ATOM 5545 C CA . ARG A 1 709 ? 28.639 -1.560 -15.173 1.00 87.69 709 ARG A CA 1
ATOM 5546 C C . ARG A 1 709 ? 27.816 -2.557 -14.359 1.00 87.69 709 ARG A C 1
ATOM 5548 O O . ARG A 1 709 ? 28.190 -3.718 -14.286 1.00 87.69 709 ARG A O 1
ATOM 5555 N N . GLU A 1 710 ? 26.747 -2.104 -13.714 1.00 83.00 710 GLU A N 1
ATOM 5556 C CA . GLU A 1 710 ? 26.015 -2.874 -12.696 1.00 83.00 710 GLU A CA 1
ATOM 5557 C C . GLU A 1 710 ? 24.863 -3.684 -13.300 1.00 83.00 710 GLU A C 1
ATOM 5559 O O . GLU A 1 710 ? 24.646 -4.820 -12.892 1.00 83.00 710 GLU A O 1
ATOM 5564 N N . GLU A 1 711 ? 24.158 -3.147 -14.303 1.00 84.50 711 GLU A N 1
ATOM 5565 C CA . GLU A 1 711 ? 23.004 -3.828 -14.912 1.00 84.50 711 GLU A CA 1
ATOM 5566 C C . GLU A 1 711 ? 23.409 -4.655 -16.139 1.00 84.50 711 GLU A C 1
ATOM 5568 O O . GLU A 1 711 ? 22.942 -5.781 -16.319 1.00 84.50 711 GLU A O 1
ATOM 5573 N N . LEU A 1 712 ? 24.299 -4.121 -16.988 1.00 86.00 712 LEU A N 1
ATOM 5574 C CA . LEU A 1 712 ? 24.776 -4.819 -18.193 1.00 86.00 712 LEU A CA 1
ATOM 5575 C C . LEU A 1 712 ? 26.101 -5.575 -18.002 1.00 86.00 712 LEU A C 1
ATOM 5577 O O . LEU A 1 712 ? 26.554 -6.227 -18.942 1.00 86.00 712 LEU A O 1
ATOM 5581 N N . ASN A 1 713 ? 26.706 -5.522 -16.810 1.00 86.81 713 ASN A N 1
ATOM 5582 C CA . ASN A 1 713 ? 27.963 -6.201 -16.465 1.00 86.81 713 ASN A CA 1
ATOM 5583 C C . ASN A 1 713 ? 29.128 -5.913 -17.435 1.00 86.81 713 ASN A C 1
ATOM 5585 O O . ASN A 1 713 ? 29.978 -6.773 -17.667 1.00 86.81 713 ASN A O 1
ATOM 5589 N N . ILE A 1 714 ? 29.192 -4.707 -18.015 1.00 88.88 714 ILE A N 1
ATOM 5590 C CA . ILE A 1 714 ? 30.321 -4.306 -18.862 1.00 88.88 714 ILE A CA 1
ATOM 5591 C C . ILE A 1 714 ? 31.517 -3.956 -17.958 1.00 88.88 714 ILE A C 1
ATOM 5593 O O . ILE A 1 714 ? 31.397 -3.076 -17.102 1.00 88.88 714 ILE A O 1
ATOM 5597 N N . PRO A 1 715 ? 32.691 -4.592 -18.147 1.00 88.00 715 PRO A N 1
ATOM 5598 C CA . PRO A 1 715 ? 33.888 -4.295 -17.367 1.00 88.00 715 PRO A CA 1
ATOM 5599 C C . PRO A 1 715 ? 34.276 -2.814 -17.428 1.00 88.00 715 PRO A C 1
ATOM 5601 O O . PRO A 1 715 ? 34.330 -2.234 -18.513 1.00 88.00 715 PRO A O 1
ATOM 5604 N N . GLN A 1 716 ? 34.655 -2.225 -16.286 1.00 87.50 716 GLN A N 1
ATOM 5605 C CA . GLN A 1 716 ? 35.086 -0.818 -16.209 1.00 87.50 716 GLN A CA 1
ATOM 5606 C C . GLN A 1 716 ? 36.239 -0.502 -17.178 1.00 87.50 716 GLN A C 1
ATOM 5608 O O . GLN A 1 716 ? 36.309 0.600 -17.707 1.00 87.50 716 GLN A O 1
ATOM 5613 N N . SER A 1 717 ? 37.116 -1.471 -17.465 1.00 90.19 717 SER A N 1
ATOM 5614 C CA . SER A 1 717 ? 38.227 -1.320 -18.417 1.00 90.19 717 SER A CA 1
ATOM 5615 C C . SER A 1 717 ? 37.784 -1.021 -19.854 1.00 90.19 717 SER A C 1
ATOM 5617 O O . SER A 1 717 ? 38.576 -0.496 -20.634 1.00 90.19 717 SER A O 1
ATOM 5619 N N . ARG A 1 718 ? 36.535 -1.342 -20.216 1.00 92.06 718 ARG A N 1
ATOM 5620 C CA . ARG A 1 718 ? 35.943 -1.047 -21.529 1.00 92.06 718 ARG A CA 1
ATOM 5621 C C . ARG A 1 718 ? 35.197 0.284 -21.563 1.00 92.06 718 ARG A C 1
ATOM 5623 O O . ARG A 1 718 ? 34.848 0.733 -22.652 1.00 92.06 718 ARG A O 1
ATOM 5630 N N . LEU A 1 719 ? 34.916 0.888 -20.412 1.00 91.88 719 LEU A N 1
ATOM 5631 C CA . LEU A 1 719 ? 34.114 2.101 -20.313 1.00 91.88 719 LEU A CA 1
ATOM 5632 C C . LEU A 1 719 ? 35.017 3.336 -20.397 1.00 91.88 719 LEU A C 1
ATOM 5634 O O . LEU A 1 719 ? 35.914 3.528 -19.579 1.00 91.88 719 LEU A O 1
ATOM 5638 N N . VAL A 1 720 ? 34.762 4.190 -21.386 1.00 92.81 720 VAL A N 1
ATOM 5639 C CA . VAL A 1 720 ? 35.517 5.425 -21.621 1.00 92.81 720 VAL A CA 1
ATOM 5640 C C . VAL A 1 720 ? 34.622 6.619 -21.320 1.00 92.81 720 VAL A C 1
ATOM 5642 O O . VAL A 1 720 ? 33.613 6.843 -21.989 1.00 92.81 720 VAL A O 1
ATOM 5645 N N . ALA A 1 721 ? 34.993 7.392 -20.304 1.00 90.12 721 ALA A N 1
ATOM 5646 C CA . ALA A 1 721 ? 34.239 8.571 -19.907 1.00 90.12 721 ALA A CA 1
ATOM 5647 C C . ALA A 1 721 ? 34.554 9.744 -20.850 1.00 90.12 721 ALA A C 1
ATOM 5649 O O . ALA A 1 721 ? 35.715 10.113 -21.021 1.00 90.12 721 ALA A O 1
ATOM 5650 N N . LEU A 1 722 ? 33.518 10.330 -21.446 1.00 89.75 722 LEU A N 1
ATOM 5651 C CA . LEU A 1 722 ? 33.609 11.418 -22.418 1.00 89.75 722 LEU A CA 1
ATOM 5652 C C . LEU A 1 722 ? 32.878 12.658 -21.882 1.00 89.75 722 LEU A C 1
ATOM 5654 O O . LEU A 1 722 ? 31.753 12.579 -21.379 1.00 89.75 722 LEU A O 1
ATOM 5658 N N . GLY A 1 723 ? 33.536 13.814 -21.943 1.00 81.88 723 GLY A N 1
ATOM 5659 C CA . GLY A 1 723 ? 33.090 15.045 -21.292 1.00 81.88 723 GLY A CA 1
ATOM 5660 C C . GLY A 1 723 ? 32.285 15.988 -22.181 1.00 81.88 723 GLY A C 1
ATOM 5661 O O . GLY A 1 723 ? 31.524 16.800 -21.654 1.00 81.88 723 GLY A O 1
ATOM 5662 N N . SER A 1 724 ? 32.425 15.900 -23.507 1.00 86.38 724 SER A N 1
ATOM 5663 C CA . SER A 1 724 ? 31.834 16.850 -24.457 1.00 86.38 724 SER A CA 1
ATOM 5664 C C . SER A 1 724 ? 31.320 16.188 -25.746 1.00 86.38 724 SER A C 1
ATOM 5666 O O . SER A 1 724 ? 31.833 15.144 -26.147 1.00 86.38 724 SER A O 1
ATOM 5668 N N . PRO A 1 725 ? 30.343 16.799 -26.450 1.00 86.69 725 PRO A N 1
ATOM 5669 C CA . PRO A 1 725 ? 29.898 16.318 -27.762 1.00 86.69 725 PRO A CA 1
ATOM 5670 C C . PRO A 1 725 ? 31.043 16.225 -28.786 1.00 86.69 725 PRO A C 1
ATOM 5672 O O . PRO A 1 725 ? 31.055 15.339 -29.633 1.00 86.69 725 PRO A O 1
ATOM 5675 N N . GLN A 1 726 ? 32.036 17.113 -28.696 1.00 88.19 726 GLN A N 1
ATOM 5676 C CA . GLN A 1 726 ? 33.215 17.098 -29.563 1.00 88.19 726 GLN A CA 1
ATOM 5677 C C . GLN A 1 726 ? 34.097 15.872 -29.294 1.00 88.19 726 GLN A C 1
ATOM 5679 O O . GLN A 1 726 ? 34.572 15.236 -30.233 1.00 88.19 726 GLN A O 1
ATOM 5684 N N . GLU A 1 727 ? 34.278 15.499 -28.024 1.00 88.75 727 GLU A N 1
ATOM 5685 C CA . GLU A 1 727 ? 34.958 14.252 -27.655 1.00 88.75 727 GLU A CA 1
ATOM 5686 C C . GLU A 1 727 ? 34.197 13.015 -28.147 1.00 88.75 727 GLU A C 1
ATOM 5688 O O . GLU A 1 727 ? 34.837 12.036 -28.522 1.00 88.75 727 GLU A O 1
ATOM 5693 N N . TYR A 1 728 ? 32.858 13.058 -28.217 1.00 89.62 728 TYR A N 1
ATOM 5694 C CA . TYR A 1 728 ? 32.064 11.947 -28.761 1.00 89.62 728 TYR A CA 1
ATOM 5695 C C . TYR A 1 728 ? 32.392 11.723 -30.236 1.00 89.62 728 TYR A C 1
ATOM 5697 O O . TYR A 1 728 ? 32.683 10.596 -30.638 1.00 89.62 728 TYR A O 1
ATOM 5705 N N . ALA A 1 729 ? 32.375 12.797 -31.032 1.00 88.62 729 ALA A N 1
ATOM 5706 C CA . ALA A 1 729 ? 32.686 12.730 -32.455 1.00 88.62 729 ALA A CA 1
ATOM 5707 C C . ALA A 1 729 ? 34.121 12.234 -32.694 1.00 88.62 729 ALA A C 1
ATOM 5709 O O . ALA A 1 729 ? 34.317 11.271 -33.433 1.00 88.62 729 ALA A O 1
ATOM 5710 N N . MET A 1 730 ? 35.106 12.819 -32.000 1.00 90.12 730 MET A N 1
ATOM 5711 C CA . MET A 1 730 ? 36.513 12.423 -32.127 1.00 90.12 730 MET A CA 1
ATOM 5712 C C . MET A 1 730 ? 36.748 10.957 -31.737 1.00 90.12 730 MET A C 1
ATOM 5714 O O . MET A 1 730 ? 37.466 10.245 -32.437 1.00 90.12 730 MET A O 1
ATOM 5718 N N . ALA A 1 731 ? 36.136 10.482 -30.648 1.00 91.31 731 ALA A N 1
ATOM 5719 C CA . ALA A 1 731 ? 36.308 9.105 -30.188 1.00 91.31 731 ALA A CA 1
ATOM 5720 C C . ALA A 1 731 ? 35.674 8.076 -31.144 1.00 91.31 731 ALA A C 1
ATOM 5722 O O . ALA A 1 731 ? 36.236 6.993 -31.327 1.00 91.31 731 ALA A O 1
ATOM 5723 N N . LEU A 1 732 ? 34.537 8.411 -31.769 1.00 89.88 732 LEU A N 1
ATOM 5724 C CA . LEU A 1 732 ? 33.860 7.559 -32.755 1.00 89.88 732 LEU A CA 1
ATOM 5725 C C . LEU A 1 732 ? 34.564 7.559 -34.123 1.00 89.88 732 LEU A C 1
ATOM 5727 O O . LEU A 1 732 ? 34.621 6.516 -34.775 1.00 89.88 732 LEU A O 1
ATOM 5731 N N . GLU A 1 733 ? 35.105 8.697 -34.567 1.00 87.94 733 GLU A N 1
ATOM 5732 C CA . GLU A 1 733 ? 35.840 8.815 -35.839 1.00 87.94 733 GLU A CA 1
ATOM 5733 C C . GLU A 1 733 ? 37.197 8.114 -35.790 1.00 87.94 733 GLU A C 1
ATOM 5735 O O . GLU A 1 733 ? 37.525 7.338 -36.689 1.00 87.94 733 GLU A O 1
ATOM 5740 N N . ASN A 1 734 ? 37.954 8.326 -34.710 1.00 86.81 734 ASN A N 1
ATOM 5741 C CA . ASN A 1 734 ? 39.270 7.713 -34.524 1.00 86.81 734 ASN A CA 1
ATOM 5742 C C . ASN A 1 734 ? 39.190 6.219 -34.167 1.00 86.81 734 ASN A C 1
ATOM 5744 O O . ASN A 1 734 ? 40.218 5.548 -34.091 1.00 86.81 734 ASN A O 1
ATOM 5748 N N . GLY A 1 735 ? 37.985 5.689 -33.922 1.00 82.69 735 GLY A N 1
ATOM 5749 C CA . GLY A 1 735 ? 37.774 4.303 -33.503 1.00 82.69 735 GLY A CA 1
ATOM 5750 C C . GLY A 1 735 ? 38.270 4.001 -32.085 1.00 82.69 735 GLY A C 1
ATOM 5751 O O . GLY A 1 735 ? 38.476 2.837 -31.754 1.00 82.69 735 GLY A O 1
ATOM 5752 N N . THR A 1 736 ? 38.465 5.030 -31.251 1.00 87.19 736 THR A N 1
ATOM 5753 C CA . THR A 1 736 ? 38.818 4.887 -29.828 1.00 87.19 736 THR A CA 1
ATOM 5754 C C . THR A 1 736 ? 37.708 4.179 -29.056 1.00 87.19 736 THR A C 1
ATOM 5756 O O . THR A 1 736 ? 37.982 3.364 -28.179 1.00 87.19 736 THR A O 1
ATOM 5759 N N . VAL A 1 737 ? 36.454 4.467 -29.412 1.00 91.25 737 VAL A N 1
ATOM 5760 C CA . VAL A 1 737 ? 35.274 3.738 -28.942 1.00 91.25 737 VAL A CA 1
ATOM 5761 C C . VAL A 1 737 ? 34.487 3.235 -30.140 1.00 91.25 737 VAL A C 1
ATOM 5763 O O . VAL A 1 737 ? 34.407 3.900 -31.173 1.00 91.25 737 VAL A O 1
ATOM 5766 N N . ALA A 1 738 ? 33.892 2.055 -30.013 1.00 88.69 738 ALA A N 1
ATOM 5767 C CA . ALA A 1 738 ? 33.101 1.483 -31.095 1.00 88.69 738 ALA A CA 1
ATOM 5768 C C . ALA A 1 738 ? 31.658 2.003 -31.116 1.00 88.69 738 ALA A C 1
ATOM 5770 O O . ALA A 1 738 ? 31.033 2.073 -32.176 1.00 88.69 738 ALA A O 1
ATOM 5771 N N . ALA A 1 739 ? 31.148 2.401 -29.951 1.00 92.38 739 ALA A N 1
ATOM 5772 C CA . ALA A 1 739 ? 29.881 3.097 -29.808 1.00 92.38 739 ALA A CA 1
ATOM 5773 C C . ALA A 1 739 ? 29.913 4.056 -28.617 1.00 92.38 739 ALA A C 1
ATOM 5775 O O . ALA A 1 739 ? 30.669 3.853 -27.665 1.00 92.38 739 ALA A O 1
ATOM 5776 N N . VAL A 1 740 ? 29.043 5.062 -28.661 1.00 93.38 740 VAL A N 1
ATOM 5777 C CA . VAL A 1 740 ? 28.727 5.922 -27.516 1.00 93.38 740 VAL A CA 1
ATOM 5778 C C . VAL A 1 740 ? 27.305 5.622 -27.059 1.00 93.38 740 VAL A C 1
ATOM 5780 O O . VAL A 1 740 ? 26.398 5.517 -27.888 1.00 93.38 740 VAL A O 1
ATOM 5783 N N . ILE A 1 741 ? 27.124 5.479 -25.747 1.00 93.06 741 ILE A N 1
ATOM 5784 C CA . ILE A 1 741 ? 25.823 5.324 -25.103 1.00 93.06 741 ILE A CA 1
ATOM 5785 C C . ILE A 1 741 ? 25.528 6.568 -24.282 1.00 93.06 741 ILE A C 1
ATOM 5787 O O . ILE A 1 741 ? 26.286 6.925 -23.379 1.00 93.06 741 ILE A O 1
ATOM 5791 N N . ASP A 1 742 ? 24.404 7.207 -24.582 1.00 91.75 742 ASP A N 1
ATOM 5792 C CA . ASP A 1 742 ? 23.932 8.363 -23.828 1.00 91.75 742 ASP A CA 1
ATOM 5793 C C . ASP A 1 742 ? 22.405 8.487 -23.903 1.00 91.75 742 ASP A C 1
ATOM 5795 O O . ASP A 1 742 ? 21.732 7.760 -24.643 1.00 91.75 742 ASP A O 1
ATOM 5799 N N . GLU A 1 743 ? 21.854 9.401 -23.113 1.00 90.88 743 GLU A N 1
ATOM 5800 C CA . GLU A 1 743 ? 20.421 9.665 -23.059 1.00 90.88 743 GLU A CA 1
ATOM 5801 C C . GLU A 1 743 ? 19.921 10.344 -24.339 1.00 90.88 743 GLU A C 1
ATOM 5803 O O . GLU A 1 743 ? 20.587 11.190 -24.946 1.00 90.88 743 GLU A O 1
ATOM 5808 N N . ARG A 1 744 ? 18.694 10.007 -24.732 1.00 90.06 744 ARG A N 1
ATOM 5809 C CA . ARG A 1 744 ? 18.075 10.452 -25.979 1.00 90.06 744 ARG A CA 1
ATOM 5810 C C . ARG A 1 744 ? 18.125 11.969 -26.233 1.00 90.06 744 ARG A C 1
ATOM 5812 O O . ARG A 1 744 ? 18.547 12.327 -27.332 1.00 90.06 744 ARG A O 1
ATOM 5819 N N . PRO A 1 745 ? 17.787 12.870 -25.285 1.00 89.31 745 PRO A N 1
ATOM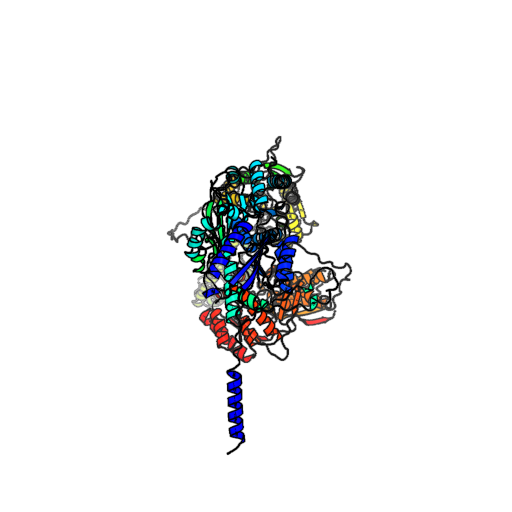 5820 C CA . PRO A 1 745 ? 17.869 14.313 -25.531 1.00 89.31 745 PRO A CA 1
ATOM 5821 C C . PRO A 1 745 ? 19.283 14.803 -25.885 1.00 89.31 745 PRO A C 1
ATOM 5823 O O . PRO A 1 745 ? 19.431 15.727 -26.686 1.00 89.31 745 PRO A O 1
ATOM 5826 N N . TYR A 1 746 ? 20.331 14.181 -25.329 1.00 89.69 746 TYR A N 1
ATOM 5827 C CA . TYR A 1 746 ? 21.718 14.507 -25.672 1.00 89.69 746 TYR A CA 1
ATOM 5828 C C . TYR A 1 746 ? 22.078 13.993 -27.066 1.00 89.69 746 TYR A C 1
ATOM 5830 O O . TYR A 1 746 ? 22.663 14.730 -27.859 1.00 89.69 746 TYR A O 1
ATOM 5838 N N . ILE A 1 747 ? 21.681 12.759 -27.391 1.00 89.56 747 ILE A N 1
ATOM 5839 C CA . ILE A 1 747 ? 21.941 12.146 -28.698 1.00 89.56 747 ILE A CA 1
ATOM 5840 C C . ILE A 1 747 ? 21.213 12.874 -29.831 1.00 89.56 747 ILE A C 1
ATOM 5842 O O . ILE A 1 747 ? 21.817 13.129 -30.870 1.00 89.56 747 ILE A O 1
ATOM 5846 N N . GLU A 1 748 ? 19.947 13.253 -29.648 1.00 87.31 748 GLU A N 1
ATOM 5847 C CA . GLU A 1 748 ? 19.197 14.022 -30.651 1.00 87.31 748 GLU A CA 1
ATOM 5848 C C . GLU A 1 748 ? 19.882 15.364 -30.947 1.00 87.31 748 GLU A C 1
ATOM 5850 O O . GLU A 1 748 ? 20.043 15.738 -32.113 1.00 87.31 748 GLU A O 1
ATOM 5855 N N . LEU A 1 749 ? 20.368 16.052 -29.907 1.00 87.12 749 LEU A N 1
ATOM 5856 C CA . LEU A 1 749 ? 21.120 17.293 -30.067 1.00 87.12 749 LEU A CA 1
ATOM 5857 C C . LEU A 1 749 ? 22.480 17.053 -30.750 1.00 87.12 749 LEU A C 1
ATOM 5859 O O . LEU A 1 749 ? 22.826 17.789 -31.671 1.00 87.12 749 LEU A O 1
ATOM 5863 N N . PHE A 1 750 ? 23.211 15.998 -30.379 1.00 88.25 750 PHE A N 1
ATOM 5864 C CA . PHE A 1 750 ? 24.487 15.620 -31.002 1.00 88.25 750 PHE A CA 1
ATOM 5865 C C . PHE A 1 750 ? 24.349 15.308 -32.502 1.00 88.25 750 PHE A C 1
ATOM 5867 O O . PHE A 1 750 ? 25.104 15.840 -33.320 1.00 88.25 750 PHE A O 1
ATOM 5874 N N . LEU A 1 751 ? 23.356 14.497 -32.880 1.00 87.06 751 LEU A N 1
ATOM 5875 C CA . LEU A 1 751 ? 23.102 14.100 -34.270 1.00 87.06 751 LEU A CA 1
ATOM 5876 C C . LEU A 1 751 ? 22.596 15.258 -35.132 1.00 87.06 751 LEU A C 1
ATOM 5878 O O . LEU A 1 751 ? 22.838 15.271 -36.338 1.00 87.06 751 LEU A O 1
ATOM 5882 N N . SER A 1 752 ? 21.941 16.253 -34.525 1.00 82.69 752 SER A N 1
ATOM 5883 C CA . SER A 1 752 ? 21.566 17.484 -35.231 1.00 82.69 752 SER A CA 1
ATOM 5884 C C . SER A 1 752 ? 22.782 18.284 -35.719 1.00 82.69 752 SER A C 1
ATOM 5886 O O . SER A 1 752 ? 22.666 19.067 -36.662 1.00 82.69 752 SER A O 1
ATOM 5888 N N . GLU A 1 753 ? 23.951 18.068 -35.106 1.00 81.31 753 GLU A N 1
ATOM 5889 C CA . GLU A 1 753 ? 25.211 18.725 -35.457 1.00 81.31 753 GLU A CA 1
ATOM 5890 C C . GLU A 1 753 ? 26.170 17.809 -36.244 1.00 81.31 753 GLU A C 1
ATOM 5892 O O . GLU A 1 753 ? 27.008 18.317 -36.985 1.00 81.31 753 GLU A O 1
ATOM 5897 N N . HIS A 1 754 ? 26.028 16.478 -36.148 1.00 82.56 754 HIS A N 1
ATOM 5898 C CA . HIS A 1 754 ? 26.969 15.505 -36.724 1.00 82.56 754 HIS A CA 1
ATOM 5899 C C . HIS A 1 754 ? 26.261 14.405 -37.541 1.00 82.56 754 HIS A C 1
ATOM 5901 O O . HIS A 1 754 ? 25.767 13.416 -37.002 1.00 82.56 754 HIS A O 1
ATOM 5907 N N . CYS A 1 755 ? 26.268 14.533 -38.875 1.00 79.00 755 CYS A N 1
ATOM 5908 C CA . CYS A 1 755 ? 25.538 13.642 -39.798 1.00 79.00 755 CYS A CA 1
ATOM 5909 C C . CYS A 1 755 ? 26.240 12.307 -40.132 1.00 79.00 755 CYS A C 1
ATOM 5911 O O . CYS A 1 755 ? 25.677 11.487 -40.855 1.00 79.00 755 CYS A O 1
ATOM 5913 N N . MET A 1 756 ? 27.475 12.087 -39.667 1.00 80.19 756 MET A N 1
ATOM 5914 C CA . MET A 1 756 ? 28.254 10.871 -39.975 1.00 80.19 756 MET A CA 1
ATOM 5915 C C . MET A 1 756 ? 27.950 9.689 -39.040 1.00 80.19 756 MET A C 1
ATOM 5917 O O . MET A 1 756 ? 28.429 8.572 -39.261 1.00 80.19 756 MET A O 1
ATOM 5921 N N . PHE A 1 757 ? 27.131 9.921 -38.016 1.00 87.25 757 PHE A N 1
ATOM 5922 C CA . PHE A 1 757 ? 26.752 8.935 -37.014 1.00 87.25 757 PHE A CA 1
ATOM 5923 C C . PHE A 1 757 ? 25.265 8.611 -37.115 1.00 87.25 757 PHE A C 1
ATOM 5925 O O . PHE A 1 757 ? 24.462 9.414 -37.589 1.00 87.25 757 PHE A O 1
ATOM 5932 N N . ALA A 1 758 ? 24.886 7.421 -36.664 1.00 85.31 758 ALA A N 1
ATOM 5933 C CA . ALA A 1 758 ? 23.493 7.011 -36.609 1.00 85.31 758 ALA A CA 1
ATOM 5934 C C . ALA A 1 758 ? 23.199 6.215 -35.340 1.00 85.31 758 ALA A C 1
ATOM 5936 O O . ALA A 1 758 ? 24.060 5.507 -34.808 1.00 85.31 758 ALA A O 1
ATOM 5937 N N . ILE A 1 759 ? 21.942 6.299 -34.908 1.00 87.69 759 ILE A N 1
ATOM 5938 C CA . ILE A 1 759 ? 21.396 5.452 -33.849 1.00 87.69 759 ILE A CA 1
ATOM 5939 C C . ILE A 1 759 ? 21.318 4.011 -34.374 1.00 87.69 759 ILE A C 1
ATOM 5941 O O . ILE A 1 759 ? 20.934 3.764 -35.528 1.00 87.69 759 ILE A O 1
ATOM 5945 N N . ARG A 1 760 ? 21.708 3.053 -33.532 1.00 83.94 760 ARG A N 1
ATOM 5946 C CA . ARG A 1 760 ? 21.590 1.613 -33.787 1.00 83.94 760 ARG A CA 1
ATOM 5947 C C . ARG A 1 760 ? 20.856 0.932 -32.639 1.00 83.94 760 ARG A C 1
ATOM 5949 O O . ARG A 1 760 ? 21.071 1.255 -31.476 1.00 83.94 760 ARG A O 1
ATOM 5956 N N . GLY A 1 761 ? 20.003 -0.026 -32.983 1.00 78.00 761 GLY A N 1
ATOM 5957 C CA . GLY A 1 761 ? 19.136 -0.705 -32.027 1.00 78.00 761 GLY A CA 1
ATOM 5958 C C . GLY A 1 761 ? 17.962 0.156 -31.560 1.00 78.00 761 GLY A C 1
ATOM 5959 O O . GLY A 1 761 ? 17.711 1.245 -32.078 1.00 78.00 761 GLY A O 1
ATOM 5960 N N . GLN A 1 762 ? 17.217 -0.376 -30.595 1.00 81.69 762 GLN A N 1
ATOM 5961 C CA . GLN A 1 762 ? 16.125 0.329 -29.929 1.00 81.69 762 GLN A CA 1
ATOM 5962 C C . GLN A 1 762 ? 16.612 0.967 -28.625 1.00 81.69 762 GLN A C 1
ATOM 5964 O O . GLN A 1 762 ? 17.608 0.540 -28.042 1.00 81.69 762 GLN A O 1
ATOM 5969 N N . GLU A 1 763 ? 15.879 1.977 -28.163 1.00 84.31 763 GLU A N 1
ATOM 5970 C CA . GLU A 1 763 ? 16.014 2.527 -26.814 1.00 84.31 763 GLU A CA 1
ATOM 5971 C C . GLU A 1 763 ? 15.792 1.412 -25.782 1.00 84.31 763 GLU A C 1
ATOM 5973 O O . GLU A 1 763 ? 14.737 0.772 -25.774 1.00 84.31 763 GLU A O 1
ATOM 5978 N N . PHE A 1 764 ? 16.795 1.151 -24.942 1.00 81.88 764 PHE A N 1
ATOM 5979 C CA . PHE A 1 764 ? 16.794 -0.011 -24.041 1.00 81.88 764 PHE A CA 1
ATOM 5980 C C . PHE A 1 764 ? 16.533 0.345 -22.572 1.00 81.88 764 PHE A C 1
ATOM 5982 O O . PHE A 1 764 ? 16.383 -0.546 -21.739 1.00 81.88 764 PHE A O 1
ATOM 5989 N N . THR A 1 765 ? 16.387 1.632 -22.244 1.00 83.31 765 THR A N 1
ATOM 5990 C CA . THR A 1 765 ? 15.865 2.082 -20.945 1.00 83.31 765 THR A CA 1
ATOM 5991 C C . THR A 1 765 ? 14.657 2.986 -21.155 1.00 83.31 765 THR A C 1
ATOM 5993 O O . THR A 1 765 ? 14.606 3.740 -22.113 1.00 83.31 765 THR A O 1
ATOM 5996 N N . LYS A 1 766 ? 13.652 2.910 -20.275 1.00 80.25 766 LYS A N 1
ATOM 5997 C CA . LYS A 1 766 ? 12.473 3.792 -20.315 1.00 80.25 766 LYS A CA 1
ATOM 5998 C C . LYS A 1 766 ? 12.507 4.745 -19.130 1.00 80.25 766 LYS A C 1
ATOM 6000 O O . LYS A 1 766 ? 11.781 4.555 -18.155 1.00 80.25 766 LYS A O 1
ATOM 6005 N N . SER A 1 767 ? 13.369 5.749 -19.226 1.00 82.06 767 SER A N 1
ATOM 6006 C CA . SER A 1 767 ? 13.582 6.754 -18.181 1.00 82.06 767 SER A CA 1
ATOM 6007 C C . SER A 1 767 ? 13.043 8.123 -18.599 1.00 82.06 767 SER A C 1
ATOM 6009 O O . SER A 1 767 ? 12.646 8.335 -19.745 1.00 82.06 767 SER A O 1
ATOM 6011 N N . GLY A 1 768 ? 12.994 9.057 -17.654 1.00 91.12 768 GLY A N 1
ATOM 6012 C CA . GLY A 1 768 ? 12.697 10.459 -17.934 1.00 91.12 768 GLY A CA 1
ATOM 6013 C C . GLY A 1 768 ? 13.361 11.379 -16.920 1.00 91.12 768 GLY A C 1
ATOM 6014 O O . GLY A 1 768 ? 13.771 10.925 -15.845 1.00 91.12 768 GLY A O 1
ATOM 6015 N N . TRP A 1 769 ? 13.448 12.667 -17.246 1.00 94.25 769 TRP A N 1
ATOM 6016 C CA . TRP A 1 769 ? 13.926 13.674 -16.298 1.00 94.25 769 TRP A CA 1
ATOM 6017 C C . TRP A 1 769 ? 12.795 14.191 -15.422 1.00 94.25 769 TRP A C 1
ATOM 6019 O O . TRP A 1 769 ? 11.701 14.469 -15.913 1.00 94.25 769 TRP A O 1
ATOM 6029 N N . GLY A 1 770 ? 13.081 14.362 -14.133 1.00 94.88 770 GLY A N 1
ATOM 6030 C CA . GLY A 1 770 ? 12.165 14.938 -13.152 1.00 94.88 770 GLY A CA 1
ATOM 6031 C C . GLY A 1 770 ? 12.891 15.885 -12.203 1.00 94.88 770 GLY A C 1
ATOM 6032 O O . GLY A 1 770 ? 14.110 15.827 -12.059 1.00 94.88 770 GLY A O 1
ATOM 6033 N N . PHE A 1 771 ? 12.145 16.765 -11.541 1.00 96.81 771 PHE A N 1
ATOM 6034 C CA . PHE A 1 771 ? 12.697 17.592 -10.466 1.00 96.81 771 PHE A CA 1
ATOM 6035 C C . PHE A 1 771 ? 12.647 16.819 -9.152 1.00 96.81 771 PHE A C 1
ATOM 6037 O O . PHE A 1 771 ? 11.647 16.159 -8.875 1.00 96.81 771 PHE A O 1
ATOM 6044 N N . ALA A 1 772 ? 13.717 16.895 -8.363 1.00 96.56 772 ALA A N 1
ATOM 6045 C CA . ALA A 1 772 ? 13.840 16.167 -7.105 1.00 96.56 772 ALA A CA 1
ATOM 6046 C C . ALA A 1 772 ? 13.422 17.044 -5.921 1.00 96.56 772 ALA A C 1
ATOM 6048 O O . ALA A 1 772 ? 13.854 18.193 -5.808 1.00 96.56 772 ALA A O 1
ATOM 6049 N N . PHE A 1 773 ? 12.640 16.477 -5.014 1.00 95.19 773 PHE A N 1
ATOM 6050 C CA . PHE A 1 773 ? 12.167 17.097 -3.782 1.00 95.19 773 PHE A CA 1
ATOM 6051 C C . PHE A 1 773 ? 12.431 16.164 -2.592 1.00 95.19 773 PHE A C 1
ATOM 6053 O O . PHE A 1 773 ? 12.539 14.951 -2.776 1.00 95.19 773 PHE A O 1
ATOM 6060 N N . PRO A 1 774 ? 12.533 16.690 -1.360 1.00 91.25 774 PRO A N 1
ATOM 6061 C CA . PRO A 1 774 ? 12.571 15.854 -0.168 1.00 91.25 774 PRO A CA 1
ATOM 6062 C C . PRO A 1 774 ? 11.388 14.880 -0.140 1.00 91.25 774 PRO A C 1
ATOM 6064 O O . PRO A 1 774 ? 10.309 15.194 -0.646 1.00 91.25 774 PRO A O 1
ATOM 6067 N N . LYS A 1 775 ? 11.600 13.704 0.450 1.00 87.38 775 LYS A N 1
ATOM 6068 C CA . LYS A 1 775 ? 10.562 12.679 0.572 1.00 87.38 775 LYS A CA 1
ATOM 6069 C C . LYS A 1 775 ? 9.340 13.218 1.326 1.00 87.38 775 LYS A C 1
ATOM 6071 O O . LYS A 1 775 ? 9.504 13.957 2.297 1.00 87.38 775 LYS A O 1
ATOM 6076 N N . ASP A 1 776 ? 8.147 12.854 0.869 1.00 80.50 776 ASP A N 1
ATOM 6077 C CA . ASP A 1 776 ? 6.843 13.336 1.339 1.00 80.50 776 ASP A CA 1
ATOM 6078 C C . ASP A 1 776 ? 6.620 14.853 1.147 1.00 80.50 776 ASP A C 1
ATOM 6080 O O . ASP A 1 776 ? 5.790 15.455 1.830 1.00 80.50 776 ASP A O 1
ATOM 6084 N N . SER A 1 777 ? 7.355 15.519 0.245 1.00 84.44 777 SER A N 1
ATOM 6085 C CA . SER A 1 777 ? 7.169 16.958 0.026 1.00 84.44 777 SER A CA 1
ATOM 6086 C C . SER A 1 777 ? 5.821 17.249 -0.655 1.00 84.44 777 SER A C 1
ATOM 6088 O O . SER A 1 777 ? 5.617 16.829 -1.800 1.00 84.44 777 SER A O 1
ATOM 6090 N N . PRO A 1 778 ? 4.925 18.059 -0.053 1.00 81.38 778 PRO A N 1
ATOM 6091 C CA . PRO A 1 778 ? 3.650 18.410 -0.685 1.00 81.38 778 PRO A CA 1
ATOM 6092 C C . PRO A 1 778 ? 3.855 19.214 -1.978 1.00 81.38 778 PRO A C 1
ATOM 6094 O O . PRO A 1 778 ? 3.098 19.078 -2.938 1.00 81.38 778 PRO A O 1
ATOM 6097 N N . LEU A 1 779 ? 4.945 19.987 -2.056 1.00 87.12 779 LEU A N 1
ATOM 6098 C CA . LEU A 1 779 ? 5.297 20.744 -3.253 1.00 87.12 779 LEU A CA 1
ATOM 6099 C C . LEU A 1 779 ? 5.615 19.829 -4.447 1.00 87.12 779 LEU A C 1
ATOM 6101 O O . LEU A 1 779 ? 5.373 20.227 -5.583 1.00 87.12 779 LEU A O 1
ATOM 6105 N N . ALA A 1 780 ? 6.111 18.607 -4.223 1.00 90.56 780 ALA A N 1
ATOM 6106 C CA . ALA A 1 780 ? 6.372 17.649 -5.300 1.00 90.56 780 ALA A CA 1
ATOM 6107 C C . ALA A 1 780 ? 5.076 17.206 -6.003 1.00 90.56 780 ALA A C 1
ATOM 6109 O O . ALA A 1 780 ? 5.055 17.036 -7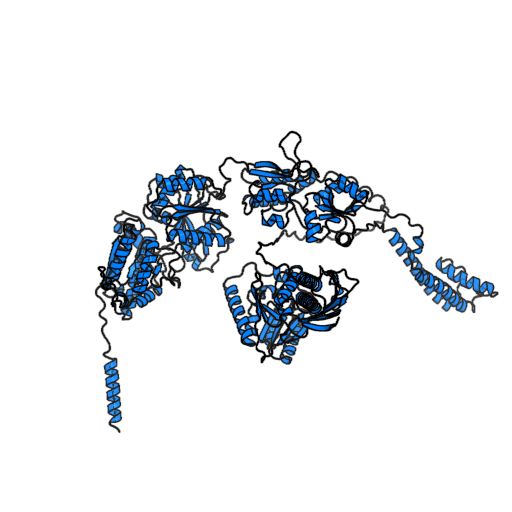.228 1.00 90.56 780 ALA A O 1
ATOM 6110 N N . ILE A 1 781 ? 3.985 17.066 -5.240 1.00 88.12 781 ILE A N 1
ATOM 6111 C CA . ILE A 1 781 ? 2.651 16.706 -5.741 1.00 88.12 781 ILE A CA 1
ATOM 6112 C C . ILE A 1 781 ? 2.066 17.868 -6.551 1.00 88.12 781 ILE A C 1
ATOM 6114 O O . ILE A 1 781 ? 1.636 17.679 -7.694 1.00 88.12 781 ILE A O 1
ATOM 6118 N N . ASP A 1 782 ? 2.121 19.082 -6.002 1.00 89.62 782 ASP A N 1
ATOM 6119 C CA . ASP A 1 782 ? 1.623 20.287 -6.672 1.00 89.62 782 ASP A CA 1
ATOM 6120 C C . ASP A 1 782 ? 2.397 20.558 -7.975 1.00 89.62 782 ASP A C 1
ATOM 6122 O O . ASP A 1 782 ? 1.810 20.801 -9.032 1.00 89.62 782 ASP A O 1
ATOM 6126 N N . MET A 1 783 ? 3.725 20.412 -7.941 1.00 93.50 783 MET A N 1
ATOM 6127 C CA . MET A 1 783 ? 4.588 20.544 -9.118 1.00 93.50 783 MET A CA 1
ATOM 6128 C C . MET A 1 783 ? 4.338 19.448 -10.156 1.00 93.50 783 MET A C 1
ATOM 6130 O O . MET A 1 783 ? 4.367 19.725 -11.353 1.00 93.50 783 MET A O 1
ATOM 6134 N N . SER A 1 784 ? 4.053 18.215 -9.730 1.00 94.38 784 SER A N 1
ATOM 6135 C CA . SER A 1 784 ? 3.659 17.127 -10.635 1.00 94.38 784 SER A CA 1
ATOM 6136 C C . SER A 1 784 ? 2.339 17.416 -11.341 1.00 94.38 784 SER A C 1
ATOM 6138 O O . SER A 1 784 ? 2.214 17.171 -12.540 1.00 94.38 784 SER A O 1
ATOM 6140 N N . THR A 1 785 ? 1.369 17.973 -10.618 1.00 92.69 785 THR A N 1
ATOM 6141 C CA . THR A 1 785 ? 0.084 18.390 -11.188 1.00 92.69 785 THR A CA 1
ATOM 6142 C C . THR A 1 785 ? 0.293 19.514 -12.201 1.00 92.69 785 THR A C 1
ATOM 6144 O O . THR A 1 785 ? -0.203 19.428 -13.322 1.00 92.69 785 THR A O 1
ATOM 6147 N N . ALA A 1 786 ? 1.125 20.507 -11.870 1.00 93.62 786 ALA A N 1
ATOM 6148 C CA . ALA A 1 786 ? 1.518 21.561 -12.802 1.00 93.62 786 ALA A CA 1
ATOM 6149 C C . ALA A 1 786 ? 2.216 21.013 -14.063 1.00 93.62 786 ALA A C 1
ATOM 6151 O O . ALA A 1 786 ? 1.920 21.470 -15.167 1.00 93.62 786 ALA A O 1
ATOM 6152 N N . MET A 1 787 ? 3.102 20.015 -13.934 1.00 94.12 787 MET A N 1
ATOM 6153 C CA . MET A 1 787 ? 3.742 19.344 -15.079 1.00 94.12 787 MET A CA 1
ATOM 6154 C C . MET A 1 787 ? 2.723 18.691 -16.014 1.00 94.12 787 MET A C 1
ATOM 6156 O O . MET A 1 787 ? 2.833 18.823 -17.233 1.00 94.12 787 MET A O 1
ATOM 6160 N N . LEU A 1 788 ? 1.722 18.005 -15.458 1.00 92.00 788 LEU A N 1
ATOM 6161 C CA . LEU A 1 788 ? 0.659 17.390 -16.252 1.00 92.00 788 LEU A CA 1
ATOM 6162 C C . LEU A 1 788 ? -0.159 18.451 -16.996 1.00 92.00 788 LEU A C 1
ATOM 6164 O O . LEU A 1 788 ? -0.375 18.297 -18.196 1.00 92.00 788 LEU A O 1
ATOM 6168 N N . THR A 1 789 ? -0.510 19.561 -16.341 1.00 92.06 789 THR A N 1
ATOM 6169 C CA . THR A 1 789 ? -1.200 20.691 -16.985 1.00 92.06 789 THR A CA 1
ATOM 6170 C C . THR A 1 789 ? -0.393 21.267 -18.155 1.00 92.06 789 THR A C 1
ATOM 6172 O O . THR A 1 789 ? -0.953 21.516 -19.221 1.00 92.06 789 THR A O 1
ATOM 6175 N N . LEU A 1 790 ? 0.927 21.434 -17.997 1.00 93.25 790 LEU A N 1
ATOM 6176 C CA . LEU A 1 790 ? 1.817 21.914 -19.068 1.00 93.25 790 LEU A CA 1
ATOM 6177 C C . LEU A 1 790 ? 1.966 20.927 -20.236 1.00 93.25 790 LEU A C 1
ATOM 6179 O O . LEU A 1 790 ? 2.266 21.324 -21.365 1.00 93.25 790 LEU A O 1
ATOM 6183 N N . SER A 1 791 ? 1.816 19.632 -19.963 1.00 89.69 791 SER A N 1
ATOM 6184 C CA . SER A 1 791 ? 1.804 18.593 -20.991 1.00 89.69 791 SER A CA 1
ATOM 6185 C C . SER A 1 791 ? 0.483 18.618 -21.769 1.00 89.69 791 SER A C 1
ATOM 6187 O O . SER A 1 791 ? 0.486 18.632 -22.998 1.00 89.69 791 SER A O 1
ATOM 6189 N N . GLU A 1 792 ? -0.648 18.722 -21.064 1.00 91.12 792 GLU A N 1
ATOM 6190 C CA . GLU A 1 792 ? -1.995 18.734 -21.650 1.00 91.12 792 GLU A CA 1
ATOM 6191 C C . GLU A 1 792 ? -2.292 20.009 -22.454 1.00 91.12 792 GLU A C 1
ATOM 6193 O O . GLU A 1 792 ? -2.980 19.944 -23.473 1.00 91.12 792 GLU A O 1
ATOM 6198 N N . ASN A 1 793 ? -1.748 21.160 -22.046 1.00 90.62 793 ASN A N 1
ATOM 6199 C CA . ASN A 1 793 ? -1.941 22.434 -22.746 1.00 90.62 793 ASN A CA 1
ATOM 6200 C C . ASN A 1 793 ? -0.945 22.670 -23.910 1.00 90.62 793 ASN A C 1
ATOM 6202 O O . ASN A 1 793 ? -1.066 23.656 -24.643 1.00 90.62 793 ASN A O 1
ATOM 6206 N N . GLY A 1 794 ? 0.041 21.779 -24.084 1.00 87.69 794 GLY A N 1
ATOM 6207 C CA . GLY A 1 794 ? 1.049 21.833 -25.146 1.00 87.69 794 GLY A CA 1
ATOM 6208 C C . GLY A 1 794 ? 2.193 22.837 -24.936 1.00 87.69 794 GLY A C 1
ATOM 6209 O O . GLY A 1 794 ? 3.041 22.980 -25.820 1.00 87.69 794 GLY A O 1
ATOM 6210 N N . ASP A 1 795 ? 2.275 23.531 -23.798 1.00 90.69 795 ASP A N 1
ATOM 6211 C CA . ASP A 1 795 ? 3.361 24.481 -23.519 1.00 90.69 795 ASP A CA 1
ATOM 6212 C C . ASP A 1 795 ? 4.717 23.783 -23.383 1.00 90.69 795 ASP A C 1
ATOM 6214 O O . ASP A 1 795 ? 5.738 24.321 -23.823 1.00 90.69 795 ASP A O 1
ATOM 6218 N N . LEU A 1 796 ? 4.734 22.552 -22.864 1.00 89.94 796 LEU A N 1
ATOM 6219 C CA . LEU A 1 796 ? 5.946 21.739 -22.783 1.00 89.94 796 LEU A CA 1
ATOM 6220 C C . LEU A 1 796 ? 6.550 21.490 -24.180 1.00 89.94 796 LEU A C 1
ATOM 6222 O O . LEU A 1 796 ? 7.760 21.636 -24.367 1.00 89.94 796 LEU A O 1
ATOM 6226 N N . GLN A 1 797 ? 5.709 21.242 -25.191 1.00 87.81 797 GLN A N 1
ATOM 6227 C CA . GLN A 1 797 ? 6.136 21.069 -26.586 1.00 87.81 797 GLN A CA 1
ATOM 6228 C C . GLN A 1 797 ? 6.685 22.368 -27.200 1.00 87.81 797 GLN A C 1
ATOM 6230 O O . GLN A 1 797 ? 7.632 22.336 -27.996 1.00 87.81 797 GLN A O 1
ATOM 6235 N N . LYS A 1 798 ? 6.133 23.532 -26.825 1.00 90.75 798 LYS A N 1
ATOM 6236 C CA . LYS A 1 798 ? 6.651 24.843 -27.259 1.00 90.75 798 LYS A CA 1
ATOM 6237 C C . LYS A 1 798 ? 8.051 25.089 -26.698 1.00 90.75 798 LYS A C 1
ATOM 6239 O O . LYS A 1 798 ? 8.942 25.507 -27.439 1.00 90.75 798 LYS A O 1
ATOM 6244 N N . ILE A 1 799 ? 8.260 24.794 -25.411 1.00 91.31 799 ILE A N 1
ATOM 6245 C CA . ILE A 1 799 ? 9.576 24.906 -24.764 1.00 91.31 799 ILE A CA 1
ATOM 6246 C C . ILE A 1 799 ? 10.561 23.916 -25.403 1.00 91.31 799 ILE A C 1
ATOM 6248 O O . ILE A 1 799 ? 11.684 24.303 -25.722 1.00 91.31 799 ILE A O 1
ATOM 6252 N N . HIS A 1 800 ? 10.135 22.679 -25.676 1.00 88.12 800 HIS A N 1
ATOM 6253 C CA . HIS A 1 800 ? 10.950 21.677 -26.372 1.00 88.12 800 HIS A CA 1
ATOM 6254 C C . HIS A 1 800 ? 11.414 22.178 -27.747 1.00 88.12 800 HIS A C 1
ATOM 6256 O O . HIS A 1 800 ? 12.605 22.198 -28.049 1.00 88.12 800 HIS A O 1
ATOM 6262 N N . SER A 1 801 ? 10.483 22.680 -28.560 1.00 86.19 801 SER A N 1
ATOM 6263 C CA . SER A 1 801 ? 10.779 23.179 -29.909 1.00 86.19 801 SER A CA 1
ATOM 6264 C C . SER A 1 801 ? 11.719 24.392 -29.894 1.00 86.19 801 SER A C 1
ATOM 6266 O O . SER A 1 801 ? 12.613 24.489 -30.734 1.00 86.19 801 SER A O 1
ATOM 6268 N N . LYS A 1 802 ? 11.569 25.293 -28.911 1.00 88.19 802 LYS A N 1
ATOM 6269 C CA . LYS A 1 802 ? 12.444 26.464 -28.720 1.00 88.19 802 LYS A CA 1
ATOM 6270 C C . LYS A 1 802 ? 13.915 26.069 -28.542 1.00 88.19 802 LYS A C 1
ATOM 6272 O O . LYS A 1 802 ? 14.784 26.764 -29.068 1.00 88.19 802 LYS A O 1
ATOM 6277 N N . TRP A 1 803 ? 14.178 24.996 -27.795 1.00 86.38 803 TRP A N 1
ATOM 6278 C CA . TRP A 1 803 ? 15.530 24.600 -27.391 1.00 86.38 803 TRP A CA 1
ATOM 6279 C C . TRP A 1 803 ? 16.154 23.502 -28.268 1.00 86.38 803 TRP A C 1
ATOM 6281 O O . TRP A 1 803 ? 17.371 23.519 -28.436 1.00 86.38 803 TRP A O 1
ATOM 6291 N N . LEU A 1 804 ? 15.354 22.592 -28.842 1.00 79.62 804 LEU A N 1
ATOM 6292 C CA . LEU A 1 804 ? 15.849 21.364 -29.491 1.00 79.62 804 LEU A CA 1
ATOM 6293 C C . LEU A 1 804 ? 15.524 21.238 -30.995 1.00 79.62 804 LEU A C 1
ATOM 6295 O O . LEU A 1 804 ? 16.199 20.490 -31.691 1.00 79.62 804 LEU A O 1
ATOM 6299 N N . ALA A 1 805 ? 14.551 21.977 -31.550 1.00 65.88 805 ALA A N 1
ATOM 6300 C CA . ALA A 1 805 ? 14.128 21.799 -32.955 1.00 65.88 805 ALA A CA 1
ATOM 6301 C C . ALA A 1 805 ? 14.919 22.629 -33.995 1.00 65.88 805 ALA A C 1
ATOM 6303 O O . ALA A 1 805 ? 14.696 22.507 -35.203 1.00 65.88 805 ALA A O 1
ATOM 6304 N N . LYS A 1 806 ? 15.858 23.484 -33.574 1.00 54.91 806 LYS A N 1
ATOM 6305 C CA . LYS A 1 806 ? 16.650 24.325 -34.487 1.00 54.91 806 LYS A CA 1
ATOM 6306 C C . LYS A 1 806 ? 17.862 23.565 -35.050 1.00 54.91 806 LYS A C 1
ATOM 6308 O O . LYS A 1 806 ? 18.959 23.825 -34.575 1.00 54.91 806 LYS A O 1
ATOM 6313 N N . ARG A 1 807 ? 17.670 22.680 -36.051 1.00 50.50 807 ARG A N 1
ATOM 6314 C CA . ARG A 1 807 ? 18.675 22.310 -37.104 1.00 50.50 807 ARG A CA 1
ATOM 6315 C C . ARG A 1 807 ? 18.316 21.140 -38.048 1.00 50.50 807 ARG A C 1
ATOM 6317 O O . ARG A 1 807 ? 19.163 20.704 -38.815 1.00 50.50 807 ARG A O 1
ATOM 6324 N N . LEU A 1 808 ? 17.071 20.667 -38.110 1.00 42.28 808 LEU A N 1
ATOM 6325 C CA . LEU A 1 808 ? 16.655 19.558 -39.001 1.00 42.28 808 LEU A CA 1
ATOM 6326 C C . LEU A 1 808 ? 16.472 19.936 -40.499 1.00 42.28 808 LEU A C 1
ATOM 6328 O O . LEU A 1 808 ? 15.596 19.403 -41.171 1.00 42.28 808 LEU A O 1
ATOM 6332 N N . VAL A 1 809 ? 17.272 20.859 -41.052 1.00 36.84 809 VAL A N 1
ATOM 6333 C CA . VAL A 1 809 ? 17.093 21.357 -42.441 1.00 36.84 809 VAL A CA 1
ATOM 6334 C C . VAL A 1 809 ? 17.948 20.614 -43.486 1.00 36.84 809 VAL A C 1
ATOM 6336 O O . VAL A 1 809 ? 17.659 20.717 -44.672 1.00 36.84 809 VAL A O 1
ATOM 6339 N N . HIS A 1 810 ? 18.934 19.790 -43.109 1.00 33.75 810 HIS A N 1
ATOM 6340 C CA . HIS A 1 810 ? 19.866 19.201 -44.095 1.00 33.75 810 HIS A CA 1
ATOM 6341 C C . HIS A 1 810 ? 19.656 17.727 -44.497 1.00 33.75 810 HIS A C 1
ATOM 6343 O O . HIS A 1 810 ? 20.357 17.260 -45.391 1.00 33.75 810 HIS A O 1
ATOM 6349 N N . SER A 1 811 ? 18.692 16.988 -43.933 1.00 33.53 811 SER A N 1
ATOM 6350 C CA . SER A 1 811 ? 18.529 15.547 -44.232 1.00 33.53 811 SER A CA 1
ATOM 6351 C C . SER A 1 811 ? 17.370 15.180 -45.173 1.00 33.53 811 SER A C 1
ATOM 6353 O O . SER A 1 811 ? 17.270 14.025 -45.577 1.00 33.53 811 SER A O 1
ATOM 6355 N N . LEU A 1 812 ? 16.521 16.133 -45.580 1.00 30.20 812 LEU A N 1
ATOM 6356 C CA . LEU A 1 812 ? 15.318 15.858 -46.390 1.00 30.20 812 LEU A CA 1
ATOM 6357 C C . LEU A 1 812 ? 15.437 16.193 -47.890 1.00 30.20 812 LEU A C 1
ATOM 6359 O O . LEU A 1 812 ? 14.488 15.961 -48.633 1.00 30.20 812 LEU A O 1
ATOM 6363 N N . GLN A 1 813 ? 16.585 16.690 -48.366 1.00 27.84 813 GLN A N 1
ATOM 6364 C CA . GLN A 1 813 ? 16.771 17.084 -49.776 1.00 27.84 813 GLN A CA 1
ATOM 6365 C C . GLN A 1 813 ? 17.461 16.042 -50.677 1.00 27.84 813 GLN A C 1
ATOM 6367 O O . GLN A 1 813 ? 17.515 16.252 -51.884 1.00 27.84 813 GLN A O 1
ATOM 6372 N N . SER A 1 814 ? 17.956 14.911 -50.157 1.00 27.22 814 SER A N 1
ATOM 6373 C CA . SER A 1 814 ? 18.667 13.910 -50.983 1.00 27.22 814 SER A CA 1
ATOM 6374 C C . SER A 1 814 ? 17.848 12.671 -51.374 1.00 27.22 814 SER A C 1
ATOM 6376 O O . SER A 1 814 ? 18.351 11.830 -52.113 1.00 27.22 814 SER A O 1
ATOM 6378 N N . LEU A 1 815 ? 16.594 12.552 -50.921 1.00 30.56 815 LEU A N 1
ATOM 6379 C CA . LEU A 1 815 ? 15.755 11.356 -51.127 1.00 30.56 815 LEU A CA 1
ATOM 6380 C C . LEU A 1 815 ? 14.533 11.574 -52.039 1.00 30.56 815 LEU A C 1
ATOM 6382 O O . LEU A 1 815 ? 13.772 10.639 -52.262 1.00 30.56 815 LEU A O 1
ATOM 6386 N N . THR A 1 816 ? 14.349 12.769 -52.610 1.00 25.92 816 THR A N 1
ATOM 6387 C CA . THR A 1 816 ? 13.171 13.113 -53.433 1.00 25.92 816 THR A CA 1
ATOM 6388 C C . THR A 1 816 ? 13.461 13.372 -54.918 1.00 25.92 816 THR A C 1
ATOM 6390 O O . THR A 1 816 ? 12.562 13.821 -55.623 1.00 25.92 816 THR A O 1
ATOM 6393 N N . SER A 1 817 ? 14.657 13.065 -55.444 1.00 26.56 817 SER A N 1
ATOM 6394 C CA . SER A 1 817 ? 15.001 13.376 -56.850 1.00 26.56 817 SER A CA 1
ATOM 6395 C C . SER A 1 817 ? 15.043 12.203 -57.844 1.00 26.56 817 SER A C 1
ATOM 6397 O O . SER A 1 817 ? 15.353 12.439 -59.008 1.00 26.56 817 SER A O 1
ATOM 6399 N N . THR A 1 818 ? 14.697 10.962 -57.475 1.00 29.45 818 THR A N 1
ATOM 6400 C CA . THR A 1 818 ? 14.839 9.805 -58.398 1.00 29.45 818 THR A CA 1
ATOM 6401 C C . THR A 1 818 ? 13.643 8.857 -58.517 1.00 29.45 818 THR A C 1
ATOM 6403 O O . THR A 1 818 ? 13.806 7.731 -58.976 1.00 29.45 818 THR A O 1
ATOM 6406 N N . MET A 1 819 ? 12.417 9.304 -58.229 1.00 27.20 819 MET A N 1
ATOM 6407 C CA . MET A 1 819 ? 11.213 8.617 -58.726 1.00 27.20 819 MET A CA 1
ATOM 6408 C C . MET A 1 819 ? 10.128 9.611 -59.138 1.00 27.20 819 MET A C 1
ATOM 6410 O O . MET A 1 819 ? 9.178 9.877 -58.410 1.00 27.20 819 MET A O 1
ATOM 6414 N N . ALA A 1 820 ? 10.273 10.147 -60.346 1.00 28.08 820 ALA A N 1
ATOM 6415 C CA . ALA A 1 820 ? 9.199 10.811 -61.067 1.00 28.08 820 ALA A CA 1
ATOM 6416 C C . ALA A 1 820 ? 9.223 10.338 -62.525 1.00 28.08 820 ALA A C 1
ATOM 6418 O O . ALA A 1 820 ? 9.781 11.011 -63.378 1.00 28.08 820 ALA A O 1
ATOM 6419 N N . PHE A 1 821 ? 8.639 9.168 -62.799 1.00 26.64 821 PHE A N 1
ATOM 6420 C CA . PHE A 1 821 ? 8.096 8.832 -64.118 1.00 26.64 821 PHE A CA 1
ATOM 6421 C C . PHE A 1 821 ? 6.900 7.876 -63.963 1.00 26.64 821 PHE A C 1
ATOM 6423 O O . PHE A 1 821 ? 7.047 6.687 -63.708 1.00 26.64 821 PHE A O 1
ATOM 6430 N N . SER A 1 822 ? 5.714 8.488 -64.045 1.00 25.22 822 SER A N 1
ATOM 6431 C CA . SER A 1 822 ? 4.446 8.001 -64.612 1.00 25.22 822 SER A CA 1
ATOM 6432 C C . SER A 1 822 ? 4.059 6.517 -64.502 1.00 25.22 822 SER A C 1
ATOM 6434 O O . SER A 1 822 ? 4.596 5.680 -65.221 1.00 25.22 822 SER A O 1
ATOM 6436 N N . LEU A 1 823 ? 2.948 6.256 -63.801 1.00 26.27 823 LEU A N 1
ATOM 6437 C CA . LEU A 1 823 ? 1.757 5.610 -64.381 1.00 26.27 823 LEU A CA 1
ATOM 6438 C C . LEU A 1 823 ? 0.532 5.884 -63.487 1.00 26.27 823 LEU A C 1
ATOM 6440 O O . LEU A 1 823 ? 0.459 5.454 -62.340 1.00 26.27 823 LEU A O 1
ATOM 6444 N N . GLN A 1 824 ? -0.413 6.657 -64.025 1.00 26.31 824 GLN A N 1
ATOM 6445 C CA . GLN A 1 824 ? -1.741 6.917 -63.463 1.00 26.31 824 GLN A CA 1
ATOM 6446 C C . GLN A 1 824 ? -2.688 5.765 -63.812 1.00 26.31 824 GLN A C 1
ATOM 6448 O O . GLN A 1 824 ? -2.875 5.527 -64.997 1.00 26.31 824 GLN A O 1
ATOM 6453 N N . VAL A 1 825 ? -3.364 5.164 -62.823 1.00 28.16 825 VAL A N 1
ATOM 6454 C CA . VAL A 1 825 ? -4.743 4.620 -62.921 1.00 28.16 825 VAL A CA 1
ATOM 6455 C C . VAL A 1 825 ? -5.383 4.695 -61.512 1.00 28.16 825 VAL A C 1
ATOM 6457 O O . VAL A 1 825 ? -4.665 4.530 -60.524 1.00 28.16 825 VAL A O 1
ATOM 6460 N N . PRO A 1 826 ? -6.689 5.015 -61.372 1.00 30.56 826 PRO A N 1
ATOM 6461 C CA . PRO A 1 826 ? -7.245 5.610 -60.160 1.00 30.56 826 PRO A CA 1
ATOM 6462 C C . PRO A 1 826 ? -7.884 4.580 -59.221 1.00 30.56 826 PRO A C 1
ATOM 6464 O O . PRO A 1 826 ? -8.558 3.655 -59.670 1.00 30.56 826 PRO A O 1
ATOM 6467 N N . VAL A 1 827 ? -7.781 4.800 -57.907 1.00 27.50 827 VAL A N 1
ATOM 6468 C CA . VAL A 1 827 ? -8.608 4.096 -56.914 1.00 27.50 827 VAL A CA 1
ATOM 6469 C C . VAL A 1 827 ? -9.270 5.118 -55.992 1.00 27.50 827 VAL A C 1
ATOM 6471 O O . VAL A 1 827 ? -8.614 5.970 -55.396 1.00 27.50 827 VAL A O 1
ATOM 6474 N N . LYS A 1 828 ? -10.605 5.048 -55.949 1.00 28.06 828 LYS A N 1
ATOM 6475 C CA . LYS A 1 828 ? -11.515 5.866 -55.136 1.00 28.06 828 LYS A CA 1
ATOM 6476 C C . LYS A 1 828 ? -11.270 5.676 -53.626 1.00 28.06 828 LYS A C 1
ATOM 6478 O O . LYS A 1 828 ? -10.876 4.586 -53.215 1.00 28.06 828 LYS A O 1
ATOM 6483 N N . PRO A 1 829 ? -11.579 6.688 -52.795 1.00 25.45 829 PRO A N 1
ATOM 6484 C CA . PRO A 1 829 ? -11.404 6.615 -51.351 1.00 25.45 829 PRO A CA 1
ATOM 6485 C C . PRO A 1 829 ? -12.546 5.820 -50.708 1.00 25.45 829 PRO A C 1
ATOM 6487 O O . PRO A 1 829 ? -13.719 6.112 -50.941 1.00 25.45 829 PRO A O 1
ATOM 6490 N N . VAL A 1 830 ? -12.203 4.846 -49.865 1.00 28.12 830 VAL A N 1
ATOM 6491 C CA . VAL A 1 830 ? -13.136 4.248 -48.904 1.00 28.12 830 VAL A CA 1
ATOM 6492 C C . VAL A 1 830 ? -12.766 4.752 -47.517 1.00 28.12 830 VAL A C 1
ATOM 6494 O O . VAL A 1 830 ? -11.697 4.467 -46.983 1.00 28.12 830 VAL A O 1
ATOM 6497 N N . THR A 1 831 ? -13.669 5.549 -46.967 1.00 25.55 831 THR A N 1
ATOM 6498 C CA . THR A 1 831 ? -13.722 6.012 -45.586 1.00 25.55 831 THR A CA 1
ATOM 6499 C C . THR A 1 831 ? -14.206 4.885 -44.672 1.00 25.55 831 THR A C 1
ATOM 6501 O O . THR A 1 831 ? -15.269 4.316 -44.904 1.00 25.55 831 THR A O 1
ATOM 6504 N N . PHE A 1 832 ? -13.476 4.623 -43.585 1.00 27.02 832 PHE A N 1
ATOM 6505 C CA . PHE A 1 832 ? -14.027 4.002 -42.376 1.00 27.02 832 PHE A CA 1
ATOM 6506 C C . PHE A 1 832 ? -13.792 4.924 -41.166 1.00 27.02 832 PHE A C 1
ATOM 6508 O O . PHE A 1 832 ? -12.818 5.682 -41.163 1.00 27.02 832 PHE A O 1
ATOM 6515 N N . PRO A 1 833 ? -14.697 4.930 -40.168 1.00 28.97 833 PRO A N 1
ATOM 6516 C CA . PRO A 1 833 ? -14.786 5.991 -39.173 1.00 28.97 833 PRO A CA 1
ATOM 6517 C C . PRO A 1 833 ? -13.758 5.856 -38.046 1.00 28.97 833 PRO A C 1
ATOM 6519 O O . PRO A 1 833 ? -13.418 4.758 -37.610 1.00 28.97 833 PRO A O 1
ATOM 6522 N N . LEU A 1 834 ? -13.354 7.017 -37.525 1.00 26.97 834 LEU A N 1
ATOM 6523 C CA . LEU A 1 834 ? -12.609 7.205 -36.283 1.00 26.97 834 LEU A CA 1
ATOM 6524 C C . LEU A 1 834 ? -13.306 6.537 -35.084 1.00 26.97 834 LEU A C 1
ATOM 6526 O O . LEU A 1 834 ? -14.433 6.897 -34.737 1.00 26.97 834 LEU A O 1
ATOM 6530 N N . SER A 1 835 ? -12.568 5.702 -34.351 1.00 27.20 835 SER A N 1
ATOM 6531 C CA . SER A 1 835 ? -12.817 5.438 -32.931 1.00 27.20 835 SER A CA 1
ATOM 6532 C C . SER A 1 835 ? -11.737 6.097 -32.064 1.00 27.20 835 SER A C 1
ATOM 6534 O O . SER A 1 835 ? -10.548 6.043 -32.365 1.00 27.20 835 SER A O 1
ATOM 6536 N N . LYS A 1 836 ? -12.220 6.744 -31.003 1.00 29.25 836 LYS A N 1
ATOM 6537 C CA . LYS A 1 836 ? -11.582 7.669 -30.054 1.00 29.25 836 LYS A CA 1
ATOM 6538 C C . LYS A 1 836 ? -10.287 7.173 -29.374 1.00 29.25 836 LYS A C 1
ATOM 6540 O O . LYS A 1 836 ? -10.121 5.971 -29.183 1.00 29.25 836 LYS A O 1
ATOM 6545 N N . PRO A 1 837 ? -9.435 8.105 -28.896 1.00 25.38 837 PRO A N 1
ATOM 6546 C CA . PRO A 1 837 ? -8.246 7.792 -28.114 1.00 25.38 837 PRO A CA 1
ATOM 6547 C C . PRO A 1 837 ? -8.617 7.556 -26.642 1.00 25.38 837 PRO A C 1
ATOM 6549 O O . PRO A 1 837 ? -9.317 8.365 -26.032 1.00 25.38 837 PRO A O 1
ATOM 6552 N N . LEU A 1 838 ? -8.124 6.463 -26.057 1.00 25.45 838 LEU A N 1
ATOM 6553 C CA . LEU A 1 838 ? -8.182 6.224 -24.616 1.00 25.45 838 LEU A CA 1
ATOM 6554 C C . LEU A 1 838 ? -6.800 6.460 -24.019 1.00 25.45 838 LEU A C 1
ATOM 6556 O O . LEU A 1 838 ? -5.825 5.768 -24.299 1.00 25.45 838 LEU A O 1
ATOM 6560 N N . SER A 1 839 ? -6.754 7.520 -23.225 1.00 26.16 839 SER A N 1
ATOM 6561 C CA . SER A 1 839 ? -5.603 7.989 -22.483 1.00 26.16 839 SER A CA 1
ATOM 6562 C C . SER A 1 839 ? -5.287 7.093 -21.280 1.00 26.16 839 SER A C 1
ATOM 6564 O O . SER A 1 839 ? -6.203 6.601 -20.624 1.00 26.16 839 SER A O 1
ATOM 6566 N N . LYS A 1 840 ? -3.996 7.106 -20.922 1.00 27.50 840 LYS A N 1
ATOM 6567 C CA . LYS A 1 840 ? -3.417 6.999 -19.568 1.00 27.50 840 LYS A CA 1
ATOM 6568 C C . LYS A 1 840 ? -3.380 5.607 -18.915 1.00 27.50 840 LYS A C 1
ATOM 6570 O O . LYS A 1 840 ? -4.380 5.112 -18.413 1.00 27.50 840 LYS A O 1
ATOM 6575 N N . ARG A 1 841 ? -2.151 5.098 -18.725 1.00 23.97 841 ARG A N 1
ATOM 6576 C CA . ARG A 1 841 ? -1.433 5.146 -17.424 1.00 23.97 841 ARG A CA 1
ATOM 6577 C C . ARG A 1 841 ? -0.003 4.566 -17.521 1.00 23.97 841 ARG A C 1
ATOM 6579 O O . ARG A 1 841 ? 0.196 3.449 -17.982 1.00 23.97 841 ARG A O 1
ATOM 6586 N N . LYS A 1 842 ? 0.978 5.340 -17.042 1.00 28.06 842 LYS A N 1
ATOM 6587 C CA . LYS A 1 842 ? 2.199 4.881 -16.332 1.00 28.06 842 LYS A CA 1
ATOM 6588 C C . LYS A 1 842 ? 1.841 4.765 -14.823 1.00 28.06 842 LYS A C 1
ATOM 6590 O O . LYS A 1 842 ? 0.747 5.215 -14.473 1.00 28.06 842 LYS A O 1
ATOM 6595 N N . PRO A 1 843 ? 2.747 4.407 -13.889 1.00 35.16 843 PRO A N 1
ATOM 6596 C CA . PRO A 1 843 ? 3.867 3.446 -13.871 1.00 35.16 843 PRO A CA 1
ATOM 6597 C C . PRO A 1 843 ? 3.790 2.537 -12.608 1.00 35.16 843 PRO A C 1
ATOM 6599 O O . PRO A 1 843 ? 2.870 2.666 -11.810 1.00 35.16 843 PRO A O 1
ATOM 6602 N N . LEU A 1 844 ? 4.774 1.661 -12.374 1.00 25.17 844 LEU A N 1
ATOM 6603 C CA . LEU A 1 844 ? 5.107 1.186 -11.021 1.00 25.17 844 LEU A CA 1
ATOM 6604 C C . LEU A 1 844 ? 6.613 0.909 -10.945 1.00 25.17 844 LEU A C 1
ATOM 6606 O O . LEU A 1 844 ? 7.148 0.142 -11.742 1.00 25.17 844 LEU A O 1
ATOM 6610 N N . PHE A 1 845 ? 7.264 1.583 -10.000 1.00 24.61 845 PHE A N 1
ATOM 6611 C CA . PHE A 1 845 ? 8.600 1.293 -9.493 1.00 24.61 845 PHE A CA 1
ATOM 6612 C C . PHE A 1 845 ? 8.428 0.661 -8.107 1.00 24.61 845 PHE A C 1
ATOM 6614 O O . PHE A 1 845 ? 7.599 1.122 -7.324 1.00 24.61 845 PHE A O 1
ATOM 6621 N N . VAL A 1 846 ? 9.230 -0.359 -7.810 1.00 28.23 846 VAL A N 1
ATOM 6622 C CA . VAL A 1 846 ? 9.413 -0.975 -6.488 1.00 28.23 846 VAL A CA 1
ATOM 6623 C C . VAL A 1 846 ? 10.912 -0.943 -6.190 1.00 28.23 846 VAL A C 1
ATOM 6625 O O . VAL A 1 846 ? 11.689 -1.273 -7.085 1.00 28.23 846 VAL A O 1
ATOM 6628 N N . CYS A 1 847 ? 11.320 -0.559 -4.968 1.00 25.50 847 CYS A N 1
ATOM 6629 C CA . CYS A 1 847 ? 12.459 -1.194 -4.282 1.00 25.50 847 CYS A CA 1
ATOM 6630 C C . CYS A 1 847 ? 12.689 -0.710 -2.829 1.00 25.50 847 CYS A C 1
ATOM 6632 O O . CYS A 1 847 ? 13.138 0.413 -2.598 1.00 25.50 847 CYS A O 1
ATOM 6634 N N . ASN A 1 848 ? 12.453 -1.641 -1.901 1.00 28.03 848 ASN A N 1
ATOM 6635 C CA . ASN A 1 848 ? 13.189 -2.090 -0.705 1.00 28.03 848 ASN A CA 1
ATOM 6636 C C . ASN A 1 848 ? 14.132 -1.170 0.097 1.00 28.03 848 ASN A C 1
ATOM 6638 O O . ASN A 1 848 ? 15.117 -0.619 -0.419 1.00 28.03 848 ASN A O 1
ATOM 6642 N N . LEU A 1 849 ? 13.879 -1.219 1.416 1.00 25.47 849 LEU A N 1
ATOM 6643 C CA . LEU A 1 849 ? 14.824 -1.092 2.527 1.00 25.47 849 LEU A CA 1
ATOM 6644 C C . LEU A 1 849 ? 15.364 -2.484 2.914 1.00 25.47 849 LEU A C 1
ATOM 6646 O O . LEU A 1 849 ? 14.696 -3.495 2.745 1.00 25.47 849 LEU A O 1
ATOM 6650 N N . SER A 1 850 ? 16.590 -2.488 3.419 1.00 28.44 850 SER A N 1
ATOM 6651 C CA . SER A 1 850 ? 17.492 -3.614 3.674 1.00 28.44 850 SER A CA 1
ATOM 6652 C C . SER A 1 850 ? 17.508 -4.089 5.134 1.00 28.44 850 SER A C 1
ATOM 6654 O O . SER A 1 850 ? 17.479 -3.252 6.035 1.00 28.44 850 SER A O 1
ATOM 6656 N N . LEU A 1 851 ? 17.738 -5.389 5.357 1.00 29.12 851 LEU A N 1
ATOM 6657 C CA . LEU A 1 851 ? 18.337 -5.950 6.582 1.00 29.12 851 LEU A CA 1
ATOM 6658 C C . LEU A 1 851 ? 19.440 -6.976 6.218 1.00 29.12 851 LEU A C 1
ATOM 6660 O O . LEU A 1 851 ? 19.408 -7.533 5.121 1.00 29.12 851 LEU A O 1
ATOM 6664 N N . PRO A 1 852 ? 20.457 -7.179 7.082 1.00 38.09 852 PRO A N 1
ATOM 6665 C CA . PRO A 1 852 ? 21.751 -7.736 6.693 1.00 38.09 852 PRO A CA 1
ATOM 6666 C C . PRO A 1 852 ? 21.866 -9.247 6.949 1.00 38.09 852 PRO A C 1
ATOM 6668 O O . PRO A 1 852 ? 21.510 -9.730 8.021 1.00 38.09 852 PRO A O 1
ATOM 6671 N N . LEU A 1 853 ? 22.486 -9.971 6.015 1.00 32.25 853 LEU A N 1
ATOM 6672 C CA . LEU A 1 853 ? 23.018 -11.320 6.234 1.00 32.25 853 LEU A CA 1
ATOM 6673 C C . LEU A 1 853 ? 24.546 -11.244 6.357 1.00 32.25 853 LEU A C 1
ATOM 6675 O O . LEU A 1 853 ? 25.238 -10.754 5.466 1.00 32.25 853 LEU A O 1
ATOM 6679 N N . ARG A 1 854 ? 25.066 -11.705 7.498 1.00 30.97 854 ARG A N 1
ATOM 6680 C CA . ARG A 1 854 ? 26.491 -11.988 7.715 1.00 30.97 854 ARG A CA 1
ATOM 6681 C C . ARG A 1 854 ? 26.813 -13.334 7.061 1.00 30.97 854 ARG A C 1
ATOM 6683 O O . ARG A 1 854 ? 26.196 -14.321 7.440 1.00 30.97 854 ARG A O 1
ATOM 6690 N N . TYR A 1 855 ? 27.822 -13.391 6.195 1.00 34.50 855 TYR A N 1
ATOM 6691 C CA . TYR A 1 855 ? 28.482 -14.647 5.816 1.00 34.50 855 TYR A CA 1
ATOM 6692 C C . TYR A 1 855 ? 29.931 -14.645 6.333 1.00 34.50 855 TYR A C 1
ATOM 6694 O O . TYR A 1 855 ? 30.601 -13.612 6.226 1.00 34.50 855 TYR A O 1
ATOM 6702 N N . PRO A 1 856 ? 30.437 -15.752 6.910 1.00 35.25 856 PRO A N 1
ATOM 6703 C CA . PRO A 1 856 ? 31.837 -15.864 7.293 1.00 35.25 856 PRO A CA 1
ATOM 6704 C C . PRO A 1 856 ? 32.710 -16.057 6.048 1.00 35.25 856 PRO A C 1
ATOM 6706 O O . PRO A 1 856 ? 32.467 -16.930 5.220 1.00 35.25 856 PRO A O 1
ATOM 6709 N N . LEU A 1 857 ? 33.773 -15.263 5.944 1.00 35.66 857 LEU A N 1
ATOM 6710 C CA . LEU A 1 857 ? 34.891 -15.502 5.035 1.00 35.66 857 LEU A CA 1
ATOM 6711 C C . LEU A 1 857 ? 35.676 -16.723 5.527 1.00 35.66 857 LEU A C 1
ATOM 6713 O O . LEU A 1 857 ? 36.503 -16.573 6.421 1.00 35.66 857 LEU A O 1
ATOM 6717 N N . THR A 1 858 ? 35.384 -17.916 5.002 1.00 40.84 858 THR A N 1
ATOM 6718 C CA . THR A 1 858 ? 36.301 -19.074 4.855 1.00 40.84 858 THR A CA 1
ATOM 6719 C C . THR A 1 858 ? 35.516 -20.291 4.344 1.00 40.84 858 THR A C 1
ATOM 6721 O O . THR A 1 858 ? 35.160 -21.182 5.105 1.00 40.84 858 THR A O 1
ATOM 6724 N N . SER A 1 859 ? 35.250 -20.369 3.040 1.00 46.69 859 SER A N 1
ATOM 6725 C CA . SER A 1 859 ? 34.875 -21.638 2.403 1.00 46.69 859 SER A CA 1
ATOM 6726 C C . SER A 1 859 ? 35.848 -21.918 1.267 1.00 46.69 859 SER A C 1
ATOM 6728 O O . SER A 1 859 ? 35.955 -21.147 0.316 1.00 46.69 859 SER A O 1
ATOM 6730 N N . ILE A 1 860 ? 36.606 -23.001 1.413 1.00 65.62 860 ILE A N 1
ATOM 6731 C CA . ILE A 1 860 ? 37.449 -23.567 0.359 1.00 65.62 860 ILE A CA 1
ATOM 6732 C C . ILE A 1 860 ? 36.527 -23.927 -0.814 1.00 65.62 860 ILE A C 1
ATOM 6734 O O . ILE A 1 860 ? 35.499 -24.573 -0.598 1.00 65.62 860 ILE A O 1
ATOM 6738 N N . GLU A 1 861 ? 36.871 -23.479 -2.025 1.00 81.81 861 GLU A N 1
ATOM 6739 C CA . GLU A 1 861 ? 36.106 -23.772 -3.243 1.00 81.81 861 GLU A CA 1
ATOM 6740 C C . GLU A 1 861 ? 35.899 -25.294 -3.392 1.00 81.81 861 GLU A C 1
ATOM 6742 O O . GLU A 1 861 ? 36.854 -26.059 -3.235 1.00 81.81 861 GLU A O 1
ATOM 6747 N N . PRO A 1 862 ? 34.668 -25.770 -3.650 1.00 84.38 862 PRO A N 1
ATOM 6748 C CA . PRO A 1 862 ? 34.412 -27.191 -3.822 1.00 84.38 862 PRO A CA 1
ATOM 6749 C C . PRO A 1 862 ? 34.972 -27.714 -5.148 1.00 84.38 862 PRO A C 1
ATOM 6751 O O . PRO A 1 862 ? 34.653 -27.191 -6.212 1.00 84.38 862 PRO A O 1
ATOM 6754 N N . GLU A 1 863 ? 35.741 -28.803 -5.099 1.00 87.50 863 GLU A N 1
ATOM 6755 C CA . GLU A 1 863 ? 36.063 -29.560 -6.311 1.00 87.50 863 GLU A CA 1
ATOM 6756 C C . GLU A 1 863 ? 34.832 -30.342 -6.802 1.00 87.50 863 GLU A C 1
ATOM 6758 O O . GLU A 1 863 ? 34.071 -30.864 -5.978 1.00 87.50 863 GLU A O 1
ATOM 6763 N N . PRO A 1 864 ? 34.611 -30.446 -8.126 1.00 89.62 864 PRO A N 1
ATOM 6764 C CA . PRO A 1 864 ? 33.502 -31.223 -8.654 1.00 89.62 864 PRO A CA 1
ATOM 6765 C C . PRO A 1 864 ? 33.751 -32.722 -8.451 1.00 89.62 864 PRO A C 1
ATOM 6767 O O . PRO A 1 864 ? 34.809 -33.245 -8.812 1.00 89.62 864 PRO A O 1
ATOM 6770 N N . VAL A 1 865 ? 32.747 -33.392 -7.885 1.00 93.00 865 VAL A N 1
ATOM 6771 C CA . VAL A 1 865 ? 32.723 -34.827 -7.553 1.00 93.00 865 VAL A CA 1
ATOM 6772 C C . VAL A 1 865 ? 32.370 -35.673 -8.780 1.00 93.00 865 VAL A C 1
ATOM 6774 O O . VAL A 1 865 ? 32.828 -36.807 -8.922 1.00 93.00 865 VAL A O 1
ATOM 6777 N N . TYR A 1 866 ? 31.577 -35.110 -9.690 1.00 93.88 866 TYR A N 1
ATOM 6778 C CA . TYR A 1 866 ? 31.116 -35.774 -10.905 1.00 93.88 866 TYR A CA 1
ATOM 6779 C C . TYR A 1 866 ? 31.596 -35.020 -12.149 1.00 93.88 866 TYR A C 1
ATOM 6781 O O . TYR A 1 866 ? 31.640 -33.791 -12.167 1.00 93.88 866 TYR A O 1
ATOM 6789 N N . ALA A 1 867 ? 31.927 -35.750 -13.214 1.00 91.25 867 ALA A N 1
ATOM 6790 C CA . ALA A 1 867 ? 32.214 -35.180 -14.529 1.00 91.25 867 ALA A CA 1
ATOM 6791 C C . ALA A 1 867 ? 30.937 -34.673 -15.220 1.00 91.25 867 ALA A C 1
ATOM 6793 O O . ALA A 1 867 ? 30.961 -33.669 -15.935 1.00 91.25 867 ALA A O 1
ATOM 6794 N N . SER A 1 868 ? 29.813 -35.362 -14.995 1.00 96.06 868 SER A N 1
ATOM 6795 C CA . SER A 1 868 ? 28.486 -34.908 -15.413 1.00 96.06 868 SER A CA 1
ATOM 6796 C C . SER A 1 868 ? 27.384 -35.444 -14.503 1.00 96.06 868 SER A C 1
ATOM 6798 O O . SER A 1 868 ? 27.545 -36.479 -13.855 1.00 96.06 868 SER A O 1
ATOM 6800 N N . VAL A 1 869 ? 26.261 -34.736 -14.463 1.00 97.69 869 VAL A N 1
ATOM 6801 C CA . VAL A 1 869 ? 25.063 -35.077 -13.692 1.00 97.69 869 VAL A CA 1
ATOM 6802 C C . VAL A 1 869 ? 23.808 -34.791 -14.508 1.00 97.69 869 VAL A C 1
ATOM 6804 O O . VAL A 1 869 ? 23.799 -33.907 -15.362 1.00 97.69 869 VAL A O 1
ATOM 6807 N N . LYS A 1 870 ? 22.727 -35.518 -14.231 1.00 97.94 870 LYS A N 1
ATOM 6808 C CA . LYS A 1 870 ? 21.387 -35.242 -14.746 1.00 97.94 870 LYS A CA 1
ATOM 6809 C C . LYS A 1 870 ? 20.409 -35.175 -13.581 1.00 97.94 870 LYS A C 1
ATOM 6811 O O . LYS A 1 870 ? 20.300 -36.131 -12.815 1.00 97.94 870 LYS A O 1
ATOM 6816 N N . ALA A 1 871 ? 19.702 -34.060 -13.457 1.00 97.81 871 ALA A N 1
ATOM 6817 C CA . ALA A 1 871 ? 18.673 -33.838 -12.450 1.00 97.81 871 ALA A CA 1
ATOM 6818 C C . ALA A 1 871 ? 17.292 -33.713 -13.101 1.00 97.81 871 ALA A C 1
ATOM 6820 O O . ALA A 1 871 ? 17.164 -33.266 -14.241 1.00 97.81 871 ALA A O 1
ATOM 6821 N N . PHE A 1 872 ? 16.266 -34.106 -12.358 1.00 97.81 872 PHE A N 1
ATOM 6822 C CA . PHE A 1 872 ? 14.858 -33.931 -12.695 1.00 97.81 872 PHE A CA 1
ATOM 6823 C C . PHE A 1 872 ? 14.208 -33.017 -11.661 1.00 97.81 872 PHE A C 1
ATOM 6825 O O . PHE A 1 872 ? 14.490 -33.163 -10.472 1.00 97.81 872 PHE A O 1
ATOM 6832 N N . ALA A 1 873 ? 13.309 -32.134 -12.092 1.00 97.75 873 ALA A N 1
ATOM 6833 C CA . ALA A 1 873 ? 12.411 -31.420 -11.192 1.00 97.75 873 ALA A CA 1
ATOM 6834 C C . ALA A 1 873 ? 10.953 -31.559 -11.647 1.00 97.75 873 ALA A C 1
ATOM 6836 O O . ALA A 1 873 ? 10.664 -31.322 -12.826 1.00 97.75 873 ALA A O 1
ATOM 6837 N N . PRO A 1 874 ? 10.037 -31.908 -10.728 1.00 97.12 874 PRO A N 1
ATOM 6838 C CA . PRO A 1 874 ? 8.632 -32.094 -11.046 1.00 97.12 874 PRO A CA 1
ATOM 6839 C C . PRO A 1 874 ? 7.932 -30.771 -11.366 1.00 97.12 874 PRO A C 1
ATOM 6841 O O . PRO A 1 874 ? 8.348 -29.687 -10.946 1.00 97.12 874 PRO A O 1
ATOM 6844 N N . ALA A 1 875 ? 6.813 -30.878 -12.074 1.00 95.50 875 ALA A N 1
ATOM 6845 C CA . ALA A 1 875 ? 5.836 -29.812 -12.178 1.00 95.50 875 ALA A CA 1
ATOM 6846 C C . ALA A 1 875 ? 5.228 -29.498 -10.813 1.00 95.50 875 ALA A C 1
ATOM 6848 O O . ALA A 1 875 ? 5.228 -30.318 -9.888 1.00 95.50 875 ALA A O 1
ATOM 6849 N N . THR A 1 876 ? 4.644 -28.311 -10.704 1.00 95.38 876 THR A N 1
ATOM 6850 C CA . THR A 1 876 ? 3.989 -27.879 -9.476 1.00 95.38 876 THR A CA 1
ATOM 6851 C C . THR A 1 876 ? 2.611 -27.311 -9.736 1.00 95.38 876 THR A C 1
ATOM 6853 O O . THR A 1 876 ? 2.320 -26.737 -10.785 1.00 95.38 876 THR A O 1
ATOM 6856 N N . VAL A 1 877 ? 1.745 -27.503 -8.749 1.00 93.69 877 VAL A N 1
ATOM 6857 C CA . VAL A 1 877 ? 0.430 -26.886 -8.668 1.00 93.69 877 VAL A CA 1
ATOM 6858 C C . VAL A 1 877 ? 0.488 -25.890 -7.524 1.00 93.69 877 VAL A C 1
ATOM 6860 O O . VAL A 1 877 ? 0.670 -26.265 -6.368 1.00 93.69 877 VAL A O 1
ATOM 6863 N N . ALA A 1 878 ? 0.339 -24.615 -7.848 1.00 91.12 878 ALA A N 1
ATOM 6864 C CA . ALA A 1 878 ? 0.354 -23.527 -6.878 1.00 91.12 878 ALA A CA 1
ATOM 6865 C C . ALA A 1 878 ? -0.956 -22.740 -6.932 1.00 91.12 878 ALA A C 1
ATOM 6867 O O . ALA A 1 878 ? -1.794 -22.988 -7.801 1.00 91.12 878 ALA A O 1
ATOM 6868 N N . ASN A 1 879 ? -1.138 -21.782 -6.022 1.00 87.94 879 ASN A N 1
ATOM 6869 C CA . ASN A 1 879 ? -2.382 -21.017 -5.900 1.00 87.94 879 ASN A CA 1
ATOM 6870 C C . ASN A 1 879 ? -3.609 -21.928 -5.749 1.00 87.94 879 ASN A C 1
ATOM 6872 O O . ASN A 1 879 ? -4.603 -21.738 -6.444 1.00 87.94 879 ASN A O 1
ATOM 6876 N N . LEU A 1 880 ? -3.515 -22.934 -4.871 1.00 89.06 880 LEU A N 1
ATOM 6877 C CA . LEU A 1 880 ? -4.541 -23.952 -4.604 1.00 89.06 880 LEU A CA 1
ATOM 6878 C C . LEU A 1 880 ? -5.830 -23.327 -4.018 1.00 89.06 880 LEU A C 1
ATOM 6880 O O . LEU A 1 880 ? -6.118 -23.466 -2.831 1.00 89.06 880 LEU A O 1
ATOM 6884 N N . GLY A 1 881 ? -6.579 -22.580 -4.830 1.00 91.88 881 GLY A N 1
ATOM 6885 C CA . GLY A 1 881 ? -7.719 -21.766 -4.416 1.00 91.88 881 GLY A CA 1
ATOM 6886 C C . GLY A 1 881 ? -7.311 -20.654 -3.439 1.00 91.88 881 GLY A C 1
ATOM 6887 O O . GLY A 1 881 ? -6.540 -19.766 -3.808 1.00 91.88 881 GLY A O 1
ATOM 6888 N N . PRO A 1 882 ? -7.783 -20.674 -2.173 1.00 94.50 882 PRO A N 1
ATOM 6889 C CA . PRO A 1 882 ? -7.449 -19.645 -1.185 1.00 94.50 882 PRO A CA 1
ATOM 6890 C C . PRO A 1 882 ? -5.956 -19.610 -0.799 1.00 94.50 882 PRO A C 1
ATOM 6892 O O . PRO A 1 882 ? -5.544 -18.670 -0.125 1.00 94.50 882 PRO A O 1
ATOM 6895 N N . GLY A 1 883 ? -5.151 -20.593 -1.231 1.00 93.56 883 GLY A N 1
ATOM 6896 C CA . GLY A 1 883 ? -3.695 -20.694 -1.039 1.00 93.56 883 GLY A CA 1
ATOM 6897 C C . GLY A 1 883 ? -2.826 -19.773 -1.911 1.00 93.56 883 GLY A C 1
ATOM 6898 O O . GLY A 1 883 ? -1.686 -20.120 -2.214 1.00 93.56 883 GLY A O 1
ATOM 6899 N N . PHE A 1 884 ? -3.366 -18.651 -2.386 1.00 91.62 884 PHE A N 1
ATOM 6900 C CA . PHE A 1 884 ? -2.725 -17.780 -3.376 1.00 91.62 884 PHE A CA 1
ATOM 6901 C C . PHE A 1 884 ? -1.381 -17.187 -2.899 1.00 91.62 884 PHE A C 1
ATOM 6903 O O . PHE A 1 884 ? -1.344 -16.516 -1.874 1.00 91.62 884 PHE A O 1
ATOM 6910 N N . ASP A 1 885 ? -0.302 -17.400 -3.662 1.00 89.38 885 ASP A N 1
ATOM 6911 C CA . ASP A 1 885 ? 1.091 -16.961 -3.441 1.00 89.38 885 ASP A CA 1
ATOM 6912 C C . ASP A 1 885 ? 1.770 -17.474 -2.142 1.00 89.38 885 ASP A C 1
ATOM 6914 O O . ASP A 1 885 ? 2.910 -17.095 -1.850 1.00 89.38 885 ASP A O 1
ATOM 6918 N N . PHE A 1 886 ? 1.121 -18.359 -1.370 1.00 93.12 886 PHE A N 1
ATOM 6919 C CA . PHE A 1 886 ? 1.693 -18.918 -0.133 1.00 93.12 886 PHE A CA 1
ATOM 6920 C C . PHE A 1 886 ? 1.579 -20.442 0.020 1.00 93.12 886 PHE A C 1
ATOM 6922 O O . PHE A 1 886 ? 2.125 -20.985 0.980 1.00 93.12 886 PHE A O 1
ATOM 6929 N N . LEU A 1 887 ? 0.901 -21.153 -0.885 1.00 95.25 887 LEU A N 1
ATOM 6930 C CA . LEU A 1 887 ? 0.784 -22.611 -0.824 1.00 95.25 887 LEU A CA 1
ATOM 6931 C C . LEU A 1 887 ? 0.863 -23.241 -2.219 1.00 95.25 887 LEU A C 1
ATOM 6933 O O . LEU A 1 887 ? 0.106 -22.881 -3.125 1.00 95.25 887 LEU A O 1
ATOM 6937 N N . GLY A 1 888 ? 1.723 -24.247 -2.359 1.00 95.75 888 GLY A N 1
ATOM 6938 C CA . GLY A 1 888 ? 1.798 -25.080 -3.557 1.00 95.75 888 GLY A CA 1
ATOM 6939 C C . GLY A 1 888 ? 2.304 -26.487 -3.265 1.00 95.75 888 GLY A C 1
ATOM 6940 O O . GLY A 1 888 ? 2.745 -26.788 -2.152 1.00 95.75 888 GLY A O 1
ATOM 6941 N N . CYS A 1 889 ? 2.216 -27.364 -4.262 1.00 96.19 889 CYS A N 1
ATOM 6942 C CA . CYS A 1 889 ? 2.673 -28.744 -4.165 1.00 96.19 889 CYS A CA 1
ATOM 6943 C C . CYS A 1 889 ? 3.285 -29.280 -5.458 1.00 96.19 889 CYS A C 1
ATOM 6945 O O . CYS A 1 889 ? 2.944 -28.828 -6.551 1.00 96.19 889 CYS A O 1
ATOM 6947 N N . ALA A 1 890 ? 4.164 -30.271 -5.330 1.00 96.81 890 ALA A N 1
ATOM 6948 C CA . ALA A 1 890 ? 4.758 -30.968 -6.467 1.00 96.81 890 ALA A CA 1
ATOM 6949 C C . ALA A 1 890 ? 3.892 -32.137 -6.947 1.00 96.81 890 ALA A C 1
ATOM 6951 O O . ALA A 1 890 ? 3.273 -32.839 -6.146 1.00 96.81 890 ALA A O 1
ATOM 6952 N N . VAL A 1 891 ? 3.860 -32.349 -8.261 1.00 94.19 891 VAL A N 1
ATOM 6953 C CA . VAL A 1 891 ? 3.127 -33.450 -8.897 1.00 94.19 891 VAL A CA 1
ATOM 6954 C C . VAL A 1 891 ? 4.086 -34.347 -9.662 1.00 94.19 891 VAL A C 1
ATOM 6956 O O . VAL A 1 891 ? 5.004 -33.872 -10.326 1.00 94.19 891 VAL A O 1
ATOM 6959 N N . ASP A 1 892 ? 3.885 -35.651 -9.534 1.00 88.38 892 ASP A N 1
ATOM 6960 C CA . ASP A 1 892 ? 4.813 -36.649 -10.057 1.00 88.38 892 ASP A CA 1
ATOM 6961 C C . ASP A 1 892 ? 4.665 -36.821 -11.580 1.00 88.38 892 ASP A C 1
ATOM 6963 O O . ASP A 1 892 ? 3.690 -36.379 -12.193 1.00 88.38 892 ASP A O 1
ATOM 6967 N N . GLY A 1 893 ? 5.657 -37.454 -12.205 1.00 83.12 893 GLY A N 1
ATOM 6968 C CA . GLY A 1 893 ? 5.626 -37.909 -13.598 1.00 83.12 893 GLY A CA 1
ATOM 6969 C C . GLY A 1 893 ? 5.931 -36.858 -14.672 1.00 83.12 893 GLY A C 1
ATOM 6970 O O . GLY A 1 893 ? 6.580 -37.188 -15.661 1.00 83.12 893 GLY A O 1
ATOM 6971 N N . VAL A 1 894 ? 5.505 -35.602 -14.505 1.00 89.75 894 VAL A N 1
ATOM 6972 C CA . VAL A 1 894 ? 5.762 -34.509 -15.467 1.00 89.75 894 VAL A CA 1
ATOM 6973 C C . VAL A 1 894 ? 6.716 -33.477 -14.878 1.00 89.75 894 VAL A C 1
ATOM 6975 O O . VAL A 1 894 ? 6.569 -33.093 -13.724 1.00 89.75 894 VAL A O 1
ATOM 6978 N N . GLY A 1 895 ? 7.692 -33.007 -15.655 1.00 94.12 895 GLY A N 1
ATOM 6979 C CA . GLY A 1 895 ? 8.720 -32.089 -15.166 1.00 94.12 895 GLY A CA 1
ATOM 6980 C C . GLY A 1 895 ? 9.798 -31.788 -16.201 1.00 94.12 895 GLY A C 1
ATOM 6981 O O . GLY A 1 895 ? 9.697 -32.223 -17.346 1.00 94.12 895 GLY A O 1
ATOM 6982 N N . ASP A 1 896 ? 10.826 -31.054 -15.788 1.00 96.12 896 ASP A N 1
ATOM 6983 C CA . ASP A 1 896 ? 11.966 -30.694 -16.636 1.00 96.12 896 ASP A CA 1
ATOM 6984 C C . ASP A 1 896 ? 13.222 -31.462 -16.202 1.00 96.12 896 ASP A C 1
ATOM 6986 O O . ASP A 1 896 ? 13.410 -31.760 -15.017 1.00 96.12 896 ASP A O 1
ATOM 6990 N N . TYR A 1 897 ? 14.109 -31.747 -17.159 1.00 97.06 897 TYR A N 1
ATOM 6991 C CA . TYR A 1 897 ? 15.408 -32.357 -16.884 1.00 97.06 897 TYR A CA 1
ATOM 6992 C C . TYR A 1 897 ? 16.544 -31.403 -17.232 1.00 97.06 897 TYR A C 1
ATOM 6994 O O . TYR A 1 897 ? 16.522 -30.735 -18.263 1.00 97.06 897 TYR A O 1
ATOM 7002 N N . VAL A 1 898 ? 17.576 -31.387 -16.394 1.00 97.88 898 VAL A N 1
ATOM 7003 C CA . VAL A 1 898 ? 18.803 -30.629 -16.637 1.00 97.88 898 VAL A CA 1
ATOM 7004 C C . VAL A 1 898 ? 19.983 -31.582 -16.598 1.00 97.88 898 VAL A C 1
ATOM 7006 O O . VAL A 1 898 ? 20.209 -32.250 -15.592 1.00 97.88 898 VAL A O 1
ATOM 7009 N N . SER A 1 899 ? 20.731 -31.637 -17.696 1.00 97.69 899 SER A N 1
ATOM 7010 C CA . SER A 1 899 ? 22.016 -32.332 -17.771 1.00 97.69 899 SER A CA 1
ATOM 7011 C C . SER A 1 899 ? 23.133 -31.297 -17.683 1.00 97.69 899 SER A C 1
ATOM 7013 O O . SER A 1 899 ? 23.089 -30.283 -18.375 1.00 97.69 899 SER A O 1
ATOM 7015 N N . LEU A 1 900 ? 24.120 -31.536 -16.831 1.00 96.81 900 LEU A N 1
ATOM 7016 C CA . LEU A 1 900 ? 25.211 -30.614 -16.549 1.00 96.81 900 LEU A CA 1
ATOM 7017 C C . LEU A 1 900 ? 26.536 -31.369 -16.637 1.00 96.81 900 LEU A C 1
ATOM 7019 O O . LEU A 1 900 ? 26.667 -32.441 -16.051 1.00 96.81 900 LEU A O 1
ATOM 7023 N N . SER A 1 901 ? 27.522 -30.823 -17.340 1.00 96.38 901 SER A N 1
ATOM 7024 C CA . SER A 1 901 ? 28.858 -31.414 -17.455 1.00 96.38 901 SER A CA 1
ATOM 7025 C C . SER A 1 901 ? 29.949 -30.364 -17.320 1.00 96.38 901 SER A C 1
ATOM 7027 O O . SER A 1 901 ? 29.755 -29.208 -17.695 1.00 96.38 901 SER A O 1
ATOM 7029 N N . ILE A 1 902 ? 31.118 -30.775 -16.835 1.00 94.75 902 ILE A N 1
ATOM 7030 C CA . ILE A 1 902 ? 32.315 -29.931 -16.869 1.00 94.75 902 ILE A CA 1
ATOM 7031 C C . ILE A 1 902 ? 32.745 -29.772 -18.328 1.00 94.75 902 ILE A C 1
ATOM 7033 O O . ILE A 1 902 ? 32.959 -30.767 -19.020 1.00 94.75 902 ILE A O 1
ATOM 7037 N N . ASP A 1 903 ? 32.883 -28.532 -18.790 1.00 92.69 903 ASP A N 1
ATOM 7038 C CA . ASP A 1 903 ? 33.257 -28.229 -20.170 1.00 92.69 903 ASP A CA 1
ATOM 7039 C C . ASP A 1 903 ? 34.468 -27.284 -20.203 1.00 92.69 903 ASP A C 1
ATOM 7041 O O . ASP A 1 903 ? 34.337 -26.108 -19.858 1.00 92.69 903 ASP A O 1
ATOM 7045 N N . PRO A 1 904 ? 35.649 -27.767 -20.636 1.00 87.88 904 PRO A N 1
ATOM 7046 C CA . PRO A 1 904 ? 36.849 -26.942 -20.762 1.00 87.88 904 PRO A CA 1
ATOM 7047 C C . PRO A 1 904 ? 36.726 -25.786 -21.765 1.00 87.88 904 PRO A C 1
ATOM 7049 O O . PRO A 1 904 ? 37.571 -24.892 -21.753 1.00 87.88 904 PRO A O 1
ATOM 7052 N N . GLN A 1 905 ? 35.732 -25.810 -22.662 1.00 90.12 905 GLN A N 1
ATOM 7053 C CA . GLN A 1 905 ? 35.477 -24.723 -23.611 1.00 90.12 905 GLN A CA 1
ATOM 7054 C C . GLN A 1 905 ? 34.672 -23.574 -22.994 1.00 90.12 905 GLN A C 1
ATOM 7056 O O . GLN A 1 905 ? 34.671 -22.472 -23.542 1.00 90.12 905 GLN A O 1
ATOM 7061 N N . VAL A 1 906 ? 34.004 -23.809 -21.862 1.00 92.44 906 VAL A N 1
ATOM 7062 C CA . VAL A 1 906 ? 33.319 -22.767 -21.093 1.00 92.44 906 VAL A CA 1
ATOM 7063 C C . VAL A 1 906 ? 34.325 -22.123 -20.143 1.00 92.44 906 VAL A C 1
ATOM 7065 O O . VAL A 1 906 ? 35.115 -22.812 -19.496 1.00 92.44 906 VAL A O 1
ATOM 7068 N N . HIS A 1 907 ? 34.323 -20.791 -20.057 1.00 89.12 907 HIS A N 1
ATOM 7069 C CA . HIS A 1 907 ? 35.259 -20.089 -19.185 1.00 89.12 907 HIS A CA 1
ATOM 7070 C C . HIS A 1 907 ? 35.071 -20.502 -17.710 1.00 89.12 907 HIS A C 1
ATOM 7072 O O . HIS A 1 907 ? 33.937 -20.662 -17.253 1.00 89.12 907 HIS A O 1
ATOM 7078 N N . PRO A 1 908 ? 36.166 -20.677 -16.943 1.00 87.94 908 PRO A N 1
ATOM 7079 C CA . PRO A 1 908 ? 36.085 -20.989 -15.520 1.00 87.94 908 PRO A CA 1
ATOM 7080 C C . PRO A 1 908 ? 35.216 -19.994 -14.739 1.00 87.94 908 PRO A C 1
ATOM 7082 O O . PRO A 1 908 ? 35.370 -18.782 -14.884 1.00 87.94 908 PRO A O 1
ATOM 7085 N N . GLY A 1 909 ? 34.302 -20.511 -13.913 1.00 86.31 909 GLY A N 1
ATOM 7086 C CA . GLY A 1 909 ? 33.331 -19.709 -13.162 1.00 86.31 909 GLY A CA 1
ATOM 7087 C C . GLY A 1 909 ? 32.080 -19.314 -13.955 1.00 86.31 909 GLY A C 1
ATOM 7088 O O . GLY A 1 909 ? 31.189 -18.679 -13.393 1.00 86.31 909 GLY A O 1
ATOM 7089 N N . GLU A 1 910 ? 31.982 -19.702 -15.228 1.00 92.62 910 GLU A N 1
ATOM 7090 C CA . GLU A 1 910 ? 30.812 -19.463 -16.071 1.00 92.62 910 GLU A CA 1
ATOM 7091 C C . GLU A 1 910 ? 30.041 -20.754 -16.370 1.00 92.62 910 GLU A C 1
ATOM 7093 O O . GLU A 1 910 ? 30.538 -21.876 -16.235 1.00 92.62 910 GLU A O 1
ATOM 7098 N N . ILE A 1 911 ? 28.797 -20.573 -16.811 1.00 95.94 911 ILE A N 1
ATOM 7099 C CA . ILE A 1 911 ? 27.952 -21.638 -17.339 1.00 95.94 911 ILE A CA 1
ATOM 7100 C C . ILE A 1 911 ? 27.490 -21.262 -18.744 1.00 95.94 911 ILE A C 1
ATOM 7102 O O . ILE A 1 911 ? 27.177 -20.101 -18.996 1.00 95.94 911 ILE A O 1
ATOM 7106 N N . ALA A 1 912 ? 27.409 -22.227 -19.653 1.00 96.00 912 ALA A N 1
ATOM 7107 C CA . ALA A 1 912 ? 26.825 -22.054 -20.981 1.00 96.00 912 ALA A CA 1
ATOM 7108 C C . ALA A 1 912 ? 25.665 -23.033 -21.174 1.00 96.00 912 ALA A C 1
ATOM 7110 O O . ALA A 1 912 ? 25.744 -24.174 -20.732 1.00 96.00 912 ALA A O 1
ATOM 7111 N N . ILE A 1 913 ? 24.592 -22.613 -21.852 1.00 96.88 913 ILE A N 1
ATOM 7112 C CA . ILE A 1 913 ? 23.513 -23.531 -22.240 1.00 96.88 913 ILE A CA 1
ATOM 7113 C C . ILE A 1 913 ? 23.810 -24.041 -23.650 1.00 96.88 913 ILE A C 1
ATOM 7115 O O . ILE A 1 913 ? 23.636 -23.314 -24.632 1.00 96.88 913 ILE A O 1
ATOM 7119 N N . SER A 1 914 ? 24.278 -25.281 -23.756 1.00 93.75 914 SER A N 1
ATOM 7120 C CA . SER A 1 914 ? 24.635 -25.907 -25.032 1.00 93.75 914 SER A CA 1
ATOM 7121 C C . SER A 1 914 ? 23.389 -26.259 -25.848 1.00 93.75 914 SER A C 1
ATOM 7123 O O . SER A 1 914 ? 23.310 -25.971 -27.051 1.00 93.75 914 SER A O 1
ATOM 7125 N N . GLU A 1 915 ? 22.361 -26.791 -25.190 1.00 93.94 915 GLU A N 1
ATOM 7126 C CA . GLU A 1 915 ? 21.150 -27.287 -25.838 1.00 93.94 915 GLU A CA 1
ATOM 7127 C C . GLU A 1 915 ? 19.884 -27.026 -25.010 1.00 93.94 915 GLU A C 1
ATOM 7129 O O . GLU A 1 915 ? 19.909 -26.969 -23.782 1.00 93.94 915 GLU A O 1
ATOM 7134 N N . ILE A 1 916 ? 18.771 -26.814 -25.716 1.00 95.19 916 ILE A N 1
ATOM 7135 C CA . ILE A 1 916 ? 17.428 -26.773 -25.139 1.00 95.19 916 ILE A CA 1
ATOM 7136 C C . ILE A 1 916 ? 16.560 -27.656 -26.030 1.00 95.19 916 ILE A C 1
ATOM 7138 O O . ILE A 1 916 ? 16.435 -27.368 -27.221 1.00 95.19 916 ILE A O 1
ATOM 7142 N N . ASN A 1 917 ? 15.972 -28.700 -25.458 1.00 90.94 917 ASN A N 1
ATOM 7143 C CA . ASN A 1 917 ? 15.108 -29.660 -26.137 1.00 90.94 917 ASN A CA 1
ATOM 7144 C C . ASN A 1 917 ? 13.672 -29.557 -25.608 1.00 90.94 917 ASN A C 1
ATOM 7146 O O . ASN A 1 917 ? 13.446 -29.040 -24.516 1.00 90.94 917 ASN A O 1
ATOM 7150 N N . GLY A 1 918 ? 12.703 -30.063 -26.374 1.00 84.44 918 GLY A N 1
ATOM 7151 C CA . GLY A 1 918 ? 11.286 -30.099 -25.995 1.00 84.44 918 GLY A CA 1
ATOM 7152 C C . GLY A 1 918 ? 10.402 -29.090 -26.732 1.00 84.44 918 GLY A C 1
ATOM 7153 O O . GLY A 1 918 ? 10.856 -28.279 -27.548 1.00 84.44 918 GLY A O 1
ATOM 7154 N N . ASP A 1 919 ? 9.103 -29.145 -26.447 1.00 67.62 919 ASP A N 1
ATOM 7155 C CA . ASP A 1 919 ? 8.109 -28.312 -27.119 1.00 67.62 919 ASP A CA 1
ATOM 7156 C C . ASP A 1 919 ? 8.314 -26.830 -26.781 1.00 67.62 919 ASP A C 1
ATOM 7158 O O . ASP A 1 919 ? 8.382 -26.427 -25.621 1.00 67.62 919 ASP A O 1
ATOM 7162 N N . ASN A 1 920 ? 8.375 -25.986 -27.816 1.00 68.00 920 ASN A N 1
ATOM 7163 C CA . ASN A 1 920 ? 8.725 -24.561 -27.728 1.00 68.00 920 ASN A CA 1
ATOM 7164 C C . ASN A 1 920 ? 10.187 -24.248 -27.341 1.00 68.00 920 ASN A C 1
ATOM 7166 O O . ASN A 1 920 ? 10.467 -23.093 -27.013 1.00 68.00 920 ASN A O 1
ATOM 7170 N N . ALA A 1 921 ? 11.131 -25.193 -27.454 1.00 72.06 921 ALA A N 1
ATOM 7171 C CA . ALA A 1 921 ? 12.561 -24.933 -27.224 1.00 72.06 921 ALA A CA 1
ATOM 7172 C C . ALA A 1 921 ? 13.094 -23.705 -27.995 1.00 72.06 921 ALA A C 1
ATOM 7174 O O . ALA A 1 921 ? 13.829 -22.890 -27.443 1.00 72.06 921 ALA A O 1
ATOM 7175 N N . ASN A 1 922 ? 12.623 -23.493 -29.230 1.00 75.00 922 ASN A N 1
ATOM 7176 C CA . ASN A 1 922 ? 12.998 -22.350 -30.075 1.00 75.00 922 ASN A CA 1
ATOM 7177 C C . ASN A 1 922 ? 12.579 -20.976 -29.511 1.00 75.00 922 ASN A C 1
ATOM 7179 O O . ASN A 1 922 ? 13.060 -19.951 -29.991 1.00 75.00 922 ASN A O 1
ATOM 7183 N N . LYS A 1 923 ? 11.662 -20.931 -28.534 1.00 80.56 923 LYS A N 1
ATOM 7184 C CA . LYS A 1 923 ? 11.224 -19.691 -27.868 1.00 80.56 923 LYS A CA 1
ATOM 7185 C C . LYS A 1 923 ? 12.074 -19.345 -26.640 1.00 80.56 923 LYS A C 1
ATOM 7187 O O . LYS A 1 923 ? 11.925 -18.246 -26.109 1.00 80.56 923 LYS A O 1
ATOM 7192 N N . LEU A 1 924 ? 12.926 -20.257 -26.166 1.00 85.50 924 LEU A N 1
ATOM 7193 C CA . LEU A 1 924 ? 13.751 -20.065 -24.974 1.00 85.50 924 LEU A CA 1
ATOM 7194 C C . LEU A 1 924 ? 15.172 -19.640 -25.351 1.00 85.50 924 LEU A C 1
ATOM 7196 O O . LEU A 1 924 ? 15.776 -20.157 -26.287 1.00 85.50 924 LEU A O 1
ATOM 7200 N N . SER A 1 925 ? 15.718 -18.687 -24.598 1.00 89.56 925 SER A N 1
ATOM 7201 C CA . SER A 1 925 ? 17.082 -18.208 -24.812 1.00 89.56 925 SER A CA 1
ATOM 7202 C C . SER A 1 925 ? 18.105 -19.236 -24.326 1.00 89.56 925 SER A C 1
ATOM 7204 O O . SER A 1 925 ? 17.980 -19.758 -23.218 1.00 89.56 925 SER A O 1
ATOM 7206 N N . LYS A 1 926 ? 19.155 -19.469 -25.123 1.00 91.31 926 LYS A N 1
ATOM 7207 C CA . LYS A 1 926 ? 20.370 -20.183 -24.688 1.00 91.31 926 LYS A CA 1
ATOM 7208 C C . LYS A 1 926 ? 21.324 -19.297 -23.880 1.00 91.31 926 LYS A C 1
ATOM 7210 O O . LYS A 1 926 ? 22.331 -19.778 -23.379 1.00 91.31 926 LYS A O 1
ATOM 7215 N N . ASN A 1 927 ? 21.038 -18.001 -23.741 1.00 91.06 927 ASN A N 1
ATOM 7216 C CA . ASN A 1 927 ? 21.813 -17.152 -22.846 1.00 91.06 927 ASN A CA 1
ATOM 7217 C C . ASN A 1 927 ? 21.436 -17.487 -21.387 1.00 91.06 927 ASN A C 1
ATOM 7219 O O . ASN A 1 927 ? 20.275 -17.273 -21.018 1.00 91.06 927 ASN A O 1
ATOM 7223 N N . PRO A 1 928 ? 22.382 -17.954 -20.549 1.00 91.81 928 PRO A N 1
ATOM 7224 C CA . PRO A 1 928 ? 22.106 -18.323 -19.162 1.00 91.81 928 PRO A CA 1
ATOM 7225 C C . PRO A 1 928 ? 21.475 -17.200 -18.331 1.00 91.81 928 PRO A C 1
ATOM 7227 O O . PRO A 1 928 ? 20.662 -17.472 -17.458 1.00 91.81 928 PRO A O 1
ATOM 7230 N N . LEU A 1 929 ? 21.785 -15.932 -18.626 1.00 90.56 929 LEU A N 1
ATOM 7231 C CA . LEU A 1 929 ? 21.231 -14.778 -17.908 1.00 90.56 929 LEU A CA 1
ATOM 7232 C C . LEU A 1 929 ? 19.757 -14.502 -18.241 1.00 90.56 929 LEU A C 1
ATOM 7234 O O . LEU A 1 929 ? 19.107 -13.746 -17.517 1.00 90.56 929 LEU A O 1
ATOM 7238 N N . TRP A 1 930 ? 19.232 -15.079 -19.323 1.00 88.81 930 TRP A N 1
ATOM 7239 C CA . TRP A 1 930 ? 17.850 -14.916 -19.794 1.00 88.81 930 TRP A CA 1
ATOM 7240 C C . TRP A 1 930 ? 17.068 -16.237 -19.778 1.00 88.81 930 TRP A C 1
ATOM 7242 O O . TRP A 1 930 ? 16.036 -16.357 -20.438 1.00 88.81 930 TRP A O 1
ATOM 7252 N N . ASN A 1 931 ? 17.558 -17.231 -19.038 1.00 92.38 931 ASN A N 1
ATOM 7253 C CA . ASN A 1 931 ? 16.950 -18.548 -18.919 1.00 92.38 931 ASN A CA 1
ATOM 7254 C C . ASN A 1 931 ? 16.858 -18.943 -17.441 1.00 92.38 931 ASN A C 1
ATOM 7256 O O . ASN A 1 931 ? 17.847 -18.841 -16.721 1.00 92.38 931 ASN A O 1
ATOM 7260 N N . CYS A 1 932 ? 15.692 -19.415 -16.993 1.00 92.69 932 CYS A N 1
ATOM 7261 C CA . CYS A 1 932 ? 15.454 -19.787 -15.595 1.00 92.69 932 CYS A CA 1
ATOM 7262 C C . CYS A 1 932 ? 16.475 -20.802 -15.056 1.00 92.69 932 CYS A C 1
ATOM 7264 O O . CYS A 1 932 ? 17.001 -20.625 -13.959 1.00 92.69 932 CYS A O 1
ATOM 7266 N N . ALA A 1 933 ? 16.801 -21.827 -15.853 1.00 95.94 933 ALA A N 1
ATOM 7267 C CA . ALA A 1 933 ? 17.804 -22.826 -15.492 1.00 95.94 933 ALA A CA 1
ATOM 7268 C C . ALA A 1 933 ? 19.197 -22.192 -15.351 1.00 95.94 933 ALA A C 1
ATOM 7270 O O . ALA A 1 933 ? 19.901 -22.439 -14.377 1.00 95.94 933 ALA A O 1
ATOM 7271 N N . GLY A 1 934 ? 19.572 -21.317 -16.290 1.00 96.44 934 GLY A N 1
ATOM 7272 C CA . GLY A 1 934 ? 20.856 -20.617 -16.262 1.00 96.44 934 GLY A CA 1
ATOM 7273 C C . GLY A 1 934 ? 20.999 -19.671 -15.067 1.00 96.44 934 GLY A C 1
ATOM 7274 O O . GLY A 1 934 ? 22.036 -19.675 -14.411 1.00 96.44 934 GLY A O 1
ATOM 7275 N N . ILE A 1 935 ? 19.954 -18.906 -14.735 1.00 96.31 935 ILE A N 1
ATOM 7276 C CA . ILE A 1 935 ? 19.964 -17.969 -13.601 1.00 96.31 935 ILE A CA 1
ATOM 7277 C C . ILE A 1 935 ? 20.121 -18.724 -12.278 1.00 96.31 935 ILE A C 1
ATOM 7279 O O . ILE A 1 935 ? 20.977 -18.359 -11.473 1.00 96.31 935 ILE A O 1
ATOM 7283 N N . ALA A 1 936 ? 19.332 -19.782 -12.069 1.00 97.06 936 ALA A N 1
ATOM 7284 C CA . ALA A 1 936 ? 19.414 -20.591 -10.855 1.00 97.06 936 ALA A CA 1
ATOM 7285 C C . ALA A 1 936 ? 20.779 -21.288 -10.732 1.00 97.06 936 ALA A C 1
ATOM 7287 O O . ALA A 1 936 ? 21.382 -21.280 -9.661 1.00 97.06 936 ALA A O 1
ATOM 7288 N N . ALA A 1 937 ? 21.307 -21.820 -11.839 1.00 97.12 937 ALA A N 1
ATOM 7289 C CA . ALA A 1 937 ? 22.625 -22.441 -11.870 1.00 97.12 937 ALA A CA 1
ATOM 7290 C C . ALA A 1 937 ? 23.752 -21.462 -11.503 1.00 97.12 937 ALA A C 1
ATOM 7292 O O . ALA A 1 937 ? 24.600 -21.784 -10.673 1.00 97.12 937 ALA A O 1
ATOM 7293 N N . ILE A 1 938 ? 23.735 -20.251 -12.074 1.00 96.81 938 ILE A N 1
ATOM 7294 C CA . ILE A 1 938 ? 24.695 -19.187 -11.744 1.00 96.81 938 ILE A CA 1
ATOM 7295 C C . ILE A 1 938 ? 24.631 -18.846 -10.254 1.00 96.81 938 ILE A C 1
ATOM 7297 O O . ILE A 1 938 ? 25.668 -18.653 -9.622 1.00 96.81 938 ILE A O 1
ATOM 7301 N N . GLU A 1 939 ? 23.430 -18.756 -9.687 1.00 96.56 939 GLU A N 1
ATOM 7302 C CA . GLU A 1 939 ? 23.270 -18.399 -8.280 1.00 96.56 939 GLU A CA 1
ATOM 7303 C C . GLU A 1 939 ? 23.809 -19.490 -7.346 1.00 96.56 939 GLU A C 1
ATOM 7305 O O . GLU A 1 939 ? 24.543 -19.178 -6.409 1.00 96.56 939 GLU A O 1
ATOM 7310 N N . VAL A 1 940 ? 23.574 -20.769 -7.659 1.00 97.00 940 VAL A N 1
ATOM 7311 C CA . VAL A 1 940 ? 24.185 -21.885 -6.919 1.00 97.00 940 VAL A CA 1
ATOM 7312 C C . VAL A 1 940 ? 25.713 -21.879 -7.052 1.00 97.00 940 VAL A C 1
ATOM 7314 O O . VAL A 1 940 ? 26.407 -22.021 -6.045 1.00 97.00 940 VAL A O 1
ATOM 7317 N N . MET A 1 941 ? 26.267 -21.642 -8.249 1.00 94.94 941 MET A N 1
ATOM 7318 C CA . MET A 1 941 ? 27.724 -21.516 -8.434 1.00 94.94 941 MET A CA 1
ATOM 7319 C C . MET A 1 941 ? 28.315 -20.387 -7.579 1.00 94.94 941 MET A C 1
ATOM 7321 O O . MET A 1 941 ? 29.381 -20.559 -6.985 1.00 94.94 941 MET A O 1
ATOM 7325 N N . LYS A 1 942 ? 27.620 -19.246 -7.472 1.00 94.06 942 LYS A N 1
ATOM 7326 C CA . LYS A 1 942 ? 28.035 -18.121 -6.620 1.00 94.06 942 LYS A CA 1
ATOM 7327 C C . LYS A 1 942 ? 27.991 -18.471 -5.137 1.00 94.06 942 LYS A C 1
ATOM 7329 O O . LYS A 1 942 ? 28.954 -18.165 -4.439 1.00 94.06 942 LYS A O 1
ATOM 7334 N N . MET A 1 943 ? 26.914 -19.107 -4.671 1.00 93.56 943 MET A N 1
ATOM 7335 C CA . MET A 1 943 ? 26.767 -19.550 -3.277 1.00 93.56 943 MET A CA 1
ATOM 7336 C C . MET A 1 943 ? 27.862 -20.550 -2.884 1.00 93.56 943 MET A C 1
ATOM 7338 O O . MET A 1 943 ? 28.404 -20.473 -1.786 1.00 93.56 943 MET A O 1
ATOM 7342 N N . LEU A 1 944 ? 28.244 -21.436 -3.807 1.00 91.62 944 LEU A N 1
ATOM 7343 C CA . LEU A 1 944 ? 29.346 -22.385 -3.636 1.00 91.62 944 LEU A CA 1
ATOM 7344 C C . LEU A 1 944 ? 30.742 -21.759 -3.811 1.00 91.62 944 LEU A C 1
ATOM 7346 O O . LEU A 1 944 ? 31.740 -22.378 -3.443 1.00 91.62 944 LEU A O 1
ATOM 7350 N N . GLY A 1 945 ? 30.837 -20.554 -4.379 1.00 89.25 945 GLY A N 1
ATOM 7351 C CA . GLY A 1 945 ? 32.105 -19.882 -4.662 1.00 89.25 945 GLY A CA 1
ATOM 7352 C C . GLY A 1 945 ? 32.915 -20.500 -5.809 1.00 89.25 945 GLY A C 1
ATOM 7353 O O . GLY A 1 945 ? 34.136 -20.358 -5.815 1.00 89.25 945 GLY A O 1
ATOM 7354 N N . VAL A 1 946 ? 32.264 -21.168 -6.768 1.00 89.44 946 VAL A N 1
ATOM 7355 C CA . VAL A 1 946 ? 32.910 -21.861 -7.900 1.00 89.44 946 VAL A CA 1
ATOM 7356 C C . VAL A 1 946 ? 33.524 -20.860 -8.881 1.00 89.44 946 VAL A C 1
ATOM 7358 O O . VAL A 1 946 ? 32.850 -19.952 -9.367 1.00 89.44 946 VAL A O 1
ATOM 7361 N N . ARG A 1 947 ? 34.811 -21.034 -9.192 1.00 88.00 947 ARG A N 1
ATOM 7362 C CA . ARG A 1 947 ? 35.607 -20.172 -10.087 1.00 88.00 947 ARG A CA 1
ATOM 7363 C C . ARG A 1 947 ? 36.566 -20.950 -10.989 1.00 88.00 947 ARG A C 1
ATOM 7365 O O . ARG A 1 947 ? 37.032 -20.407 -11.983 1.00 88.00 947 ARG A O 1
ATOM 7372 N N . SER A 1 948 ? 36.884 -22.191 -10.639 1.00 85.25 948 SER A N 1
ATOM 7373 C CA . SER A 1 948 ? 37.942 -22.998 -11.255 1.00 85.25 948 SER A CA 1
ATOM 7374 C C . SER A 1 948 ? 37.495 -23.812 -12.471 1.00 85.25 948 SER A C 1
ATOM 7376 O O . SER A 1 948 ? 38.342 -24.227 -13.262 1.00 85.25 948 SER A O 1
ATOM 7378 N N . VAL A 1 949 ? 36.187 -24.023 -12.655 1.00 90.56 949 VAL A N 1
ATOM 7379 C CA . VAL A 1 949 ? 35.629 -24.850 -13.738 1.00 90.56 949 VAL A CA 1
ATOM 7380 C C . VAL A 1 949 ? 34.505 -24.137 -14.484 1.00 90.56 949 VAL A C 1
ATOM 7382 O O . VAL A 1 949 ? 33.749 -23.371 -13.887 1.00 90.56 949 VAL A O 1
ATOM 7385 N N . GLY A 1 950 ? 34.418 -24.375 -15.794 1.00 93.69 950 GLY A N 1
ATOM 7386 C CA . GLY A 1 950 ? 33.290 -23.980 -16.635 1.00 93.69 950 GLY A CA 1
ATOM 7387 C C . GLY A 1 950 ? 32.297 -25.133 -16.778 1.00 93.69 950 GLY A C 1
ATOM 7388 O O . GLY A 1 950 ? 32.698 -26.300 -16.833 1.00 93.69 950 GLY A O 1
ATOM 7389 N N . LEU A 1 951 ? 31.001 -24.820 -16.808 1.00 96.38 951 LEU A N 1
ATOM 7390 C CA . LEU A 1 951 ? 29.931 -25.820 -16.880 1.00 96.38 951 LEU A CA 1
ATOM 7391 C C . LEU A 1 951 ? 29.102 -25.660 -18.158 1.00 96.38 951 LEU A C 1
ATOM 7393 O O . LEU A 1 951 ? 28.738 -24.554 -18.550 1.00 96.38 951 LEU A O 1
ATOM 7397 N N . SER A 1 952 ? 28.752 -26.775 -18.791 1.00 97.12 952 SER A N 1
ATOM 7398 C CA . SER A 1 952 ? 27.822 -26.824 -19.921 1.00 97.12 952 SER A CA 1
ATOM 7399 C C . SER A 1 952 ? 26.509 -27.453 -19.473 1.00 97.12 952 SER A C 1
ATOM 7401 O O . SER A 1 952 ? 26.501 -28.522 -18.864 1.00 97.12 952 SER A O 1
ATOM 7403 N N . LEU A 1 953 ? 25.402 -26.765 -19.745 1.00 97.56 953 LEU A N 1
ATOM 7404 C CA . LEU A 1 953 ? 24.045 -27.129 -19.351 1.00 97.56 953 LEU A CA 1
ATOM 7405 C C . LEU A 1 953 ? 23.215 -27.474 -20.591 1.00 97.56 953 LEU A C 1
ATOM 7407 O O . LEU A 1 953 ? 23.144 -26.687 -21.532 1.00 97.56 953 LEU A O 1
ATOM 7411 N N . SER A 1 954 ? 22.529 -28.612 -20.559 1.00 97.31 954 SER A N 1
ATOM 7412 C CA . SER A 1 954 ? 21.466 -28.967 -21.502 1.00 97.31 954 SER A CA 1
ATOM 7413 C C . SER A 1 954 ? 20.134 -29.076 -20.760 1.00 97.31 954 SER A C 1
ATOM 7415 O O . SER A 1 954 ? 20.052 -29.725 -19.713 1.00 97.31 954 SER A O 1
ATOM 7417 N N . LEU A 1 955 ? 19.106 -28.398 -21.273 1.00 96.94 955 LEU A N 1
ATOM 7418 C CA . LEU A 1 955 ? 17.766 -28.344 -20.686 1.00 96.94 955 LEU A CA 1
ATOM 7419 C C . LEU A 1 955 ? 16.774 -29.124 -21.557 1.00 96.94 955 LEU A C 1
ATOM 7421 O O . LEU A 1 955 ? 16.461 -28.690 -22.663 1.00 96.94 955 LEU A O 1
ATOM 7425 N N . ASP A 1 956 ? 16.204 -30.206 -21.033 1.00 95.56 956 ASP A N 1
ATOM 7426 C CA . ASP A 1 956 ? 15.075 -30.903 -21.653 1.00 95.56 956 ASP A CA 1
ATOM 7427 C C . ASP A 1 956 ? 13.768 -30.401 -21.012 1.00 95.56 956 ASP A C 1
ATOM 7429 O O . ASP A 1 956 ? 13.438 -30.748 -19.873 1.00 95.56 956 ASP A O 1
ATOM 7433 N N . LYS A 1 957 ? 13.018 -29.566 -21.741 1.00 92.06 957 LYS A N 1
ATOM 7434 C CA . LYS A 1 957 ? 11.710 -29.045 -21.317 1.00 92.06 957 LYS A CA 1
ATOM 7435 C C . LYS A 1 957 ? 10.626 -30.102 -21.484 1.00 92.06 957 LYS A C 1
ATOM 7437 O O . LYS A 1 957 ? 10.283 -30.461 -22.610 1.00 92.06 957 LYS A O 1
ATOM 7442 N N . GLY A 1 958 ? 10.034 -30.531 -20.374 1.00 88.50 958 GLY A N 1
ATOM 7443 C CA . GLY A 1 958 ? 8.849 -31.390 -20.371 1.00 88.50 958 GLY A CA 1
ATOM 7444 C C . GLY A 1 958 ? 7.548 -30.629 -20.118 1.00 88.50 958 GLY A C 1
ATOM 7445 O O . GLY A 1 958 ? 6.472 -31.177 -20.349 1.00 88.50 958 GLY A O 1
ATOM 7446 N N . LEU A 1 959 ? 7.618 -29.366 -19.671 1.00 88.75 959 LEU A N 1
ATOM 7447 C CA . LEU A 1 959 ? 6.433 -28.574 -19.325 1.00 88.75 959 LEU A CA 1
ATOM 7448 C C . LEU A 1 959 ? 6.144 -27.426 -20.306 1.00 88.75 959 LEU A C 1
ATOM 7450 O O . LEU A 1 959 ? 7.029 -26.600 -20.559 1.00 88.75 959 LEU A O 1
ATOM 7454 N N . PRO A 1 960 ? 4.887 -27.270 -20.769 1.00 83.94 960 PRO A N 1
ATOM 7455 C CA . PRO A 1 960 ? 4.507 -26.178 -21.657 1.00 83.94 960 PRO A CA 1
ATOM 7456 C C . PRO A 1 960 ? 4.655 -24.806 -20.984 1.00 83.94 960 PRO A C 1
ATOM 7458 O O . PRO A 1 960 ? 4.338 -24.628 -19.801 1.00 83.94 960 PRO A O 1
ATOM 7461 N N . LEU A 1 961 ? 5.115 -23.817 -21.758 1.00 82.31 961 LEU A N 1
ATOM 7462 C CA . LEU A 1 961 ? 5.315 -22.440 -21.297 1.00 82.31 961 LEU A CA 1
ATOM 7463 C C . LEU A 1 961 ? 3.978 -21.792 -20.916 1.00 82.31 961 LEU A C 1
ATOM 7465 O O . LEU A 1 961 ? 2.988 -21.944 -21.623 1.00 82.31 961 LEU A O 1
ATOM 7469 N N . GLY A 1 962 ? 3.943 -21.070 -19.792 1.00 75.94 962 GLY A N 1
ATOM 7470 C CA . GLY A 1 962 ? 2.744 -20.334 -19.362 1.00 75.94 962 GLY A CA 1
ATOM 7471 C C . GLY A 1 962 ? 1.537 -21.206 -18.980 1.00 75.94 962 GLY A C 1
ATOM 7472 O O . GLY A 1 962 ? 0.441 -20.685 -18.802 1.00 75.94 962 GLY A O 1
ATOM 7473 N N . SER A 1 963 ? 1.721 -22.519 -18.821 1.00 82.38 963 SER A N 1
ATOM 7474 C CA . SER A 1 963 ? 0.639 -23.483 -18.567 1.00 82.38 963 SER A CA 1
ATOM 7475 C C . SER A 1 963 ? 0.013 -23.394 -17.174 1.00 82.38 963 SER A C 1
ATOM 7477 O O . SER A 1 963 ? -1.130 -23.802 -16.988 1.00 82.38 963 SER A O 1
ATOM 7479 N N . GLY A 1 964 ? 0.728 -22.843 -16.190 1.00 83.88 964 GLY A N 1
ATOM 7480 C CA . GLY A 1 964 ? 0.303 -22.843 -14.783 1.00 83.88 964 GLY A CA 1
ATOM 7481 C C . GLY A 1 964 ? 0.781 -24.062 -13.988 1.00 83.88 964 GLY A C 1
ATOM 7482 O O . GLY A 1 964 ? 0.347 -24.237 -12.858 1.00 83.88 964 GLY A O 1
ATOM 7483 N N . LEU A 1 965 ? 1.680 -24.870 -14.561 1.00 89.75 965 LEU A N 1
ATOM 7484 C CA . LEU A 1 965 ? 2.287 -26.056 -13.939 1.00 89.75 965 LEU A CA 1
ATOM 7485 C C . LEU A 1 965 ? 3.712 -25.811 -13.394 1.00 89.75 965 LEU A C 1
ATOM 7487 O O . LEU A 1 965 ? 4.526 -26.728 -13.331 1.00 89.75 965 LEU A O 1
ATOM 7491 N N . GLY A 1 966 ? 4.069 -24.556 -13.102 1.00 90.06 966 GLY A N 1
ATOM 7492 C CA . GLY A 1 966 ? 5.409 -24.225 -12.602 1.00 90.06 966 GLY A CA 1
ATOM 7493 C C . GLY A 1 966 ? 6.554 -24.445 -13.606 1.00 90.06 966 GLY A C 1
ATOM 7494 O O . GLY A 1 966 ? 7.674 -24.718 -13.197 1.00 90.06 966 GLY A O 1
ATOM 7495 N N . SER A 1 967 ? 6.314 -24.314 -14.919 1.00 89.56 967 SER A N 1
ATOM 7496 C CA . SER A 1 967 ? 7.314 -24.591 -15.979 1.00 89.56 967 SER A CA 1
ATOM 7497 C C . SER A 1 967 ? 8.638 -23.808 -15.848 1.00 89.56 967 SER A C 1
ATOM 7499 O O . SER A 1 967 ? 9.684 -24.293 -16.267 1.00 89.56 967 SER A O 1
ATOM 7501 N N . SER A 1 968 ? 8.634 -22.587 -15.303 1.00 90.44 968 SER A N 1
ATOM 7502 C CA . SER A 1 968 ? 9.872 -21.838 -15.016 1.00 90.44 968 SER A CA 1
ATOM 7503 C C . SER A 1 968 ? 10.570 -22.347 -13.751 1.00 90.44 968 SER A C 1
ATOM 7505 O O . SER A 1 968 ? 11.785 -22.552 -13.753 1.00 90.44 968 SER A O 1
ATOM 7507 N N . ALA A 1 969 ? 9.783 -22.624 -12.711 1.00 93.50 969 ALA A N 1
ATOM 7508 C CA . ALA A 1 969 ? 10.241 -23.143 -11.433 1.00 93.50 969 ALA A CA 1
ATOM 7509 C C . ALA A 1 969 ? 10.879 -24.536 -11.557 1.00 93.50 969 ALA A C 1
ATOM 7511 O O . ALA A 1 969 ? 11.916 -24.767 -10.946 1.00 93.50 969 ALA A O 1
ATOM 7512 N N . ALA A 1 970 ? 10.326 -25.432 -12.384 1.00 95.31 970 ALA A N 1
ATOM 7513 C CA . ALA A 1 970 ? 10.895 -26.757 -12.641 1.00 95.31 970 ALA A CA 1
ATOM 7514 C C . ALA A 1 970 ? 12.290 -26.658 -13.286 1.00 95.31 970 ALA A C 1
ATOM 7516 O O . ALA A 1 970 ? 13.253 -27.221 -12.770 1.00 95.31 970 ALA A O 1
ATOM 7517 N N . SER A 1 971 ? 12.439 -25.858 -14.349 1.00 95.50 971 SER A N 1
ATOM 7518 C CA . SER A 1 971 ? 13.743 -25.595 -14.977 1.00 95.50 971 SER A CA 1
ATOM 7519 C C . SER A 1 971 ? 14.775 -25.038 -13.982 1.00 95.50 971 SER A C 1
ATOM 7521 O O . SER A 1 971 ? 15.927 -25.471 -13.971 1.00 95.50 971 SER A O 1
ATOM 7523 N N . ALA A 1 972 ? 14.368 -24.082 -13.138 1.00 96.75 972 ALA A N 1
ATOM 7524 C CA . ALA A 1 972 ? 15.232 -23.482 -12.122 1.00 96.75 972 ALA A CA 1
ATOM 7525 C C . ALA A 1 972 ? 15.632 -24.490 -11.029 1.00 96.75 972 ALA A C 1
ATOM 7527 O O . ALA A 1 972 ? 16.806 -24.584 -10.677 1.00 96.75 972 ALA A O 1
ATOM 7528 N N . ALA A 1 973 ? 14.675 -25.273 -10.529 1.00 97.62 973 ALA A N 1
ATOM 7529 C CA . ALA A 1 973 ? 14.883 -26.286 -9.499 1.00 97.62 973 ALA A CA 1
ATOM 7530 C C . ALA A 1 973 ? 15.820 -27.407 -9.971 1.00 97.62 973 ALA A C 1
ATOM 7532 O O . ALA A 1 973 ? 16.769 -27.751 -9.266 1.00 97.62 973 ALA A O 1
ATOM 7533 N N . ALA A 1 974 ? 15.605 -27.932 -11.183 1.00 97.81 974 ALA A N 1
ATOM 7534 C CA . ALA A 1 974 ? 16.457 -28.969 -11.763 1.00 97.81 974 ALA A CA 1
ATOM 7535 C C . ALA A 1 974 ? 17.900 -28.472 -11.929 1.00 97.81 974 ALA A C 1
ATOM 7537 O O . ALA A 1 974 ? 18.841 -29.193 -11.606 1.00 97.81 974 ALA A O 1
ATOM 7538 N N . ALA A 1 975 ? 18.083 -27.227 -12.377 1.00 98.00 975 ALA A N 1
ATOM 7539 C CA . ALA A 1 975 ? 19.404 -26.633 -12.536 1.00 98.00 975 ALA A CA 1
ATOM 7540 C C . ALA A 1 975 ? 20.101 -26.359 -11.197 1.00 98.00 975 ALA A C 1
ATOM 7542 O O . ALA A 1 975 ? 21.287 -26.657 -11.060 1.00 98.00 975 ALA A O 1
ATOM 7543 N N . ALA A 1 976 ? 19.372 -25.844 -10.201 1.00 98.00 976 ALA A N 1
ATOM 7544 C CA . ALA A 1 976 ? 19.909 -25.606 -8.865 1.00 98.00 976 ALA A CA 1
ATOM 7545 C C . ALA A 1 976 ? 20.403 -26.912 -8.222 1.00 98.00 976 ALA A C 1
ATOM 7547 O O . ALA A 1 976 ? 21.527 -26.969 -7.723 1.00 98.00 976 ALA A O 1
ATOM 7548 N N . VAL A 1 977 ? 19.600 -27.980 -8.304 1.00 97.81 977 VAL A N 1
ATOM 7549 C CA . VAL A 1 977 ? 19.994 -29.310 -7.822 1.00 97.81 977 VAL A CA 1
ATOM 7550 C C . VAL A 1 977 ? 21.164 -29.865 -8.632 1.00 97.81 977 VAL A C 1
ATOM 7552 O O . VAL A 1 977 ? 22.137 -30.302 -8.033 1.00 97.81 977 VAL A O 1
ATOM 7555 N N . ALA A 1 978 ? 21.143 -29.795 -9.968 1.00 97.75 978 ALA A N 1
ATOM 7556 C CA . ALA A 1 978 ? 22.243 -30.300 -10.795 1.00 97.75 978 ALA A CA 1
ATOM 7557 C C . ALA A 1 978 ? 23.591 -29.644 -10.446 1.00 97.75 978 ALA A C 1
ATOM 7559 O O . ALA A 1 978 ? 24.590 -30.341 -10.273 1.00 97.75 978 ALA A O 1
ATOM 7560 N N . VAL A 1 979 ? 23.631 -28.315 -10.295 1.00 97.50 979 VAL A N 1
ATOM 7561 C CA . VAL A 1 979 ? 24.865 -27.620 -9.899 1.00 97.50 979 VAL A CA 1
ATOM 7562 C C . VAL A 1 979 ? 25.256 -27.981 -8.468 1.00 97.50 979 VAL A C 1
ATOM 7564 O O . VAL A 1 979 ? 26.430 -28.203 -8.210 1.00 97.50 979 VAL A O 1
ATOM 7567 N N . ASN A 1 980 ? 24.321 -28.088 -7.526 1.00 97.06 980 ASN A N 1
ATOM 7568 C CA . ASN A 1 980 ? 24.685 -28.478 -6.163 1.00 97.06 980 ASN A CA 1
ATOM 7569 C C . ASN A 1 980 ? 25.299 -29.889 -6.123 1.00 97.06 980 ASN A C 1
ATOM 7571 O O . ASN A 1 980 ? 26.340 -30.107 -5.505 1.00 97.06 980 ASN A O 1
ATOM 7575 N N . GLU A 1 981 ? 24.693 -30.836 -6.839 1.00 96.38 981 GLU A N 1
ATOM 7576 C CA . GLU A 1 981 ? 25.096 -32.242 -6.869 1.00 96.38 981 GLU A CA 1
ATOM 7577 C C . GLU A 1 981 ? 26.440 -32.467 -7.569 1.00 96.38 981 GLU A C 1
ATOM 7579 O O . GLU A 1 981 ? 27.244 -33.261 -7.081 1.00 96.38 981 GLU A O 1
ATOM 7584 N N . ILE A 1 982 ? 26.755 -31.739 -8.654 1.00 95.88 982 ILE A N 1
ATOM 7585 C CA . ILE A 1 982 ? 28.061 -31.887 -9.328 1.00 95.88 982 ILE A CA 1
ATOM 7586 C C . ILE A 1 982 ? 29.235 -31.552 -8.386 1.00 95.88 982 ILE A C 1
ATOM 7588 O O . ILE A 1 982 ? 30.320 -32.113 -8.536 1.00 95.88 982 ILE A O 1
ATOM 7592 N N . PHE A 1 983 ? 28.999 -30.713 -7.370 1.00 94.81 983 PHE A N 1
ATOM 7593 C CA . PHE A 1 983 ? 29.953 -30.333 -6.318 1.00 94.81 983 PHE A CA 1
ATOM 7594 C C . PHE A 1 983 ? 29.743 -31.071 -4.982 1.00 94.81 983 PHE A C 1
ATOM 7596 O O . PHE A 1 983 ? 30.308 -30.675 -3.958 1.00 94.81 983 PHE A O 1
ATOM 7603 N N . GLY A 1 984 ? 28.960 -32.154 -4.981 1.00 90.88 984 GLY A N 1
ATOM 7604 C CA . GLY A 1 984 ? 28.768 -33.026 -3.820 1.00 90.88 984 GLY A CA 1
ATOM 7605 C C . GLY A 1 984 ? 27.696 -32.572 -2.825 1.00 90.88 984 GLY A C 1
ATOM 7606 O O . GLY A 1 984 ? 27.777 -32.948 -1.660 1.00 90.88 984 GLY A O 1
ATOM 7607 N N . GLY A 1 985 ? 26.723 -31.761 -3.250 1.00 92.06 985 GLY A N 1
ATOM 7608 C CA . GLY A 1 985 ? 25.518 -31.462 -2.468 1.00 92.06 985 GLY A CA 1
ATOM 7609 C C . GLY A 1 985 ? 25.765 -30.592 -1.233 1.00 92.06 985 GLY A C 1
ATOM 7610 O O . GLY A 1 985 ? 25.253 -30.887 -0.157 1.00 92.06 985 GLY A O 1
ATOM 7611 N N . LYS A 1 986 ? 26.593 -29.545 -1.351 1.00 91.56 986 LYS A N 1
ATOM 7612 C CA . LYS A 1 986 ? 27.038 -28.747 -0.192 1.00 91.56 986 LYS A CA 1
ATOM 7613 C C . LYS A 1 986 ? 26.029 -27.710 0.303 1.00 91.56 986 LYS A C 1
ATOM 7615 O O . LYS A 1 986 ? 26.132 -27.306 1.458 1.00 91.56 986 LYS A O 1
ATOM 7620 N N . LEU A 1 987 ? 25.101 -27.265 -0.545 1.00 93.62 987 LEU A N 1
ATOM 7621 C CA . LEU A 1 987 ? 24.033 -26.344 -0.153 1.00 93.62 987 LEU A CA 1
ATOM 7622 C C . LEU A 1 987 ? 22.823 -27.103 0.391 1.00 93.62 987 LEU A C 1
ATOM 7624 O O . LEU A 1 987 ? 22.435 -28.147 -0.140 1.00 93.62 987 LEU A O 1
ATOM 7628 N N . GLY A 1 988 ? 22.208 -26.534 1.422 1.00 91.44 988 GLY A N 1
ATOM 7629 C CA . GLY A 1 988 ? 20.943 -26.974 1.981 1.00 91.44 988 GLY A CA 1
ATOM 7630 C C . GLY A 1 988 ? 19.752 -26.619 1.092 1.00 91.44 988 GLY A C 1
ATOM 7631 O O . GLY A 1 988 ? 19.806 -25.766 0.208 1.00 91.44 988 GLY A O 1
ATOM 7632 N N . VAL A 1 989 ? 18.624 -27.272 1.362 1.00 91.50 989 VAL A N 1
ATOM 7633 C CA . VAL A 1 989 ? 17.411 -27.168 0.541 1.00 91.50 989 VAL A CA 1
ATOM 7634 C C . VAL A 1 989 ? 16.871 -25.732 0.465 1.00 91.50 989 VAL A C 1
ATOM 7636 O O . VAL A 1 989 ? 16.472 -25.289 -0.607 1.00 91.50 989 VAL A O 1
ATOM 7639 N N . GLU A 1 990 ? 16.906 -24.974 1.564 1.00 90.19 990 GLU A N 1
ATOM 7640 C CA . GLU A 1 990 ? 16.462 -23.570 1.589 1.00 90.19 990 GLU A CA 1
ATOM 7641 C C . GLU A 1 990 ? 17.323 -22.662 0.696 1.00 90.19 990 GLU A C 1
ATOM 7643 O O . GLU A 1 990 ? 16.797 -21.771 0.030 1.00 90.19 990 GLU A O 1
ATOM 7648 N N . GLU A 1 991 ? 18.631 -22.918 0.615 1.00 94.69 991 GLU A N 1
ATOM 7649 C CA . GLU A 1 991 ? 19.558 -22.168 -0.243 1.00 94.69 991 GLU A CA 1
ATOM 7650 C C . GLU A 1 991 ? 19.282 -22.448 -1.725 1.00 94.69 991 GLU A C 1
ATOM 7652 O O . GLU A 1 991 ? 19.281 -21.529 -2.545 1.00 94.69 991 GLU A O 1
ATOM 7657 N N . LEU A 1 992 ? 18.937 -23.695 -2.066 1.00 96.38 992 LEU A N 1
ATOM 7658 C CA . LEU A 1 992 ? 18.482 -24.045 -3.414 1.00 96.38 992 LEU A CA 1
ATOM 7659 C C . LEU A 1 992 ? 17.166 -23.342 -3.762 1.00 96.38 992 LEU A C 1
ATOM 7661 O O . LEU A 1 992 ? 17.008 -22.860 -4.886 1.00 96.38 992 LEU A O 1
ATOM 7665 N N . VAL A 1 993 ? 16.234 -23.235 -2.806 1.00 96.25 993 VAL A N 1
ATOM 7666 C CA . VAL A 1 993 ? 14.991 -22.472 -3.002 1.00 96.25 993 VAL A CA 1
ATOM 7667 C C . VAL A 1 993 ? 15.283 -20.990 -3.212 1.00 96.25 993 VAL A C 1
ATOM 7669 O O . VAL A 1 993 ? 14.685 -20.388 -4.101 1.00 96.25 993 VAL A O 1
ATOM 7672 N N . LEU A 1 994 ? 16.232 -20.404 -2.478 1.00 94.44 994 LEU A N 1
ATOM 7673 C CA . LEU A 1 994 ? 16.670 -19.022 -2.697 1.00 94.44 994 LEU A CA 1
ATOM 7674 C C . LEU A 1 994 ? 17.273 -18.822 -4.095 1.00 94.44 994 LEU A C 1
ATOM 7676 O O . LEU A 1 994 ? 16.933 -17.847 -4.770 1.00 94.44 994 LEU A O 1
ATOM 7680 N N . ALA A 1 995 ? 18.103 -19.754 -4.569 1.00 94.62 995 ALA A N 1
ATOM 7681 C CA . ALA A 1 995 ? 18.649 -19.709 -5.925 1.00 94.62 995 ALA A CA 1
ATOM 7682 C C . ALA A 1 995 ? 17.546 -19.802 -6.996 1.00 94.62 995 ALA A C 1
ATOM 7684 O O . ALA A 1 995 ? 17.533 -19.040 -7.967 1.00 94.62 995 ALA A O 1
ATOM 7685 N N . GLY A 1 996 ? 16.568 -20.686 -6.793 1.00 94.38 996 GLY A N 1
ATOM 7686 C CA . GLY A 1 996 ? 15.396 -20.793 -7.657 1.00 94.38 996 GLY A CA 1
ATOM 7687 C C . GLY A 1 996 ? 14.502 -19.543 -7.629 1.00 94.38 996 GLY A C 1
ATOM 7688 O O . GLY A 1 996 ? 14.033 -19.090 -8.673 1.00 94.38 996 GLY A O 1
ATOM 7689 N N . LEU A 1 997 ? 14.324 -18.923 -6.460 1.00 92.19 997 LEU A N 1
ATOM 7690 C CA . LEU A 1 997 ? 13.589 -17.665 -6.294 1.00 92.19 997 LEU A CA 1
ATOM 7691 C C . LEU A 1 997 ? 14.238 -16.506 -7.046 1.00 92.19 997 LEU A C 1
ATOM 7693 O O . LEU A 1 997 ? 13.526 -15.694 -7.636 1.00 92.19 997 LEU A O 1
ATOM 7697 N N . LYS A 1 998 ? 15.575 -16.446 -7.092 1.00 91.62 998 LYS A N 1
ATOM 7698 C CA . LYS A 1 998 ? 16.296 -15.452 -7.903 1.00 91.62 998 LYS A CA 1
ATOM 7699 C C . LYS A 1 998 ? 15.988 -15.572 -9.393 1.00 91.62 998 LYS A C 1
ATOM 7701 O O . LYS A 1 998 ? 15.932 -14.560 -10.091 1.00 91.62 998 LYS A O 1
ATOM 7706 N N . SER A 1 999 ? 15.735 -16.786 -9.875 1.00 90.06 999 SER A N 1
ATOM 7707 C CA . SER A 1 999 ? 15.222 -17.003 -11.229 1.00 90.06 999 SER A CA 1
ATOM 7708 C C . SER A 1 999 ? 13.776 -16.509 -11.382 1.00 90.06 999 SER A C 1
ATOM 7710 O O . SER A 1 999 ? 13.487 -15.761 -12.319 1.00 90.06 999 SER A O 1
ATOM 7712 N N . GLU A 1 1000 ? 12.871 -16.880 -10.471 1.00 86.06 1000 GLU A N 1
ATOM 7713 C CA . GLU A 1 1000 ? 11.455 -16.475 -10.539 1.00 86.06 1000 GLU A CA 1
ATOM 7714 C C . GLU A 1 1000 ? 11.273 -14.948 -10.461 1.00 86.06 1000 GLU A C 1
ATOM 7716 O O . GLU A 1 1000 ? 10.494 -14.384 -11.234 1.00 86.06 1000 GLU A O 1
ATOM 7721 N N . GLU A 1 1001 ? 12.066 -14.256 -9.634 1.00 86.38 1001 GLU A N 1
ATOM 7722 C CA . GLU A 1 1001 ? 12.092 -12.790 -9.515 1.00 86.38 1001 GLU A CA 1
ATOM 7723 C C . GLU A 1 1001 ? 12.241 -12.102 -10.879 1.00 86.38 1001 GLU A C 1
ATOM 7725 O O . GLU A 1 1001 ? 11.555 -11.119 -11.171 1.00 86.38 1001 GLU A O 1
ATOM 7730 N N . LYS A 1 1002 ? 13.099 -12.653 -11.746 1.00 79.31 1002 LYS A N 1
ATOM 7731 C CA . LYS A 1 1002 ? 13.409 -12.081 -13.059 1.00 79.31 1002 LYS A CA 1
ATOM 7732 C C . LYS A 1 1002 ? 12.326 -12.346 -14.112 1.00 79.31 1002 LYS A C 1
ATOM 7734 O O . LYS A 1 1002 ? 12.281 -11.636 -15.117 1.00 79.31 1002 LYS A O 1
ATOM 7739 N N . VAL A 1 1003 ? 11.465 -13.349 -13.912 1.00 70.94 1003 VAL A N 1
ATOM 7740 C CA . VAL A 1 1003 ? 10.547 -13.857 -14.951 1.00 70.94 1003 VAL A CA 1
ATOM 7741 C C . VAL A 1 1003 ? 9.072 -13.657 -14.606 1.00 70.94 1003 VAL A C 1
ATOM 7743 O O . VAL A 1 1003 ? 8.297 -13.211 -15.456 1.00 70.94 1003 VAL A O 1
ATOM 7746 N N . SER A 1 1004 ? 8.662 -13.983 -13.383 1.00 67.75 1004 SER A N 1
ATOM 7747 C CA . SER A 1 1004 ? 7.252 -14.071 -12.975 1.00 67.75 1004 SER A CA 1
ATOM 7748 C C . SER A 1 1004 ? 6.933 -13.258 -11.704 1.00 67.75 1004 SER A C 1
ATOM 7750 O O . SER A 1 1004 ? 5.762 -12.938 -11.461 1.00 67.75 1004 SER A O 1
ATOM 7752 N N . GLY A 1 1005 ? 7.964 -12.870 -10.944 1.00 74.44 1005 GLY A N 1
ATOM 7753 C CA . GLY A 1 1005 ? 7.904 -12.143 -9.673 1.00 74.44 1005 GLY A CA 1
ATOM 7754 C C . GLY A 1 1005 ? 8.401 -12.990 -8.494 1.00 74.44 1005 GLY A C 1
ATOM 7755 O O . GLY A 1 1005 ? 8.608 -14.191 -8.626 1.00 74.44 1005 GLY A O 1
ATOM 7756 N N . TYR A 1 1006 ? 8.595 -12.367 -7.331 1.00 81.75 1006 TYR A N 1
ATOM 7757 C CA . TYR A 1 1006 ? 9.193 -13.009 -6.152 1.00 81.75 1006 TYR A CA 1
ATOM 7758 C C . TYR A 1 1006 ? 8.175 -13.875 -5.379 1.00 81.75 1006 TYR A C 1
ATOM 7760 O O . TYR A 1 1006 ? 7.653 -13.453 -4.350 1.00 81.75 1006 TYR A O 1
ATOM 7768 N N . HIS A 1 1007 ? 7.858 -15.070 -5.894 1.00 86.50 1007 HIS A N 1
ATOM 7769 C CA . HIS A 1 1007 ? 6.905 -16.012 -5.280 1.00 86.50 1007 HIS A CA 1
ATOM 7770 C C . HIS A 1 1007 ? 7.528 -17.409 -5.160 1.00 86.50 1007 HIS A C 1
ATOM 7772 O O . HIS A 1 1007 ? 8.090 -17.926 -6.125 1.00 86.50 1007 HIS A O 1
ATOM 7778 N N . ALA A 1 1008 ? 7.438 -18.025 -3.977 1.00 91.88 1008 ALA A N 1
ATOM 7779 C CA . ALA A 1 1008 ? 8.074 -19.320 -3.701 1.00 91.88 1008 ALA A CA 1
ATOM 7780 C C . ALA A 1 1008 ? 7.122 -20.517 -3.869 1.00 91.88 1008 ALA A C 1
ATOM 7782 O O . ALA A 1 1008 ? 7.558 -21.664 -3.834 1.00 91.88 1008 ALA A O 1
ATOM 7783 N N . ASP A 1 1009 ? 5.833 -20.255 -4.077 1.00 92.31 1009 ASP A N 1
ATOM 7784 C CA . ASP A 1 1009 ? 4.734 -21.223 -4.172 1.00 92.31 1009 ASP A CA 1
ATOM 7785 C C . ASP A 1 1009 ? 4.914 -22.302 -5.252 1.00 92.31 1009 ASP A C 1
ATOM 7787 O O . ASP A 1 1009 ? 4.384 -23.397 -5.106 1.00 92.31 1009 ASP A O 1
ATOM 7791 N N . ASN A 1 1010 ? 5.686 -22.029 -6.307 1.00 93.94 1010 ASN A N 1
ATOM 7792 C CA . ASN A 1 1010 ? 6.043 -23.019 -7.325 1.00 93.94 1010 ASN A CA 1
ATOM 7793 C C . ASN A 1 1010 ? 7.447 -23.599 -7.112 1.00 93.94 1010 ASN A C 1
ATOM 7795 O O . ASN A 1 1010 ? 7.629 -24.807 -7.221 1.00 93.94 1010 ASN A O 1
ATOM 7799 N N . VAL A 1 1011 ? 8.452 -22.768 -6.822 1.00 95.31 1011 VAL A N 1
ATOM 7800 C CA . VAL A 1 1011 ? 9.855 -23.217 -6.772 1.00 95.31 1011 VAL A CA 1
ATOM 7801 C C . VAL A 1 1011 ? 10.208 -23.970 -5.492 1.00 95.31 1011 VAL A C 1
ATOM 7803 O O . VAL A 1 1011 ? 10.969 -24.933 -5.546 1.00 95.31 1011 VAL A O 1
ATOM 7806 N N . ALA A 1 1012 ? 9.599 -23.613 -4.359 1.00 96.62 1012 ALA A N 1
ATOM 7807 C CA . ALA A 1 1012 ? 9.791 -24.337 -3.110 1.00 96.62 1012 ALA A CA 1
ATOM 7808 C C . ALA A 1 1012 ? 9.284 -25.788 -3.196 1.00 96.62 1012 ALA A C 1
ATOM 7810 O O . ALA A 1 1012 ? 10.082 -26.689 -2.939 1.00 96.62 1012 ALA A O 1
ATOM 7811 N N . PRO A 1 1013 ? 8.035 -26.077 -3.623 1.00 96.81 1013 PRO A N 1
ATOM 7812 C CA . PRO A 1 1013 ? 7.616 -27.463 -3.811 1.00 96.81 1013 PRO A CA 1
ATOM 7813 C C . PRO A 1 1013 ? 8.373 -28.171 -4.940 1.00 96.81 1013 PRO A C 1
ATOM 7815 O O . PRO A 1 1013 ? 8.644 -29.359 -4.799 1.00 96.81 1013 PRO A O 1
ATOM 7818 N N . ALA A 1 1014 ? 8.783 -27.475 -6.010 1.00 97.38 1014 ALA A N 1
ATOM 7819 C CA . ALA A 1 1014 ? 9.579 -28.093 -7.076 1.00 97.38 1014 ALA A CA 1
ATOM 7820 C C . ALA A 1 1014 ? 10.912 -28.643 -6.550 1.00 97.38 1014 ALA A C 1
ATOM 7822 O O . ALA A 1 1014 ? 11.373 -29.672 -7.028 1.00 97.38 1014 ALA A O 1
ATOM 7823 N N . ILE A 1 1015 ? 11.514 -27.989 -5.551 1.00 97.56 1015 ILE A N 1
ATOM 7824 C CA . ILE A 1 1015 ? 12.767 -28.424 -4.924 1.00 97.56 1015 ILE A CA 1
ATOM 7825 C C . ILE A 1 1015 ? 12.514 -29.414 -3.782 1.00 97.56 1015 ILE A C 1
ATOM 7827 O O . ILE A 1 1015 ? 13.158 -30.452 -3.732 1.00 97.56 1015 ILE A O 1
ATOM 7831 N N . MET A 1 1016 ? 11.583 -29.111 -2.874 1.00 96.81 1016 MET A N 1
ATOM 7832 C CA . MET A 1 1016 ? 11.389 -29.844 -1.612 1.00 96.81 1016 MET A CA 1
ATOM 7833 C C . MET A 1 1016 ? 10.463 -31.064 -1.720 1.00 96.81 1016 MET A C 1
ATOM 7835 O O . MET A 1 1016 ? 10.485 -31.937 -0.848 1.00 96.81 1016 MET A O 1
ATOM 7839 N N . GLY A 1 1017 ? 9.589 -31.082 -2.728 1.00 95.81 1017 GLY A N 1
ATOM 7840 C CA . GLY A 1 1017 ? 8.498 -32.040 -2.846 1.00 95.81 1017 GLY A CA 1
ATOM 7841 C C . GLY A 1 1017 ? 7.390 -31.854 -1.802 1.00 95.81 1017 GLY A C 1
ATOM 7842 O O . GLY A 1 1017 ? 7.536 -31.203 -0.766 1.00 95.81 1017 GLY A O 1
ATOM 7843 N N . GLY A 1 1018 ? 6.251 -32.490 -2.052 1.00 95.75 1018 GLY A N 1
ATOM 7844 C CA . GLY A 1 1018 ? 5.062 -32.441 -1.208 1.00 95.75 1018 GLY A CA 1
ATOM 7845 C C . GLY A 1 1018 ? 4.380 -31.076 -1.239 1.00 95.75 1018 GLY A C 1
ATOM 7846 O O . GLY A 1 1018 ? 4.531 -30.319 -2.195 1.00 95.75 1018 GLY A O 1
ATOM 7847 N N . PHE A 1 1019 ? 3.611 -30.775 -0.190 1.00 97.44 1019 PHE A N 1
ATOM 7848 C CA . PHE A 1 1019 ? 2.985 -29.470 0.020 1.00 97.44 1019 PHE A CA 1
ATOM 7849 C C . PHE A 1 1019 ? 3.918 -28.556 0.811 1.00 97.44 1019 PHE A C 1
ATOM 7851 O O . PHE A 1 1019 ? 4.359 -28.926 1.902 1.00 97.44 1019 PHE A O 1
ATOM 7858 N N . ILE A 1 1020 ? 4.160 -27.349 0.304 1.00 97.50 1020 ILE A N 1
ATOM 7859 C CA . ILE A 1 1020 ? 4.993 -26.343 0.965 1.00 97.50 1020 ILE A CA 1
ATOM 7860 C C . ILE A 1 1020 ? 4.172 -25.086 1.232 1.00 97.50 1020 ILE A C 1
ATOM 7862 O O . ILE A 1 1020 ? 3.609 -24.486 0.315 1.00 97.50 1020 ILE A O 1
ATOM 7866 N N . LEU A 1 1021 ? 4.125 -24.700 2.506 1.00 96.56 1021 LEU A N 1
ATOM 7867 C CA . LEU A 1 1021 ? 3.530 -23.469 3.005 1.00 96.56 1021 LEU A CA 1
ATOM 7868 C C . LEU A 1 1021 ? 4.625 -22.415 3.195 1.00 96.56 1021 LEU A C 1
ATOM 7870 O O . LEU A 1 1021 ? 5.593 -22.642 3.921 1.00 96.56 1021 LEU A O 1
ATOM 7874 N N . ILE A 1 1022 ? 4.447 -21.246 2.592 1.00 95.56 1022 ILE A N 1
ATOM 7875 C CA . ILE A 1 1022 ? 5.336 -20.103 2.763 1.00 95.56 1022 ILE A CA 1
ATOM 7876 C C . ILE A 1 1022 ? 4.810 -19.277 3.939 1.00 95.56 1022 ILE A C 1
ATOM 7878 O O . ILE A 1 1022 ? 3.757 -18.646 3.836 1.00 95.56 1022 ILE A O 1
ATOM 7882 N N . ARG A 1 1023 ? 5.527 -19.280 5.069 1.00 93.31 1023 ARG A N 1
ATOM 7883 C CA . ARG A 1 1023 ? 5.151 -18.495 6.259 1.00 93.31 1023 ARG A CA 1
ATOM 7884 C C . ARG A 1 1023 ? 5.619 -17.048 6.146 1.00 93.31 1023 ARG A C 1
ATOM 7886 O O . ARG A 1 1023 ? 4.916 -16.138 6.581 1.00 93.31 1023 ARG A O 1
ATOM 7893 N N . ASN A 1 1024 ? 6.822 -16.852 5.613 1.00 88.06 1024 ASN A N 1
ATOM 7894 C CA . ASN A 1 1024 ? 7.470 -15.553 5.492 1.00 88.06 1024 ASN A CA 1
ATOM 7895 C C . ASN A 1 1024 ? 8.434 -15.549 4.293 1.00 88.06 1024 ASN A C 1
ATOM 7897 O O . ASN A 1 1024 ? 8.979 -16.593 3.942 1.00 88.06 1024 ASN A O 1
ATOM 7901 N N . TYR A 1 1025 ? 8.642 -14.385 3.678 1.00 82.25 1025 TYR A N 1
ATOM 7902 C CA . TYR A 1 1025 ? 9.626 -14.189 2.605 1.00 82.25 1025 TYR A CA 1
ATOM 7903 C C . TYR A 1 1025 ? 10.906 -13.495 3.102 1.00 82.25 1025 TYR A C 1
ATOM 7905 O O . TYR A 1 1025 ? 11.953 -13.642 2.473 1.00 82.25 1025 TYR A O 1
ATOM 7913 N N . GLU A 1 1026 ? 10.843 -12.770 4.228 1.00 79.69 1026 GLU A N 1
ATOM 7914 C CA . GLU A 1 1026 ? 11.976 -12.027 4.798 1.00 79.69 1026 GLU A CA 1
ATOM 7915 C C . GLU A 1 1026 ? 12.021 -12.154 6.343 1.00 79.69 1026 GLU A C 1
ATOM 7917 O O . GLU A 1 1026 ? 11.321 -11.414 7.043 1.00 79.69 1026 GLU A O 1
ATOM 7922 N N . PRO A 1 1027 ? 12.823 -13.085 6.911 1.00 83.88 1027 PRO A N 1
ATOM 7923 C CA . PRO A 1 1027 ? 13.565 -14.146 6.218 1.00 83.88 1027 PRO A CA 1
ATOM 7924 C C . PRO A 1 1027 ? 12.630 -15.169 5.552 1.00 83.88 1027 PRO A C 1
ATOM 7926 O O . PRO A 1 1027 ? 11.476 -15.318 5.959 1.00 83.88 1027 PRO A O 1
ATOM 7929 N N . LEU A 1 1028 ? 13.131 -15.861 4.522 1.00 88.25 1028 LEU A N 1
ATOM 7930 C CA . LEU A 1 1028 ? 12.386 -16.929 3.858 1.00 88.25 1028 LEU A CA 1
ATOM 7931 C C . LEU A 1 1028 ? 12.159 -18.069 4.853 1.00 88.25 1028 LEU A C 1
ATOM 7933 O O . LEU A 1 1028 ? 13.115 -18.666 5.334 1.00 88.25 1028 LEU A O 1
ATOM 7937 N N . GLU A 1 1029 ? 10.898 -18.366 5.146 1.00 92.62 1029 GLU A N 1
ATOM 7938 C CA . GLU A 1 1029 ? 10.517 -19.439 6.057 1.00 92.62 1029 GLU A CA 1
ATOM 7939 C C . GLU A 1 1029 ? 9.481 -20.346 5.405 1.00 92.62 1029 GLU A C 1
ATOM 7941 O O . GLU A 1 1029 ? 8.360 -19.931 5.085 1.00 92.62 1029 GLU A O 1
ATOM 7946 N N . LEU A 1 1030 ? 9.880 -21.603 5.227 1.00 95.06 1030 LEU A N 1
ATOM 7947 C CA . LEU A 1 1030 ? 9.128 -22.633 4.527 1.00 95.06 1030 LEU A CA 1
ATOM 7948 C C . LEU A 1 1030 ? 8.705 -23.714 5.517 1.00 95.06 1030 LEU A C 1
ATOM 7950 O O . LEU A 1 1030 ? 9.503 -24.199 6.314 1.00 95.06 1030 LEU A O 1
ATOM 7954 N N . ILE A 1 1031 ? 7.442 -24.121 5.450 1.00 96.19 1031 ILE A N 1
ATOM 7955 C CA . ILE A 1 1031 ? 6.892 -25.196 6.270 1.00 96.19 1031 ILE A CA 1
ATOM 7956 C C . ILE A 1 1031 ? 6.437 -26.312 5.340 1.00 96.19 1031 ILE A C 1
ATOM 7958 O O . ILE A 1 1031 ? 5.521 -26.140 4.534 1.00 96.19 1031 ILE A O 1
ATOM 7962 N N . ARG A 1 1032 ? 7.057 -27.484 5.474 1.00 95.94 1032 ARG A N 1
ATOM 7963 C CA . ARG A 1 1032 ? 6.616 -28.692 4.778 1.00 95.94 1032 ARG A CA 1
ATOM 7964 C C . ARG A 1 1032 ? 5.380 -29.260 5.466 1.00 95.94 1032 ARG A C 1
ATOM 7966 O O . ARG A 1 1032 ? 5.423 -29.586 6.650 1.00 95.94 1032 ARG A O 1
ATOM 7973 N N . LEU A 1 1033 ? 4.287 -29.393 4.723 1.00 96.12 1033 LEU A N 1
ATOM 7974 C CA . LEU A 1 1033 ? 3.060 -30.011 5.212 1.00 96.12 1033 LEU A CA 1
ATOM 7975 C C . LEU A 1 1033 ? 3.065 -31.496 4.839 1.00 96.12 1033 LEU A C 1
ATOM 7977 O O . LEU A 1 1033 ? 2.964 -31.862 3.665 1.00 96.12 1033 LEU A O 1
ATOM 7981 N N . SER A 1 1034 ? 3.197 -32.357 5.844 1.00 93.19 1034 SER A N 1
ATOM 7982 C CA . SER A 1 1034 ? 3.218 -33.808 5.652 1.00 93.19 1034 SER A CA 1
ATOM 7983 C C . SER A 1 1034 ? 1.815 -34.337 5.365 1.00 93.19 1034 SER A C 1
ATOM 7985 O O . SER A 1 1034 ? 0.979 -34.409 6.262 1.00 93.19 1034 SER A O 1
ATOM 7987 N N . PHE A 1 1035 ? 1.564 -34.726 4.116 1.00 94.38 1035 PHE A N 1
ATOM 7988 C CA . PHE A 1 1035 ? 0.369 -35.484 3.747 1.00 94.38 1035 PHE A CA 1
ATOM 7989 C C . PHE A 1 1035 ? 0.544 -36.960 4.167 1.00 94.38 1035 PHE A C 1
ATOM 7991 O O . PHE A 1 1035 ? 1.625 -37.503 3.917 1.00 94.38 1035 PHE A O 1
ATOM 7998 N N . PRO A 1 1036 ? -0.454 -37.634 4.770 1.00 94.25 1036 PRO A N 1
ATOM 7999 C CA . PRO A 1 1036 ? -0.317 -39.024 5.227 1.00 94.25 1036 PRO A CA 1
ATOM 8000 C C . PRO A 1 1036 ? 0.145 -39.989 4.120 1.00 94.25 1036 PRO A C 1
ATOM 8002 O O . PRO A 1 1036 ? -0.264 -39.849 2.968 1.00 94.25 1036 PRO A O 1
ATOM 8005 N N . GLU A 1 1037 ? 1.045 -40.926 4.434 1.00 90.00 1037 GLU A N 1
ATOM 8006 C CA . GLU A 1 1037 ? 1.637 -41.862 3.454 1.00 90.00 1037 GLU A CA 1
ATOM 8007 C C . GLU A 1 1037 ? 0.701 -43.009 3.060 1.00 90.00 1037 GLU A C 1
ATOM 8009 O O . GLU A 1 1037 ? 0.797 -43.528 1.955 1.00 90.00 1037 GLU A O 1
ATOM 8014 N N . ASP A 1 1038 ? -0.235 -43.364 3.937 1.00 90.25 1038 ASP A N 1
ATOM 8015 C CA . ASP A 1 1038 ? -1.254 -44.397 3.736 1.00 90.25 1038 ASP A CA 1
ATOM 8016 C C . ASP A 1 1038 ? -2.393 -43.957 2.801 1.00 90.25 1038 ASP A C 1
ATOM 8018 O O . ASP A 1 1038 ? -3.275 -44.751 2.469 1.00 90.25 1038 ASP A O 1
ATOM 8022 N N . LYS A 1 1039 ? -2.386 -42.689 2.375 1.00 89.69 1039 LYS A N 1
ATOM 8023 C CA . LYS A 1 1039 ? -3.409 -42.097 1.517 1.00 89.69 1039 LYS A CA 1
ATOM 8024 C C . LYS A 1 1039 ? -2.835 -41.703 0.163 1.00 89.69 1039 LYS A C 1
ATOM 8026 O O . LYS A 1 1039 ? -1.782 -41.073 0.063 1.00 89.69 1039 LYS A O 1
ATOM 8031 N N . GLU A 1 1040 ? -3.596 -42.007 -0.880 1.00 88.50 1040 GLU A N 1
ATOM 8032 C CA . GLU A 1 1040 ? -3.285 -41.635 -2.258 1.00 88.50 1040 GLU A CA 1
ATOM 8033 C C . GLU A 1 1040 ? -4.045 -40.357 -2.640 1.00 88.50 1040 GLU A C 1
ATOM 8035 O O . GLU A 1 1040 ? -5.260 -40.262 -2.462 1.00 88.50 1040 GLU A O 1
ATOM 8040 N N . LEU A 1 1041 ? -3.325 -39.370 -3.174 1.00 95.00 1041 LEU A N 1
ATOM 8041 C CA . LEU A 1 1041 ? -3.879 -38.127 -3.707 1.00 95.00 1041 LEU A CA 1
ATOM 8042 C C . LEU A 1 1041 ? -3.519 -38.031 -5.187 1.00 95.00 1041 LEU A C 1
ATOM 8044 O O . LEU A 1 1041 ? -2.338 -37.992 -5.539 1.00 95.00 1041 LEU A O 1
ATOM 8048 N N . PHE A 1 1042 ? -4.543 -37.941 -6.032 1.00 95.94 1042 PHE A N 1
ATOM 8049 C CA . PHE A 1 1042 ? -4.403 -37.739 -7.466 1.00 95.94 1042 PHE A CA 1
ATOM 8050 C C . PHE A 1 1042 ? -4.881 -36.344 -7.868 1.00 95.94 1042 PHE A C 1
ATOM 8052 O O . PHE A 1 1042 ? -5.981 -35.914 -7.511 1.00 95.94 1042 PHE A O 1
ATOM 8059 N N . PHE A 1 1043 ? -4.064 -35.672 -8.670 1.00 96.12 1043 PHE A N 1
ATOM 8060 C CA . PHE A 1 1043 ? -4.365 -34.421 -9.345 1.00 96.12 1043 PHE A CA 1
ATOM 8061 C C . PHE A 1 1043 ? -4.724 -34.708 -10.801 1.00 96.12 1043 PHE A C 1
ATOM 8063 O O . PHE A 1 1043 ? -3.938 -35.297 -11.540 1.00 96.12 1043 PHE A O 1
ATOM 8070 N N . VAL A 1 1044 ? -5.903 -34.271 -11.223 1.00 96.75 1044 VAL A N 1
ATOM 8071 C CA . VAL A 1 1044 ? -6.332 -34.268 -12.622 1.00 96.75 1044 VAL A CA 1
ATOM 8072 C C . VAL A 1 1044 ? -6.024 -32.887 -13.187 1.00 96.75 1044 VAL A C 1
ATOM 8074 O O . VAL A 1 1044 ? -6.690 -31.907 -12.855 1.00 96.75 1044 VAL A O 1
ATOM 8077 N N . LEU A 1 1045 ? -4.976 -32.810 -13.997 1.00 95.12 1045 LEU A N 1
ATOM 8078 C CA . LEU A 1 1045 ? -4.437 -31.588 -14.580 1.00 95.12 1045 LEU A CA 1
ATOM 8079 C C . LEU A 1 1045 ? -4.917 -31.487 -16.021 1.00 95.12 1045 LEU A C 1
ATOM 8081 O O . LEU A 1 1045 ? -4.530 -32.309 -16.848 1.00 95.12 1045 LEU A O 1
ATOM 8085 N N . VAL A 1 1046 ? -5.748 -30.494 -16.327 1.00 95.12 1046 VAL A N 1
ATOM 8086 C CA . VAL A 1 1046 ? -6.283 -30.291 -17.678 1.00 95.12 1046 VAL A CA 1
ATOM 8087 C C . VAL A 1 1046 ? -5.806 -28.958 -18.222 1.00 95.12 1046 VAL A C 1
ATOM 8089 O O . VAL A 1 1046 ? -6.244 -27.895 -17.778 1.00 95.12 1046 VAL A O 1
ATOM 8092 N N . SER A 1 1047 ? -4.888 -29.028 -19.180 1.00 92.31 1047 SER A N 1
ATOM 8093 C CA . SER A 1 1047 ? -4.234 -27.873 -19.788 1.00 92.31 1047 SER A CA 1
ATOM 8094 C C . SER A 1 1047 ? -4.832 -27.606 -21.173 1.00 92.31 1047 SER A C 1
ATOM 8096 O O . SER A 1 1047 ? -4.664 -28.438 -22.071 1.00 92.31 1047 SER A O 1
ATOM 8098 N N . PRO A 1 1048 ? -5.540 -26.482 -21.376 1.00 92.19 1048 PRO A N 1
ATOM 8099 C CA . PRO A 1 1048 ? -6.024 -26.098 -22.695 1.00 92.19 1048 PRO A CA 1
ATOM 8100 C C . PRO A 1 1048 ? -4.896 -25.533 -23.574 1.00 92.19 1048 PRO A C 1
ATOM 8102 O O . PRO A 1 1048 ? -3.936 -24.952 -23.070 1.00 92.19 1048 PRO A O 1
ATOM 8105 N N . ASP A 1 1049 ? -5.053 -25.638 -24.895 1.00 87.31 1049 ASP A N 1
ATOM 8106 C CA . ASP A 1 1049 ? -4.257 -24.952 -25.921 1.00 87.31 1049 ASP A CA 1
ATOM 8107 C C . ASP A 1 1049 ? -4.647 -23.468 -25.966 1.00 87.31 1049 ASP A C 1
ATOM 8109 O O . ASP A 1 1049 ? -5.303 -22.957 -26.875 1.00 87.31 1049 ASP A O 1
ATOM 8113 N N . PHE A 1 1050 ? -4.338 -22.798 -24.866 1.00 84.06 1050 PHE A N 1
ATOM 8114 C CA . PHE A 1 1050 ? -4.596 -21.398 -24.619 1.00 84.06 1050 PHE A CA 1
ATOM 8115 C C . PHE A 1 1050 ? -3.459 -20.883 -23.754 1.00 84.06 1050 PHE A C 1
ATOM 8117 O O . PHE A 1 1050 ? -3.104 -21.498 -22.754 1.00 84.06 1050 PHE A O 1
ATOM 8124 N N . GLU A 1 1051 ? -2.886 -19.746 -24.125 1.00 75.19 1051 GLU A N 1
ATOM 8125 C CA . GLU A 1 1051 ? -1.857 -19.098 -23.324 1.00 75.19 1051 GLU A CA 1
ATOM 8126 C C . GLU A 1 1051 ? -2.480 -17.910 -22.592 1.00 75.19 1051 GLU A C 1
ATOM 8128 O O . GLU A 1 1051 ? -2.978 -16.965 -23.210 1.00 75.19 1051 GLU A O 1
ATOM 8133 N N . ALA A 1 1052 ? -2.443 -17.948 -21.261 1.00 72.31 1052 ALA A N 1
ATOM 8134 C CA . ALA A 1 1052 ? -2.874 -16.849 -20.411 1.00 72.31 1052 ALA A CA 1
ATOM 8135 C C . ALA A 1 1052 ? -1.629 -16.138 -19.860 1.00 72.31 1052 ALA A C 1
ATOM 8137 O O . ALA A 1 1052 ? -0.968 -16.674 -18.970 1.00 72.31 1052 ALA A O 1
ATOM 8138 N N . PRO A 1 1053 ? -1.272 -14.931 -20.345 1.00 72.44 1053 PRO A N 1
ATOM 8139 C CA . PRO A 1 1053 ? -0.102 -14.236 -19.829 1.00 72.44 1053 PRO A CA 1
ATOM 8140 C C . PRO A 1 1053 ? -0.250 -13.970 -18.327 1.00 72.44 1053 PRO A C 1
ATOM 8142 O O . PRO A 1 1053 ? -1.172 -13.257 -17.918 1.00 72.44 1053 PRO A O 1
ATOM 8145 N N . THR A 1 1054 ? 0.695 -14.454 -17.514 1.00 69.69 1054 THR A N 1
ATOM 8146 C CA . THR A 1 1054 ? 0.725 -14.290 -16.045 1.00 69.69 1054 THR A CA 1
ATOM 8147 C C . THR A 1 1054 ? 0.443 -12.852 -15.610 1.00 69.69 1054 THR A C 1
ATOM 8149 O O . THR A 1 1054 ? -0.330 -12.602 -14.685 1.00 69.69 1054 THR A O 1
ATOM 8152 N N . LYS A 1 1055 ? 1.000 -11.874 -16.338 1.00 69.69 1055 LYS A N 1
ATOM 8153 C CA . LYS A 1 1055 ? 0.782 -10.443 -16.092 1.00 69.69 1055 LYS A CA 1
ATOM 8154 C C . LYS A 1 1055 ? -0.690 -10.029 -16.215 1.00 69.69 1055 LYS A C 1
ATOM 8156 O O . LYS A 1 1055 ? -1.157 -9.243 -15.398 1.00 69.69 1055 LYS A O 1
ATOM 8161 N N . LYS A 1 1056 ? -1.428 -10.550 -17.204 1.00 78.31 1056 LYS A N 1
ATOM 8162 C CA . LYS A 1 1056 ? -2.870 -10.280 -17.367 1.00 78.31 1056 LYS A CA 1
ATOM 8163 C C . LYS A 1 1056 ? -3.683 -10.950 -16.258 1.00 78.31 1056 LYS A C 1
ATOM 8165 O O . LYS A 1 1056 ? -4.561 -10.312 -15.689 1.00 78.31 1056 LYS A O 1
ATOM 8170 N N . MET A 1 1057 ? -3.335 -12.187 -15.905 1.00 82.50 1057 MET A N 1
ATOM 8171 C CA . MET A 1 1057 ? -4.001 -12.946 -14.839 1.00 82.50 1057 MET A CA 1
ATOM 8172 C C . MET A 1 1057 ? -3.800 -12.313 -13.455 1.00 82.50 1057 MET A C 1
ATOM 8174 O O . MET A 1 1057 ? -4.703 -12.344 -12.619 1.00 82.50 1057 MET A O 1
ATOM 8178 N N . ARG A 1 1058 ? -2.640 -11.692 -13.206 1.00 81.75 1058 ARG A N 1
ATOM 8179 C CA . ARG A 1 1058 ? -2.383 -10.886 -12.001 1.00 81.75 1058 ARG A CA 1
ATOM 8180 C C . ARG A 1 1058 ? -3.080 -9.523 -12.047 1.00 81.75 1058 ARG A C 1
ATOM 8182 O O . ARG A 1 1058 ? -3.651 -9.116 -11.045 1.00 81.75 1058 ARG A O 1
ATOM 8189 N N . ALA A 1 1059 ? -3.101 -8.848 -13.197 1.00 81.94 1059 ALA A N 1
ATOM 8190 C CA . ALA A 1 1059 ? -3.749 -7.538 -13.339 1.00 81.94 1059 ALA A CA 1
ATOM 8191 C C . ALA A 1 1059 ? -5.278 -7.564 -13.142 1.00 81.94 1059 ALA A C 1
ATOM 8193 O O . ALA A 1 1059 ? -5.873 -6.524 -12.881 1.00 81.94 1059 ALA A O 1
ATOM 8194 N N . ALA A 1 1060 ? -5.912 -8.730 -13.277 1.00 85.75 1060 ALA A N 1
ATOM 8195 C CA . ALA A 1 1060 ? -7.349 -8.902 -13.064 1.00 85.75 1060 ALA A CA 1
ATOM 8196 C C . ALA A 1 1060 ? -7.762 -8.963 -11.584 1.00 85.75 1060 ALA A C 1
ATOM 8198 O O . ALA A 1 1060 ? -8.949 -8.842 -11.268 1.00 85.75 1060 ALA A O 1
ATOM 8199 N N . LEU A 1 1061 ? -6.798 -9.163 -10.680 1.00 89.31 1061 LEU A N 1
ATOM 8200 C CA . LEU A 1 1061 ? -7.056 -9.237 -9.248 1.00 89.31 1061 LEU A CA 1
ATOM 8201 C C . LEU A 1 1061 ? -7.492 -7.869 -8.703 1.00 89.31 1061 LEU A C 1
ATOM 8203 O O . LEU A 1 1061 ? -7.038 -6.831 -9.191 1.00 89.31 1061 LEU A O 1
ATOM 8207 N N . PRO A 1 1062 ? -8.397 -7.837 -7.711 1.00 86.00 1062 PRO A N 1
ATOM 8208 C CA . PRO A 1 1062 ? -8.897 -6.581 -7.184 1.00 86.00 1062 PRO A CA 1
ATOM 8209 C C . PRO A 1 1062 ? -7.823 -5.906 -6.321 1.00 86.00 1062 PRO A C 1
ATOM 8211 O O . PRO A 1 1062 ? -7.115 -6.574 -5.573 1.00 86.00 1062 PRO A O 1
ATOM 8214 N N . ALA A 1 1063 ? -7.733 -4.576 -6.392 1.00 85.56 1063 ALA A N 1
ATOM 8215 C CA . ALA A 1 1063 ? -6.823 -3.803 -5.540 1.00 85.56 1063 ALA A CA 1
ATOM 8216 C C . ALA A 1 1063 ? -7.262 -3.783 -4.061 1.00 85.56 1063 ALA A C 1
ATOM 8218 O O . ALA A 1 1063 ? -6.440 -3.562 -3.179 1.00 85.56 1063 ALA A O 1
ATOM 8219 N N . GLU A 1 1064 ? -8.549 -4.030 -3.795 1.00 87.69 1064 GLU A N 1
ATOM 8220 C CA . GLU A 1 1064 ? -9.147 -4.054 -2.460 1.00 87.69 1064 GLU A CA 1
ATOM 8221 C C . GLU A 1 1064 ? -10.048 -5.283 -2.298 1.00 87.69 1064 GLU A C 1
ATOM 8223 O O . GLU A 1 1064 ? -10.755 -5.688 -3.227 1.00 87.69 1064 GLU A O 1
ATOM 8228 N N . ILE A 1 1065 ? -10.052 -5.869 -1.101 1.00 91.75 1065 ILE A N 1
ATOM 8229 C CA . ILE A 1 1065 ? -10.840 -7.057 -0.767 1.00 91.75 1065 ILE A CA 1
ATOM 8230 C C . ILE A 1 1065 ? -11.773 -6.706 0.389 1.00 91.75 1065 ILE A C 1
ATOM 8232 O O . ILE A 1 1065 ? -11.343 -6.207 1.426 1.00 91.75 1065 ILE A O 1
ATOM 8236 N N . GLY A 1 1066 ? -13.065 -6.990 0.231 1.00 90.25 1066 GLY A N 1
ATOM 8237 C CA . GLY A 1 1066 ? -14.028 -6.814 1.314 1.00 90.25 1066 GLY A CA 1
ATOM 8238 C C . GLY A 1 1066 ? -13.761 -7.782 2.469 1.00 90.25 1066 GLY A C 1
ATOM 8239 O O . GLY A 1 1066 ? -13.486 -8.962 2.242 1.00 90.25 1066 GLY A O 1
ATOM 8240 N N . MET A 1 1067 ? -13.931 -7.312 3.708 1.00 93.94 1067 MET A N 1
ATOM 8241 C CA . MET A 1 1067 ? -13.734 -8.124 4.918 1.00 93.94 1067 MET A CA 1
ATOM 8242 C C . MET A 1 1067 ? -14.459 -9.489 4.886 1.00 93.94 1067 MET A C 1
ATOM 8244 O O . MET A 1 1067 ? -13.839 -10.478 5.264 1.00 93.94 1067 MET A O 1
ATOM 8248 N N . PRO A 1 1068 ? -15.705 -9.626 4.375 1.00 92.81 1068 PRO A N 1
ATOM 8249 C CA . PRO A 1 1068 ? -16.358 -10.936 4.286 1.00 92.81 1068 PRO A CA 1
ATOM 8250 C C . PRO A 1 1068 ? -15.632 -11.933 3.375 1.00 92.81 1068 PRO A C 1
ATOM 8252 O O . PRO A 1 1068 ? -15.570 -13.117 3.693 1.00 92.81 1068 PRO A O 1
ATOM 8255 N N . HIS A 1 1069 ? -15.075 -11.471 2.250 1.00 93.25 1069 HIS A N 1
ATOM 8256 C CA . HIS A 1 1069 ? -14.298 -12.327 1.349 1.00 93.25 1069 HIS A CA 1
ATOM 8257 C C . HIS A 1 1069 ? -12.938 -12.665 1.957 1.00 93.25 1069 HIS A C 1
ATOM 8259 O O . HIS A 1 1069 ? -12.509 -13.808 1.854 1.00 93.25 1069 HIS A O 1
ATOM 8265 N N . HIS A 1 1070 ? -12.302 -11.705 2.636 1.00 95.19 1070 HIS A N 1
ATOM 8266 C CA . HIS A 1 1070 ? -11.055 -11.937 3.363 1.00 95.19 1070 HIS A CA 1
ATOM 8267 C C . HIS A 1 1070 ? -11.227 -13.002 4.456 1.00 95.19 1070 HIS A C 1
ATOM 8269 O O . HIS A 1 1070 ? -10.554 -14.026 4.415 1.00 95.19 1070 HIS A O 1
ATOM 8275 N N . VAL A 1 1071 ? -12.192 -12.822 5.367 1.00 95.19 1071 VAL A N 1
ATOM 8276 C CA . VAL A 1 1071 ? -12.494 -13.785 6.442 1.00 95.19 1071 VAL A CA 1
ATOM 8277 C C . VAL A 1 1071 ? -12.841 -15.161 5.871 1.00 95.19 1071 VAL A C 1
ATOM 8279 O O . VAL A 1 1071 ? -12.357 -16.175 6.374 1.00 95.19 1071 VAL A O 1
ATOM 8282 N N . TRP A 1 1072 ? -13.641 -15.206 4.799 1.00 96.75 1072 TRP A N 1
ATOM 8283 C CA . TRP A 1 1072 ? -13.974 -16.454 4.115 1.00 96.75 1072 TRP A CA 1
ATOM 8284 C C . TRP A 1 1072 ? -12.722 -17.162 3.591 1.00 96.75 1072 TRP A C 1
ATOM 8286 O O . TRP A 1 1072 ? -12.491 -18.316 3.938 1.00 96.75 1072 TRP A O 1
ATOM 8296 N N . ASN A 1 1073 ? -11.888 -16.475 2.809 1.00 96.19 1073 ASN A N 1
ATOM 8297 C CA . ASN A 1 1073 ? -10.674 -17.068 2.257 1.00 96.19 1073 ASN A CA 1
ATOM 8298 C C . ASN A 1 1073 ? -9.681 -17.488 3.345 1.00 96.19 1073 ASN A C 1
ATOM 8300 O O . ASN A 1 1073 ? -9.106 -18.561 3.222 1.00 96.19 1073 ASN A O 1
ATOM 8304 N N . CYS A 1 1074 ? -9.516 -16.719 4.427 1.00 97.00 1074 CYS A N 1
ATOM 8305 C CA . CYS A 1 1074 ? -8.679 -17.124 5.561 1.00 97.00 1074 CYS A CA 1
ATOM 8306 C C . CYS A 1 1074 ? -9.195 -18.410 6.222 1.00 97.00 1074 CYS A C 1
ATOM 8308 O O . CYS A 1 1074 ? -8.410 -19.308 6.522 1.00 97.00 1074 CYS A O 1
ATOM 8310 N N . SER A 1 1075 ? -10.514 -18.534 6.399 1.00 97.19 1075 SER A N 1
ATOM 8311 C CA . SER A 1 1075 ? -11.134 -19.761 6.909 1.00 97.19 1075 SER A CA 1
ATOM 8312 C C . SER A 1 1075 ? -10.896 -20.950 5.973 1.00 97.19 1075 SER A C 1
ATOM 8314 O O . SER A 1 1075 ? -10.519 -22.023 6.443 1.00 97.19 1075 SER A O 1
ATOM 8316 N N . GLN A 1 1076 ? -11.064 -20.764 4.660 1.00 97.81 1076 GLN A N 1
ATOM 8317 C CA . GLN A 1 1076 ? -10.838 -21.830 3.681 1.00 97.81 1076 GLN A CA 1
ATOM 8318 C C . GLN A 1 1076 ? -9.351 -22.188 3.541 1.00 97.81 1076 GLN A C 1
ATOM 8320 O O . GLN A 1 1076 ? -9.031 -23.360 3.395 1.00 97.81 1076 GLN A O 1
ATOM 8325 N N . ALA A 1 1077 ? -8.431 -21.228 3.663 1.00 96.69 1077 ALA A N 1
ATOM 8326 C CA . ALA A 1 1077 ? -6.992 -21.487 3.705 1.00 96.69 1077 ALA A CA 1
ATOM 8327 C C . ALA A 1 1077 ? -6.598 -22.327 4.932 1.00 96.69 1077 ALA A C 1
ATOM 8329 O O . ALA A 1 1077 ? -5.866 -23.305 4.800 1.00 96.69 1077 ALA A O 1
ATOM 8330 N N . GLY A 1 1078 ? -7.132 -21.996 6.114 1.00 97.31 1078 GLY A N 1
ATOM 8331 C CA . GLY A 1 1078 ? -6.938 -22.803 7.322 1.00 97.31 1078 GLY A CA 1
ATOM 8332 C C . GLY A 1 1078 ? -7.497 -24.222 7.171 1.00 97.31 1078 GLY A C 1
ATOM 8333 O O . GLY A 1 1078 ? -6.824 -25.190 7.524 1.00 97.31 1078 GLY A O 1
ATOM 8334 N N . ALA A 1 1079 ? -8.690 -24.357 6.580 1.00 97.50 1079 ALA A N 1
ATOM 8335 C CA . ALA A 1 1079 ? -9.291 -25.656 6.277 1.00 97.50 1079 ALA A CA 1
ATOM 8336 C C . ALA A 1 1079 ? -8.464 -26.462 5.263 1.00 97.50 1079 ALA A C 1
ATOM 8338 O O . ALA A 1 1079 ? -8.312 -27.670 5.429 1.00 97.50 1079 ALA A O 1
ATOM 8339 N N . LEU A 1 1080 ? -7.893 -25.803 4.251 1.00 96.69 1080 LEU A N 1
ATOM 8340 C CA . LEU A 1 1080 ? -7.033 -26.427 3.248 1.00 96.69 1080 LEU A CA 1
ATOM 8341 C C . LEU A 1 1080 ? -5.776 -27.023 3.896 1.00 96.69 1080 LEU A C 1
ATOM 8343 O O . LEU A 1 1080 ? -5.493 -28.202 3.702 1.00 96.69 1080 LEU A O 1
ATOM 8347 N N . VAL A 1 1081 ? -5.074 -26.247 4.730 1.00 97.12 1081 VAL A N 1
ATOM 8348 C CA . VAL A 1 1081 ? -3.886 -26.716 5.469 1.00 97.12 1081 VAL A CA 1
ATOM 8349 C C . VAL A 1 1081 ? -4.240 -27.859 6.424 1.00 97.12 1081 VAL A C 1
ATOM 8351 O O . VAL A 1 1081 ? -3.555 -28.881 6.436 1.00 97.12 1081 VAL A O 1
ATOM 8354 N N . ALA A 1 1082 ? -5.328 -27.729 7.190 1.00 97.44 1082 ALA A N 1
ATOM 8355 C CA . ALA A 1 1082 ? -5.783 -28.785 8.094 1.00 97.44 1082 ALA A CA 1
ATOM 8356 C C . ALA A 1 1082 ? -6.116 -30.085 7.341 1.00 97.44 1082 ALA A C 1
ATOM 8358 O O . ALA A 1 1082 ? -5.724 -31.166 7.777 1.00 97.44 1082 ALA A O 1
ATOM 8359 N N . SER A 1 1083 ? -6.776 -29.975 6.185 1.00 97.44 1083 SER A N 1
ATOM 8360 C CA . SER A 1 1083 ? -7.152 -31.121 5.351 1.00 97.44 1083 SER A CA 1
ATOM 8361 C C . SER A 1 1083 ? -5.935 -31.830 4.757 1.00 97.44 1083 SER A C 1
ATOM 8363 O O . SER A 1 1083 ? -5.910 -33.057 4.725 1.00 97.44 1083 SER A O 1
ATOM 8365 N N . VAL A 1 1084 ? -4.903 -31.083 4.343 1.00 96.31 1084 VAL A N 1
ATOM 8366 C CA . VAL A 1 1084 ? -3.620 -31.661 3.904 1.00 96.31 1084 VAL A CA 1
ATOM 8367 C C . VAL A 1 1084 ? -2.990 -32.480 5.033 1.00 96.31 1084 VAL A C 1
ATOM 8369 O O . VAL A 1 1084 ? -2.660 -33.645 4.826 1.00 96.31 1084 VAL A O 1
ATOM 8372 N N . LEU A 1 1085 ? -2.875 -31.908 6.236 1.00 96.62 1085 LEU A N 1
ATOM 8373 C CA . LEU A 1 1085 ? -2.235 -32.568 7.382 1.00 96.62 1085 LEU A CA 1
ATOM 8374 C C . LEU A 1 1085 ? -3.010 -33.801 7.881 1.00 96.62 1085 LEU A C 1
ATOM 8376 O O . LEU A 1 1085 ? -2.409 -34.768 8.335 1.00 96.62 1085 LEU A O 1
ATOM 8380 N N . GLN A 1 1086 ? -4.342 -33.788 7.789 1.00 96.06 1086 GLN A N 1
ATOM 8381 C CA . GLN A 1 1086 ? -5.204 -34.917 8.175 1.00 96.06 1086 GLN A CA 1
ATOM 8382 C C . GLN A 1 1086 ? -5.393 -35.946 7.043 1.00 96.06 1086 GLN A C 1
ATOM 8384 O O . GLN A 1 1086 ? -5.952 -37.032 7.244 1.00 96.06 1086 GLN A O 1
ATOM 8389 N N . GLY A 1 1087 ? -4.971 -35.603 5.823 1.00 95.06 1087 GLY A N 1
ATOM 8390 C CA . GLY A 1 1087 ? -5.295 -36.343 4.610 1.00 95.06 1087 GLY A CA 1
ATOM 8391 C C . GLY A 1 1087 ? -6.802 -36.441 4.347 1.00 95.06 1087 GLY A C 1
ATOM 8392 O O . GLY A 1 1087 ? -7.284 -37.483 3.901 1.00 95.06 1087 GLY A O 1
ATOM 8393 N N . ASP A 1 1088 ? -7.575 -35.412 4.695 1.00 96.50 1088 ASP A N 1
ATOM 8394 C CA . ASP A 1 1088 ? -8.993 -35.315 4.339 1.00 96.50 1088 ASP A CA 1
ATOM 8395 C C . ASP A 1 1088 ? -9.121 -34.801 2.900 1.00 96.50 1088 ASP A C 1
ATOM 8397 O O . ASP A 1 1088 ? -9.125 -33.599 2.639 1.00 96.50 1088 ASP A O 1
ATOM 8401 N N . LEU A 1 1089 ? -9.216 -35.724 1.942 1.00 95.44 1089 LEU A N 1
ATOM 8402 C CA . LEU A 1 1089 ? -9.307 -35.397 0.516 1.00 95.44 1089 LEU A CA 1
ATOM 8403 C C . LEU A 1 1089 ? -10.596 -34.650 0.151 1.00 95.44 1089 LEU A C 1
ATOM 8405 O O . LEU A 1 1089 ? -10.588 -33.812 -0.753 1.00 95.44 1089 LEU A O 1
ATOM 8409 N N . VAL A 1 1090 ? -11.695 -34.918 0.861 1.00 96.31 1090 VAL A N 1
ATOM 8410 C CA . VAL A 1 1090 ? -12.980 -34.247 0.628 1.00 96.31 1090 VAL A CA 1
ATOM 8411 C C . VAL A 1 1090 ? -12.922 -32.818 1.162 1.00 96.31 1090 VAL A C 1
ATOM 8413 O O . VAL A 1 1090 ? -13.354 -31.890 0.475 1.00 96.31 1090 VAL A O 1
ATOM 8416 N N . GLY A 1 1091 ? -12.374 -32.632 2.366 1.00 96.56 1091 GLY A N 1
ATOM 8417 C CA . GLY A 1 1091 ? -12.107 -31.319 2.953 1.00 96.56 1091 GLY A CA 1
ATOM 8418 C C . GLY A 1 1091 ? -11.160 -30.484 2.093 1.00 96.56 1091 GLY A C 1
ATOM 8419 O O . GLY A 1 1091 ? -11.476 -29.335 1.777 1.00 96.56 1091 GLY A O 1
ATOM 8420 N N . LEU A 1 1092 ? -10.068 -31.094 1.618 1.00 96.50 1092 LEU A N 1
ATOM 8421 C CA . LEU A 1 1092 ? -9.102 -30.484 0.702 1.00 96.50 1092 LEU A CA 1
ATOM 8422 C C . LEU A 1 1092 ? -9.810 -30.021 -0.574 1.00 96.50 1092 LEU A C 1
ATOM 8424 O O . LEU A 1 1092 ? -9.724 -28.845 -0.922 1.00 96.50 1092 LEU A O 1
ATOM 8428 N N . GLY A 1 1093 ? -10.587 -30.919 -1.192 1.00 96.19 1093 GLY A N 1
ATOM 8429 C CA . GLY A 1 1093 ? -11.490 -30.664 -2.316 1.00 96.19 1093 GLY A CA 1
ATOM 8430 C C . GLY A 1 1093 ? -12.362 -29.420 -2.144 1.00 96.19 1093 GLY A C 1
ATOM 8431 O O . GLY A 1 1093 ? -12.306 -28.466 -2.922 1.00 96.19 1093 GLY A O 1
ATOM 8432 N N . LYS A 1 1094 ? -13.157 -29.403 -1.075 1.00 96.06 1094 LYS A N 1
ATOM 8433 C CA . LYS A 1 1094 ? -14.091 -28.309 -0.787 1.00 96.06 1094 LYS A CA 1
ATOM 8434 C C . LYS A 1 1094 ? -13.374 -26.983 -0.545 1.00 96.06 1094 LYS A C 1
ATOM 8436 O O . LYS A 1 1094 ? -13.812 -25.960 -1.073 1.00 96.06 1094 LYS A O 1
ATOM 8441 N N . ALA A 1 1095 ? -12.287 -26.995 0.224 1.00 96.56 1095 ALA A N 1
ATOM 8442 C CA . ALA A 1 1095 ? -11.527 -25.792 0.542 1.00 96.56 1095 ALA A CA 1
ATOM 8443 C C . ALA A 1 1095 ? -10.856 -25.198 -0.708 1.00 96.56 1095 ALA A C 1
ATOM 8445 O O . ALA A 1 1095 ? -10.963 -23.992 -0.939 1.00 96.56 1095 ALA A O 1
ATOM 8446 N N . LEU A 1 1096 ? -10.247 -26.039 -1.558 1.00 94.62 1096 LEU A N 1
ATOM 8447 C CA . LEU A 1 1096 ? -9.570 -25.591 -2.782 1.00 94.62 1096 LEU A CA 1
ATOM 8448 C C . LEU A 1 1096 ? -10.540 -24.944 -3.786 1.00 94.62 1096 LEU A C 1
ATOM 8450 O O . LEU A 1 1096 ? -10.166 -24.024 -4.501 1.00 94.62 1096 LEU A O 1
ATOM 8454 N N . SER A 1 1097 ? -11.806 -25.370 -3.818 1.00 95.44 1097 SER A N 1
ATOM 8455 C CA . SER A 1 1097 ? -12.827 -24.806 -4.713 1.00 95.44 1097 SER A CA 1
ATOM 8456 C C . SER A 1 1097 ? -13.524 -23.556 -4.182 1.00 95.44 1097 SER A C 1
ATOM 8458 O O . SER A 1 1097 ? -14.364 -22.997 -4.887 1.00 95.44 1097 SER A O 1
ATOM 8460 N N . SER A 1 1098 ? -13.212 -23.128 -2.958 1.00 94.75 1098 SER A N 1
ATOM 8461 C CA . SER A 1 1098 ? -13.983 -22.114 -2.230 1.00 94.75 1098 SER A CA 1
ATOM 8462 C C . SER A 1 1098 ? -13.316 -20.735 -2.191 1.00 94.75 1098 SER A C 1
ATOM 8464 O O . SER A 1 1098 ? -13.595 -19.944 -1.290 1.00 94.75 1098 SER A O 1
ATOM 8466 N N . ASP A 1 1099 ? -12.458 -20.417 -3.157 1.00 94.38 1099 ASP A N 1
ATOM 8467 C CA . ASP A 1 1099 ? -11.854 -19.089 -3.285 1.00 94.38 1099 ASP A CA 1
ATOM 8468 C C . ASP A 1 1099 ? -12.877 -18.035 -3.754 1.00 94.38 1099 ASP A C 1
ATOM 8470 O O . ASP A 1 1099 ? -13.510 -18.175 -4.800 1.00 94.38 1099 ASP A O 1
ATOM 8474 N N . LYS A 1 1100 ? -13.030 -16.948 -2.986 1.00 94.75 1100 LYS A N 1
ATOM 8475 C CA . LYS A 1 1100 ? -13.910 -15.808 -3.308 1.00 94.75 1100 LYS A CA 1
ATOM 8476 C C . LYS A 1 1100 ? -13.168 -14.550 -3.764 1.00 94.75 1100 LYS A C 1
ATOM 8478 O O . LYS A 1 1100 ? -13.802 -13.521 -4.006 1.00 94.75 1100 LYS A O 1
ATOM 8483 N N . ILE A 1 1101 ? -11.844 -14.601 -3.857 1.00 94.06 1101 ILE A N 1
ATOM 8484 C CA . ILE A 1 1101 ? -10.994 -13.439 -4.116 1.00 94.06 1101 ILE A CA 1
ATOM 8485 C C . ILE A 1 1101 ? -10.312 -13.554 -5.474 1.00 94.06 1101 ILE A C 1
ATOM 8487 O O . ILE A 1 1101 ? -10.498 -12.671 -6.314 1.00 94.06 1101 ILE A O 1
ATOM 8491 N N . VAL A 1 1102 ? -9.513 -14.600 -5.687 1.00 93.31 1102 VAL A N 1
ATOM 8492 C CA . VAL A 1 1102 ? -8.569 -14.658 -6.812 1.00 93.31 1102 VAL A CA 1
ATOM 8493 C C . VAL A 1 1102 ? -9.205 -15.364 -8.000 1.00 93.31 1102 VAL A C 1
ATOM 8495 O O . VAL A 1 1102 ? -9.318 -14.787 -9.086 1.00 93.31 1102 VAL A O 1
ATOM 8498 N N . GLU A 1 1103 ? -9.673 -16.588 -7.793 1.00 91.94 1103 GLU A N 1
ATOM 8499 C CA . GLU A 1 1103 ? -10.259 -17.416 -8.838 1.00 91.94 1103 GLU A CA 1
ATOM 8500 C C . GLU A 1 1103 ? -11.468 -16.759 -9.534 1.00 91.94 1103 GLU A C 1
ATOM 8502 O O . GLU A 1 1103 ? -11.453 -16.718 -10.766 1.00 91.94 1103 GLU A O 1
ATOM 8507 N N . PRO A 1 1104 ? -12.438 -16.117 -8.840 1.00 91.88 1104 PRO A N 1
ATOM 8508 C CA . PRO A 1 1104 ? -13.574 -15.471 -9.510 1.00 91.88 1104 PRO A CA 1
ATOM 8509 C C . PRO A 1 1104 ? -13.183 -14.331 -10.458 1.00 91.88 1104 PRO A C 1
ATOM 8511 O O . PRO A 1 1104 ? -13.975 -13.924 -11.305 1.00 91.88 1104 PRO A O 1
ATOM 8514 N N . ARG A 1 1105 ? -11.972 -13.774 -10.319 1.00 92.69 1105 ARG A N 1
ATOM 8515 C CA . ARG A 1 1105 ? -11.447 -12.751 -11.236 1.00 92.69 1105 ARG A CA 1
ATOM 8516 C C . ARG A 1 1105 ? -10.646 -13.337 -12.390 1.00 92.69 1105 ARG A C 1
ATOM 8518 O O . ARG A 1 1105 ? -10.564 -12.713 -13.444 1.00 92.69 1105 ARG A O 1
ATOM 8525 N N . ARG A 1 1106 ? -10.056 -14.515 -12.195 1.00 91.00 1106 ARG A N 1
ATOM 8526 C CA . ARG A 1 1106 ? -9.212 -15.194 -13.183 1.00 91.00 1106 ARG A CA 1
ATOM 8527 C C . ARG A 1 1106 ? -9.988 -16.152 -14.075 1.00 91.00 1106 ARG A C 1
ATOM 8529 O O . ARG A 1 1106 ? -9.717 -16.183 -15.270 1.00 91.00 1106 ARG A O 1
ATOM 8536 N N . ALA A 1 1107 ? -10.954 -16.886 -13.529 1.00 91.00 1107 ALA A N 1
ATOM 8537 C CA . ALA A 1 1107 ? -11.745 -17.863 -14.273 1.00 91.00 1107 ALA A CA 1
ATOM 8538 C C . ALA A 1 1107 ? -12.403 -17.275 -15.537 1.00 91.00 1107 ALA A C 1
ATOM 8540 O O . ALA A 1 1107 ? -12.271 -17.899 -16.587 1.00 91.00 1107 ALA A O 1
ATOM 8541 N N . PRO A 1 1108 ? -12.987 -16.055 -15.524 1.00 90.62 1108 PRO A N 1
ATOM 8542 C CA . PRO A 1 1108 ? -13.590 -15.474 -16.729 1.00 90.62 1108 PRO A CA 1
ATOM 8543 C C . PRO A 1 1108 ? -12.595 -15.158 -17.856 1.00 90.62 1108 PRO A C 1
ATOM 8545 O O . PRO A 1 1108 ? -13.005 -14.947 -18.995 1.00 90.62 1108 PRO A O 1
ATOM 8548 N N . LEU A 1 1109 ? -11.292 -15.093 -17.559 1.00 90.56 1109 LEU A N 1
ATOM 8549 C CA . LEU A 1 1109 ? -10.250 -14.853 -18.561 1.00 90.56 1109 LEU A CA 1
ATOM 8550 C C . LEU A 1 1109 ? -9.841 -16.120 -19.315 1.00 90.56 1109 LEU A C 1
ATOM 8552 O O . LEU A 1 1109 ? -9.121 -16.021 -20.308 1.00 90.56 1109 LEU A O 1
ATOM 8556 N N . ILE A 1 1110 ? -10.278 -17.290 -18.846 1.00 92.25 1110 ILE A N 1
ATOM 8557 C CA . ILE A 1 1110 ? -9.993 -18.582 -19.458 1.00 92.25 1110 ILE A CA 1
ATOM 8558 C C . ILE A 1 1110 ? -11.308 -19.116 -20.047 1.00 92.25 1110 ILE A C 1
ATOM 8560 O O . ILE A 1 1110 ? -12.211 -19.485 -19.290 1.00 92.25 1110 ILE A O 1
ATOM 8564 N N . PRO A 1 1111 ? -11.451 -19.156 -21.384 1.00 92.69 1111 PRO A N 1
ATOM 8565 C CA . PRO A 1 1111 ? -12.682 -19.606 -22.028 1.00 92.69 1111 PRO A CA 1
ATOM 8566 C C . PRO A 1 1111 ? -13.134 -20.988 -21.530 1.00 92.69 1111 PRO A C 1
ATOM 8568 O O . PRO A 1 1111 ? -12.377 -21.954 -21.587 1.00 92.69 1111 PRO A O 1
ATOM 8571 N N . GLY A 1 1112 ? -14.373 -21.082 -21.038 1.00 92.38 1112 GLY A N 1
ATOM 8572 C CA . GLY A 1 1112 ? -14.981 -22.336 -20.575 1.00 92.38 1112 GLY A CA 1
ATOM 8573 C C . GLY A 1 1112 ? -14.614 -22.789 -19.153 1.00 92.38 1112 GLY A C 1
ATOM 8574 O O . GLY A 1 1112 ? -15.131 -23.810 -18.709 1.00 92.38 1112 GLY A O 1
ATOM 8575 N N . MET A 1 1113 ? -13.783 -22.051 -18.403 1.00 94.69 1113 MET A N 1
ATOM 8576 C CA . MET A 1 1113 ? -13.276 -22.504 -17.093 1.00 94.69 1113 MET A CA 1
ATOM 8577 C C . MET A 1 1113 ? -14.373 -22.812 -16.058 1.00 94.69 1113 MET A C 1
ATOM 8579 O O . MET A 1 1113 ? -14.286 -23.811 -15.347 1.00 94.69 1113 MET A O 1
ATOM 8583 N N . GLU A 1 1114 ? -15.433 -22.003 -15.972 1.00 93.31 1114 GLU A N 1
ATOM 8584 C CA . GLU A 1 1114 ? -16.538 -22.275 -15.034 1.00 93.31 1114 GLU A CA 1
ATOM 8585 C C . GLU A 1 1114 ? -17.266 -23.588 -15.359 1.00 93.31 1114 GLU A C 1
ATOM 8587 O O . GLU A 1 1114 ? -17.594 -24.363 -14.457 1.00 93.31 1114 GLU A O 1
ATOM 8592 N N . ALA A 1 1115 ? -17.465 -23.875 -16.649 1.00 94.56 1115 ALA A N 1
ATOM 8593 C CA . ALA A 1 1115 ? -18.074 -25.120 -17.100 1.00 94.56 1115 ALA A CA 1
ATOM 8594 C C . ALA A 1 1115 ? -17.172 -26.325 -16.818 1.00 94.56 1115 ALA A C 1
ATOM 8596 O O . ALA A 1 1115 ? -17.657 -27.361 -16.372 1.00 94.56 1115 ALA A O 1
ATOM 8597 N N . VAL A 1 1116 ? -15.858 -26.175 -17.001 1.00 96.44 1116 VAL A N 1
ATOM 8598 C CA . VAL A 1 1116 ? -14.861 -27.207 -16.678 1.00 96.44 1116 VAL A CA 1
ATOM 8599 C C . VAL A 1 1116 ? -14.891 -27.551 -15.195 1.00 96.44 1116 VAL A C 1
ATOM 8601 O O . VAL A 1 1116 ? -14.937 -28.728 -14.841 1.00 96.44 1116 VAL A O 1
ATOM 8604 N N . LYS A 1 1117 ? -14.931 -26.540 -14.319 1.00 95.06 1117 LYS A N 1
ATOM 8605 C CA . LYS A 1 1117 ? -15.063 -26.762 -12.876 1.00 95.06 1117 LYS A CA 1
ATOM 8606 C C . LYS A 1 1117 ? -16.335 -27.531 -12.540 1.00 95.06 1117 LYS A C 1
ATOM 8608 O O . LYS A 1 1117 ? -16.286 -28.482 -11.764 1.00 95.06 1117 LYS A O 1
ATOM 8613 N N . LYS A 1 1118 ? -17.467 -27.133 -13.123 1.00 95.19 1118 LYS A N 1
ATOM 8614 C CA . LYS A 1 1118 ? -18.750 -27.809 -12.911 1.00 95.19 1118 LYS A CA 1
ATOM 8615 C C . LYS A 1 1118 ? -18.697 -29.268 -13.380 1.00 95.19 1118 LYS A C 1
ATOM 8617 O O . LYS A 1 1118 ? -19.048 -30.154 -12.605 1.00 95.19 1118 LYS A O 1
ATOM 8622 N N . ALA A 1 1119 ? -18.175 -29.513 -14.581 1.00 96.69 1119 ALA A N 1
ATOM 8623 C CA . ALA A 1 1119 ? -18.011 -30.850 -15.145 1.00 96.69 1119 ALA A CA 1
ATOM 8624 C C . ALA A 1 1119 ? -17.103 -31.740 -14.282 1.00 96.69 1119 ALA A C 1
ATOM 8626 O O . ALA A 1 1119 ? -17.410 -32.911 -14.079 1.00 96.69 1119 ALA A O 1
ATOM 8627 N N . ALA A 1 1120 ? -16.024 -31.187 -13.715 1.00 97.38 1120 ALA A N 1
ATOM 8628 C CA . ALA A 1 1120 ? -15.143 -31.928 -12.816 1.00 97.38 1120 ALA A CA 1
ATOM 8629 C C . ALA A 1 1120 ? -15.884 -32.424 -11.562 1.00 97.38 1120 ALA A C 1
ATOM 8631 O O . ALA A 1 1120 ? -15.766 -33.593 -11.192 1.00 97.38 1120 ALA A O 1
ATOM 8632 N N . ILE A 1 1121 ? -16.667 -31.548 -10.920 1.00 97.12 1121 ILE A N 1
ATOM 8633 C CA . ILE A 1 1121 ? -17.444 -31.892 -9.720 1.00 97.12 1121 ILE A CA 1
ATOM 8634 C C . ILE A 1 1121 ? -18.555 -32.899 -10.051 1.00 97.12 1121 ILE A C 1
ATOM 8636 O O . ILE A 1 1121 ? -18.731 -33.869 -9.317 1.00 97.12 1121 ILE A O 1
ATOM 8640 N N . GLU A 1 1122 ? -19.266 -32.722 -11.169 1.00 96.62 1122 GLU A N 1
ATOM 8641 C CA . GLU A 1 1122 ? -20.307 -33.657 -11.630 1.00 96.62 1122 GLU A CA 1
ATOM 8642 C C . GLU A 1 1122 ? -19.737 -35.042 -11.981 1.00 96.62 1122 GLU A C 1
ATOM 8644 O O . GLU A 1 1122 ? -20.373 -36.058 -11.704 1.00 96.62 1122 GLU A O 1
ATOM 8649 N N . ALA A 1 1123 ? -18.505 -35.099 -12.498 1.00 96.12 1123 ALA A N 1
ATOM 8650 C CA . ALA A 1 1123 ? -17.759 -36.337 -12.734 1.00 96.12 1123 ALA A CA 1
ATOM 8651 C C . ALA A 1 1123 ? -17.177 -36.965 -11.448 1.00 96.12 1123 ALA A C 1
ATOM 8653 O O . ALA A 1 1123 ? -16.575 -38.041 -11.487 1.00 96.12 1123 ALA A O 1
ATOM 8654 N N . GLY A 1 1124 ? -17.367 -36.319 -10.293 1.00 95.19 1124 GLY A N 1
ATOM 8655 C CA . GLY A 1 1124 ? -17.032 -36.853 -8.977 1.00 95.19 1124 GLY A CA 1
ATOM 8656 C C . GLY A 1 1124 ? -15.700 -36.381 -8.391 1.00 95.19 1124 GLY A C 1
ATOM 8657 O O . GLY A 1 1124 ? -15.225 -37.012 -7.442 1.00 95.19 1124 GLY A O 1
ATOM 8658 N N . ALA A 1 1125 ? -15.088 -35.314 -8.911 1.00 97.38 1125 ALA A N 1
ATOM 8659 C CA . ALA A 1 1125 ? -13.951 -34.673 -8.249 1.00 97.38 1125 ALA A CA 1
ATOM 8660 C C . ALA A 1 1125 ? -14.355 -34.113 -6.876 1.00 97.38 1125 ALA A C 1
ATOM 8662 O O . ALA A 1 1125 ? -15.461 -33.599 -6.705 1.00 97.38 1125 ALA A O 1
ATOM 8663 N N . TYR A 1 1126 ? -13.447 -34.157 -5.898 1.00 97.44 1126 TYR A N 1
ATOM 8664 C CA . TYR A 1 1126 ? -13.708 -33.566 -4.578 1.00 97.44 1126 TYR A CA 1
ATOM 8665 C C . TYR A 1 1126 ? -13.626 -32.036 -4.595 1.00 97.44 1126 TYR A C 1
ATOM 8667 O O . TYR A 1 1126 ? -14.257 -31.368 -3.777 1.00 97.44 1126 TYR A O 1
ATOM 8675 N N . GLY A 1 1127 ? -12.859 -31.488 -5.535 1.00 96.62 1127 GLY A N 1
ATOM 8676 C CA . GLY A 1 1127 ? -12.687 -30.063 -5.772 1.00 96.62 1127 GLY A CA 1
ATOM 8677 C C . GLY A 1 1127 ? -11.981 -29.821 -7.099 1.00 96.62 1127 GLY A C 1
ATOM 8678 O O . GLY A 1 1127 ? -11.276 -30.701 -7.592 1.00 96.62 1127 GLY A O 1
ATOM 8679 N N . CYS A 1 1128 ? -12.170 -28.632 -7.659 1.00 96.62 1128 CYS A N 1
ATOM 8680 C CA . CYS A 1 1128 ? -11.488 -28.110 -8.838 1.00 96.62 1128 CYS A CA 1
ATOM 8681 C C . CYS A 1 1128 ? -11.163 -26.611 -8.682 1.00 96.62 1128 CYS A C 1
ATOM 8683 O O . CYS A 1 1128 ? -12.005 -25.843 -8.200 1.00 96.62 1128 CYS A O 1
ATOM 8685 N N . THR A 1 1129 ? -9.973 -26.189 -9.116 1.00 95.19 1129 THR A N 1
ATOM 8686 C CA . THR A 1 1129 ? -9.541 -24.779 -9.198 1.00 95.19 1129 THR A CA 1
ATOM 8687 C C . THR A 1 1129 ? -8.572 -24.551 -10.366 1.00 95.19 1129 THR A C 1
ATOM 8689 O O . THR A 1 1129 ? -8.360 -25.448 -11.182 1.00 95.19 1129 THR A O 1
ATOM 8692 N N . ILE A 1 1130 ? -8.016 -23.345 -10.476 1.00 92.94 1130 ILE A N 1
ATOM 8693 C CA . ILE A 1 1130 ? -7.004 -22.956 -11.462 1.00 92.94 1130 ILE A CA 1
ATOM 8694 C C . ILE A 1 1130 ? -5.617 -23.132 -10.837 1.00 92.94 1130 ILE A C 1
ATOM 8696 O O . ILE A 1 1130 ? -5.388 -22.684 -9.718 1.00 92.94 1130 ILE A O 1
ATOM 8700 N N . SER A 1 1131 ? -4.677 -23.730 -11.568 1.00 90.38 1131 SER A N 1
ATOM 8701 C CA . SER A 1 1131 ? -3.289 -23.876 -11.120 1.00 90.38 1131 SER A CA 1
ATOM 8702 C C . SER A 1 1131 ? -2.437 -22.655 -11.479 1.00 90.38 1131 SER A C 1
ATOM 8704 O O . SER A 1 1131 ? -2.306 -22.270 -12.647 1.00 90.38 1131 SER A O 1
ATOM 8706 N N . GLY A 1 1132 ? -1.798 -22.055 -10.475 1.00 84.44 1132 GLY A N 1
ATOM 8707 C CA . GLY A 1 1132 ? -0.837 -20.973 -10.655 1.00 84.44 1132 GLY A CA 1
ATOM 8708 C C . GLY A 1 1132 ? -1.464 -19.723 -11.279 1.00 84.44 1132 GLY A C 1
ATOM 8709 O O . GLY A 1 1132 ? -2.497 -19.223 -10.830 1.00 84.44 1132 GLY A O 1
ATOM 8710 N N . ALA A 1 1133 ? -0.791 -19.153 -12.276 1.00 75.88 1133 ALA A N 1
ATOM 8711 C CA . ALA A 1 1133 ? -1.297 -18.032 -13.071 1.00 75.88 1133 ALA A CA 1
ATOM 8712 C C . ALA A 1 1133 ? -1.596 -18.422 -14.528 1.00 75.88 1133 ALA A C 1
ATOM 8714 O O . ALA A 1 1133 ? -1.860 -17.538 -15.339 1.00 75.88 1133 ALA A O 1
ATOM 8715 N N . GLY A 1 1134 ? -1.521 -19.715 -14.854 1.00 81.69 1134 GLY A N 1
ATOM 8716 C CA . GLY A 1 1134 ? -1.810 -20.236 -16.187 1.00 81.69 1134 GLY A CA 1
ATOM 8717 C C . GLY A 1 1134 ? -3.233 -20.785 -16.298 1.00 81.69 1134 GLY A C 1
ATOM 8718 O O . GLY A 1 1134 ? -4.004 -20.708 -15.341 1.00 81.69 1134 GLY A O 1
ATOM 8719 N N . PRO A 1 1135 ? -3.608 -21.322 -17.468 1.00 89.69 1135 PRO A N 1
ATOM 8720 C CA . PRO A 1 1135 ? -4.980 -21.737 -17.727 1.00 89.69 1135 PRO A CA 1
ATOM 8721 C C . PRO A 1 1135 ? -5.297 -23.187 -17.353 1.00 89.69 1135 PRO A C 1
ATOM 8723 O O . PRO A 1 1135 ? -6.418 -23.636 -17.587 1.00 89.69 1135 PRO A O 1
ATOM 8726 N N . THR A 1 1136 ? -4.343 -23.923 -16.777 1.00 93.19 1136 THR A N 1
ATOM 8727 C CA . THR A 1 1136 ? -4.570 -25.308 -16.349 1.00 93.19 1136 THR A CA 1
ATOM 8728 C C . THR A 1 1136 ? -5.583 -25.370 -15.209 1.00 93.19 1136 THR A C 1
ATOM 8730 O O . THR A 1 1136 ? -5.399 -24.741 -14.165 1.00 93.19 1136 THR A O 1
ATOM 8733 N N . ALA A 1 1137 ? -6.633 -26.166 -15.400 1.00 95.00 1137 ALA A N 1
ATOM 8734 C CA . ALA A 1 1137 ? -7.553 -26.546 -14.338 1.00 95.00 1137 ALA A CA 1
ATOM 8735 C C . ALA A 1 1137 ? -6.991 -27.757 -13.586 1.00 95.00 1137 ALA A C 1
ATOM 8737 O O . ALA A 1 1137 ? -6.517 -28.710 -14.207 1.00 95.00 1137 ALA A O 1
ATOM 8738 N N . VAL A 1 1138 ? -7.059 -27.729 -12.258 1.00 95.69 1138 VAL A N 1
ATOM 8739 C CA . VAL A 1 1138 ? -6.649 -28.835 -11.392 1.00 95.69 1138 VAL A CA 1
ATOM 8740 C C . VAL A 1 1138 ? -7.834 -29.312 -10.572 1.00 95.69 1138 VAL A C 1
ATOM 8742 O O . VAL A 1 1138 ? -8.445 -28.530 -9.844 1.00 95.69 1138 VAL A O 1
ATOM 8745 N N . ALA A 1 1139 ? -8.144 -30.600 -10.680 1.00 97.25 1139 ALA A N 1
ATOM 8746 C CA . ALA A 1 1139 ? -9.115 -31.277 -9.835 1.00 97.25 1139 ALA A CA 1
ATOM 8747 C C . ALA A 1 1139 ? -8.440 -32.350 -8.974 1.00 97.25 1139 ALA A C 1
ATOM 8749 O O . ALA A 1 1139 ? -7.390 -32.868 -9.343 1.00 97.25 1139 ALA A O 1
ATOM 8750 N N . VAL A 1 1140 ? -9.028 -32.683 -7.824 1.00 97.00 1140 VAL A N 1
ATOM 8751 C CA . VAL A 1 1140 ? -8.457 -33.672 -6.892 1.00 97.00 1140 VAL A CA 1
ATOM 8752 C C . VAL A 1 1140 ? -9.383 -34.865 -6.680 1.00 97.00 1140 VAL A C 1
ATOM 8754 O O . VAL A 1 1140 ? -10.608 -34.723 -6.586 1.00 97.00 1140 VAL A O 1
ATOM 8757 N N . THR A 1 1141 ? -8.787 -36.052 -6.599 1.00 96.69 1141 THR A N 1
ATOM 8758 C CA . THR A 1 1141 ? -9.474 -37.325 -6.361 1.00 96.69 1141 THR A CA 1
ATOM 8759 C C . THR A 1 1141 ? -8.545 -38.322 -5.655 1.00 96.69 1141 THR A C 1
ATOM 8761 O O . THR A 1 1141 ? -7.351 -38.084 -5.506 1.00 96.69 1141 THR A O 1
ATOM 8764 N N . ASP A 1 1142 ? -9.104 -39.430 -5.189 1.00 94.38 1142 ASP A N 1
ATOM 8765 C CA . ASP A 1 1142 ? -8.435 -40.542 -4.506 1.00 94.38 1142 ASP A CA 1
ATOM 8766 C C . ASP A 1 1142 ? -8.191 -41.750 -5.421 1.00 94.38 1142 ASP A C 1
ATOM 8768 O O . ASP A 1 1142 ? -7.599 -42.743 -5.003 1.00 94.38 1142 ASP A O 1
ATOM 8772 N N . ASN A 1 1143 ? -8.657 -41.695 -6.671 1.00 93.81 1143 ASN A N 1
ATOM 8773 C CA . ASN A 1 1143 ? -8.624 -42.832 -7.577 1.00 93.81 1143 ASN A CA 1
ATOM 8774 C C . ASN A 1 1143 ? -8.197 -42.420 -8.991 1.00 93.81 1143 ASN A C 1
ATOM 8776 O O . ASN A 1 1143 ? -8.826 -41.572 -9.622 1.00 93.81 1143 ASN A O 1
ATOM 8780 N N . GLU A 1 1144 ? -7.164 -43.075 -9.519 1.00 94.19 1144 GLU A N 1
ATOM 8781 C CA . GLU A 1 1144 ? -6.605 -42.775 -10.841 1.00 94.19 1144 GLU A CA 1
ATOM 8782 C C . GLU A 1 1144 ? -7.606 -42.990 -11.991 1.00 94.19 1144 GLU A C 1
ATOM 8784 O O . GLU A 1 1144 ? -7.716 -42.153 -12.887 1.00 94.19 1144 GLU A O 1
ATOM 8789 N N . MET A 1 1145 ? -8.371 -44.089 -11.965 1.00 94.50 1145 MET A N 1
ATOM 8790 C CA . MET A 1 1145 ? -9.364 -44.404 -13.003 1.00 94.50 1145 MET A CA 1
ATOM 8791 C C . MET A 1 1145 ? -10.498 -43.383 -13.003 1.00 94.50 1145 MET A C 1
ATOM 8793 O O . MET A 1 1145 ? -10.902 -42.899 -14.059 1.00 94.50 1145 MET A O 1
ATOM 8797 N N . LYS A 1 1146 ? -10.966 -43.001 -11.811 1.00 95.19 1146 LYS A N 1
ATOM 8798 C CA . LYS A 1 1146 ? -11.926 -41.907 -11.644 1.00 95.19 1146 LYS A CA 1
ATOM 8799 C C . LYS A 1 1146 ? -11.342 -40.584 -12.145 1.00 95.19 1146 LYS A C 1
ATOM 8801 O O . LYS A 1 1146 ? -12.032 -39.832 -12.824 1.00 95.19 1146 LYS A O 1
ATOM 8806 N N . GLY A 1 1147 ? -10.058 -40.340 -11.884 1.00 96.31 1147 GLY A N 1
ATOM 8807 C CA . GLY A 1 1147 ? -9.324 -39.188 -12.397 1.00 96.31 1147 GLY A CA 1
ATOM 8808 C C . GLY A 1 1147 ? -9.317 -39.102 -13.923 1.00 96.31 1147 GLY A C 1
ATOM 8809 O O . GLY A 1 1147 ? -9.516 -38.017 -14.464 1.00 96.31 1147 GLY A O 1
ATOM 8810 N N . LYS A 1 1148 ? -9.166 -40.232 -14.628 1.00 97.00 1148 LYS A N 1
ATOM 8811 C CA . LYS A 1 1148 ? -9.225 -40.278 -16.102 1.00 97.00 1148 LYS A CA 1
ATOM 8812 C C . LYS A 1 1148 ? -10.607 -39.875 -16.619 1.00 97.00 1148 LYS A C 1
ATOM 8814 O O . LYS A 1 1148 ? -10.695 -39.029 -17.504 1.00 97.00 1148 LYS A O 1
ATOM 8819 N N . VAL A 1 1149 ? -11.673 -40.389 -15.999 1.00 97.50 1149 VAL A N 1
ATOM 8820 C CA . VAL A 1 1149 ? -13.059 -40.014 -16.336 1.00 97.50 1149 VAL A CA 1
ATOM 8821 C C . VAL A 1 1149 ? -13.310 -38.522 -16.089 1.00 97.50 1149 VAL A C 1
ATOM 8823 O O . VAL A 1 1149 ? -13.863 -37.841 -16.949 1.00 97.50 1149 VAL A O 1
ATOM 8826 N N . ILE A 1 1150 ? -12.864 -37.991 -14.944 1.00 98.12 1150 ILE A N 1
ATOM 8827 C CA . ILE A 1 1150 ? -12.940 -36.553 -14.634 1.00 98.12 1150 ILE A CA 1
ATOM 8828 C C . ILE A 1 1150 ? -12.208 -35.736 -15.709 1.00 98.12 1150 ILE A C 1
ATOM 8830 O O . ILE A 1 1150 ? -12.756 -34.759 -16.219 1.00 98.12 1150 ILE A O 1
ATOM 8834 N N . GLY A 1 1151 ? -10.998 -36.156 -16.089 1.00 97.31 1151 GLY A N 1
ATOM 8835 C CA . GLY A 1 1151 ? -10.186 -35.493 -17.108 1.00 97.31 1151 GLY A CA 1
ATOM 8836 C C . GLY A 1 1151 ? -10.874 -35.425 -18.472 1.00 97.31 1151 GLY A C 1
ATOM 8837 O O . GLY A 1 1151 ? -10.894 -34.363 -19.089 1.00 97.31 1151 GLY A O 1
ATOM 8838 N N . GLU A 1 1152 ? -11.505 -36.514 -18.919 1.00 97.56 1152 GLU A N 1
ATOM 8839 C CA . GLU A 1 1152 ? -12.282 -36.540 -20.167 1.00 97.56 1152 GLU A CA 1
ATOM 8840 C C . GLU A 1 1152 ? -13.463 -35.560 -20.136 1.00 97.56 1152 GLU A C 1
ATOM 8842 O O . GLU A 1 1152 ? -13.672 -34.810 -21.092 1.00 97.56 1152 GLU A O 1
ATOM 8847 N N . GLN A 1 1153 ? -14.211 -35.502 -19.028 1.00 97.81 1153 GLN A N 1
ATOM 8848 C CA . GLN A 1 1153 ? -15.326 -34.556 -18.890 1.00 97.81 1153 GLN A CA 1
ATOM 8849 C C . GLN A 1 1153 ? -14.852 -33.099 -18.886 1.00 97.81 1153 GLN A C 1
ATOM 8851 O O . GLN A 1 1153 ? -15.467 -32.240 -19.519 1.00 97.81 1153 GLN A O 1
ATOM 8856 N N . MET A 1 1154 ? -13.722 -32.820 -18.236 1.00 97.88 1154 MET A N 1
ATOM 8857 C CA . MET A 1 1154 ? -13.092 -31.500 -18.254 1.00 97.88 1154 MET A CA 1
ATOM 8858 C C . MET A 1 1154 ? -12.607 -31.106 -19.660 1.00 97.88 1154 MET A C 1
ATOM 8860 O O . MET A 1 1154 ? -12.819 -29.965 -20.071 1.00 97.88 1154 MET A O 1
ATOM 8864 N N . ILE A 1 1155 ? -12.012 -32.031 -20.427 1.00 97.69 1155 ILE A N 1
ATOM 8865 C CA . ILE A 1 1155 ? -11.632 -31.793 -21.833 1.00 97.69 1155 ILE A CA 1
ATOM 8866 C C . ILE A 1 1155 ? -12.870 -31.455 -22.667 1.00 97.69 1155 ILE A C 1
ATOM 8868 O O . ILE A 1 1155 ? -12.866 -30.466 -23.401 1.00 97.69 1155 ILE A O 1
ATOM 8872 N N . ASN A 1 1156 ? -13.940 -32.242 -22.532 1.00 96.56 1156 ASN A N 1
ATOM 8873 C CA . ASN A 1 1156 ? -15.186 -32.012 -23.261 1.00 96.56 1156 ASN A CA 1
ATOM 8874 C C . ASN A 1 1156 ? -15.790 -30.642 -22.928 1.00 96.56 1156 ASN A C 1
ATOM 8876 O O . ASN A 1 1156 ? -16.258 -29.946 -23.827 1.00 96.56 1156 ASN A O 1
ATOM 8880 N N . ALA A 1 1157 ? -15.739 -30.216 -21.664 1.00 96.25 1157 ALA A N 1
ATOM 8881 C CA . ALA A 1 1157 ? -16.202 -28.893 -21.255 1.00 96.25 1157 ALA A CA 1
ATOM 8882 C C . ALA A 1 1157 ? -15.354 -27.760 -21.866 1.00 96.25 1157 ALA A C 1
ATOM 8884 O O . ALA A 1 1157 ? -15.915 -26.799 -22.397 1.00 96.25 1157 ALA A O 1
ATOM 8885 N N . PHE A 1 1158 ? -14.020 -27.882 -21.874 1.00 96.44 1158 PHE A N 1
ATOM 8886 C CA . PHE A 1 1158 ? -13.151 -26.918 -22.563 1.00 96.44 1158 PHE A CA 1
ATOM 8887 C C . PHE A 1 1158 ? -13.442 -26.850 -24.065 1.00 96.44 1158 PHE A C 1
ATOM 8889 O O . PHE A 1 1158 ? -13.479 -25.755 -24.632 1.00 96.44 1158 PHE A O 1
ATOM 8896 N N . LEU A 1 1159 ? -13.689 -27.994 -24.705 1.00 95.56 1159 LEU A N 1
ATOM 8897 C CA . LEU A 1 1159 ? -13.977 -28.066 -26.133 1.00 95.56 1159 LEU A CA 1
ATOM 8898 C C . LEU A 1 1159 ? -15.342 -27.461 -26.480 1.00 95.56 1159 LEU A C 1
ATOM 8900 O O . LEU A 1 1159 ? -15.441 -26.678 -27.423 1.00 95.56 1159 LEU A O 1
ATOM 8904 N N . ASN A 1 1160 ? -16.384 -27.799 -25.723 1.00 94.56 1160 ASN A N 1
ATOM 8905 C CA . ASN A 1 1160 ? -17.758 -27.410 -26.038 1.00 94.56 1160 ASN A CA 1
ATOM 8906 C C . ASN A 1 1160 ? -18.052 -25.954 -25.661 1.00 94.56 1160 ASN A C 1
ATOM 8908 O O . ASN A 1 1160 ? -18.597 -25.205 -26.471 1.00 94.56 1160 ASN A O 1
ATOM 8912 N N . GLU A 1 1161 ? -17.662 -25.543 -24.454 1.00 94.06 1161 GLU A N 1
ATOM 8913 C CA . GLU A 1 1161 ? -17.991 -24.220 -23.908 1.00 94.06 1161 GLU A CA 1
ATOM 8914 C C . GLU A 1 1161 ? -16.871 -23.208 -24.173 1.00 94.06 1161 GLU A C 1
ATOM 8916 O O . GLU A 1 1161 ? -17.118 -22.059 -24.537 1.00 94.06 1161 GLU A O 1
ATOM 8921 N N . GLY A 1 1162 ? -15.615 -23.641 -24.021 1.00 88.31 1162 GLY A N 1
ATOM 8922 C CA . GLY A 1 1162 ? -14.439 -22.798 -24.242 1.00 88.31 1162 GLY A CA 1
ATOM 8923 C C . GLY A 1 1162 ? -13.973 -22.730 -25.696 1.00 88.31 1162 GLY A C 1
ATOM 8924 O O . GLY A 1 1162 ? -13.273 -21.786 -26.059 1.00 88.31 1162 GLY A O 1
ATOM 8925 N N . LYS A 1 1163 ? -14.361 -23.702 -26.538 1.00 94.25 1163 LYS A N 1
ATOM 8926 C CA . LYS A 1 1163 ? -13.812 -23.922 -27.892 1.00 94.25 1163 LYS A CA 1
ATOM 8927 C C . LYS A 1 1163 ? -12.293 -24.120 -27.899 1.00 94.25 1163 LYS A C 1
ATOM 8929 O O . LYS A 1 1163 ? -11.621 -23.757 -28.864 1.00 94.25 1163 LYS A O 1
ATOM 8934 N N . LEU A 1 1164 ? -11.757 -24.701 -26.826 1.00 93.25 1164 LEU A N 1
ATOM 8935 C CA . LEU A 1 1164 ? -10.333 -24.960 -26.643 1.00 93.25 1164 LEU A CA 1
ATOM 8936 C C . LEU A 1 1164 ? -10.061 -26.462 -26.700 1.00 93.25 1164 LEU A C 1
ATOM 8938 O O . LEU A 1 1164 ? -10.737 -27.253 -26.046 1.00 93.25 1164 LEU A O 1
ATOM 8942 N N . LYS A 1 1165 ? -9.036 -26.860 -27.456 1.00 93.31 1165 LYS A N 1
ATOM 8943 C CA . LYS A 1 1165 ? -8.465 -28.205 -27.318 1.00 93.31 1165 LYS A CA 1
ATOM 8944 C C . LYS A 1 1165 ? -7.736 -28.271 -25.982 1.00 93.31 1165 LYS A C 1
ATOM 8946 O O . LYS A 1 1165 ? -7.133 -27.282 -25.588 1.00 93.31 1165 LYS A O 1
ATOM 8951 N N . ALA A 1 1166 ? -7.778 -29.402 -25.293 1.00 94.25 1166 ALA A N 1
ATOM 8952 C CA . ALA A 1 1166 ? -7.099 -29.568 -24.013 1.00 94.25 1166 ALA A CA 1
ATOM 8953 C C . ALA A 1 1166 ? -6.535 -30.981 -23.868 1.00 94.25 1166 ALA A C 1
ATOM 8955 O O . ALA A 1 1166 ? -7.023 -31.916 -24.504 1.00 94.25 1166 ALA A O 1
ATOM 8956 N N . VAL A 1 1167 ? -5.519 -31.120 -23.020 1.00 92.69 1167 VAL A N 1
ATOM 8957 C CA . VAL A 1 1167 ? -4.907 -32.403 -22.656 1.00 92.69 1167 VAL A CA 1
ATOM 8958 C C . VAL A 1 1167 ? -5.056 -32.602 -21.154 1.00 92.69 1167 VAL A C 1
ATOM 8960 O O . VAL A 1 1167 ? -4.827 -31.668 -20.386 1.00 92.69 1167 VAL A O 1
ATOM 8963 N N . ALA A 1 1168 ? -5.447 -33.808 -20.744 1.00 93.75 1168 ALA A N 1
ATOM 8964 C CA . ALA A 1 1168 ? -5.594 -34.187 -19.346 1.00 93.75 1168 ALA A CA 1
ATOM 8965 C C . ALA A 1 1168 ? -4.493 -35.165 -18.932 1.00 93.75 1168 ALA A C 1
ATOM 8967 O O . ALA A 1 1168 ? -4.247 -36.148 -19.627 1.00 93.75 1168 ALA A O 1
ATOM 8968 N N . ASN A 1 1169 ? -3.891 -34.921 -17.771 1.00 93.00 1169 ASN A N 1
ATOM 8969 C CA . ASN A 1 1169 ? -2.942 -35.814 -17.118 1.00 93.00 1169 ASN A CA 1
ATOM 8970 C C . ASN A 1 1169 ? -3.401 -36.082 -15.684 1.00 93.00 1169 ASN A C 1
ATOM 8972 O O . ASN A 1 1169 ? -3.793 -35.155 -14.976 1.00 93.00 1169 ASN A O 1
ATOM 8976 N N . VAL A 1 1170 ? -3.334 -37.336 -15.243 1.00 95.31 1170 VAL A N 1
ATOM 8977 C CA . VAL A 1 1170 ? -3.637 -37.723 -13.859 1.00 95.31 1170 VAL A CA 1
ATOM 8978 C C . VAL A 1 1170 ? -2.325 -38.056 -13.172 1.00 95.31 1170 VAL A C 1
ATOM 8980 O O . VAL A 1 1170 ? -1.658 -39.001 -13.580 1.00 95.31 1170 VAL A O 1
ATOM 8983 N N . GLN A 1 1171 ? -1.949 -37.271 -12.165 1.00 95.19 1171 GLN A N 1
ATOM 8984 C CA . GLN A 1 1171 ? -0.655 -37.381 -11.492 1.00 95.19 1171 GLN A CA 1
ATOM 8985 C C . GLN A 1 1171 ? -0.808 -37.531 -9.985 1.00 95.19 1171 GLN A C 1
ATOM 8987 O O . GLN A 1 1171 ? -1.767 -37.034 -9.398 1.00 95.19 1171 GLN A O 1
ATOM 8992 N N . ARG A 1 1172 ? 0.148 -38.211 -9.352 1.00 95.00 1172 ARG A N 1
ATOM 8993 C CA . ARG A 1 1172 ? 0.213 -38.343 -7.890 1.00 95.00 1172 ARG A CA 1
ATOM 8994 C C . ARG A 1 1172 ? 0.945 -37.156 -7.267 1.00 95.00 1172 ARG A C 1
ATOM 8996 O O . ARG A 1 1172 ? 1.619 -36.398 -7.962 1.00 95.00 1172 ARG A O 1
ATOM 9003 N N . LEU A 1 1173 ? 0.822 -36.998 -5.952 1.00 95.00 1173 LEU A N 1
ATOM 9004 C CA . LEU A 1 1173 ? 1.661 -36.078 -5.182 1.00 95.00 1173 LEU A CA 1
ATOM 9005 C C . LEU A 1 1173 ? 3.130 -36.529 -5.243 1.00 95.00 1173 LEU A C 1
ATOM 9007 O O . LEU A 1 1173 ? 3.463 -37.603 -4.741 1.00 95.00 1173 LEU A O 1
ATOM 9011 N N . ASP A 1 1174 ? 4.013 -35.696 -5.792 1.00 95.25 1174 ASP A N 1
ATOM 9012 C CA . ASP A 1 1174 ? 5.456 -35.936 -5.715 1.00 95.25 1174 ASP A CA 1
ATOM 9013 C C . ASP A 1 1174 ? 5.936 -35.539 -4.319 1.00 95.25 1174 ASP A C 1
ATOM 9015 O O . ASP A 1 1174 ? 5.743 -34.403 -3.891 1.00 95.25 1174 ASP A O 1
ATOM 9019 N N . ARG A 1 1175 ? 6.543 -36.475 -3.585 1.00 94.00 1175 ARG A N 1
ATOM 9020 C CA . ARG A 1 1175 ? 7.032 -36.252 -2.214 1.00 94.00 1175 ARG A CA 1
ATOM 9021 C C . ARG A 1 1175 ? 8.522 -35.932 -2.148 1.00 94.00 1175 ARG A C 1
ATOM 9023 O O . ARG A 1 1175 ? 9.014 -35.666 -1.059 1.00 94.00 1175 ARG A O 1
ATOM 9030 N N . VAL A 1 1176 ? 9.245 -35.992 -3.256 1.00 93.69 1176 VAL A N 1
ATOM 9031 C CA . VAL A 1 1176 ? 10.710 -35.907 -3.281 1.00 93.69 1176 VAL A CA 1
ATOM 9032 C C . VAL A 1 1176 ? 11.170 -34.537 -3.766 1.00 93.69 1176 VAL A C 1
ATOM 9034 O O . VAL A 1 1176 ? 12.120 -33.997 -3.213 1.00 93.69 1176 VAL A O 1
ATOM 9037 N N . GLY A 1 1177 ? 10.482 -33.959 -4.753 1.00 96.12 1177 GLY A N 1
ATOM 9038 C CA . GLY A 1 1177 ? 10.912 -32.730 -5.408 1.00 96.12 1177 GLY A CA 1
ATOM 9039 C C . GLY A 1 1177 ? 12.064 -32.982 -6.379 1.00 96.12 1177 GLY A C 1
ATOM 9040 O O . GLY A 1 1177 ? 12.184 -34.062 -6.970 1.00 96.12 1177 GLY A O 1
ATOM 9041 N N . ALA A 1 1178 ? 12.902 -31.970 -6.568 1.00 97.38 1178 ALA A N 1
ATOM 9042 C CA . ALA A 1 1178 ? 14.014 -32.022 -7.497 1.00 97.38 1178 ALA A CA 1
ATOM 9043 C C . ALA A 1 1178 ? 15.096 -32.984 -6.996 1.00 97.38 1178 ALA A C 1
ATOM 9045 O O . ALA A 1 1178 ? 15.470 -32.980 -5.826 1.00 97.38 1178 ALA A O 1
ATOM 9046 N N . ARG A 1 1179 ? 15.584 -33.839 -7.895 1.00 95.56 1179 ARG A N 1
ATOM 9047 C CA . ARG A 1 1179 ? 16.428 -34.984 -7.543 1.00 95.56 1179 ARG A CA 1
ATOM 9048 C C . ARG A 1 1179 ? 17.414 -35.332 -8.645 1.00 95.56 1179 ARG A C 1
ATOM 9050 O O . ARG A 1 1179 ? 17.111 -35.206 -9.833 1.00 95.56 1179 ARG A O 1
ATOM 9057 N N . LEU A 1 1180 ? 18.582 -35.814 -8.238 1.00 96.06 1180 LEU A N 1
ATOM 9058 C CA . LEU A 1 1180 ? 19.560 -36.413 -9.137 1.00 96.06 1180 LEU A CA 1
ATOM 9059 C C . LEU A 1 1180 ? 19.012 -37.741 -9.679 1.00 96.06 1180 LEU A C 1
ATOM 9061 O O . LEU A 1 1180 ? 18.540 -38.578 -8.913 1.00 96.06 1180 LEU A O 1
ATOM 9065 N N . ILE A 1 1181 ? 19.083 -37.937 -10.993 1.00 95.44 1181 ILE A N 1
ATOM 9066 C CA . ILE A 1 1181 ? 18.630 -39.169 -11.660 1.00 95.44 1181 ILE A CA 1
ATOM 9067 C C . ILE A 1 1181 ? 19.757 -39.909 -12.388 1.00 95.44 1181 ILE A C 1
ATOM 9069 O O . ILE A 1 1181 ? 19.585 -41.062 -12.772 1.00 95.44 1181 ILE A O 1
ATOM 9073 N N . GLY A 1 1182 ? 20.913 -39.270 -12.574 1.00 92.94 1182 GLY A N 1
ATOM 9074 C CA . GLY A 1 1182 ? 22.101 -39.904 -13.133 1.00 92.94 1182 GLY A CA 1
ATOM 9075 C C . GLY A 1 1182 ? 23.353 -39.072 -12.891 1.00 92.94 1182 GLY A C 1
ATOM 9076 O O . GLY A 1 1182 ? 23.285 -37.846 -12.832 1.00 92.94 1182 GLY A O 1
ATOM 9077 N N . SER A 1 1183 ? 24.499 -39.730 -12.757 1.00 93.25 1183 SER A N 1
ATOM 9078 C CA . SER A 1 1183 ? 25.797 -39.075 -12.615 1.00 93.25 1183 SER A CA 1
ATOM 9079 C C . SER A 1 1183 ? 26.918 -39.930 -13.198 1.00 93.25 1183 SER A C 1
ATOM 9081 O O . SER A 1 1183 ? 26.814 -41.154 -13.278 1.00 93.25 1183 SER A O 1
ATOM 9083 N N . ILE A 1 1184 ? 27.992 -39.269 -13.625 1.00 91.12 1184 ILE A N 1
ATOM 9084 C CA . ILE A 1 1184 ? 29.238 -39.893 -14.067 1.00 91.12 1184 ILE A CA 1
ATOM 9085 C C . ILE A 1 1184 ? 30.336 -39.397 -13.121 1.00 91.12 1184 ILE A C 1
ATOM 9087 O O . ILE A 1 1184 ? 30.596 -38.191 -13.115 1.00 91.12 1184 ILE A O 1
ATOM 9091 N N . PRO A 1 1185 ? 30.954 -40.273 -12.305 1.00 83.56 1185 PRO A N 1
ATOM 9092 C CA . PRO A 1 1185 ? 32.051 -39.899 -11.413 1.00 83.56 1185 PRO A CA 1
ATOM 9093 C C . PRO A 1 1185 ? 33.203 -39.255 -12.181 1.00 83.56 1185 PRO A C 1
ATOM 9095 O O . PRO A 1 1185 ? 33.419 -39.572 -13.353 1.00 83.56 1185 PRO A O 1
ATOM 9098 N N . ARG A 1 1186 ? 33.904 -38.332 -11.525 1.00 68.62 1186 ARG A N 1
ATOM 9099 C CA . ARG A 1 1186 ? 35.096 -37.699 -12.086 1.00 68.62 1186 ARG A CA 1
ATOM 9100 C C . ARG A 1 1186 ? 36.321 -38.606 -12.020 1.00 68.62 1186 ARG A C 1
ATOM 9102 O O . ARG A 1 1186 ? 36.462 -39.331 -11.010 1.00 68.62 1186 ARG A O 1
#

Organism: Cannabis sativa (NCBI:txid3483)

pLDDT: mean 85.19, std 15.81, range [23.97, 98.19]

Radius of gyration: 44.36 Å; chains: 1; bounding box: 92×94×155 Å